Protein 7XSF (pdb70)

Radius of gyration: 34.66 Å; Cα contacts (8 Å, |Δi|>4): 2344; chains: 2; bounding box: 78×59×115 Å

Structure (mmCIF, N/CA/C/O backbone):
data_7XSF
#
_entry.id   7XSF
#
_cell.length_a   74.577
_cell.length_b   95.521
_cell.length_c   83.550
_cell.angle_alpha   90.000
_cell.angle_beta   97.331
_cell.angle_gamma   90.000
#
_symmetry.space_group_name_H-M   'P 1 21 1'
#
loop_
_entity.id
_entity.type
_entity.pdbx_description
1 polymer Alpha-L-fucosidase
2 non-polymer 'SODIUM ION'
3 non-polymer DI(HYDROXYETHYL)ETHER
4 non-polymer GLYCEROL
5 water water
#
loop_
_atom_site.group_PDB
_atom_site.id
_atom_site.type_symbol
_atom_site.label_atom_id
_atom_site.label_alt_id
_atom_site.label_comp_id
_atom_site.label_asym_id
_atom_site.label_entity_id
_atom_site.label_seq_id
_atom_site.pdbx_PDB_ins_code
_atom_site.Cartn_x
_atom_site.Cartn_y
_atom_site.Cartn_z
_atom_site.occupancy
_atom_site.B_iso_or_equiv
_atom_site.auth_seq_id
_atom_site.auth_comp_id
_atom_site.auth_asym_id
_atom_site.auth_atom_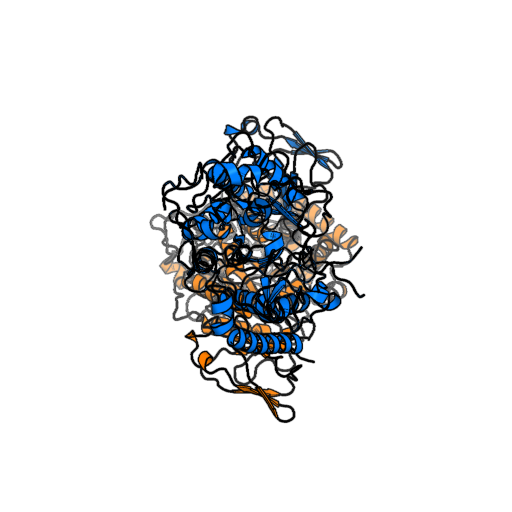id
_atom_site.pdbx_PDB_model_num
ATOM 1 N N . VAL A 1 23 ? 41.041 18.162 34.929 1.000 93.032 24 VAL A N 1
ATOM 2 C CA . VAL A 1 23 ? 40.022 18.765 34.016 1.000 90.027 24 VAL A CA 1
ATOM 3 C C . VAL A 1 23 ? 40.595 18.784 32.595 1.000 82.440 24 VAL A C 1
ATOM 4 O O . VAL A 1 23 ? 40.071 18.112 31.708 1.000 88.916 24 VAL A O 1
ATOM 8 N N . GLN A 1 24 ? 41.702 19.515 32.412 1.000 71.756 25 GLN A N 1
ATOM 9 C CA . GLN A 1 24 ? 42.298 19.761 31.110 1.000 62.790 25 GLN A CA 1
ATOM 10 C C . GLN A 1 24 ? 43.403 18.749 30.819 1.000 55.060 25 GLN A C 1
ATOM 11 O O . GLN A 1 24 ? 44.353 18.609 31.583 1.000 54.262 25 GLN A O 1
ATOM 17 N N . TYR A 1 25 ? 43.285 18.100 29.663 1.000 47.652 26 TYR A N 1
ATOM 18 C CA . TYR A 1 25 ? 44.398 17.434 29.013 1.000 45.833 26 TYR A CA 1
ATOM 19 C C . TYR A 1 25 ? 44.193 17.590 27.510 1.000 44.300 26 TYR A C 1
ATOM 20 O O . TYR A 1 25 ? 43.077 17.827 27.055 1.000 42.213 26 TYR A O 1
ATOM 29 N N . ASN A 1 26 ? 45.278 17.489 26.745 1.000 47.083 27 ASN A N 1
ATOM 30 C CA . ASN A 1 26 ? 45.160 17.390 25.303 1.000 47.601 27 ASN A CA 1
ATOM 31 C C . ASN A 1 26 ? 44.893 15.930 24.941 1.000 45.825 27 ASN A C 1
ATOM 32 O O . ASN A 1 26 ? 45.776 15.091 25.121 1.000 50.300 27 ASN A O 1
ATOM 37 N N . PRO A 1 27 ? 43.699 15.573 24.409 1.000 45.581 28 PRO A N 1
ATOM 38 C CA . PRO A 1 27 ? 43.378 14.172 24.105 1.000 44.903 28 PRO A CA 1
ATOM 39 C C . PRO A 1 27 ? 44.287 13.511 23.067 1.000 44.933 28 PRO A C 1
ATOM 40 O O . PRO A 1 27 ? 44.376 12.285 23.029 1.000 46.432 28 PRO A O 1
ATOM 44 N N . GLU A 1 28 ? 44.962 14.336 22.246 1.000 48.130 29 GLU A N 1
ATOM 45 C CA . GLU A 1 28 ? 45.841 13.877 21.177 1.000 48.797 29 GLU A CA 1
ATOM 46 C C . GLU A 1 28 ? 47.288 13.745 21.651 1.000 49.517 29 GLU A C 1
ATOM 47 O O . GLU A 1 28 ? 48.128 13.240 20.911 1.000 44.446 29 GLU A O 1
ATOM 53 N N . LYS A 1 29 ? 47.579 14.225 22.866 1.000 54.889 30 LYS A N 1
ATOM 54 C CA . LYS A 1 29 ? 48.842 13.935 23.526 1.000 55.830 30 LYS A CA 1
ATOM 55 C C . LYS A 1 29 ? 48.590 13.880 25.033 1.000 52.927 30 LYS A C 1
ATOM 56 O O . LYS A 1 29 ? 48.998 14.764 25.785 1.000 50.085 30 LYS A O 1
ATOM 62 N N . PRO A 1 30 ? 47.884 12.834 25.514 1.000 50.036 31 PRO A N 1
ATOM 63 C CA . PRO A 1 30 ? 47.324 12.848 26.865 1.000 48.369 31 PRO A CA 1
ATOM 64 C C . PRO A 1 30 ? 48.365 12.545 27.945 1.000 47.436 31 PRO A C 1
ATOM 65 O O . PRO A 1 30 ? 49.178 11.626 27.820 1.000 45.618 31 PRO A O 1
ATOM 69 N N . ALA A 1 31 ? 48.330 13.378 28.993 1.000 44.320 32 ALA A N 1
ATOM 70 C CA . ALA A 1 31 ? 49.231 13.289 30.129 1.000 43.292 32 ALA A CA 1
ATOM 71 C C . ALA A 1 31 ? 48.531 13.851 31.363 1.000 43.316 32 ALA A C 1
ATOM 72 O O . ALA A 1 31 ? 47.434 14.408 31.268 1.000 42.776 32 ALA A O 1
ATOM 74 N N . ARG A 1 32 ? 49.165 13.666 32.528 1.000 45.306 33 ARG A N 1
ATOM 75 C CA . ARG A 1 32 ? 48.601 14.076 33.806 1.000 43.338 33 ARG A CA 1
ATOM 76 C C . ARG A 1 32 ? 48.202 15.550 33.750 1.000 42.972 33 ARG A C 1
ATOM 77 O O . ARG A 1 32 ? 49.023 16.399 33.415 1.000 43.554 33 ARG A O 1
ATOM 85 N N . PRO A 1 33 ? 46.937 15.904 34.061 1.000 44.373 34 PRO A N 1
ATOM 86 C CA . PRO A 1 33 ? 46.548 17.307 34.203 1.000 48.042 34 PRO A CA 1
ATOM 87 C C . PRO A 1 33 ? 47.345 18.035 35.276 1.000 51.854 34 PRO A C 1
ATOM 88 O O . PRO A 1 33 ? 47.920 17.401 36.153 1.000 53.946 34 PRO A O 1
ATOM 92 N N . GLU A 1 34 ? 47.316 19.371 35.219 1.000 63.465 35 GLU A N 1
ATOM 93 C CA . GLU A 1 34 ? 48.224 20.204 35.992 1.000 66.810 35 GLU A CA 1
ATOM 94 C C . GLU A 1 34 ? 47.840 20.214 37.475 1.000 67.299 35 GLU A C 1
ATOM 95 O O . GLU A 1 34 ? 48.722 20.256 38.331 1.000 68.254 35 GLU A O 1
ATOM 101 N N . ASP A 1 35 ? 46.536 20.187 37.787 1.000 63.955 36 ASP A N 1
ATOM 102 C CA . ASP A 1 35 ? 46.086 20.229 39.173 1.000 65.428 36 ASP A CA 1
ATOM 103 C C . ASP A 1 35 ? 45.227 19.005 39.470 1.000 58.879 36 ASP A C 1
ATOM 104 O O . ASP A 1 35 ? 44.102 19.129 39.947 1.000 54.021 36 ASP A O 1
ATOM 109 N N . HIS A 1 36 ? 45.793 17.824 39.213 1.000 57.127 37 HIS A N 1
ATOM 110 C CA . HIS A 1 36 ? 45.082 16.568 39.370 1.000 54.523 37 HIS A CA 1
ATOM 111 C C . HIS A 1 36 ? 44.602 16.411 40.812 1.000 54.812 37 HIS A C 1
ATOM 112 O O . HIS A 1 36 ? 45.381 16.564 41.745 1.000 56.726 37 HIS A O 1
ATOM 119 N N . LYS A 1 37 ? 43.312 16.099 40.972 1.000 56.723 38 LYS A N 1
ATOM 120 C CA . LYS A 1 37 ? 42.746 15.718 42.254 1.000 59.586 38 LYS A CA 1
ATOM 121 C C . LYS A 1 37 ? 42.248 14.279 42.144 1.000 58.318 38 LYS A C 1
ATOM 122 O O . LYS A 1 37 ? 41.780 13.875 41.080 1.000 62.420 38 LYS A O 1
ATOM 128 N N . PRO A 1 38 ? 42.350 13.459 43.214 1.000 55.181 39 PRO A N 1
ATOM 129 C CA . PRO A 1 38 ? 41.839 12.087 43.187 1.000 51.381 39 PRO A CA 1
ATOM 130 C C . PRO A 1 38 ? 40.336 12.004 42.938 1.000 50.749 39 PRO A C 1
ATOM 131 O O . PRO A 1 38 ? 39.588 12.854 43.405 1.000 53.415 39 PRO A O 1
ATOM 135 N N . PHE A 1 39 ? 39.904 10.956 42.228 1.000 49.178 40 PHE A N 1
ATOM 136 C CA . PHE A 1 39 ? 38.495 10.740 41.956 1.000 47.145 40 PHE A CA 1
ATOM 137 C C . PHE A 1 39 ? 37.897 9.774 42.975 1.000 48.218 40 PHE A C 1
ATOM 138 O O . PHE A 1 39 ? 38.213 8.585 42.978 1.000 52.319 40 PHE A O 1
ATOM 146 N N . PHE A 1 40 ? 36.996 10.304 43.810 1.000 46.935 41 PHE A N 1
ATOM 147 C CA . PHE A 1 40 ? 36.239 9.518 44.764 1.000 45.889 41 PHE A CA 1
ATOM 148 C C . PHE A 1 40 ? 34.774 9.537 44.343 1.000 45.960 41 PHE A C 1
ATOM 149 O O . PHE A 1 40 ? 34.131 10.578 44.370 1.000 51.155 41 PHE A O 1
ATOM 157 N N . TYR A 1 41 ? 34.250 8.380 43.938 1.000 45.025 42 TYR A N 1
ATOM 158 C CA . TYR A 1 41 ? 32.821 8.254 43.714 1.000 45.660 42 TYR A CA 1
ATOM 159 C C . TYR A 1 41 ? 32.107 8.494 45.049 1.000 47.863 42 TYR A C 1
ATOM 160 O O . TYR A 1 41 ? 32.661 8.217 46.111 1.000 46.563 42 TYR A O 1
ATOM 169 N N . LYS A 1 42 ? 30.871 9.000 44.991 1.000 47.107 43 LYS A N 1
ATOM 170 C CA . LYS A 1 42 ? 30.147 9.409 46.184 1.000 50.566 43 LYS A CA 1
ATOM 171 C C . LYS A 1 42 ? 30.062 8.247 47.174 1.000 51.114 43 LYS A C 1
ATOM 172 O O . LYS A 1 42 ? 29.975 8.483 48.376 1.000 52.363 43 LYS A O 1
ATOM 178 N N . TYR A 1 43 ? 30.065 7.006 46.663 1.000 49.083 44 TYR A N 1
ATOM 179 C CA . TYR A 1 43 ? 30.108 5.809 47.489 1.000 47.913 44 TYR A CA 1
ATOM 180 C C . TYR A 1 43 ? 31.393 5.033 47.213 1.000 46.661 44 TYR A C 1
ATOM 181 O O . TYR A 1 43 ? 31.731 4.797 46.058 1.000 46.246 44 TYR A O 1
ATOM 190 N N . ASN A 1 44 ? 32.087 4.625 48.285 1.000 42.671 45 ASN A N 1
ATOM 191 C CA . ASN A 1 44 ? 33.180 3.672 48.181 1.000 41.345 45 ASN A CA 1
ATOM 192 C C . ASN A 1 44 ? 32.599 2.256 48.214 1.000 38.837 45 ASN A C 1
ATOM 193 O O . ASN A 1 44 ? 31.382 2.075 48.306 1.000 39.516 45 ASN A O 1
ATOM 198 N N . THR A 1 45 ? 33.484 1.253 48.125 1.000 36.930 46 THR A N 1
ATOM 199 C CA . THR A 1 45 ? 33.076 -0.133 47.929 1.000 34.260 46 THR A CA 1
ATOM 200 C C . THR A 1 45 ? 32.320 -0.670 49.147 1.000 35.498 46 THR A C 1
ATOM 201 O O . THR A 1 45 ? 31.347 -1.394 48.964 1.000 37.736 46 THR A O 1
ATOM 205 N N . ARG A 1 46 ? 32.749 -0.324 50.375 1.000 38.729 47 ARG A N 1
ATOM 206 C CA . ARG A 1 46 ? 32.033 -0.741 51.580 1.000 39.138 47 ARG A CA 1
ATOM 207 C C . ARG A 1 46 ? 30.657 -0.080 51.647 1.000 39.308 47 ARG A C 1
ATOM 208 O O . ARG A 1 46 ? 29.685 -0.735 52.012 1.000 42.571 47 ARG A O 1
ATOM 216 N N . GLN A 1 47 ? 30.576 1.211 51.298 1.000 41.355 48 GLN A N 1
ATOM 217 C CA . GLN A 1 47 ? 29.305 1.923 51.288 1.000 42.320 48 GLN A CA 1
ATOM 218 C C . GLN A 1 47 ? 28.362 1.272 50.279 1.000 42.173 48 GLN A C 1
ATOM 219 O O . GLN A 1 47 ? 27.189 1.088 50.587 1.000 44.158 48 GLN A O 1
ATOM 225 N N . LEU A 1 48 ? 28.875 0.885 49.100 1.000 41.015 49 LEU A N 1
ATOM 226 C CA . LEU A 1 48 ? 28.047 0.219 48.101 1.000 39.490 49 LEU A CA 1
ATOM 227 C C . LEU A 1 48 ? 27.559 -1.132 48.627 1.000 41.043 49 LEU A C 1
ATOM 228 O O . LEU A 1 48 ? 26.473 -1.583 48.272 1.000 39.812 49 LEU A O 1
ATOM 233 N N . TYR A 1 49 ? 28.398 -1.805 49.423 1.000 42.647 50 TYR A N 1
ATOM 234 C CA . TYR A 1 49 ? 28.039 -3.083 50.015 1.000 43.950 50 TYR A CA 1
ATOM 235 C C . TYR A 1 49 ? 26.906 -2.898 51.021 1.000 43.506 50 TYR A C 1
ATOM 236 O O . TYR A 1 49 ? 25.963 -3.670 51.031 1.000 41.601 50 TYR A O 1
ATOM 245 N N . GLU A 1 50 ? 27.003 -1.866 51.860 1.000 46.859 51 GLU A N 1
ATOM 246 C CA . GLU A 1 50 ? 26.044 -1.662 52.931 1.000 49.250 51 GLU A CA 1
ATOM 247 C C . GLU A 1 50 ? 24.693 -1.236 52.357 1.000 48.441 51 GLU A C 1
ATOM 248 O O . GLU A 1 50 ? 23.666 -1.661 52.874 1.000 42.824 51 GLU A O 1
ATOM 254 N N . LYS A 1 51 ? 24.690 -0.433 51.283 1.000 50.271 52 LYS A N 1
ATOM 255 C CA . LYS A 1 51 ? 23.444 0.119 50.757 1.000 53.630 52 LYS A CA 1
ATOM 256 C C . LYS A 1 51 ? 22.790 -0.810 49.729 1.000 49.667 52 LYS A C 1
ATOM 257 O O . LYS A 1 51 ? 21.571 -0.962 49.747 1.000 46.305 52 LYS A O 1
ATOM 263 N N . PHE A 1 52 ? 23.568 -1.405 48.810 1.000 46.038 53 PHE A N 1
ATOM 264 C CA . PHE A 1 52 ? 22.990 -1.898 47.564 1.000 43.336 53 PHE A CA 1
ATOM 265 C C . PHE A 1 52 ? 23.090 -3.417 47.383 1.000 43.310 53 PHE A C 1
ATOM 266 O O . PHE A 1 52 ? 22.315 -3.992 46.615 1.000 46.347 53 PHE A O 1
ATOM 274 N N . SER A 1 53 ? 24.018 -4.078 48.082 1.000 43.384 54 SER A N 1
ATOM 275 C CA . SER A 1 53 ? 24.348 -5.457 47.756 1.000 42.610 54 SER A CA 1
ATOM 276 C C . SER A 1 53 ? 23.135 -6.375 47.896 1.000 43.590 54 SER A C 1
ATOM 277 O O . SER A 1 53 ? 22.848 -7.150 46.985 1.000 44.294 54 SER A O 1
ATOM 280 N N . ASP A 1 54 ? 22.431 -6.287 49.034 1.000 48.478 55 ASP A N 1
ATOM 281 C CA . ASP A 1 54 ? 21.311 -7.173 49.332 1.000 51.654 55 ASP A CA 1
ATOM 282 C C . ASP A 1 54 ? 20.230 -7.031 48.263 1.000 47.190 55 ASP A C 1
ATOM 283 O O . ASP A 1 54 ? 19.733 -8.027 47.732 1.000 42.776 55 ASP A O 1
ATOM 288 N N . ASP A 1 55 ? 19.875 -5.775 47.972 1.000 44.935 56 ASP A N 1
ATOM 289 C CA . ASP A 1 55 ? 18.853 -5.464 46.989 1.000 47.864 56 ASP A CA 1
ATOM 290 C C . ASP A 1 55 ? 19.265 -6.012 45.620 1.000 49.294 56 ASP A C 1
ATOM 291 O O . ASP A 1 55 ? 18.452 -6.638 44.933 1.000 47.001 56 ASP A O 1
ATOM 296 N N . LEU A 1 56 ? 20.532 -5.778 45.232 1.000 43.218 57 LEU A N 1
ATOM 297 C CA . LEU A 1 56 ? 21.026 -6.250 43.949 1.000 44.292 57 LEU A CA 1
ATOM 298 C C . LEU A 1 56 ? 20.917 -7.773 43.864 1.000 40.031 57 LEU A C 1
ATOM 299 O O . LEU A 1 56 ? 20.538 -8.321 42.835 1.000 40.081 57 LEU A O 1
ATOM 304 N N . MET A 1 57 ? 21.244 -8.460 44.953 1.000 40.058 58 MET A N 1
ATOM 305 C CA . MET A 1 57 ? 21.277 -9.911 44.927 1.000 39.208 58 MET A CA 1
ATOM 306 C C . MET A 1 57 ? 19.854 -10.475 44.884 1.000 42.634 58 MET A C 1
ATOM 307 O O . MET A 1 57 ? 19.631 -11.520 44.269 1.000 42.563 58 MET A O 1
ATOM 312 N N . GLN A 1 58 ? 18.880 -9.773 45.490 1.000 46.476 59 GLN A N 1
ATOM 313 C CA . GLN A 1 58 ? 17.475 -10.161 45.366 1.000 47.486 59 GLN A CA 1
ATOM 314 C C . GLN A 1 58 ? 16.985 -9.954 43.933 1.000 42.922 59 GLN A C 1
ATOM 315 O O . GLN A 1 58 ? 16.401 -10.864 43.354 1.000 45.564 59 GLN A O 1
ATOM 321 N N . ARG A 1 59 ? 17.226 -8.765 43.362 1.000 41.059 60 ARG A N 1
ATOM 322 C CA . ARG A 1 59 ? 16.883 -8.488 41.970 1.000 40.982 60 ARG A CA 1
ATOM 323 C C . ARG A 1 59 ? 17.512 -9.515 41.026 1.000 40.205 60 ARG A C 1
ATOM 324 O O . ARG A 1 59 ? 16.851 -9.980 40.091 1.000 39.968 60 ARG A O 1
ATOM 332 N N . ALA A 1 60 ? 18.780 -9.881 41.273 1.000 39.331 61 ALA A N 1
ATOM 333 C CA . ALA A 1 60 ? 19.459 -10.875 40.450 1.000 43.693 61 ALA A CA 1
ATOM 334 C C . ALA A 1 60 ? 18.743 -12.228 40.516 1.000 44.774 61 ALA A C 1
ATOM 335 O O . ALA A 1 60 ? 18.619 -12.916 39.501 1.000 42.903 61 ALA A O 1
ATOM 337 N N . ALA A 1 61 ? 18.291 -12.614 41.718 1.000 45.646 62 ALA A N 1
ATOM 338 C CA . ALA A 1 61 ? 17.579 -13.870 41.917 1.000 45.750 62 ALA A CA 1
ATOM 339 C C . ALA A 1 61 ? 16.331 -13.934 41.030 1.000 45.680 62 ALA A C 1
ATOM 340 O O . ALA A 1 61 ? 16.046 -14.979 40.446 1.000 43.414 62 ALA A O 1
ATOM 342 N N . ASN A 1 62 ? 15.604 -12.808 40.928 1.000 48.840 63 ASN A N 1
ATOM 343 C CA . ASN A 1 62 ? 14.399 -12.715 40.113 1.000 48.144 63 ASN A CA 1
ATOM 344 C C . ASN A 1 62 ? 14.745 -12.872 38.630 1.000 48.078 63 ASN A C 1
ATOM 345 O O . ASN A 1 62 ? 14.105 -13.652 37.922 1.000 48.981 63 ASN A O 1
ATOM 350 N N . ASP A 1 63 ? 15.765 -12.141 38.164 1.000 44.924 64 ASP A N 1
ATOM 351 C CA . ASP A 1 63 ? 16.192 -12.231 36.774 1.000 42.781 64 ASP A CA 1
ATOM 352 C C . ASP A 1 63 ? 16.607 -13.660 36.416 1.000 40.363 64 ASP A C 1
ATOM 353 O O . ASP A 1 63 ? 16.284 -14.148 35.330 1.000 42.825 64 ASP A O 1
ATOM 358 N N . ARG A 1 64 ? 17.321 -14.335 37.323 1.000 41.451 65 ARG A N 1
ATOM 359 C CA . ARG A 1 64 ? 17.781 -15.693 37.056 1.000 43.076 65 ARG A CA 1
ATOM 360 C C . ARG A 1 64 ? 16.594 -16.635 36.860 1.000 45.072 65 ARG A C 1
ATOM 361 O O . ARG A 1 64 ? 16.670 -17.540 36.031 1.000 45.873 65 ARG A O 1
ATOM 369 N N . LYS A 1 65 ? 15.519 -16.420 37.634 1.000 47.548 66 LYS A N 1
ATOM 370 C CA . LYS A 1 65 ? 14.305 -17.218 37.528 1.000 49.569 66 LYS A CA 1
ATOM 371 C C . LYS A 1 65 ? 13.620 -16.961 36.182 1.000 44.844 66 LYS A C 1
ATOM 372 O O . LYS A 1 65 ? 13.175 -17.902 35.522 1.000 43.625 66 LYS A O 1
ATOM 378 N N . GLU A 1 66 ? 13.556 -15.681 35.786 1.000 39.395 67 GLU A N 1
ATOM 379 C CA . GLU A 1 66 ? 13.004 -15.272 34.504 1.000 42.591 67 GLU A CA 1
ATOM 380 C C . GLU A 1 66 ? 13.767 -15.952 33.360 1.000 43.353 67 GLU A C 1
ATOM 381 O O . GLU A 1 66 ? 13.147 -16.508 32.449 1.000 42.724 67 GLU A O 1
ATOM 387 N N . ILE A 1 67 ? 15.111 -15.932 33.428 1.000 42.108 68 ILE A N 1
ATOM 388 C CA . ILE A 1 67 ? 15.949 -16.541 32.402 1.000 40.526 68 ILE A CA 1
ATOM 389 C C . ILE A 1 67 ? 15.690 -18.044 32.342 1.000 40.657 68 ILE A C 1
ATOM 390 O O . ILE A 1 67 ? 15.607 -18.599 31.247 1.000 45.584 68 ILE A O 1
ATOM 395 N N . GLU A 1 68 ? 15.619 -18.699 33.508 1.000 42.801 69 GLU A N 1
ATOM 396 C CA . GLU A 1 68 ? 15.414 -20.142 33.571 1.000 48.273 69 GLU A CA 1
ATOM 397 C C . GLU A 1 68 ? 14.071 -20.531 32.944 1.000 48.523 69 GLU A C 1
ATOM 398 O O . GLU A 1 68 ? 13.995 -21.537 32.236 1.000 46.351 69 GLU A O 1
ATOM 404 N N . LYS A 1 69 ? 13.028 -19.726 33.195 1.000 46.522 70 LYS A N 1
ATOM 405 C CA . LYS A 1 69 ? 11.693 -20.006 32.688 1.000 50.638 70 LYS A CA 1
ATOM 406 C C . LYS A 1 69 ? 11.669 -19.842 31.164 1.000 48.101 70 LYS A C 1
ATOM 407 O O . LYS A 1 69 ? 11.200 -20.738 30.451 1.000 44.390 70 LYS A O 1
ATOM 413 N N . ILE A 1 70 ? 12.205 -18.712 30.672 1.000 42.241 71 ILE A N 1
ATOM 414 C CA . ILE A 1 70 ? 12.314 -18.457 29.244 1.000 42.331 71 ILE A CA 1
ATOM 415 C C . ILE A 1 70 ? 13.008 -19.633 28.552 1.000 39.224 71 ILE A C 1
ATOM 416 O O . ILE A 1 70 ? 12.565 -20.077 27.496 1.000 38.277 71 ILE A O 1
ATOM 421 N N . ASN A 1 71 ? 14.089 -20.145 29.144 1.000 39.141 72 ASN A N 1
ATOM 422 C CA . ASN A 1 71 ? 14.823 -21.256 28.551 1.000 42.617 72 ASN A CA 1
ATOM 423 C C . ASN A 1 71 ? 14.043 -22.568 28.711 1.000 45.125 72 ASN A C 1
ATOM 424 O O . ASN A 1 71 ? 14.208 -23.488 27.907 1.000 43.334 72 ASN A O 1
ATOM 429 N N . GLN A 1 72 ? 13.190 -22.643 29.741 1.000 47.026 73 GLN A N 1
ATOM 430 C CA . GLN A 1 72 ? 12.366 -23.817 29.980 1.000 50.389 73 GLN A CA 1
ATOM 431 C C . GLN A 1 72 ? 11.311 -23.922 28.885 1.000 47.425 73 GLN A C 1
ATOM 432 O O . GLN A 1 72 ? 11.129 -24.971 28.277 1.000 43.277 73 GLN A O 1
ATOM 438 N N . LEU A 1 73 ? 10.647 -22.799 28.622 1.000 48.163 74 LEU A N 1
ATOM 439 C CA . LEU A 1 73 ? 9.536 -22.754 27.689 1.000 50.120 74 LEU A CA 1
ATOM 440 C C . LEU A 1 73 ? 10.028 -22.656 26.243 1.000 51.091 74 LEU A C 1
ATOM 441 O O . LEU A 1 73 ? 9.290 -23.036 25.339 1.000 52.587 74 LEU A O 1
ATOM 446 N N . GLY A 1 74 ? 11.267 -22.179 26.029 1.000 48.202 75 GLY A N 1
ATOM 447 C CA . GLY A 1 74 ? 11.749 -21.772 24.713 1.000 44.049 75 GLY A CA 1
ATOM 448 C C . GLY A 1 74 ? 12.401 -22.900 23.914 1.000 45.621 75 GLY A C 1
ATOM 449 O O . GLY A 1 74 ? 12.644 -23.994 24.425 1.000 42.886 75 GLY A O 1
ATOM 450 N N . LYS A 1 75 ? 12.696 -22.602 22.642 1.000 47.464 76 LYS A N 1
ATOM 451 C CA . LYS A 1 75 ? 13.238 -23.560 21.690 1.000 46.659 76 LYS A CA 1
ATOM 452 C C . LYS A 1 75 ? 14.636 -24.016 22.113 1.000 47.963 76 LYS A C 1
ATOM 453 O O . LYS A 1 75 ? 14.943 -25.205 22.034 1.000 47.810 76 LYS A O 1
ATOM 459 N N . TYR A 1 76 ? 15.468 -23.064 22.573 1.000 46.078 77 TYR A N 1
ATOM 460 C CA . TYR A 1 76 ? 16.878 -23.311 22.842 1.000 43.106 77 TYR A CA 1
ATOM 461 C C . TYR A 1 76 ? 17.121 -23.545 24.329 1.000 43.773 77 TYR A C 1
ATOM 462 O O . TYR A 1 76 ? 16.612 -22.809 25.176 1.000 40.424 77 TYR A O 1
ATOM 471 N N . LYS A 1 77 ? 17.936 -24.579 24.602 1.000 45.014 78 LYS A N 1
ATOM 472 C CA . LYS A 1 77 ? 18.339 -24.978 25.945 1.000 46.773 78 LYS A CA 1
ATOM 473 C C . LYS A 1 77 ? 19.811 -24.615 26.152 1.000 47.900 78 LYS A C 1
ATOM 474 O O . LYS A 1 77 ? 20.577 -24.558 25.189 1.000 46.050 78 LYS A O 1
ATOM 480 N N . PRO A 1 78 ? 20.270 -24.380 27.408 1.000 46.321 79 PRO A N 1
ATOM 481 C CA . PRO A 1 78 ? 21.674 -24.036 27.666 1.000 45.350 79 PRO A CA 1
ATOM 482 C C . PRO A 1 78 ? 22.635 -25.217 27.488 1.000 44.840 79 PRO A C 1
ATOM 483 O O . PRO A 1 78 ? 23.347 -25.584 28.416 1.000 42.843 79 PRO A O 1
ATOM 487 N N . LYS A 1 79 ? 22.644 -25.792 26.279 1.000 45.352 80 LYS A N 1
ATOM 488 C CA . LYS A 1 79 ? 23.446 -26.961 25.937 1.000 52.381 80 LYS A CA 1
ATOM 489 C C . LYS A 1 79 ? 24.045 -26.742 24.551 1.000 46.125 80 LYS A C 1
ATOM 490 O O . LYS A 1 79 ? 23.383 -26.192 23.680 1.000 47.119 80 LYS A O 1
ATOM 496 N N . LYS A 1 80 ? 25.265 -27.231 24.337 1.000 44.195 81 LYS A N 1
ATOM 497 C CA . LYS A 1 80 ? 25.952 -27.073 23.063 1.000 44.038 81 LYS A CA 1
ATOM 498 C C . LYS A 1 80 ? 25.134 -27.680 21.919 1.000 43.255 81 LYS A C 1
ATOM 499 O O . LYS A 1 80 ? 24.954 -27.037 20.889 1.000 42.482 81 LYS A O 1
ATOM 505 N N . GLN A 1 81 ? 24.635 -28.908 22.120 1.000 46.542 82 GLN A N 1
ATOM 506 C CA . GLN A 1 81 ? 23.834 -29.643 21.144 1.000 47.658 82 GLN A CA 1
ATOM 507 C C . GLN A 1 81 ? 22.671 -28.777 20.662 1.000 42.014 82 GLN A C 1
ATOM 508 O O . GLN A 1 81 ? 22.449 -28.621 19.468 1.000 42.075 82 GLN A O 1
ATOM 514 N N . SER A 1 82 ? 21.960 -28.177 21.613 1.000 39.243 83 SER A N 1
ATOM 515 C CA . SER A 1 82 ? 20.819 -27.321 21.328 1.000 40.645 83 SER A CA 1
ATOM 516 C C . SER A 1 82 ? 21.244 -26.022 20.626 1.000 41.772 83 SER A C 1
ATOM 517 O O . SER A 1 82 ? 20.641 -25.627 19.623 1.000 39.072 83 SER A O 1
ATOM 520 N N . LEU A 1 83 ? 22.286 -25.357 21.149 1.000 42.320 84 LEU A N 1
ATOM 521 C CA . LEU A 1 83 ? 22.705 -24.044 20.661 1.000 40.057 84 LEU A CA 1
ATOM 522 C C . LEU A 1 83 ? 23.329 -24.144 19.266 1.000 40.430 84 LEU A C 1
ATOM 523 O O . LEU A 1 83 ? 23.164 -23.242 18.451 1.000 40.028 84 LEU A O 1
ATOM 528 N N . ASP A 1 84 ? 24.034 -25.247 18.986 1.000 40.794 85 ASP A N 1
ATOM 529 C CA . ASP A 1 84 ? 24.724 -25.423 17.714 1.000 43.811 85 ASP A CA 1
ATOM 530 C C . ASP A 1 84 ? 23.745 -25.556 16.547 1.000 46.103 85 ASP A C 1
ATOM 531 O O . ASP A 1 84 ? 24.158 -25.431 15.396 1.000 44.494 85 ASP A O 1
ATOM 536 N N . GLU A 1 85 ? 22.461 -25.809 16.843 1.000 45.741 86 GLU A N 1
ATOM 537 C CA . GLU A 1 85 ? 21.455 -25.973 15.811 1.000 43.642 86 GLU A CA 1
ATOM 538 C C . GLU A 1 85 ? 20.982 -24.614 15.305 1.000 41.971 86 GLU A C 1
ATOM 539 O O . GLU A 1 85 ? 20.381 -24.531 14.237 1.000 42.916 86 GLU A O 1
ATOM 545 N N . HIS A 1 86 ? 21.245 -23.549 16.068 1.000 40.420 87 HIS A N 1
ATOM 546 C CA . HIS A 1 86 ? 21.021 -22.203 15.573 1.000 37.391 87 HIS A CA 1
ATOM 547 C C . HIS A 1 86 ? 21.988 -21.939 14.420 1.000 38.986 87 HIS A C 1
ATOM 548 O O . HIS A 1 86 ? 23.132 -22.393 14.458 1.000 40.811 87 HIS A O 1
ATOM 555 N N . GLU A 1 87 ? 21.499 -21.236 13.390 1.000 39.306 88 GLU A N 1
ATOM 556 C CA . GLU A 1 87 ? 22.254 -21.020 12.167 1.000 42.807 88 GLU A CA 1
ATOM 557 C C . GLU A 1 87 ? 22.644 -19.552 12.066 1.000 40.145 88 GLU A C 1
ATOM 558 O O . GLU A 1 87 ? 21.928 -18.687 12.554 1.000 36.986 88 GLU A O 1
ATOM 564 N N . VAL A 1 88 ? 23.787 -19.282 11.426 1.000 39.324 89 VAL A N 1
ATOM 565 C CA . VAL A 1 88 ? 24.161 -17.915 11.118 1.000 39.013 89 VAL A CA 1
ATOM 566 C C . VAL A 1 88 ? 23.061 -17.322 10.241 1.000 40.916 89 VAL A C 1
ATOM 567 O O . VAL A 1 88 ? 22.694 -17.922 9.235 1.000 40.278 89 VAL A O 1
ATOM 571 N N . PRO A 1 89 ? 22.466 -16.155 10.590 1.000 40.817 90 PRO A N 1
ATOM 572 C CA . PRO A 1 89 ? 21.469 -15.530 9.720 1.000 40.013 90 PRO A CA 1
ATOM 573 C C . PRO A 1 89 ? 22.072 -14.978 8.430 1.000 41.901 90 PRO A C 1
ATOM 574 O O . PRO A 1 89 ? 23.249 -14.615 8.370 1.000 39.989 90 PRO A O 1
ATOM 578 N N . GLU A 1 90 ? 21.223 -14.913 7.401 1.000 41.109 91 GLU A N 1
ATOM 579 C CA . GLU A 1 90 ? 21.602 -14.422 6.091 1.000 44.456 91 GLU A CA 1
ATOM 580 C C . GLU A 1 90 ? 22.146 -12.999 6.181 1.000 40.957 91 GLU A C 1
ATOM 581 O O . GLU A 1 90 ? 23.100 -12.676 5.476 1.000 40.167 91 GLU A O 1
ATOM 587 N N . TRP A 1 91 ? 21.558 -12.156 7.039 1.000 37.948 92 TRP A N 1
ATOM 588 C CA . TRP A 1 91 ? 21.967 -10.758 7.107 1.000 38.605 92 TRP A CA 1
ATOM 589 C C . TRP A 1 91 ? 23.442 -10.629 7.495 1.000 39.618 92 TRP A C 1
ATOM 590 O O . TRP A 1 91 ? 24.109 -9.692 7.055 1.000 40.984 92 TRP A O 1
ATOM 601 N N . PHE A 1 92 ? 23.962 -11.572 8.301 1.000 37.433 93 PHE A N 1
ATOM 602 C CA . PHE A 1 92 ? 25.337 -11.494 8.775 1.000 36.768 93 PHE A CA 1
ATOM 603 C C . PHE A 1 92 ? 26.316 -11.867 7.659 1.000 39.438 93 PHE A C 1
ATOM 604 O O . PHE A 1 92 ? 27.329 -11.198 7.460 1.000 39.167 93 PHE A O 1
ATOM 612 N N . ARG A 1 93 ? 26.022 -12.971 6.962 1.000 40.131 94 ARG A N 1
ATOM 613 C CA . ARG A 1 93 ? 26.791 -13.403 5.808 1.000 39.902 94 ARG A CA 1
ATOM 614 C C . ARG A 1 93 ? 26.800 -12.329 4.725 1.000 38.290 94 ARG A C 1
ATOM 615 O O . ARG A 1 93 ? 27.794 -12.195 4.017 1.000 40.642 94 ARG A O 1
ATOM 623 N N . ASP A 1 94 ? 25.694 -11.589 4.596 1.000 36.924 95 ASP A N 1
ATOM 624 C CA . ASP A 1 94 ? 25.513 -10.611 3.536 1.000 38.092 95 ASP A CA 1
ATOM 625 C C . ASP A 1 94 ? 26.116 -9.254 3.919 1.000 40.395 95 ASP A C 1
ATOM 626 O O . ASP A 1 94 ? 26.331 -8.420 3.038 1.000 39.205 95 ASP A O 1
ATOM 631 N N . ALA A 1 95 ? 26.369 -9.025 5.220 1.000 36.828 96 ALA A N 1
ATOM 632 C CA . ALA A 1 95 ? 26.797 -7.724 5.732 1.000 38.643 96 ALA A CA 1
ATOM 633 C C . ALA A 1 95 ? 28.230 -7.364 5.310 1.000 38.518 96 ALA A C 1
ATOM 634 O O . ALA A 1 95 ? 28.468 -6.242 4.848 1.000 37.906 96 ALA A O 1
ATOM 636 N N . LYS A 1 96 ? 29.182 -8.273 5.585 1.000 35.132 97 LYS A N 1
ATOM 637 C CA . LYS A 1 96 ? 30.582 -8.190 5.171 1.000 34.192 97 LYS A CA 1
ATOM 638 C C . LYS A 1 96 ? 31.396 -7.185 5.998 1.000 35.853 97 LYS A C 1
ATOM 639 O O . LYS A 1 96 ? 32.559 -7.450 6.297 1.000 35.492 97 LYS A O 1
ATOM 645 N N . LEU A 1 97 ? 30.824 -6.021 6.331 1.000 35.281 98 LEU A N 1
ATOM 646 C CA . LEU A 1 97 ? 31.578 -4.987 7.019 1.000 35.553 98 LEU A CA 1
ATOM 647 C C . LEU A 1 97 ? 30.794 -4.507 8.234 1.000 35.212 98 LEU A C 1
ATOM 648 O O . LEU A 1 97 ? 29.627 -4.143 8.137 1.000 35.767 98 LEU A O 1
ATOM 653 N N . GLY A 1 98 ? 31.478 -4.524 9.380 1.000 36.906 99 GLY A N 1
ATOM 654 C CA . GLY A 1 98 ? 30.978 -3.938 10.608 1.000 37.179 99 GLY A CA 1
ATOM 655 C C . GLY A 1 98 ? 31.980 -2.941 11.165 1.000 35.336 99 GLY A C 1
ATOM 656 O O . GLY A 1 98 ? 33.131 -2.903 10.736 1.000 36.978 99 GLY A O 1
ATOM 657 N N . ILE A 1 99 ? 31.505 -2.120 12.100 1.000 37.837 100 ILE A N 1
ATOM 658 C CA . ILE A 1 99 ? 32.353 -1.183 12.818 1.000 38.933 100 ILE A CA 1
ATOM 659 C C . ILE A 1 99 ? 32.367 -1.594 14.291 1.000 38.303 100 ILE A C 1
ATOM 660 O O . ILE A 1 99 ? 31.315 -1.856 14.883 1.000 37.018 100 ILE A O 1
ATOM 665 N N . PHE A 1 100 ? 33.586 -1.673 14.846 1.000 38.337 101 PHE A N 1
ATOM 666 C CA . PHE A 1 100 ? 33.836 -2.042 16.232 1.000 35.930 101 PHE A CA 1
ATOM 667 C C . PHE A 1 100 ? 34.241 -0.763 16.968 1.000 37.046 101 PHE A C 1
ATOM 668 O O . PHE A 1 100 ? 35.332 -0.236 16.750 1.000 40.259 101 PHE A O 1
ATOM 676 N N . LEU A 1 101 ? 33.341 -0.209 17.790 1.000 36.734 102 LEU A N 1
ATOM 677 C CA . LEU A 1 101 ? 33.592 1.115 18.344 1.000 39.828 102 LEU A CA 1
ATOM 678 C C . LEU A 1 101 ? 34.294 0.990 19.700 1.000 40.628 102 LEU A C 1
ATOM 679 O O . LEU A 1 101 ? 33.664 0.857 20.750 1.000 44.767 102 LEU A O 1
ATOM 684 N N . ASP A 1 102 ? 35.631 1.038 19.638 1.000 38.511 103 ASP A N 1
ATOM 685 C CA . ASP A 1 102 ? 36.498 0.747 20.764 1.000 38.250 103 ASP A CA 1
ATOM 686 C C . ASP A 1 102 ? 36.755 2.049 21.523 1.000 38.968 103 ASP A C 1
ATOM 687 O O . ASP A 1 102 ? 37.755 2.728 21.280 1.000 34.917 103 ASP A O 1
ATOM 692 N N . TRP A 1 103 ? 35.842 2.357 22.459 1.000 36.128 104 TRP A N 1
ATOM 693 C CA . TRP A 1 103 ? 35.916 3.569 23.254 1.000 37.000 104 TRP A CA 1
ATOM 694 C C . TRP A 1 103 ? 35.600 3.244 24.709 1.000 36.440 104 TRP A C 1
ATOM 695 O O . TRP A 1 103 ? 34.685 2.482 25.005 1.000 37.331 104 TRP A O 1
ATOM 706 N N . GLY A 1 104 ? 36.378 3.847 25.604 1.000 35.942 105 GLY A N 1
ATOM 707 C CA . GLY A 1 104 ? 36.156 3.725 27.029 1.000 38.569 105 GLY A CA 1
ATOM 708 C C . GLY A 1 104 ? 37.230 4.477 27.807 1.000 38.504 105 GLY A C 1
ATOM 709 O O . GLY A 1 104 ? 38.016 5.218 27.223 1.000 38.317 105 GLY A O 1
ATOM 710 N N . PRO A 1 105 ? 37.303 4.298 29.144 1.000 38.888 106 PRO A N 1
ATOM 711 C CA . PRO A 1 105 ? 38.255 5.037 29.978 1.000 36.361 106 PRO A CA 1
ATOM 712 C C . PRO A 1 105 ? 39.714 4.964 29.525 1.000 36.256 106 PRO A C 1
ATOM 713 O O . PRO A 1 105 ? 40.490 5.899 29.751 1.000 35.043 106 PRO A O 1
ATOM 717 N N . TRP A 1 106 ? 40.072 3.836 28.900 1.000 34.361 107 TRP A N 1
ATOM 718 C CA . TRP A 1 106 ? 41.408 3.594 28.369 1.000 34.434 107 TRP A CA 1
ATOM 719 C C . TRP A 1 106 ? 41.753 4.553 27.234 1.000 35.298 107 TRP A C 1
ATOM 720 O O . TRP A 1 106 ? 42.923 4.770 26.948 1.000 39.946 107 TRP A O 1
ATOM 731 N N . SER A 1 107 ? 40.730 5.104 26.580 1.000 39.097 108 SER A N 1
ATOM 732 C CA . SER A 1 107 ? 40.913 6.021 25.468 1.000 40.238 108 SER A CA 1
ATOM 733 C C . SER A 1 107 ? 41.609 7.305 25.924 1.000 40.423 108 SER A C 1
ATOM 734 O O . SER A 1 107 ? 42.231 7.990 25.114 1.000 44.707 108 SER A O 1
ATOM 737 N N . VAL A 1 108 ? 41.521 7.617 27.223 1.000 40.339 109 VAL A N 1
ATOM 738 C CA . VAL A 1 108 ? 42.127 8.824 27.763 1.000 39.947 109 VAL A CA 1
ATOM 739 C C . VAL A 1 108 ? 43.654 8.731 27.669 1.000 41.348 109 VAL A C 1
ATOM 740 O O . VAL A 1 108 ? 44.258 9.542 26.974 1.000 40.904 109 VAL A O 1
ATOM 744 N N . PRO A 1 109 ? 44.342 7.774 28.343 1.000 38.459 110 PRO A N 1
ATOM 745 C CA . PRO A 1 109 ? 45.788 7.625 28.190 1.000 38.673 110 PRO A CA 1
ATOM 746 C C . PRO A 1 109 ? 46.225 7.259 26.769 1.000 40.956 110 PRO A C 1
ATOM 747 O O . PRO A 1 109 ? 47.292 7.682 26.317 1.000 39.977 110 PRO A O 1
ATOM 751 N N . GLY A 1 110 ? 45.411 6.443 26.087 1.000 38.027 111 GLY A N 1
ATOM 752 C CA . GLY A 1 110 ? 45.568 6.197 24.665 1.000 35.607 111 GLY A CA 1
ATOM 753 C C . GLY A 1 110 ? 46.982 5.752 24.300 1.000 38.153 111 GLY A C 1
ATOM 754 O O . GLY A 1 110 ? 47.649 6.378 23.468 1.000 39.141 111 GLY A O 1
ATOM 755 N N . TYR A 1 111 ? 47.440 4.655 24.913 1.000 34.658 112 TYR A N 1
ATOM 756 C CA . TYR A 1 111 ? 48.803 4.223 24.678 1.000 35.264 112 TYR A CA 1
ATOM 757 C C . TYR A 1 111 ? 48.981 2.750 25.022 1.000 35.110 112 TYR A C 1
ATOM 758 O O . TYR A 1 111 ? 48.391 2.261 25.975 1.000 35.659 112 TYR A O 1
ATOM 767 N N . ALA A 1 112 ? 49.819 2.081 24.220 1.000 34.324 113 ALA A N 1
ATOM 768 C CA . ALA A 1 112 ? 50.554 0.900 24.639 1.000 35.015 113 ALA A CA 1
ATOM 769 C C . ALA A 1 112 ? 51.996 1.057 24.163 1.000 37.564 113 ALA A C 1
ATOM 770 O O . ALA A 1 112 ? 52.208 1.576 23.066 1.000 37.980 113 ALA A O 1
ATOM 772 N N . PRO A 1 113 ? 53.015 0.642 24.960 1.000 40.227 114 PRO A N 1
ATOM 773 C CA . PRO A 1 113 ? 54.418 0.754 24.553 1.000 41.941 114 PRO A CA 1
ATOM 774 C C . PRO A 1 113 ? 54.873 -0.273 23.519 1.000 41.941 114 PRO A C 1
ATOM 775 O O . PRO A 1 113 ? 54.360 -1.389 23.474 1.000 41.021 114 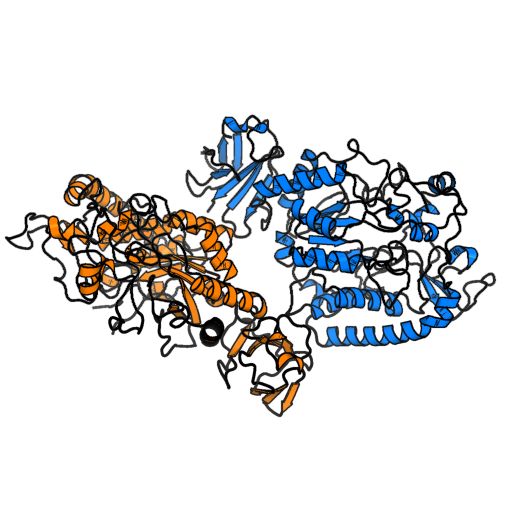PRO A O 1
ATOM 779 N N . PRO A 1 114 ? 55.887 0.065 22.687 1.000 45.204 115 PRO A N 1
ATOM 780 C CA . PRO A 1 114 ? 56.489 -0.900 21.765 1.000 43.574 115 PRO A CA 1
ATOM 781 C C . PRO A 1 114 ? 56.931 -2.166 22.495 1.000 43.265 115 PRO A C 1
ATOM 782 O O . PRO A 1 114 ? 57.408 -2.085 23.617 1.000 47.131 115 PRO A O 1
ATOM 786 N N . GLY A 1 115 ? 56.760 -3.334 21.865 1.000 40.613 116 GLY A N 1
ATOM 787 C CA . GLY A 1 115 ? 57.222 -4.593 22.432 1.000 38.323 116 GLY A CA 1
ATOM 788 C C . GLY A 1 115 ? 56.201 -5.272 23.346 1.000 38.427 116 GLY A C 1
ATOM 789 O O . GLY A 1 115 ? 56.466 -6.362 23.852 1.000 40.141 116 GLY A O 1
ATOM 790 N N . SER A 1 116 ? 55.028 -4.654 23.548 1.000 39.688 117 SER A N 1
ATOM 791 C CA . SER A 1 116 ? 54.027 -5.201 24.455 1.000 37.786 117 SER A CA 1
ATOM 792 C C . SER A 1 116 ? 52.877 -5.863 23.693 1.000 39.026 117 SER A C 1
ATOM 793 O O . SER A 1 116 ? 51.780 -5.992 24.231 1.000 39.325 117 SER A O 1
ATOM 796 N N . GLU A 1 117 ? 53.133 -6.310 22.455 1.000 40.301 118 GLU A N 1
ATOM 797 C CA . GLU A 1 117 ? 52.093 -6.846 21.588 1.000 41.321 118 GLU A CA 1
ATOM 798 C C . GLU A 1 117 ? 51.611 -8.184 22.140 1.000 41.133 118 GLU A C 1
ATOM 799 O O . GLU A 1 117 ? 52.380 -8.934 22.729 1.000 40.738 118 GLU A O 1
ATOM 805 N N . GLY A 1 118 ? 50.325 -8.479 21.937 1.000 41.313 119 GLY A N 1
ATOM 806 C CA . GLY A 1 118 ? 49.765 -9.759 22.330 1.000 37.748 119 GLY A CA 1
ATOM 807 C C . GLY A 1 118 ? 50.217 -10.847 21.367 1.000 37.117 119 GLY A C 1
ATOM 808 O O . GLY A 1 118 ? 50.820 -10.535 20.346 1.000 39.181 119 GLY A O 1
ATOM 809 N N . ASP A 1 119 ? 49.912 -12.109 21.701 1.000 40.215 120 ASP A N 1
ATOM 810 C CA . ASP A 1 119 ? 50.218 -13.251 20.848 1.000 44.685 120 ASP A CA 1
ATOM 811 C C . ASP A 1 119 ? 49.443 -13.168 19.525 1.000 47.175 120 ASP A C 1
ATOM 812 O O . ASP A 1 119 ? 49.841 -13.782 18.536 1.000 46.344 120 ASP A O 1
ATOM 817 N N . THR A 1 120 ? 48.347 -12.394 19.497 1.000 45.062 121 THR A N 1
ATOM 818 C CA . THR A 1 120 ? 47.607 -12.120 18.272 1.000 44.366 121 THR A CA 1
ATOM 819 C C . THR A 1 120 ? 48.436 -11.306 17.278 1.000 44.295 121 THR A C 1
ATOM 820 O O . THR A 1 120 ? 48.157 -11.362 16.083 1.000 44.586 121 THR A O 1
ATOM 824 N N . GLY A 1 121 ? 49.419 -10.533 17.777 1.000 42.009 122 GLY A N 1
ATOM 825 C CA . GLY A 1 121 ? 50.162 -9.561 16.984 1.000 38.686 122 GLY A CA 1
ATOM 826 C C . GLY A 1 121 ? 49.627 -8.140 17.180 1.000 38.883 122 GLY A C 1
ATOM 827 O O . GLY A 1 121 ? 50.229 -7.165 16.739 1.000 37.074 122 GLY A O 1
ATOM 828 N N . GLY A 1 122 ? 48.470 -8.028 17.837 1.000 38.792 123 GLY A N 1
ATOM 829 C CA . GLY A 1 122 ? 47.850 -6.738 18.078 1.000 38.473 123 GLY A CA 1
ATOM 830 C C . GLY A 1 122 ? 48.496 -6.022 19.262 1.000 35.510 123 GLY A C 1
ATOM 831 O O . GLY A 1 122 ? 49.098 -6.655 20.134 1.000 31.753 123 GLY A O 1
ATOM 832 N N . SER A 1 123 ? 48.350 -4.692 19.260 1.000 35.036 124 SER A N 1
ATOM 833 C CA . SER A 1 123 ? 48.713 -3.835 20.375 1.000 34.422 124 SER A CA 1
ATOM 834 C C . SER A 1 123 ? 47.427 -3.444 21.113 1.000 32.793 124 SER A C 1
ATOM 835 O O . SER A 1 123 ? 46.412 -3.222 20.4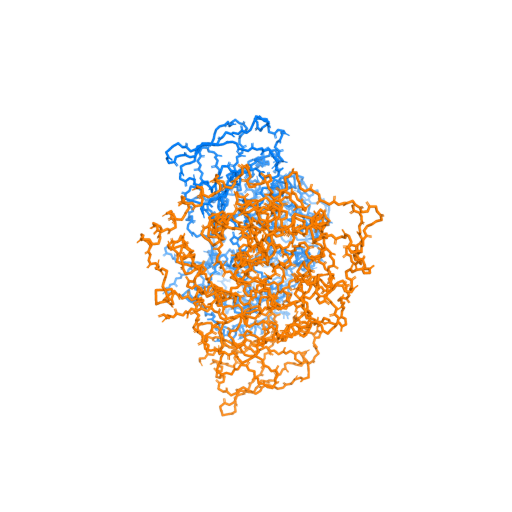69 1.000 33.123 124 SER A O 1
ATOM 838 N N . TYR A 1 124 ? 47.456 -3.382 22.455 1.000 33.951 125 TYR A N 1
ATOM 839 C CA . TYR A 1 124 ? 46.233 -3.235 23.240 1.000 33.993 125 TYR A CA 1
ATOM 840 C C . TYR A 1 124 ? 46.330 -2.044 24.191 1.000 34.862 125 TYR A C 1
ATOM 841 O O . TYR A 1 124 ? 46.461 -2.209 25.402 1.000 34.584 125 TYR A O 1
ATOM 850 N N . PRO A 1 125 ? 46.254 -0.799 23.672 1.000 32.758 126 PRO A N 1
ATOM 851 C CA . PRO A 1 125 ? 45.901 0.348 24.507 1.000 31.799 126 PRO A CA 1
ATOM 852 C C . PRO A 1 125 ? 44.639 0.131 25.337 1.000 31.989 126 PRO A C 1
ATOM 853 O O . PRO A 1 125 ? 44.519 0.686 26.427 1.000 32.646 126 PRO A O 1
ATOM 857 N N . ASP A 1 126 ? 43.703 -0.697 24.846 1.000 31.472 127 ASP A N 1
ATOM 858 C CA . ASP A 1 126 ? 42.453 -0.898 25.578 1.000 31.707 127 ASP A CA 1
ATOM 859 C C . ASP A 1 126 ? 42.640 -1.832 26.785 1.000 32.296 127 ASP A C 1
ATOM 860 O O . ASP A 1 126 ? 41.691 -2.052 27.540 1.000 31.148 127 ASP A O 1
ATOM 865 N N . TRP A 1 127 ? 43.867 -2.337 27.001 1.000 32.007 128 TRP A N 1
ATOM 866 C CA . TRP A 1 127 ? 44.217 -3.044 28.225 1.000 31.800 128 TRP A CA 1
ATOM 867 C C . TRP A 1 127 ? 44.928 -2.133 29.228 1.000 32.224 128 TRP A C 1
ATOM 868 O O . TRP A 1 127 ? 45.366 -2.607 30.271 1.000 32.715 128 TRP A O 1
ATOM 879 N N . TYR A 1 128 ? 44.984 -0.826 28.958 1.000 32.384 129 TYR A N 1
ATOM 880 C CA . TYR A 1 128 ? 45.760 0.092 29.779 1.000 33.821 129 TYR A CA 1
ATOM 881 C C . TYR A 1 128 ? 45.325 0.050 31.243 1.000 34.457 129 TYR A C 1
ATOM 882 O O . TYR A 1 128 ? 46.169 0.143 32.134 1.000 35.028 129 TYR A O 1
ATOM 891 N N . GLU A 1 129 ? 44.017 -0.060 31.499 1.000 34.625 130 GLU A N 1
ATOM 892 C CA . GLU A 1 129 ? 43.504 0.038 32.862 1.000 33.543 130 GLU A CA 1
ATOM 893 C C . GLU A 1 129 ? 44.082 -1.058 33.760 1.000 31.480 130 GLU A C 1
ATOM 894 O O . GLU A 1 129 ? 44.281 -0.853 34.958 1.000 31.445 130 GLU A O 1
ATOM 900 N N . PHE A 1 130 ? 44.307 -2.234 33.169 1.000 30.082 131 PHE A N 1
ATOM 901 C CA . PHE A 1 130 ? 44.939 -3.356 33.841 1.000 29.928 131 PHE A CA 1
ATOM 902 C C . PHE A 1 130 ? 46.465 -3.229 33.816 1.000 30.681 131 PHE A C 1
ATOM 903 O O . PHE A 1 130 ? 47.127 -3.272 34.860 1.000 33.468 131 PHE A O 1
ATOM 911 N N . LEU A 1 131 ? 47.032 -3.077 32.612 1.000 30.579 132 LEU A N 1
ATOM 912 C CA . LEU A 1 131 ? 48.470 -3.217 32.430 1.000 29.890 132 LEU A CA 1
ATOM 913 C C . LEU A 1 131 ? 49.242 -1.977 32.901 1.000 29.967 132 LEU A C 1
ATOM 914 O O . LEU A 1 131 ? 50.465 -2.011 32.906 1.000 31.214 132 LEU A O 1
ATOM 919 N N . MET A 1 132 ? 48.555 -0.900 33.314 1.000 30.750 133 MET A N 1
ATOM 920 C CA . MET A 1 132 ? 49.207 0.265 33.913 1.000 32.463 133 MET A CA 1
ATOM 921 C C . MET A 1 132 ? 49.988 -0.115 35.172 1.000 31.224 133 MET A C 1
ATOM 922 O O . MET A 1 132 ? 50.892 0.612 35.560 1.000 35.453 133 MET A O 1
ATOM 927 N N . ASP A 1 133 ? 49.585 -1.206 35.839 1.000 33.908 134 ASP A N 1
ATOM 928 C CA . ASP A 1 133 ? 50.251 -1.689 37.040 1.000 33.155 134 ASP A CA 1
ATOM 929 C C . ASP A 1 133 ? 51.284 -2.768 36.700 1.000 32.263 134 ASP A C 1
ATOM 930 O O . ASP A 1 133 ? 51.955 -3.277 37.592 1.000 34.215 134 ASP A O 1
ATOM 935 N N . PHE A 1 134 ? 51.443 -3.090 35.413 1.000 31.506 135 PHE A N 1
ATOM 936 C CA . PHE A 1 134 ? 52.250 -4.222 34.984 1.000 32.501 135 PHE A CA 1
ATOM 937 C C . PHE A 1 134 ? 53.101 -3.802 33.780 1.000 32.830 135 PHE A C 1
ATOM 938 O O . PHE A 1 134 ? 54.027 -3.013 33.923 1.000 33.773 135 PHE A O 1
ATOM 946 N N . THR A 1 135 ? 52.761 -4.307 32.591 1.000 34.961 136 THR A N 1
ATOM 947 C CA . THR A 1 135 ? 53.533 -4.127 31.374 1.000 33.947 136 THR A CA 1
ATOM 948 C C . THR A 1 135 ? 53.723 -2.645 31.036 1.000 36.000 136 THR A C 1
ATOM 949 O O . THR A 1 135 ? 54.748 -2.288 30.456 1.000 35.200 136 THR A O 1
ATOM 953 N N . TYR A 1 136 ? 52.722 -1.801 31.350 1.000 33.406 137 TYR A N 1
ATOM 954 C CA . TYR A 1 136 ? 52.729 -0.405 30.934 1.000 33.760 137 TYR A CA 1
ATOM 955 C C . TYR A 1 136 ? 53.087 0.520 32.097 1.000 32.406 137 TYR A C 1
ATOM 956 O O . TYR A 1 136 ? 52.887 1.728 32.003 1.000 35.446 137 TYR A O 1
ATOM 965 N N . LYS A 1 137 ? 53.625 -0.023 33.190 1.000 33.839 138 LYS A N 1
ATOM 966 C CA . LYS A 1 137 ? 53.763 0.747 34.421 1.000 36.012 138 LYS A CA 1
ATOM 967 C C . LYS A 1 137 ? 54.851 1.818 34.302 1.000 34.402 138 LYS A C 1
ATOM 968 O O . LYS A 1 137 ? 54.705 2.896 34.875 1.000 35.618 138 LYS A O 1
ATOM 974 N N . ALA A 1 138 ? 55.943 1.523 33.591 1.000 33.937 139 ALA A N 1
ATOM 975 C CA . ALA A 1 138 ? 57.005 2.502 33.389 1.000 36.817 139 ALA A CA 1
ATOM 976 C C . ALA A 1 138 ? 56.434 3.768 32.762 1.000 37.470 139 ALA A C 1
ATOM 977 O O . ALA A 1 138 ? 56.660 4.870 33.262 1.000 39.301 139 ALA A O 1
ATOM 979 N N . TYR A 1 139 ? 55.657 3.583 31.690 1.000 39.210 140 TYR A N 1
ATOM 980 C CA . TYR A 1 139 ? 54.997 4.686 31.007 1.000 36.724 140 TYR A CA 1
ATOM 981 C C . TYR A 1 139 ? 54.077 5.430 31.964 1.000 37.868 140 TYR A C 1
ATOM 982 O O . TYR A 1 139 ? 54.106 6.660 32.024 1.000 41.198 140 TYR A O 1
ATOM 991 N N . HIS A 1 140 ? 53.238 4.680 32.689 1.000 35.961 141 HIS A N 1
ATOM 992 C CA . HIS A 1 140 ? 52.232 5.304 33.527 1.000 35.718 141 HIS A CA 1
ATOM 993 C C . HIS A 1 140 ? 52.880 6.106 34.653 1.000 38.088 141 HIS A C 1
ATOM 994 O O . HIS A 1 140 ? 52.406 7.187 34.994 1.000 36.497 141 HIS A O 1
ATOM 1001 N N . ASP A 1 141 ? 53.932 5.545 35.254 1.000 40.083 142 ASP A N 1
ATOM 1002 C CA . ASP A 1 141 ? 54.609 6.193 36.365 1.000 41.901 142 ASP A CA 1
ATOM 1003 C C . ASP A 1 141 ? 55.131 7.561 35.932 1.000 43.495 142 ASP A C 1
ATOM 1004 O O . ASP A 1 141 ? 54.918 8.536 36.645 1.000 48.174 142 ASP A O 1
ATOM 1009 N N . SER A 1 142 ? 55.780 7.636 34.762 1.000 43.952 143 SER A N 1
ATOM 1010 C CA . SER A 1 142 ? 56.400 8.879 34.321 1.000 45.389 143 SER A CA 1
ATOM 1011 C C . SER A 1 142 ? 55.373 9.859 33.747 1.000 45.362 143 SER A C 1
ATOM 1012 O O . SER A 1 142 ? 55.484 11.054 34.002 1.000 51.269 143 SER A O 1
ATOM 1015 N N . ILE A 1 143 ? 54.355 9.376 33.013 1.000 44.277 144 ILE A N 1
ATOM 1016 C CA . ILE A 1 143 ? 53.472 10.258 32.255 1.000 41.562 144 ILE A CA 1
ATOM 1017 C C . ILE A 1 143 ? 52.227 10.658 33.053 1.000 41.941 144 ILE A C 1
ATOM 1018 O O . ILE A 1 143 ? 51.687 11.743 32.838 1.000 45.108 144 ILE A O 1
ATOM 1023 N N . TRP A 1 144 ? 51.741 9.779 33.941 1.000 39.951 145 TRP A N 1
ATOM 1024 C CA . TRP A 1 144 ? 50.520 10.037 34.696 1.000 37.401 145 TRP A CA 1
ATOM 1025 C C . TRP A 1 144 ? 50.811 10.178 36.190 1.000 36.585 145 TRP A C 1
ATOM 1026 O O . TRP A 1 144 ? 50.115 10.933 36.868 1.000 36.282 145 TRP A O 1
ATOM 1037 N N . GLY A 1 145 ? 51.832 9.459 36.683 1.000 36.649 146 GLY A N 1
ATOM 1038 C CA . GLY A 1 145 ? 52.213 9.467 38.087 1.000 37.121 146 GLY A CA 1
ATOM 1039 C C . GLY A 1 145 ? 51.738 8.212 38.820 1.000 39.146 146 GLY A C 1
ATOM 1040 O O . GLY A 1 145 ? 50.683 7.663 38.512 1.000 45.140 146 GLY A O 1
ATOM 1041 N N . GLU A 1 146 ? 52.488 7.804 39.845 1.000 40.166 147 GLU A N 1
ATOM 1042 C CA . GLU A 1 146 ? 52.207 6.571 40.564 1.000 39.720 147 GLU A CA 1
ATOM 1043 C C . GLU A 1 146 ? 50.973 6.737 41.449 1.000 40.424 147 GLU A C 1
ATOM 1044 O O . GLU A 1 146 ? 50.386 5.745 41.866 1.000 42.869 147 GLU A O 1
ATOM 1050 N N . ASP A 1 147 ? 50.596 7.985 41.750 1.000 39.464 148 ASP A N 1
ATOM 1051 C CA . ASP A 1 147 ? 49.448 8.270 42.600 1.000 38.994 148 ASP A CA 1
ATOM 1052 C C . ASP A 1 147 ? 48.166 8.377 41.776 1.000 38.638 148 ASP A C 1
ATOM 1053 O O . ASP A 1 147 ? 47.085 8.463 42.341 1.000 37.801 148 ASP A O 1
ATOM 1058 N N . PHE A 1 148 ? 48.289 8.370 40.444 1.000 41.049 149 PHE A N 1
ATOM 1059 C CA . PHE A 1 148 ? 47.141 8.458 39.552 1.000 39.435 149 PHE A CA 1
ATOM 1060 C C . PHE A 1 148 ? 46.585 7.047 39.332 1.000 37.210 149 PHE A C 1
ATOM 1061 O O . PHE A 1 148 ? 47.235 6.211 38.707 1.000 34.174 149 PHE A O 1
ATOM 1069 N N . ARG A 1 149 ? 45.373 6.802 39.844 1.000 35.829 150 ARG A N 1
ATOM 1070 C CA . ARG A 1 149 ? 44.777 5.476 39.863 1.000 35.453 150 ARG A CA 1
ATOM 1071 C C . ARG A 1 149 ? 43.971 5.244 38.595 1.000 35.534 150 ARG A C 1
ATOM 1072 O O . ARG A 1 149 ? 43.682 6.189 37.861 1.000 36.371 150 ARG A O 1
ATOM 1080 N N . ARG A 1 150 ? 43.588 3.975 38.393 1.000 33.999 151 ARG A N 1
ATOM 1081 C CA . ARG A 1 150 ? 42.803 3.560 37.244 1.000 35.069 151 ARG A CA 1
ATOM 1082 C C . ARG A 1 150 ? 41.572 4.449 37.096 1.000 34.407 151 ARG A C 1
ATOM 1083 O O . ARG A 1 150 ? 41.260 4.904 35.995 1.000 32.872 151 ARG A O 1
ATOM 1091 N N . ASP A 1 151 ? 40.867 4.654 38.213 1.000 37.784 152 ASP A N 1
ATOM 1092 C CA . ASP A 1 151 ? 39.548 5.268 38.205 1.000 36.282 152 ASP A CA 1
ATOM 1093 C C . ASP A 1 151 ? 39.660 6.782 38.016 1.000 37.022 152 ASP A C 1
ATOM 1094 O O . ASP A 1 151 ? 38.664 7.435 37.720 1.000 35.151 152 ASP A O 1
ATOM 1099 N N . ASP A 1 152 ? 40.875 7.333 38.139 1.000 36.370 153 ASP A N 1
ATOM 1100 C CA . ASP A 1 152 ? 41.095 8.747 37.878 1.000 39.162 153 ASP A CA 1
ATOM 1101 C C . ASP A 1 152 ? 40.869 9.088 36.400 1.000 41.285 153 ASP A C 1
ATOM 1102 O O . ASP A 1 152 ? 40.645 10.251 36.066 1.000 41.667 153 ASP A O 1
ATOM 1107 N N . PHE A 1 153 ? 40.929 8.082 35.515 1.000 40.146 154 PHE A N 1
ATOM 1108 C CA . PHE A 1 153 ? 40.697 8.287 34.092 1.000 38.539 154 PHE A CA 1
ATOM 1109 C C . PHE A 1 153 ? 39.214 8.511 33.794 1.000 39.090 154 PHE A C 1
ATOM 1110 O O . PHE A 1 153 ? 38.879 9.146 32.794 1.000 40.833 154 PHE A O 1
ATOM 1118 N N . LEU A 1 154 ? 38.327 8.008 34.664 1.000 39.899 155 LEU A N 1
ATOM 1119 C CA . LEU A 1 154 ? 36.894 8.030 34.409 1.000 41.328 155 LEU A CA 1
ATOM 1120 C C . LEU A 1 154 ? 36.355 9.459 34.263 1.000 44.339 155 LEU A C 1
ATOM 1121 O O . LEU A 1 154 ? 35.668 9.741 33.281 1.000 48.416 155 LEU A O 1
ATOM 1126 N N . PRO A 1 155 ? 36.605 10.410 35.197 1.000 39.675 156 PRO A N 1
ATOM 1127 C CA . PRO A 1 155 ? 36.185 11.801 34.989 1.000 41.360 156 PRO A CA 1
ATOM 1128 C C . PRO A 1 155 ? 36.791 12.475 33.756 1.000 42.042 156 PRO A C 1
ATOM 1129 O O . PRO A 1 155 ? 36.207 13.411 33.211 1.000 43.536 156 PRO A O 1
ATOM 1133 N N . LEU A 1 156 ? 37.959 11.997 33.313 1.000 40.859 157 LEU A N 1
ATOM 1134 C CA . LEU A 1 156 ? 38.622 12.576 32.154 1.000 42.489 157 LEU A CA 1
ATOM 1135 C C . LEU A 1 156 ? 38.004 12.102 30.839 1.000 42.447 157 LEU A C 1
ATOM 1136 O O . LEU A 1 156 ? 38.316 12.653 29.786 1.000 44.423 157 LEU A O 1
ATOM 1141 N N . LEU A 1 157 ? 37.152 11.073 30.882 1.000 44.882 158 LEU A N 1
ATOM 1142 C CA . LEU A 1 157 ? 36.483 10.590 29.685 1.000 41.701 158 LEU A CA 1
ATOM 1143 C C . LEU A 1 157 ? 35.178 11.362 29.512 1.000 43.333 158 LEU A C 1
ATOM 1144 O O . LEU A 1 157 ? 34.093 10.795 29.675 1.000 41.506 158 LEU A O 1
ATOM 1149 N N . HIS A 1 158 ? 35.303 12.652 29.159 1.000 43.650 159 HIS A N 1
ATOM 1150 C CA . HIS A 1 158 ? 34.173 13.575 29.144 1.000 45.374 159 HIS A CA 1
ATOM 1151 C C . HIS A 1 158 ? 33.331 13.387 27.876 1.000 46.220 159 HIS A C 1
ATOM 1152 O O . HIS A 1 158 ? 32.129 13.632 27.894 1.000 46.026 159 HIS A O 1
ATOM 1159 N N . GLY A 1 159 ? 33.951 12.934 26.782 1.000 46.773 160 GLY A N 1
ATOM 1160 C CA . GLY A 1 159 ? 33.209 12.585 25.583 1.000 48.263 160 GLY A CA 1
ATOM 1161 C C . GLY A 1 159 ? 32.534 13.792 24.927 1.000 49.751 160 GLY A C 1
ATOM 1162 O O . GLY A 1 159 ? 31.434 13.666 24.381 1.000 46.107 160 GLY A O 1
ATOM 1163 N N . ASN A 1 160 ? 33.221 14.945 24.952 1.000 50.296 161 ASN A N 1
ATOM 1164 C CA . ASN A 1 160 ? 32.649 16.203 24.486 1.000 53.811 161 ASN A CA 1
ATOM 1165 C C . ASN A 1 160 ? 32.628 16.261 22.958 1.000 50.380 161 ASN A C 1
ATOM 1166 O O . ASN A 1 160 ? 31.809 16.975 22.403 1.000 51.998 161 ASN A O 1
ATOM 1171 N N . ASN A 1 161 ? 33.522 15.525 22.287 1.000 47.237 162 ASN A N 1
ATOM 1172 C CA . ASN A 1 161 ? 33.475 15.384 20.841 1.000 45.975 162 ASN A CA 1
ATOM 1173 C C . ASN A 1 161 ? 32.842 14.055 20.427 1.000 46.459 162 ASN A C 1
ATOM 1174 O O . ASN A 1 161 ? 32.940 13.688 19.264 1.000 48.124 162 ASN A O 1
ATOM 1179 N N . PHE A 1 162 ? 32.217 13.323 21.357 1.000 48.828 163 PHE A N 1
ATOM 1180 C CA . PHE A 1 162 ? 31.610 12.043 21.016 1.000 45.968 163 PHE A CA 1
ATOM 1181 C C . PHE A 1 162 ? 30.187 12.289 20.541 1.000 45.107 163 PHE A C 1
ATOM 1182 O O . PHE A 1 162 ? 29.294 12.516 21.352 1.000 47.623 163 PHE A O 1
ATOM 1190 N N . ASP A 1 163 ? 29.989 12.252 19.223 1.000 47.053 164 ASP A N 1
ATOM 1191 C CA . ASP A 1 163 ? 28.675 12.481 18.652 1.000 46.175 164 ASP A CA 1
ATOM 1192 C C . ASP A 1 163 ? 28.163 11.160 18.089 1.000 44.150 164 ASP A C 1
ATOM 1193 O O . ASP A 1 163 ? 28.620 10.707 17.045 1.000 46.670 164 ASP A O 1
ATOM 1198 N N . SER A 1 164 ? 27.196 10.576 18.798 1.000 44.851 165 SER A N 1
ATOM 1199 C CA . SER A 1 164 ? 26.691 9.243 18.521 1.000 47.156 165 SER A CA 1
ATOM 1200 C C . SER A 1 164 ? 25.992 9.189 17.164 1.000 51.866 165 SER A C 1
ATOM 1201 O O . SER A 1 164 ? 26.001 8.144 16.512 1.000 52.004 165 SER A O 1
ATOM 1204 N N . GLU A 1 165 ? 25.361 10.305 16.770 1.000 53.930 166 GLU A N 1
ATOM 1205 C CA . GLU A 1 165 ? 24.722 10.423 15.467 1.000 52.890 166 GLU A CA 1
ATOM 1206 C C . GLU A 1 165 ? 25.776 10.344 14.363 1.000 48.433 166 GLU A C 1
ATOM 1207 O O . GLU A 1 165 ? 25.597 9.611 13.404 1.000 48.276 166 GLU A O 1
ATOM 1213 N N . GLU A 1 166 ? 26.874 11.089 14.503 1.000 48.600 167 GLU A N 1
ATOM 1214 C CA . GLU A 1 166 ? 27.916 11.110 13.487 1.000 50.227 167 GLU A CA 1
ATOM 1215 C C . GLU A 1 166 ? 28.648 9.768 13.409 1.000 45.813 167 GLU A C 1
ATOM 1216 O O . GLU A 1 166 ? 29.160 9.427 12.351 1.000 46.458 167 GLU A O 1
ATOM 1222 N N . TYR A 1 167 ? 28.728 9.018 14.517 1.000 44.159 168 TYR A N 1
ATOM 1223 C CA . TYR A 1 167 ? 29.374 7.710 14.500 1.000 45.086 168 TYR A CA 1
ATOM 1224 C C . TYR A 1 167 ? 28.538 6.713 13.699 1.000 42.164 168 TYR A C 1
ATOM 1225 O O . TYR A 1 167 ? 29.081 5.906 12.948 1.000 41.916 168 TYR A O 1
ATOM 1234 N N . ALA A 1 168 ? 27.215 6.771 13.860 1.000 40.543 169 ALA A N 1
ATOM 1235 C CA . ALA A 1 168 ? 26.331 5.907 13.098 1.000 43.233 169 ALA A CA 1
ATOM 1236 C C . ALA A 1 168 ? 26.415 6.272 11.618 1.000 42.397 169 ALA A C 1
ATOM 1237 O O . ALA A 1 168 ? 26.434 5.384 10.769 1.000 41.219 169 ALA A O 1
ATOM 1239 N N . GLU A 1 169 ? 26.498 7.579 11.325 1.000 40.948 170 GLU A N 1
ATOM 1240 C CA . GLU A 1 169 ? 26.503 8.067 9.955 1.000 42.866 170 GLU A CA 1
ATOM 1241 C C . GLU A 1 169 ? 27.819 7.674 9.290 1.000 42.693 170 GLU A C 1
ATOM 1242 O O . GLU A 1 169 ? 27.831 7.212 8.152 1.000 41.806 170 GLU A O 1
ATOM 1248 N N . LEU A 1 170 ? 28.923 7.827 10.023 1.000 44.662 171 LEU A N 1
ATOM 1249 C CA . LEU A 1 170 ? 30.231 7.431 9.535 1.000 45.650 171 LEU A CA 1
ATOM 1250 C C . LEU A 1 170 ? 30.262 5.943 9.176 1.000 43.673 171 LEU A C 1
ATOM 1251 O O . LEU A 1 170 ? 30.848 5.565 8.166 1.000 46.290 171 LEU A O 1
ATOM 1256 N N . ALA A 1 171 ? 29.636 5.096 9.995 1.000 45.461 172 ALA A N 1
ATOM 1257 C CA . ALA A 1 171 ? 29.550 3.668 9.710 1.000 45.242 172 ALA A CA 1
ATOM 1258 C C . ALA A 1 171 ? 28.817 3.434 8.390 1.000 44.271 172 ALA A C 1
ATOM 1259 O O . ALA A 1 171 ? 29.229 2.593 7.590 1.000 43.189 172 ALA A O 1
ATOM 1261 N N . VAL A 1 172 ? 27.713 4.165 8.181 1.000 43.353 173 VAL A N 1
ATOM 1262 C CA . VAL A 1 172 ? 26.947 4.075 6.944 1.000 42.777 173 VAL A CA 1
ATOM 1263 C C . VAL A 1 172 ? 27.825 4.505 5.768 1.000 40.995 173 VAL A C 1
ATOM 1264 O O . VAL A 1 172 ? 27.879 3.803 4.768 1.000 43.023 173 VAL A O 1
ATOM 1268 N N . GLN A 1 173 ? 28.522 5.639 5.908 1.000 40.975 174 GLN A N 1
ATOM 1269 C CA . GLN A 1 173 ? 29.358 6.196 4.854 1.000 41.843 174 GLN A CA 1
ATOM 1270 C C . GLN A 1 173 ? 30.606 5.340 4.609 1.000 42.273 174 GLN A C 1
ATOM 1271 O O . GLN A 1 173 ? 31.234 5.453 3.562 1.000 41.367 174 GLN A O 1
ATOM 1277 N N . ALA A 1 174 ? 30.985 4.500 5.580 1.000 42.290 175 ALA A N 1
ATOM 1278 C CA . ALA A 1 174 ? 32.088 3.568 5.409 1.000 38.906 175 ALA A CA 1
ATOM 1279 C C . ALA A 1 174 ? 31.633 2.331 4.637 1.000 36.843 175 ALA A C 1
ATOM 1280 O O . ALA A 1 174 ? 32.464 1.545 4.187 1.000 37.502 175 ALA A O 1
ATOM 1282 N N . GLY A 1 175 ? 30.315 2.154 4.510 1.000 36.964 176 GLY A N 1
ATOM 1283 C CA . GLY A 1 175 ? 29.751 0.986 3.854 1.000 37.722 176 GLY A CA 1
ATOM 1284 C C . GLY A 1 175 ? 29.426 -0.138 4.837 1.000 39.408 176 GLY A C 1
ATOM 1285 O O . GLY A 1 175 ? 29.123 -1.250 4.417 1.000 41.092 176 GLY A O 1
ATOM 1286 N N . ALA A 1 176 ? 29.477 0.155 6.143 1.000 37.469 177 ALA A N 1
ATOM 1287 C CA . ALA A 1 176 ? 29.231 -0.862 7.150 1.000 38.280 177 ALA A CA 1
ATOM 1288 C C . ALA A 1 176 ? 27.734 -1.164 7.230 1.000 37.585 177 ALA A C 1
ATOM 1289 O O . ALA A 1 176 ? 26.909 -0.281 7.018 1.000 35.236 177 ALA A O 1
ATOM 1291 N N . LYS A 1 177 ? 27.409 -2.419 7.557 1.000 38.242 178 LYS A N 1
ATOM 1292 C CA . LYS A 1 177 ? 26.038 -2.857 7.760 1.000 37.559 178 LYS A CA 1
ATOM 1293 C C . LYS A 1 177 ? 25.753 -3.180 9.224 1.000 38.660 178 LYS A C 1
ATOM 1294 O O . LYS A 1 177 ? 24.609 -3.466 9.560 1.000 42.085 178 LYS A O 1
ATOM 1300 N N . TYR A 1 178 ? 26.782 -3.202 10.084 1.000 40.688 179 TYR A N 1
ATOM 1301 C CA . TYR A 1 178 ? 26.546 -3.396 11.503 1.000 37.544 179 TYR A CA 1
ATOM 1302 C C . TYR A 1 178 ? 27.528 -2.581 12.334 1.000 37.405 179 TYR A C 1
ATOM 1303 O O . TYR A 1 178 ? 28.595 -2.196 11.865 1.000 37.404 179 TYR A O 1
ATOM 1312 N N . MET A 1 179 ? 27.106 -2.333 13.579 1.000 37.114 180 MET A N 1
ATOM 1313 C CA . MET A 1 179 ? 27.795 -1.453 14.502 1.000 39.900 180 MET A CA 1
ATOM 1314 C C . MET A 1 179 ? 27.841 -2.155 15.860 1.000 36.519 180 MET A C 1
ATOM 1315 O O . MET A 1 179 ? 26.803 -2.498 16.412 1.000 36.183 180 MET A O 1
ATOM 1320 N N . VAL A 1 180 ? 29.060 -2.386 16.364 1.000 36.683 181 VAL A N 1
ATOM 1321 C CA . VAL A 1 180 ? 29.294 -3.056 17.633 1.000 35.995 181 VAL A CA 1
ATOM 1322 C C . VAL A 1 180 ? 30.121 -2.134 18.528 1.000 36.388 181 VAL A C 1
ATOM 1323 O O . VAL A 1 180 ? 31.347 -2.192 18.502 1.000 36.670 181 VAL A O 1
ATOM 1327 N N . PRO A 1 181 ? 29.500 -1.238 19.334 1.000 34.840 182 PRO A N 1
ATOM 1328 C CA . PRO A 1 181 ? 30.241 -0.516 20.370 1.000 35.734 182 PRO A CA 1
ATOM 1329 C C . PRO A 1 181 ? 30.708 -1.442 21.494 1.000 35.003 182 PRO A C 1
ATOM 1330 O O . PRO A 1 181 ? 30.114 -2.491 21.726 1.000 35.453 182 PRO A O 1
ATOM 1334 N N . PHE A 1 182 ? 31.784 -1.034 22.176 1.000 37.153 183 PHE A N 1
ATOM 1335 C CA . PHE A 1 182 ? 32.317 -1.729 23.343 1.000 35.595 183 PHE A CA 1
ATOM 1336 C C . PHE A 1 182 ? 31.426 -1.455 24.551 1.000 38.065 183 PHE A C 1
ATOM 1337 O O . PHE A 1 182 ? 31.776 -0.647 25.414 1.000 38.424 183 PHE A O 1
ATOM 1345 N N . ALA A 1 183 ? 30.262 -2.118 24.577 1.000 36.467 184 ALA A N 1
ATOM 1346 C CA . ALA A 1 183 ? 29.232 -1.854 25.569 1.000 34.214 184 ALA A CA 1
ATOM 1347 C C . ALA A 1 183 ? 29.789 -2.039 26.979 1.000 34.468 184 ALA A C 1
ATOM 1348 O O . ALA A 1 183 ? 29.623 -1.161 27.819 1.000 34.369 184 ALA A O 1
ATOM 1350 N N . ARG A 1 184 ? 30.439 -3.180 27.244 1.000 33.570 185 ARG A N 1
ATOM 1351 C CA . ARG A 1 184 ? 31.132 -3.358 28.510 1.000 32.099 185 ARG A CA 1
ATOM 1352 C C . ARG A 1 184 ? 32.403 -4.190 28.333 1.000 32.797 185 ARG A C 1
ATOM 1353 O O . ARG A 1 184 ? 32.339 -5.386 28.041 1.000 29.745 185 ARG A O 1
ATOM 1361 N N . HIS A 1 185 ? 33.548 -3.533 28.609 1.000 32.998 186 HIS A N 1
ATOM 1362 C CA . HIS A 1 185 ? 34.874 -4.130 28.490 1.000 33.710 186 HIS A CA 1
ATOM 1363 C C . HIS A 1 185 ? 35.299 -4.687 29.851 1.000 32.549 186 HIS A C 1
ATOM 1364 O O . HIS A 1 185 ? 34.470 -4.802 30.747 1.000 33.031 186 HIS A O 1
ATOM 1371 N N . HIS A 1 186 ? 36.590 -5.012 30.018 1.000 33.345 187 HIS A N 1
ATOM 1372 C CA . HIS A 1 186 ? 37.042 -5.918 31.071 1.000 33.232 187 HIS A CA 1
ATOM 1373 C C . HIS A 1 186 ? 37.128 -5.256 32.448 1.000 34.691 187 HIS A C 1
ATOM 1374 O O . HIS A 1 186 ? 37.248 -5.979 33.438 1.000 31.907 187 HIS A O 1
ATOM 1381 N N . ALA A 1 187 ? 37.093 -3.908 32.525 1.000 34.314 188 ALA A N 1
ATOM 1382 C CA . ALA A 1 187 ? 37.114 -3.210 33.811 1.000 33.091 188 ALA A CA 1
ATOM 1383 C C . ALA A 1 187 ? 35.696 -2.886 34.297 1.000 34.111 188 ALA A C 1
ATOM 1384 O O . ALA A 1 187 ? 35.527 -2.363 35.401 1.000 33.345 188 ALA A O 1
ATOM 1386 N N . GLY A 1 188 ? 34.687 -3.149 33.453 1.000 32.784 189 GLY A N 1
ATOM 1387 C CA . GLY A 1 188 ? 33.313 -3.272 33.911 1.000 32.817 189 GLY A CA 1
ATOM 1388 C C . GLY A 1 188 ? 32.468 -2.017 33.709 1.000 33.568 189 GLY A C 1
ATOM 1389 O O . GLY A 1 188 ? 31.320 -1.987 34.160 1.000 33.773 189 GLY A O 1
ATOM 1390 N N . TRP A 1 189 ? 33.020 -1.001 33.030 1.000 32.512 190 TRP A N 1
ATOM 1391 C CA . TRP A 1 189 ? 32.300 0.245 32.794 1.000 34.187 190 TRP A CA 1
ATOM 1392 C C . TRP A 1 189 ? 31.303 0.071 31.648 1.000 35.093 190 TRP A C 1
ATOM 1393 O O . TRP A 1 189 ? 31.687 -0.317 30.543 1.000 35.150 190 TRP A O 1
ATOM 1404 N N . THR A 1 190 ? 30.024 0.370 31.922 1.000 34.423 191 THR A N 1
ATOM 1405 C CA . THR A 1 190 ? 28.963 0.144 30.958 1.000 34.046 191 THR A CA 1
ATOM 1406 C C . THR A 1 190 ? 28.640 1.449 30.230 1.000 37.346 191 THR A C 1
ATOM 1407 O O . THR A 1 190 ? 28.506 2.512 30.838 1.000 40.693 191 THR A O 1
ATOM 1411 N N . MET A 1 191 ? 28.535 1.340 28.900 1.000 36.535 192 MET A N 1
ATOM 1412 C CA . MET A 1 191 ? 28.155 2.449 28.050 1.000 36.302 192 MET A CA 1
ATOM 1413 C C . MET A 1 191 ? 26.690 2.814 28.275 1.000 36.794 192 MET A C 1
ATOM 1414 O O . MET A 1 191 ? 26.280 3.910 27.906 1.000 38.829 192 MET A O 1
ATOM 1419 N N . TRP A 1 192 ? 25.909 1.893 28.860 1.000 35.606 193 TRP A N 1
ATOM 1420 C CA . TRP A 1 192 ? 24.518 2.157 29.180 1.000 35.986 193 TRP A CA 1
ATOM 1421 C C . TRP A 1 192 ? 24.337 2.397 30.675 1.000 39.121 193 TRP A C 1
ATOM 1422 O O . TRP A 1 192 ? 25.148 1.956 31.494 1.000 40.547 193 TRP A O 1
ATOM 1433 N N . GLU A 1 193 ? 23.237 3.087 31.009 1.000 41.128 194 GLU A N 1
ATOM 1434 C CA . GLU A 1 193 ? 22.843 3.292 32.392 1.000 41.677 194 GLU A CA 1
ATOM 1435 C C . GLU A 1 193 ? 22.223 1.997 32.901 1.000 38.007 194 GLU A C 1
ATOM 1436 O O . GLU A 1 193 ? 21.200 1.574 32.395 1.000 37.906 194 GLU A O 1
ATOM 1442 N N . SER A 1 194 ? 22.885 1.365 33.873 1.000 39.714 195 SER A N 1
ATOM 1443 C CA . SER A 1 194 ? 22.519 0.045 34.360 1.000 37.733 195 SER A CA 1
ATOM 1444 C C . SER A 1 194 ? 21.895 0.173 35.743 1.000 37.976 195 SER A C 1
ATOM 1445 O O . SER A 1 194 ? 22.160 1.140 36.440 1.000 36.675 195 SER A O 1
ATOM 1448 N N . LYS A 1 195 ? 21.090 -0.829 36.118 1.000 43.019 196 LYS A N 1
ATOM 1449 C CA . LYS A 1 195 ? 20.535 -0.975 37.457 1.000 42.954 196 LYS A CA 1
ATOM 1450 C C . LYS A 1 195 ? 21.395 -1.936 38.288 1.000 39.047 196 LYS A C 1
ATOM 1451 O O . LYS A 1 195 ? 21.059 -2.232 39.430 1.000 35.430 196 LYS A O 1
ATOM 1457 N N . TYR A 1 196 ? 22.501 -2.430 37.713 1.000 38.664 197 TYR A N 1
ATOM 1458 C CA . TYR A 1 196 ? 23.329 -3.436 38.362 1.000 39.309 197 TYR A CA 1
ATOM 1459 C C . TYR A 1 196 ? 24.758 -2.929 38.579 1.000 39.579 197 TYR A C 1
ATOM 1460 O O . TYR A 1 196 ? 25.585 -3.664 39.128 1.000 39.897 197 TYR A O 1
ATOM 1469 N N . THR A 1 197 ? 25.030 -1.667 38.207 1.000 34.908 198 THR A N 1
ATOM 1470 C CA . THR A 1 197 ? 26.317 -1.054 38.481 1.000 34.821 198 THR A CA 1
ATOM 1471 C C . THR A 1 197 ? 26.188 0.463 38.370 1.000 35.653 198 THR A C 1
ATOM 1472 O O . THR A 1 197 ? 25.479 0.962 37.503 1.000 36.122 198 THR A O 1
ATOM 1476 N N . PHE A 1 198 ? 26.904 1.178 39.245 1.000 35.121 199 PHE A N 1
ATOM 1477 C CA . PHE A 1 198 ? 27.059 2.619 39.136 1.000 36.915 199 PHE A CA 1
ATOM 1478 C C . PHE A 1 198 ? 28.304 2.962 38.319 1.000 36.990 199 PHE A C 1
ATOM 1479 O O . PHE A 1 198 ? 28.609 4.140 38.137 1.000 36.960 199 PHE A O 1
ATOM 1487 N N . ARG A 1 199 ? 29.039 1.937 37.858 1.000 35.885 200 ARG A N 1
ATOM 1488 C CA . ARG A 1 199 ? 30.159 2.144 36.951 1.000 36.947 200 ARG A CA 1
ATOM 1489 C C . ARG A 1 199 ? 29.597 2.166 35.534 1.000 36.960 200 ARG A C 1
ATOM 1490 O O . ARG A 1 199 ? 29.747 1.205 34.785 1.000 36.088 200 ARG A O 1
ATOM 1498 N N . ASN A 1 200 ? 28.913 3.271 35.205 1.000 39.084 201 ASN A N 1
ATOM 1499 C CA . ASN A 1 200 ? 28.177 3.396 33.959 1.000 37.391 201 ASN A CA 1
ATOM 1500 C C . ASN A 1 200 ? 28.368 4.808 33.412 1.000 37.069 201 ASN A C 1
ATOM 1501 O O . ASN A 1 200 ? 28.855 5.697 34.117 1.000 38.660 201 ASN A O 1
ATOM 1506 N N . ALA A 1 201 ? 27.980 4.984 32.144 1.000 36.375 202 ALA A N 1
ATOM 1507 C CA . ALA A 1 201 ? 28.339 6.171 31.385 1.000 38.726 202 ALA A CA 1
ATOM 1508 C C . ALA A 1 201 ? 27.609 7.409 31.904 1.000 38.788 202 ALA A C 1
ATOM 1509 O O . ALA A 1 201 ? 28.086 8.516 31.702 1.000 38.327 202 ALA A O 1
ATOM 1511 N N . VAL A 1 202 ? 26.457 7.224 32.564 1.000 43.449 203 VAL A N 1
ATOM 1512 C CA . VAL A 1 202 ? 25.705 8.341 33.125 1.000 46.046 203 VAL A CA 1
ATOM 1513 C C . VAL A 1 202 ? 26.354 8.826 34.423 1.000 47.673 203 VAL A C 1
ATOM 1514 O O . VAL A 1 202 ? 26.426 10.032 34.654 1.000 50.831 203 VAL A O 1
ATOM 1518 N N . GLU A 1 203 ? 26.813 7.894 35.269 1.000 46.881 204 GLU A N 1
ATOM 1519 C CA . GLU A 1 203 ? 27.415 8.248 36.548 1.000 45.092 204 GLU A CA 1
ATOM 1520 C C . GLU A 1 203 ? 28.836 8.766 36.361 1.000 44.448 204 GLU A C 1
ATOM 1521 O O . GLU A 1 203 ? 29.298 9.598 37.132 1.000 47.820 204 GLU A O 1
ATOM 1527 N N . MET A 1 204 ? 29.544 8.230 35.366 1.000 45.217 205 MET A N 1
ATOM 1528 C CA . MET A 1 204 ? 30.983 8.388 35.306 1.000 40.790 205 MET A CA 1
ATOM 1529 C C . MET A 1 204 ? 31.428 8.641 33.871 1.000 40.546 205 MET A C 1
ATOM 1530 O O . MET A 1 204 ? 31.155 7.843 32.977 1.000 46.328 205 MET A O 1
ATOM 1535 N N . GLY A 1 205 ? 32.137 9.756 33.680 1.000 40.872 206 GLY A N 1
ATOM 1536 C CA . GLY A 1 205 ? 32.746 10.099 32.411 1.000 41.698 206 GLY A CA 1
ATOM 1537 C C . GLY A 1 205 ? 31.920 11.117 31.625 1.000 41.807 206 GLY A C 1
ATOM 1538 O O . GLY A 1 205 ? 31.954 12.307 31.921 1.000 41.047 206 GLY A O 1
ATOM 1539 N N . PRO A 1 206 ? 31.197 10.696 30.564 1.000 44.537 207 PRO A N 1
ATOM 1540 C CA . PRO A 1 206 ? 30.475 11.647 29.717 1.000 44.894 207 PRO A CA 1
ATOM 1541 C C . PRO A 1 206 ? 29.112 12.086 30.262 1.000 47.318 207 PRO A C 1
ATOM 1542 O O . PRO A 1 206 ? 28.535 13.036 29.745 1.000 52.938 207 PRO A O 1
ATOM 1546 N N . LYS A 1 207 ? 28.608 11.394 31.296 1.000 47.731 208 LYS A N 1
ATOM 1547 C CA . LYS A 1 207 ? 27.368 11.736 31.990 1.000 50.979 208 LYS A CA 1
ATOM 1548 C C . LYS A 1 207 ? 26.160 11.644 31.052 1.000 53.446 208 LYS A C 1
ATOM 1549 O O . LYS A 1 207 ? 25.218 12.432 31.164 1.000 51.244 208 LYS A O 1
ATOM 1555 N N . ARG A 1 208 ? 26.183 10.658 30.143 1.000 50.902 209 ARG A N 1
ATOM 1556 C CA . ARG A 1 208 ? 25.077 10.413 29.230 1.000 47.107 209 ARG A CA 1
ATOM 1557 C C . ARG A 1 208 ? 25.048 8.927 28.901 1.000 45.510 209 ARG A C 1
ATOM 1558 O O . ARG A 1 208 ? 26.033 8.213 29.090 1.000 47.425 209 ARG A O 1
ATOM 1566 N N . ASP A 1 209 ? 23.878 8.471 28.467 1.000 40.617 210 ASP A N 1
ATOM 1567 C CA . ASP A 1 209 ? 23.701 7.081 28.110 1.000 40.696 210 ASP A CA 1
ATOM 1568 C C . ASP A 1 209 ? 24.198 6.933 26.679 1.000 37.752 210 ASP A C 1
ATOM 1569 O O . ASP A 1 209 ? 23.458 7.153 25.727 1.000 38.947 210 ASP A O 1
ATOM 1574 N N . ILE A 1 210 ? 25.477 6.581 26.556 1.000 38.875 211 ILE A N 1
ATOM 1575 C CA . ILE A 1 210 ? 26.144 6.499 25.272 1.000 37.717 211 ILE A CA 1
ATOM 1576 C C . ILE A 1 210 ? 25.559 5.347 24.446 1.000 35.278 211 ILE A C 1
ATOM 1577 O O . ILE A 1 210 ? 25.321 5.505 23.254 1.000 37.092 211 ILE A O 1
ATOM 1582 N N . LEU A 1 211 ? 25.288 4.193 25.058 1.000 33.448 212 LEU A N 1
ATOM 1583 C CA . LEU A 1 211 ? 24.792 3.069 24.276 1.000 35.323 212 LEU A CA 1
ATOM 1584 C C . LEU A 1 211 ? 23.386 3.350 23.762 1.000 37.346 212 LEU A C 1
ATOM 1585 O O . LEU A 1 211 ? 23.008 2.863 22.699 1.000 38.750 212 LEU A O 1
ATOM 1590 N N . LYS A 1 212 ? 22.604 4.113 24.535 1.000 41.917 213 LYS A N 1
ATOM 1591 C CA . LYS A 1 212 ? 21.246 4.440 24.136 1.000 41.378 213 LYS A CA 1
ATOM 1592 C C . LYS A 1 212 ? 21.303 5.365 22.922 1.000 37.994 213 LYS A C 1
ATOM 1593 O O . LYS A 1 212 ? 20.606 5.140 21.937 1.000 39.950 213 LYS A O 1
ATOM 1599 N N . GLU A 1 213 ? 22.166 6.380 22.978 1.000 38.243 214 GLU A N 1
ATOM 1600 C CA . GLU A 1 213 ? 22.350 7.278 21.852 1.000 38.756 214 GLU A CA 1
ATOM 1601 C C . GLU A 1 213 ? 22.712 6.484 20.597 1.000 41.086 214 GLU A C 1
ATOM 1602 O O . GLU A 1 213 ? 22.163 6.736 19.526 1.000 43.803 214 GLU A O 1
ATOM 1608 N N . LEU A 1 214 ? 23.632 5.518 20.735 1.000 44.222 215 LEU A N 1
ATOM 1609 C CA . LEU A 1 214 ? 24.178 4.801 19.589 1.000 43.809 215 LEU A CA 1
ATOM 1610 C C . LEU A 1 214 ? 23.150 3.840 19.001 1.000 45.046 215 LEU A C 1
ATOM 1611 O O . LEU A 1 214 ? 23.161 3.630 17.789 1.000 47.239 215 LEU A O 1
ATOM 1616 N N . VAL A 1 215 ? 22.310 3.223 19.848 1.000 45.502 216 VAL A N 1
ATOM 1617 C CA . VAL A 1 215 ? 21.343 2.251 19.360 1.000 46.385 216 VAL A CA 1
ATOM 1618 C C . VAL A 1 215 ? 20.240 2.977 18.578 1.000 45.763 216 VAL A C 1
ATOM 1619 O O . VAL A 1 215 ? 19.735 2.454 17.586 1.000 45.507 216 VAL A O 1
ATOM 1623 N N . GLU A 1 216 ? 19.857 4.174 19.042 1.000 44.947 217 GLU A N 1
ATOM 1624 C CA . GLU A 1 216 ? 18.841 4.986 18.388 1.000 45.448 217 GLU A CA 1
ATOM 1625 C C . GLU A 1 216 ? 19.378 5.517 17.058 1.000 42.172 217 GLU A C 1
ATOM 1626 O O . GLU A 1 216 ? 18.693 5.462 16.047 1.000 42.077 217 GLU A O 1
ATOM 1632 N N . ALA A 1 217 ? 20.622 6.000 17.057 1.000 42.307 218 ALA A N 1
ATOM 1633 C CA . ALA A 1 217 ? 21.273 6.471 15.844 1.000 41.526 218 ALA A CA 1
ATOM 1634 C C . ALA A 1 217 ? 21.453 5.337 14.829 1.000 44.230 218 ALA A C 1
ATOM 1635 O O . ALA A 1 217 ? 21.341 5.565 13.625 1.000 43.490 218 ALA A O 1
ATOM 1637 N N . SER A 1 218 ? 21.725 4.114 15.311 1.000 43.703 219 SER A N 1
ATOM 1638 C CA . SER A 1 218 ? 21.916 2.952 14.449 1.000 41.651 219 SER A CA 1
ATOM 1639 C C . SER A 1 218 ? 20.592 2.478 13.848 1.000 42.084 219 SER A C 1
ATOM 1640 O O . SER A 1 218 ? 20.539 2.166 12.662 1.000 36.253 219 SER A O 1
ATOM 1643 N N . ARG A 1 219 ? 19.542 2.381 14.673 1.000 45.537 220 ARG A N 1
ATOM 1644 C CA . ARG A 1 219 ? 18.273 1.815 14.235 1.000 51.842 220 ARG A CA 1
ATOM 1645 C C . ARG A 1 219 ? 17.669 2.656 13.112 1.000 51.511 220 ARG A C 1
ATOM 1646 O O . ARG A 1 219 ? 17.132 2.109 12.158 1.000 55.535 220 ARG A O 1
ATOM 1654 N N . LYS A 1 220 ? 17.776 3.983 13.216 1.000 52.642 221 LYS A N 1
ATOM 1655 C CA . LYS A 1 220 ? 17.179 4.867 12.228 1.000 56.337 221 LYS A CA 1
ATOM 1656 C C . LYS A 1 220 ? 18.020 4.923 10.947 1.000 54.289 221 LYS A C 1
ATOM 1657 O O . LYS A 1 220 ? 17.669 5.677 10.043 1.000 53.437 221 LYS A O 1
ATOM 1663 N N . ARG A 1 221 ? 19.104 4.130 10.856 1.000 49.515 222 ARG A N 1
ATOM 1664 C CA . ARG A 1 221 ? 19.875 4.005 9.626 1.000 42.508 222 ARG A CA 1
ATOM 1665 C C . ARG A 1 221 ? 19.931 2.562 9.131 1.000 42.285 222 ARG A C 1
ATOM 1666 O O . ARG A 1 221 ? 20.661 2.281 8.183 1.000 43.222 222 ARG A O 1
ATOM 1674 N N . ASP A 1 222 ? 19.156 1.659 9.754 1.000 45.238 223 ASP A N 1
ATOM 1675 C CA . ASP A 1 222 ? 19.083 0.253 9.363 1.000 50.206 223 ASP A CA 1
ATOM 1676 C C . ASP A 1 222 ? 20.408 -0.483 9.587 1.000 49.434 223 ASP A C 1
ATOM 1677 O O . ASP A 1 222 ? 20.598 -1.550 9.020 1.000 59.846 223 ASP A O 1
ATOM 1682 N N . LEU A 1 223 ? 21.307 0.065 10.416 1.000 50.871 224 LEU A N 1
ATOM 1683 C CA . LEU A 1 223 ? 22.487 -0.656 10.881 1.000 48.745 224 LEU A CA 1
ATOM 1684 C C . LEU A 1 223 ? 22.040 -1.718 11.877 1.000 45.613 224 LEU A C 1
ATOM 1685 O O . LEU A 1 223 ? 21.361 -1.399 12.846 1.000 47.330 224 LEU A O 1
ATOM 1690 N N . LYS A 1 224 ? 22.462 -2.966 11.666 1.000 43.161 225 LYS A N 1
ATOM 1691 C CA . LYS A 1 224 ? 22.343 -3.981 12.700 1.000 42.234 225 LYS A CA 1
ATOM 1692 C C . LYS A 1 224 ? 23.211 -3.582 13.894 1.000 40.485 225 LYS A C 1
ATOM 1693 O O . LYS A 1 224 ? 24.219 -2.898 13.738 1.000 36.197 225 LYS A O 1
ATOM 1699 N N . PHE A 1 225 ? 22.800 -3.991 15.095 1.000 43.212 226 PHE A N 1
ATOM 1700 C CA . PHE A 1 225 ? 23.442 -3.531 16.316 1.000 43.032 226 PHE A CA 1
ATOM 1701 C C . PHE A 1 225 ? 23.960 -4.724 17.121 1.000 41.756 226 PHE A C 1
ATOM 1702 O O . PHE A 1 225 ? 23.224 -5.675 17.392 1.000 36.379 226 PHE A O 1
ATOM 1710 N N . GLY A 1 226 ? 25.235 -4.639 17.509 1.000 41.793 227 GLY A N 1
ATOM 1711 C CA . GLY A 1 226 ? 25.895 -5.690 18.264 1.000 41.658 227 GLY A CA 1
ATOM 1712 C C . GLY A 1 226 ? 26.174 -5.276 19.705 1.000 38.402 227 GLY A C 1
ATOM 1713 O O . GLY A 1 226 ? 26.527 -4.126 19.985 1.000 38.815 227 GLY A O 1
ATOM 1714 N N . PHE A 1 227 ? 26.042 -6.255 20.600 1.000 35.162 228 PHE A N 1
ATOM 1715 C CA . PHE A 1 227 ? 26.214 -6.057 22.028 1.000 34.659 228 PHE A CA 1
ATOM 1716 C C . PHE A 1 227 ? 27.521 -6.722 22.432 1.000 33.950 228 PHE A C 1
ATOM 1717 O O . PHE A 1 227 ? 27.586 -7.947 22.533 1.000 31.172 228 PHE A O 1
ATOM 1725 N N . TYR A 1 228 ? 28.547 -5.892 22.643 1.000 33.943 229 TYR A N 1
ATOM 1726 C CA . TYR A 1 228 ? 29.843 -6.365 23.098 1.000 34.099 229 TYR A CA 1
ATOM 1727 C C . TYR A 1 228 ? 29.830 -6.478 24.618 1.000 33.399 229 TYR A C 1
ATOM 1728 O O . TYR A 1 228 ? 29.632 -5.478 25.307 1.000 31.144 229 TYR A O 1
ATOM 1737 N N . PHE A 1 229 ? 30.099 -7.688 25.127 1.000 32.240 230 PHE A N 1
ATOM 1738 C CA . PHE A 1 229 ? 29.941 -7.959 26.545 1.000 32.802 230 PHE A CA 1
ATOM 1739 C C . PHE A 1 229 ? 31.085 -8.833 27.050 1.000 32.478 230 PHE A C 1
ATOM 1740 O O . PHE A 1 229 ? 31.154 -10.021 26.727 1.000 30.815 230 PHE A O 1
ATOM 1748 N N . SER A 1 230 ? 31.944 -8.245 27.893 1.000 31.950 231 SER A N 1
ATOM 1749 C CA . SER A 1 230 ? 32.988 -8.994 28.569 1.000 33.730 231 SER A CA 1
ATOM 1750 C C . SER A 1 230 ? 32.362 -9.895 29.634 1.000 33.397 231 SER A C 1
ATOM 1751 O O . SER A 1 230 ? 31.534 -9.444 30.425 1.000 32.114 231 SER A O 1
ATOM 1754 N N . ILE A 1 231 ? 32.754 -11.178 29.631 1.000 31.716 232 ILE A N 1
ATOM 1755 C CA . ILE A 1 231 ? 32.239 -12.164 30.566 1.000 31.844 232 ILE A CA 1
ATOM 1756 C C . ILE A 1 231 ? 32.883 -11.932 31.931 1.000 32.613 232 ILE A C 1
ATOM 1757 O O . ILE A 1 231 ? 32.195 -11.553 32.876 1.000 36.085 232 ILE A O 1
ATOM 1762 N N . ALA A 1 232 ? 34.208 -12.113 32.013 1.000 32.798 233 ALA A N 1
ATOM 1763 C CA . ALA A 1 232 ? 34.964 -11.812 33.221 1.000 31.685 233 ALA A CA 1
ATOM 1764 C C . ALA A 1 232 ? 35.369 -10.337 33.250 1.000 30.740 233 ALA A C 1
ATOM 1765 O O . ALA A 1 232 ? 35.302 -9.629 32.250 1.000 31.069 233 ALA A O 1
ATOM 1767 N N . GLU A 1 233 ? 35.751 -9.892 34.442 1.000 31.280 234 GLU A N 1
ATOM 1768 C CA . GLU A 1 233 ? 36.365 -8.596 34.669 1.000 32.993 234 GLU A CA 1
ATOM 1769 C C . GLU A 1 233 ? 37.664 -8.854 35.421 1.000 33.301 234 GLU A C 1
ATOM 1770 O O . GLU A 1 233 ? 37.835 -9.908 36.043 1.000 33.772 234 GLU A O 1
ATOM 1776 N N . TRP A 1 234 ? 38.578 -7.885 35.350 1.000 33.589 235 TRP A N 1
ATOM 1777 C CA . TRP A 1 234 ? 39.902 -8.056 35.928 1.000 33.232 235 TRP A CA 1
ATOM 1778 C C . TRP A 1 234 ? 39.823 -8.183 37.449 1.000 32.922 235 TRP A C 1
ATOM 1779 O O . TRP A 1 234 ? 40.599 -8.935 38.035 1.000 32.210 235 TRP A O 1
ATOM 1790 N N . GLU A 1 235 ? 38.914 -7.418 38.075 1.000 34.981 236 GLU A N 1
ATOM 1791 C CA . GLU A 1 235 ? 38.697 -7.452 39.516 1.000 37.532 236 GLU A CA 1
ATOM 1792 C C . GLU A 1 235 ? 37.216 -7.250 39.818 1.000 37.239 236 GLU A C 1
ATOM 1793 O O . GLU A 1 235 ? 36.590 -6.380 39.224 1.000 36.572 236 GLU A O 1
ATOM 1799 N N . TYR A 1 236 ? 36.671 -8.015 40.775 1.000 39.637 237 TYR A N 1
ATOM 1800 C CA . TYR A 1 236 ? 35.339 -7.725 41.284 1.000 37.086 237 TYR A CA 1
ATOM 1801 C C . TYR A 1 236 ? 35.313 -7.940 42.796 1.000 35.867 237 TYR A C 1
ATOM 1802 O O . TYR A 1 236 ? 35.739 -8.992 43.268 1.000 39.468 237 TYR A O 1
ATOM 1811 N N . PRO A 1 237 ? 34.788 -6.975 43.595 1.000 32.275 238 PRO A N 1
ATOM 1812 C CA . PRO A 1 237 ? 34.629 -7.162 45.037 1.000 33.351 238 PRO A CA 1
ATOM 1813 C C . PRO A 1 237 ? 33.521 -8.165 45.346 1.000 35.485 238 PRO A C 1
ATOM 1814 O O . PRO A 1 237 ? 32.401 -8.003 44.865 1.000 38.323 238 PRO A O 1
ATOM 1818 N N . VAL A 1 238 ? 33.844 -9.202 46.132 1.000 36.296 239 VAL A N 1
ATOM 1819 C CA . VAL A 1 238 ? 32.890 -10.249 46.461 1.000 36.286 239 VAL A CA 1
ATOM 1820 C C . VAL A 1 238 ? 32.759 -10.384 47.978 1.000 36.714 239 VAL A C 1
ATOM 1821 O O . VAL A 1 238 ? 33.665 -10.056 48.732 1.000 35.472 239 VAL A O 1
ATOM 1825 N N . ILE A 1 239 ? 31.594 -10.894 48.391 1.000 39.324 240 ILE A N 1
ATOM 1826 C CA . ILE A 1 239 ? 31.261 -11.151 49.779 1.000 37.930 240 ILE A CA 1
ATOM 1827 C C . ILE A 1 239 ? 31.587 -12.609 50.090 1.000 36.276 240 ILE A C 1
ATOM 1828 O O . ILE A 1 239 ? 31.179 -13.499 49.356 1.000 35.937 240 ILE A O 1
ATOM 1833 N N . THR A 1 240 ? 32.306 -12.829 51.195 1.000 39.336 241 THR A N 1
ATOM 1834 C CA . THR A 1 240 ? 32.853 -14.129 51.555 1.000 39.912 241 THR A CA 1
ATOM 1835 C C . THR A 1 240 ? 32.262 -14.589 52.889 1.000 40.673 241 THR A C 1
ATOM 1836 O O . THR A 1 240 ? 31.685 -13.787 53.622 1.000 36.695 241 THR A O 1
ATOM 1840 N N . LYS A 1 241 ? 32.445 -15.881 53.191 1.000 45.611 242 LYS A N 1
ATOM 1841 C CA . LYS A 1 241 ? 32.004 -16.482 54.443 1.000 53.282 242 LYS A CA 1
ATOM 1842 C C . LYS A 1 241 ? 33.156 -16.585 55.450 1.000 56.168 242 LYS A C 1
ATOM 1843 O O . LYS A 1 241 ? 32.936 -16.982 56.592 1.000 52.375 242 LYS A O 1
ATOM 1849 N N . GLU A 1 242 ? 34.392 -16.286 55.018 1.000 55.567 243 GLU A N 1
ATOM 1850 C CA . GLU A 1 242 ? 35.544 -16.314 55.911 1.000 52.339 243 GLU A CA 1
ATOM 1851 C C . GLU A 1 242 ? 36.640 -15.398 55.368 1.000 48.365 243 GLU A C 1
ATOM 1852 O O . GLU A 1 242 ? 36.598 -14.988 54.213 1.000 47.693 243 GLU A O 1
ATOM 1858 N N . ARG A 1 243 ? 37.599 -15.044 56.229 1.000 45.175 244 ARG A N 1
ATOM 1859 C CA . ARG A 1 243 ? 38.641 -14.106 55.854 1.000 45.155 244 ARG A CA 1
ATOM 1860 C C . ARG A 1 243 ? 39.664 -14.827 54.981 1.000 43.267 244 ARG A C 1
ATOM 1861 O O . ARG A 1 243 ? 39.881 -16.033 55.120 1.000 43.046 244 ARG A O 1
ATOM 1869 N N . VAL A 1 244 ? 40.294 -14.069 54.083 1.000 40.984 245 VAL A N 1
ATOM 1870 C CA . VAL A 1 244 ? 41.276 -14.638 53.179 1.000 38.392 245 VAL A CA 1
ATOM 1871 C C . VAL A 1 244 ? 42.608 -14.770 53.917 1.000 38.976 245 VAL A C 1
ATOM 1872 O O . VAL A 1 244 ? 43.204 -15.840 53.893 1.000 40.611 245 VAL A O 1
ATOM 1876 N N . SER A 1 245 ? 43.059 -13.696 54.585 1.000 38.539 246 SER A N 1
ATOM 1877 C CA . SER A 1 245 ? 44.252 -13.744 55.417 1.000 37.073 246 SER A CA 1
ATOM 1878 C C . SER A 1 245 ? 44.032 -12.919 56.679 1.000 38.429 246 SER A C 1
ATOM 1879 O O . SER A 1 245 ? 43.106 -12.110 56.741 1.000 38.377 246 SER A O 1
ATOM 1882 N N . GLN A 1 246 ? 44.939 -13.100 57.648 1.000 37.364 247 GLN A N 1
ATOM 1883 C CA . GLN A 1 246 ? 44.876 -12.404 58.923 1.000 36.953 247 GLN A CA 1
ATOM 1884 C C . GLN A 1 246 ? 45.194 -10.920 58.780 1.000 32.953 247 GLN A C 1
ATOM 1885 O O . GLN A 1 246 ? 44.986 -10.176 59.720 1.000 36.883 247 GLN A O 1
ATOM 1891 N N . TRP A 1 247 ? 45.772 -10.497 57.653 1.000 34.676 248 TRP A N 1
ATOM 1892 C CA . TRP A 1 247 ? 46.190 -9.110 57.469 1.000 34.214 248 TRP A CA 1
ATOM 1893 C C . TRP A 1 247 ? 45.066 -8.257 56.874 1.000 34.637 248 TRP A C 1
ATOM 1894 O O . TRP A 1 247 ? 45.242 -7.050 56.695 1.000 37.112 248 TRP A O 1
ATOM 1905 N N . ASP A 1 248 ? 43.944 -8.895 56.502 1.000 37.015 249 ASP A N 1
ATOM 1906 C CA . ASP A 1 248 ? 42.839 -8.234 55.819 1.000 36.703 249 ASP A CA 1
ATOM 1907 C C . ASP A 1 248 ? 42.057 -7.330 56.776 1.000 36.130 249 ASP A C 1
ATOM 1908 O O . ASP A 1 248 ? 41.695 -7.752 57.872 1.000 36.446 249 ASP A O 1
ATOM 1913 N N . PRO A 1 249 ? 41.699 -6.086 56.390 1.000 35.846 250 PRO A N 1
ATOM 1914 C CA . PRO A 1 249 ? 40.857 -5.243 57.244 1.000 38.404 250 PRO A CA 1
ATOM 1915 C C . PRO A 1 249 ? 39.420 -5.752 57.407 1.000 38.248 250 PRO A C 1
ATOM 1916 O O . PRO A 1 249 ? 38.821 -5.550 58.457 1.000 39.778 250 PRO A O 1
ATOM 1920 N N . TYR A 1 250 ? 38.881 -6.417 56.371 1.000 39.055 251 TYR A N 1
ATOM 1921 C CA . TYR A 1 250 ? 37.539 -6.984 56.399 1.000 40.081 251 TYR A CA 1
ATOM 1922 C C . TYR A 1 250 ? 37.628 -8.497 56.260 1.000 40.310 251 TYR A C 1
ATOM 1923 O O . TYR A 1 250 ? 38.432 -9.002 55.477 1.000 45.175 251 TYR A O 1
ATOM 1932 N N . GLU A 1 251 ? 36.784 -9.198 57.018 1.000 38.437 252 GLU A N 1
ATOM 1933 C CA . GLU A 1 251 ? 36.789 -10.649 57.056 1.000 40.505 252 GLU A CA 1
ATOM 1934 C C . GLU A 1 251 ? 35.626 -11.193 56.229 1.000 39.927 252 GLU A C 1
ATOM 1935 O O . GLU A 1 251 ? 35.457 -12.405 56.114 1.000 39.916 252 GLU A O 1
ATOM 1941 N N . ASP A 1 252 ? 34.855 -10.280 55.626 1.000 38.136 253 ASP A N 1
ATOM 1942 C CA . ASP A 1 252 ? 33.642 -10.632 54.910 1.000 40.223 253 ASP A CA 1
ATOM 1943 C C . ASP A 1 252 ? 33.755 -10.216 53.443 1.000 40.144 253 ASP A C 1
ATOM 1944 O O . ASP A 1 252 ? 32.749 -10.175 52.733 1.000 40.819 253 ASP A O 1
ATOM 1949 N N . MET A 1 253 ? 34.970 -9.898 52.977 1.000 38.827 254 MET A N 1
ATOM 1950 C CA . MET A 1 253 ? 35.102 -9.332 51.645 1.000 40.105 254 MET A CA 1
ATOM 1951 C C . MET A 1 253 ? 36.464 -9.694 51.061 1.000 38.834 254 MET A C 1
ATOM 1952 O O . MET A 1 253 ? 37.443 -9.844 51.796 1.000 40.284 254 MET A O 1
ATOM 1957 N N . ALA A 1 254 ? 36.480 -9.855 49.729 1.000 36.874 255 ALA A N 1
ATOM 1958 C CA . ALA A 1 254 ? 37.657 -10.226 48.960 1.000 35.540 255 ALA A CA 1
ATOM 1959 C C . ALA A 1 254 ? 37.534 -9.681 47.536 1.000 33.562 255 ALA A C 1
ATOM 1960 O O . ALA A 1 254 ? 36.541 -9.048 47.188 1.000 34.483 255 ALA A O 1
ATOM 1962 N N . ILE A 1 255 ? 38.559 -9.932 46.717 1.000 32.695 256 ILE A N 1
ATOM 1963 C CA . ILE A 1 255 ? 38.575 -9.561 45.308 1.000 32.936 256 ILE A CA 1
ATOM 1964 C C . ILE A 1 255 ? 38.571 -10.849 44.485 1.000 33.046 256 ILE A C 1
ATOM 1965 O O . ILE A 1 255 ? 39.422 -11.716 44.693 1.000 33.779 256 ILE A O 1
ATOM 1970 N N . PHE A 1 256 ? 37.610 -10.968 43.560 1.000 32.305 257 PHE A N 1
ATOM 1971 C CA . PHE A 1 256 ? 37.501 -12.144 42.719 1.000 32.926 257 PHE A CA 1
ATOM 1972 C C . PHE A 1 256 ? 38.255 -11.932 41.404 1.000 35.744 257 PHE A C 1
ATOM 1973 O O . PHE A 1 256 ? 38.140 -10.867 40.781 1.000 35.210 257 PHE A O 1
ATOM 1981 N N . HIS A 1 257 ? 39.003 -12.978 41.005 1.000 35.238 258 HIS A N 1
ATOM 1982 C CA . HIS A 1 257 ? 39.695 -13.074 39.725 1.000 36.073 258 HIS A CA 1
ATOM 1983 C C . HIS A 1 257 ? 39.412 -14.429 39.089 1.000 35.210 258 HIS A C 1
ATOM 1984 O O . HIS A 1 257 ? 39.290 -15.421 39.805 1.000 37.168 258 HIS A O 1
ATOM 1991 N N . ASP A 1 258 ? 39.423 -14.481 37.752 1.000 35.132 259 ASP A N 1
ATOM 1992 C CA . ASP A 1 258 ? 39.651 -15.731 37.040 1.000 37.759 259 ASP A CA 1
ATOM 1993 C C . ASP A 1 258 ? 40.963 -15.588 36.254 1.000 36.333 259 ASP A C 1
ATOM 1994 O O . ASP A 1 258 ? 41.782 -14.734 36.572 1.000 38.097 259 ASP A O 1
ATOM 1999 N N . GLY A 1 259 ? 41.170 -16.416 35.231 1.000 34.877 260 GLY A N 1
ATOM 2000 C CA . GLY A 1 259 ? 42.413 -16.390 34.476 1.000 34.792 260 GLY A CA 1
ATOM 2001 C C . GLY A 1 259 ? 42.393 -15.421 33.291 1.000 32.720 260 GLY A C 1
ATOM 2002 O O . GLY A 1 259 ? 43.270 -15.493 32.445 1.000 34.233 260 GLY A O 1
ATOM 2003 N N . MET A 1 260 ? 41.434 -14.490 33.238 1.000 33.318 261 MET A N 1
ATOM 2004 C CA . MET A 1 260 ? 41.213 -13.687 32.038 1.000 35.464 261 MET A CA 1
ATOM 2005 C C . MET A 1 260 ? 42.377 -12.716 31.800 1.000 32.986 261 MET A C 1
ATOM 2006 O O . MET A 1 260 ? 42.755 -12.479 30.649 1.000 30.557 261 MET A O 1
ATOM 2011 N N . GLY A 1 261 ? 42.978 -12.196 32.881 1.000 31.595 262 GLY A N 1
ATOM 2012 C CA . GLY A 1 261 ? 44.040 -11.198 32.783 1.000 32.243 262 GLY A CA 1
ATOM 2013 C C . GLY A 1 261 ? 45.370 -11.751 32.262 1.000 34.686 262 GLY A C 1
ATOM 2014 O O . GLY A 1 261 ? 46.263 -10.986 31.887 1.000 31.566 262 GLY A O 1
ATOM 2015 N N . LEU A 1 262 ? 45.509 -13.084 32.297 1.000 35.572 263 LEU A N 1
ATOM 2016 C CA . LEU A 1 262 ? 46.651 -13.813 31.761 1.000 38.468 263 LEU A CA 1
ATOM 2017 C C . LEU A 1 262 ? 47.844 -13.776 32.718 1.000 40.041 263 LEU A C 1
ATOM 2018 O O . LEU A 1 262 ? 48.431 -14.824 32.972 1.000 44.101 263 LEU A O 1
ATOM 2023 N N . ILE A 1 263 ? 48.215 -12.591 33.223 1.000 40.058 264 ILE A N 1
ATOM 2024 C CA . ILE A 1 263 ? 49.191 -12.474 34.297 1.000 38.185 264 ILE A CA 1
ATOM 2025 C C . ILE A 1 263 ? 48.669 -13.245 35.507 1.000 39.572 264 ILE A C 1
ATOM 2026 O O . ILE A 1 263 ? 47.550 -12.999 35.942 1.000 38.467 264 ILE A O 1
ATOM 2031 N N . PRO A 1 264 ? 49.433 -14.179 36.120 1.000 38.565 265 PRO A N 1
ATOM 2032 C CA . PRO A 1 264 ? 48.908 -14.946 37.247 1.000 41.219 265 PRO A CA 1
ATOM 2033 C C . PRO A 1 264 ? 48.535 -14.029 38.411 1.000 41.534 265 PRO A C 1
ATOM 2034 O O . PRO A 1 264 ? 49.305 -13.138 38.779 1.000 38.683 265 PRO A O 1
ATOM 2038 N N . ARG A 1 265 ? 47.324 -14.246 38.943 1.000 41.344 266 ARG A N 1
ATOM 2039 C CA . ARG A 1 265 ? 46.860 -13.622 40.171 1.000 43.244 266 ARG A CA 1
ATOM 2040 C C . ARG A 1 265 ? 46.397 -14.713 41.128 1.000 42.304 266 ARG A C 1
ATOM 2041 O O . ARG A 1 265 ? 46.150 -15.833 40.701 1.000 40.926 266 ARG A O 1
ATOM 2049 N N . PRO A 1 266 ? 46.192 -14.415 42.433 1.000 43.465 267 PRO A N 1
ATOM 2050 C CA . PRO A 1 266 ? 45.570 -15.386 43.335 1.000 42.371 267 PRO A CA 1
ATOM 2051 C C . PRO A 1 266 ? 44.176 -15.752 42.814 1.000 47.211 267 PRO A C 1
ATOM 2052 O O . PRO A 1 266 ? 43.418 -14.872 42.422 1.000 47.590 267 PRO A O 1
ATOM 2056 N N . VAL A 1 267 ? 43.857 -17.054 42.762 1.000 53.261 268 VAL A N 1
ATOM 2057 C CA . VAL A 1 267 ? 42.585 -17.520 42.218 1.000 53.920 268 VAL A CA 1
ATOM 2058 C C . VAL A 1 267 ? 42.010 -18.571 43.168 1.000 54.071 268 VAL A C 1
ATOM 2059 O O . VAL A 1 267 ? 42.719 -19.505 43.540 1.000 58.407 268 VAL A O 1
ATOM 2063 N N . PRO A 1 268 ? 40.714 -18.487 43.565 1.000 50.597 269 PRO A N 1
ATOM 2064 C CA . PRO A 1 268 ? 39.786 -17.475 43.052 1.000 45.957 269 PRO A CA 1
ATOM 2065 C C . PRO A 1 268 ? 39.785 -16.125 43.765 1.000 40.393 269 PRO A C 1
ATOM 2066 O O . PRO A 1 268 ? 39.231 -15.165 43.234 1.000 40.090 269 PRO A O 1
ATOM 2070 N N . LEU A 1 269 ? 40.407 -16.044 44.950 1.000 40.269 270 LEU A N 1
ATOM 2071 C CA . LEU A 1 269 ? 40.262 -14.864 45.798 1.000 39.863 270 LEU A CA 1
ATOM 2072 C C . LEU A 1 269 ? 41.617 -14.266 46.164 1.000 40.327 270 LEU A C 1
ATOM 2073 O O . LEU A 1 269 ? 42.538 -14.986 46.548 1.000 40.833 270 LEU A O 1
ATOM 2078 N N . ALA A 1 270 ? 41.673 -12.930 46.076 1.000 37.607 271 ALA A N 1
ATOM 2079 C CA . ALA A 1 270 ? 42.740 -12.115 46.628 1.000 35.855 271 ALA A CA 1
ATOM 2080 C C . ALA A 1 270 ? 42.204 -11.323 47.822 1.000 34.425 271 ALA A C 1
ATOM 2081 O O . ALA A 1 270 ? 41.022 -11.018 47.893 1.000 34.852 271 ALA A O 1
ATOM 2083 N N . SER A 1 271 ? 43.091 -10.991 48.762 1.000 33.532 272 SER A N 1
ATOM 2084 C CA . SER A 1 271 ? 42.765 -10.127 49.882 1.000 33.779 272 SER A CA 1
ATOM 2085 C C . SER A 1 271 ? 42.384 -8.741 49.369 1.000 35.588 272 SER A C 1
ATOM 2086 O O . SER A 1 271 ? 42.983 -8.236 48.425 1.000 35.064 272 SER A O 1
ATOM 2089 N N . TYR A 1 272 ? 41.380 -8.134 50.011 1.000 34.238 273 TYR A N 1
ATOM 2090 C CA . TYR A 1 272 ? 40.883 -6.822 49.639 1.000 34.206 273 TYR A CA 1
ATOM 2091 C C . TYR A 1 272 ? 41.453 -5.771 50.592 1.000 35.611 273 TYR A C 1
ATOM 2092 O O . TYR A 1 272 ? 41.403 -5.949 51.811 1.000 36.559 273 TYR A O 1
ATOM 2101 N N . PHE A 1 273 ? 41.987 -4.682 50.011 1.000 34.069 274 PHE A N 1
ATOM 2102 C CA . PHE A 1 273 ? 42.512 -3.540 50.740 1.000 32.639 274 PHE A CA 1
ATOM 2103 C C . PHE A 1 273 ? 41.954 -2.264 50.114 1.000 33.194 274 PHE A C 1
ATOM 2104 O O . PHE A 1 273 ? 42.264 -1.960 48.968 1.000 33.549 274 PHE A O 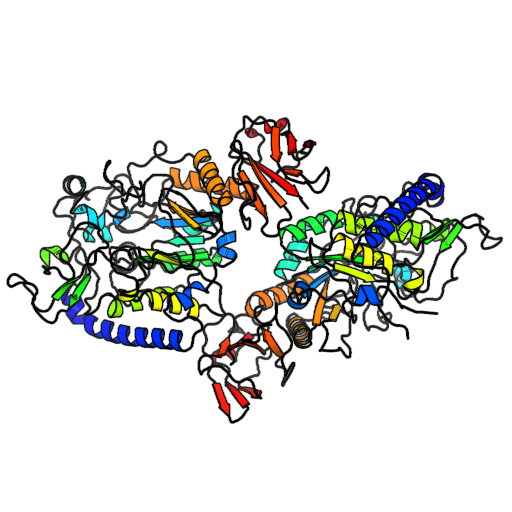1
ATOM 2112 N N . PRO A 1 274 ? 41.060 -1.510 50.801 1.000 32.475 275 PRO A N 1
ATOM 2113 C CA . PRO A 1 274 ? 40.474 -0.304 50.217 1.000 32.385 275 PRO A CA 1
ATOM 2114 C C . PRO A 1 274 ? 41.462 0.658 49.550 1.000 32.475 275 PRO A C 1
ATOM 2115 O O . PRO A 1 274 ? 41.221 1.094 48.429 1.000 35.393 275 PRO A O 1
ATOM 2119 N N . ALA A 1 275 ? 42.594 0.952 50.197 1.000 32.918 276 ALA A N 1
ATOM 2120 C CA . ALA A 1 275 ? 43.548 1.927 49.684 1.000 31.977 276 ALA A CA 1
ATOM 2121 C C . ALA A 1 275 ? 44.234 1.431 48.408 1.000 34.643 276 ALA A C 1
ATOM 2122 O O . ALA A 1 275 ? 44.888 2.208 47.710 1.000 33.891 276 ALA A O 1
ATOM 2124 N N . ARG A 1 276 ? 44.123 0.120 48.142 1.000 35.190 277 ARG A N 1
ATOM 2125 C CA . ARG A 1 276 ? 44.667 -0.511 46.948 1.000 32.807 277 ARG A CA 1
ATOM 2126 C C . ARG A 1 276 ? 43.578 -0.670 45.891 1.000 32.021 277 ARG A C 1
ATOM 2127 O O . ARG A 1 276 ? 43.786 -0.327 44.738 1.000 33.349 277 ARG A O 1
ATOM 2135 N N . HIS A 1 277 ? 42.402 -1.177 46.287 1.000 32.196 278 HIS A N 1
ATOM 2136 C CA . HIS A 1 277 ? 41.438 -1.685 45.318 1.000 32.235 278 HIS A CA 1
ATOM 2137 C C . HIS A 1 277 ? 40.345 -0.679 44.981 1.000 31.863 278 HIS A C 1
ATOM 2138 O O . HIS A 1 277 ? 39.892 -0.638 43.848 1.000 35.507 278 HIS A O 1
ATOM 2145 N N . ASP A 1 278 ? 39.900 0.117 45.952 1.000 36.358 279 ASP A N 1
ATOM 2146 C CA . ASP A 1 278 ? 38.671 0.889 45.788 1.000 38.271 279 ASP A CA 1
ATOM 2147 C C . ASP A 1 278 ? 38.708 1.702 44.499 1.000 37.409 279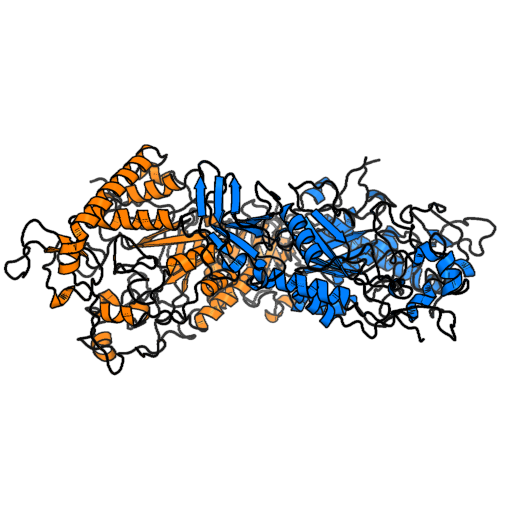 ASP A C 1
ATOM 2148 O O . ASP A 1 278 ? 37.709 1.748 43.783 1.000 40.355 279 ASP A O 1
ATOM 2153 N N . ARG A 1 279 ? 39.857 2.314 44.192 1.000 36.105 280 ARG A N 1
ATOM 2154 C CA . ARG A 1 279 ? 39.938 3.219 43.056 1.000 37.014 280 ARG A CA 1
ATOM 2155 C C . ARG A 1 279 ? 40.393 2.485 41.793 1.000 36.704 280 ARG A C 1
ATOM 2156 O O . ARG A 1 279 ? 40.981 3.101 40.905 1.000 33.024 280 ARG A O 1
ATOM 2164 N N . MET A 1 280 ? 40.106 1.177 41.702 1.000 36.289 281 MET A N 1
ATOM 2165 C CA . MET A 1 280 ? 40.066 0.505 40.410 1.000 38.223 281 MET A CA 1
ATOM 2166 C C . MET A 1 280 ? 38.728 -0.212 40.193 1.000 36.378 281 MET A C 1
ATOM 2167 O O . MET A 1 280 ? 38.523 -0.792 39.120 1.000 39.941 281 MET A O 1
ATOM 2172 N N . ILE A 1 281 ? 37.800 -0.106 41.166 1.000 33.462 282 ILE A N 1
ATOM 2173 C CA . ILE A 1 281 ? 36.503 -0.774 41.106 1.000 31.458 282 ILE A CA 1
ATOM 2174 C C . ILE A 1 281 ? 35.375 0.189 41.494 1.000 33.145 282 ILE A C 1
ATOM 2175 O O . ILE A 1 281 ? 34.281 -0.256 41.843 1.000 29.421 282 ILE A O 1
ATOM 2180 N N . SER A 1 282 ? 35.615 1.509 41.376 1.000 36.016 283 SER A N 1
ATOM 2181 C CA . SER A 1 282 ? 34.595 2.516 41.641 1.000 35.177 283 SER A CA 1
ATOM 2182 C C . SER A 1 282 ? 33.288 2.121 40.959 1.000 35.221 283 SER A C 1
ATOM 2183 O O . SER A 1 282 ? 33.283 1.828 39.763 1.000 35.065 283 SER A O 1
ATOM 2186 N N . GLY A 1 283 ? 32.193 2.098 41.728 1.000 35.340 284 GLY A N 1
ATOM 2187 C CA . GLY A 1 283 ? 30.857 1.974 41.164 1.000 36.941 284 GLY A CA 1
ATOM 2188 C C . GLY A 1 283 ? 30.304 0.555 41.221 1.000 36.085 284 GLY A C 1
ATOM 2189 O O . GLY A 1 283 ? 29.106 0.351 41.036 1.000 37.249 284 GLY A O 1
ATOM 2190 N N . LYS A 1 284 ? 31.178 -0.421 41.487 1.000 39.309 285 LYS A N 1
ATOM 2191 C CA . LYS A 1 284 ? 30.813 -1.828 41.413 1.000 38.941 285 LYS A CA 1
ATOM 2192 C C . LYS A 1 284 ? 30.263 -2.268 42.767 1.000 39.942 285 LYS A C 1
ATOM 2193 O O . LYS A 1 284 ? 30.926 -2.084 43.782 1.000 38.460 285 LYS A O 1
ATOM 2199 N N . ILE A 1 285 ? 29.054 -2.859 42.743 1.000 40.070 286 ILE A N 1
ATOM 2200 C CA . ILE A 1 285 ? 28.333 -3.289 43.935 1.000 38.255 286 ILE A CA 1
ATOM 2201 C C . ILE A 1 285 ? 28.721 -4.730 44.270 1.000 36.325 286 ILE A C 1
ATOM 2202 O O . ILE A 1 285 ? 28.481 -5.625 43.467 1.000 35.223 286 ILE A O 1
ATOM 2207 N N . PRO A 1 286 ? 29.332 -5.013 45.446 1.000 37.166 287 PRO A N 1
ATOM 2208 C CA . PRO A 1 286 ? 29.714 -6.383 45.813 1.000 34.667 287 PRO A CA 1
ATOM 2209 C C . PRO A 1 286 ? 28.590 -7.421 45.804 1.000 36.592 287 PRO A C 1
ATOM 2210 O O . PRO A 1 286 ? 27.447 -7.110 46.135 1.000 37.544 287 PRO A O 1
ATOM 2214 N N . VAL A 1 287 ? 28.944 -8.664 45.444 1.000 35.174 288 VAL A N 1
ATOM 2215 C CA . VAL A 1 287 ? 28.010 -9.781 45.417 1.000 33.828 288 VAL A CA 1
ATOM 2216 C C . VAL A 1 287 ? 28.710 -11.035 45.954 1.000 34.329 288 VAL A C 1
ATOM 2217 O O . VAL A 1 287 ? 29.931 -11.076 46.061 1.000 33.795 288 VAL A O 1
ATOM 2221 N N . LYS A 1 288 ? 27.933 -12.058 46.316 1.000 35.894 289 LYS A N 1
ATOM 2222 C CA . LYS A 1 288 ? 28.500 -13.339 46.718 1.000 38.763 289 LYS A CA 1
ATOM 2223 C C . LYS A 1 288 ? 28.980 -14.124 45.503 1.000 37.757 289 LYS A C 1
ATOM 2224 O O . LYS A 1 288 ? 29.964 -14.852 45.589 1.000 44.156 289 LYS A O 1
ATOM 2230 N N . ASP A 1 289 ? 28.270 -13.983 44.380 1.000 38.747 290 ASP A N 1
ATOM 2231 C CA . ASP A 1 289 ? 28.509 -14.788 43.194 1.000 38.355 290 ASP A CA 1
ATOM 2232 C C . ASP A 1 289 ? 28.611 -13.867 41.977 1.000 36.657 290 ASP A C 1
ATOM 2233 O O . ASP A 1 289 ? 27.593 -13.386 41.491 1.000 36.864 290 ASP A O 1
ATOM 2238 N N . TYR A 1 290 ? 29.843 -13.633 41.494 1.000 34.280 291 TYR A N 1
ATOM 2239 C CA . TYR A 1 290 ? 30.100 -12.727 40.376 1.000 33.490 291 TYR A CA 1
ATOM 2240 C C . TYR A 1 290 ? 29.211 -13.058 39.174 1.000 34.084 291 TYR A C 1
ATOM 2241 O O . TYR A 1 290 ? 28.667 -12.153 38.541 1.000 34.943 291 TYR A O 1
ATOM 2250 N N . PHE A 1 291 ? 29.101 -14.351 38.845 1.000 34.405 292 PHE A N 1
ATOM 2251 C CA . PHE A 1 291 ? 28.406 -14.782 37.641 1.000 36.312 292 PHE A CA 1
ATOM 2252 C C . PHE A 1 291 ? 26.894 -14.659 37.801 1.000 34.002 292 PHE A C 1
ATOM 2253 O O . PHE A 1 291 ? 26.238 -14.008 36.991 1.000 33.282 292 PHE A O 1
ATOM 2261 N N . GLY A 1 292 ? 26.366 -15.313 38.839 1.000 38.299 293 GLY A N 1
ATOM 2262 C CA . GLY A 1 292 ? 24.930 -15.408 39.058 1.000 39.102 293 GLY A CA 1
ATOM 2263 C C . GLY A 1 292 ? 24.310 -14.078 39.479 1.000 38.834 293 GLY A C 1
ATOM 2264 O O . GLY A 1 292 ? 23.224 -13.739 39.017 1.000 42.371 293 GLY A O 1
ATOM 2265 N N . ASP A 1 293 ? 25.008 -13.330 40.344 1.000 37.764 294 ASP A N 1
ATOM 2266 C CA . ASP A 1 293 ? 24.409 -12.186 41.018 1.000 39.089 294 ASP A CA 1
ATOM 2267 C C . ASP A 1 293 ? 24.630 -10.880 40.255 1.000 36.198 294 ASP A C 1
ATOM 2268 O O . ASP A 1 293 ? 24.008 -9.878 40.603 1.000 34.067 294 ASP A O 1
ATOM 2273 N N . TYR A 1 294 ? 25.550 -10.868 39.280 1.000 36.342 295 TYR A N 1
ATOM 2274 C CA . TYR A 1 294 ? 25.969 -9.634 38.630 1.000 36.415 295 TYR A CA 1
ATOM 2275 C C . TYR A 1 294 ? 26.002 -9.796 37.108 1.000 37.626 295 TYR A C 1
ATOM 2276 O O . TYR A 1 294 ? 25.362 -9.029 36.389 1.000 33.054 295 TYR A O 1
ATOM 2285 N N . MET A 1 295 ? 26.766 -10.777 36.612 1.000 38.129 296 MET A N 1
ATOM 2286 C CA . MET A 1 295 ? 27.059 -10.819 35.189 1.000 41.413 296 MET A CA 1
ATOM 2287 C C . MET A 1 295 ? 25.806 -11.222 34.410 1.000 39.978 296 MET A C 1
ATOM 2288 O O . MET A 1 295 ? 25.466 -10.578 33.415 1.000 38.079 296 MET A O 1
ATOM 2293 N N . MET A 1 296 ? 25.154 -12.305 34.857 1.000 38.693 297 MET A N 1
ATOM 2294 C CA . MET A 1 296 ? 23.973 -12.841 34.204 1.000 36.526 297 MET A CA 1
ATOM 2295 C C . MET A 1 296 ? 22.884 -11.777 34.110 1.000 36.532 297 MET A C 1
ATOM 2296 O O . MET A 1 296 ? 22.387 -11.514 33.019 1.000 39.779 297 MET A O 1
ATOM 2301 N N . PRO A 1 297 ? 22.463 -11.131 35.218 1.000 37.889 298 PRO A N 1
ATOM 2302 C CA . PRO A 1 297 ? 21.459 -10.065 35.130 1.000 39.957 298 PRO A CA 1
ATOM 2303 C C . PRO A 1 297 ? 21.876 -8.795 34.386 1.000 41.072 298 PRO A C 1
ATOM 2304 O O . PRO A 1 297 ? 21.016 -8.070 33.878 1.000 40.805 298 PRO A O 1
ATOM 2308 N N . LEU A 1 298 ? 23.185 -8.505 34.341 1.000 38.822 299 LEU A N 1
ATOM 2309 C CA . LEU A 1 298 ? 23.670 -7.352 33.594 1.000 37.678 299 LEU A CA 1
ATOM 2310 C C . LEU A 1 298 ? 23.560 -7.629 32.093 1.000 35.675 299 LEU A C 1
ATOM 2311 O O . LEU A 1 298 ? 23.193 -6.744 31.323 1.000 36.026 299 LEU A O 1
ATOM 2316 N N . PHE A 1 299 ? 23.882 -8.863 31.683 1.000 35.088 300 PHE A N 1
ATOM 2317 C CA . PHE A 1 299 ? 23.730 -9.286 30.296 1.000 34.628 300 PHE A CA 1
ATOM 2318 C C . PHE A 1 299 ? 22.269 -9.176 29.878 1.000 34.927 300 PHE A C 1
ATOM 2319 O O . PHE A 1 299 ? 21.959 -8.550 28.857 1.000 36.101 300 PHE A O 1
ATOM 2327 N N . LYS A 1 300 ? 21.396 -9.792 30.690 1.000 36.511 301 LYS A N 1
ATOM 2328 C CA . LYS A 1 300 ? 19.961 -9.771 30.475 1.000 36.201 301 LYS A CA 1
ATOM 2329 C C . LYS A 1 300 ? 19.472 -8.337 30.295 1.000 34.310 301 LYS A C 1
ATOM 2330 O O . LYS A 1 300 ? 18.711 -8.048 29.380 1.000 38.403 301 LYS A O 1
ATOM 2336 N N . GLU A 1 301 ? 19.901 -7.443 31.182 1.000 34.139 302 GLU A N 1
ATOM 2337 C CA . GLU A 1 301 ? 19.491 -6.049 31.116 1.000 36.102 302 GLU A CA 1
ATOM 2338 C C . GLU A 1 301 ? 19.837 -5.444 29.758 1.000 36.708 302 GLU A C 1
ATOM 2339 O O . GLU A 1 301 ? 18.999 -4.786 29.147 1.000 39.479 302 GLU A O 1
ATOM 2345 N N . GLY A 1 302 ? 21.078 -5.657 29.299 1.000 35.924 303 GLY A N 1
ATOM 2346 C CA . GLY A 1 302 ? 21.525 -5.122 28.019 1.000 33.594 303 GLY A CA 1
ATOM 2347 C C . GLY A 1 302 ? 20.687 -5.631 26.848 1.000 32.458 303 GLY A C 1
ATOM 2348 O O . GLY A 1 302 ? 20.255 -4.845 25.999 1.000 34.162 303 GLY A O 1
ATOM 2349 N N . VAL A 1 303 ? 20.476 -6.953 26.807 1.000 32.469 304 VAL A N 1
ATOM 2350 C CA . VAL A 1 303 ? 19.668 -7.596 25.781 1.000 35.092 304 VAL A CA 1
ATOM 2351 C C . VAL A 1 303 ? 18.244 -7.036 25.805 1.000 35.535 304 VAL A C 1
ATOM 2352 O O . VAL A 1 303 ? 17.709 -6.678 24.759 1.000 35.198 304 VAL A O 1
ATOM 2356 N N . ASP A 1 304 ? 17.632 -6.983 26.995 1.000 36.067 305 ASP A N 1
ATOM 2357 C CA . ASP A 1 304 ? 16.233 -6.582 27.126 1.000 38.593 305 ASP A CA 1
ATOM 2358 C C . ASP A 1 304 ? 16.056 -5.124 26.703 1.000 38.712 305 ASP A C 1
ATOM 2359 O O . ASP A 1 304 ? 15.119 -4.814 25.986 1.000 37.816 305 ASP A O 1
ATOM 2364 N N . LEU A 1 305 ? 16.960 -4.246 27.150 1.000 40.445 306 LEU A N 1
ATOM 2365 C CA . LEU A 1 305 ? 16.870 -2.820 26.877 1.000 40.437 306 LEU A CA 1
ATOM 2366 C C . LEU A 1 305 ? 17.131 -2.514 25.404 1.000 42.358 306 LEU A C 1
ATOM 2367 O O . LEU A 1 305 ? 16.459 -1.659 24.841 1.000 48.142 306 LEU A O 1
ATOM 2372 N N . PHE A 1 306 ? 18.125 -3.167 24.788 1.000 43.984 307 PHE A N 1
ATOM 2373 C CA . PHE A 1 306 ? 18.650 -2.698 23.511 1.000 42.627 307 PHE A CA 1
ATOM 2374 C C . PHE A 1 306 ? 18.246 -3.599 22.347 1.000 39.966 307 PHE A C 1
ATOM 2375 O O . PHE A 1 306 ? 18.376 -3.190 21.203 1.000 39.940 307 PHE A O 1
ATOM 2383 N N . ASP A 1 307 ? 17.782 -4.821 22.634 1.000 40.698 308 ASP A N 1
ATOM 2384 C CA . ASP A 1 307 ? 17.299 -5.730 21.607 1.000 41.583 308 ASP A CA 1
ATOM 2385 C C . ASP A 1 307 ? 18.360 -5.850 20.514 1.000 41.677 308 ASP A C 1
ATOM 2386 O O . ASP A 1 307 ? 18.078 -5.631 19.338 1.000 38.513 308 ASP A O 1
ATOM 2391 N N . PRO A 1 308 ? 19.613 -6.227 20.851 1.000 42.349 309 PRO A N 1
ATOM 2392 C CA . PRO A 1 308 ? 20.682 -6.311 19.854 1.000 41.306 309 PRO A CA 1
ATOM 2393 C C . PRO A 1 308 ? 20.440 -7.456 18.871 1.000 39.512 309 PRO A C 1
ATOM 2394 O O . PRO A 1 308 ? 19.776 -8.440 19.203 1.000 38.721 309 PRO A O 1
ATOM 2398 N N . ASP A 1 309 ? 20.994 -7.294 17.664 1.000 37.259 310 ASP A N 1
ATOM 2399 C CA . ASP A 1 309 ? 20.908 -8.279 16.596 1.000 37.745 310 ASP A CA 1
ATOM 2400 C C . ASP A 1 309 ? 22.042 -9.293 16.733 1.000 35.224 310 ASP A C 1
ATOM 2401 O O . ASP A 1 309 ? 21.990 -10.379 16.165 1.000 38.423 310 ASP A O 1
ATOM 2406 N N . LEU A 1 310 ? 23.047 -8.936 17.529 1.000 33.950 311 LEU A N 1
ATOM 2407 C CA . LEU A 1 310 ? 24.272 -9.705 17.623 1.000 35.359 311 LEU A CA 1
ATOM 2408 C C . LEU A 1 310 ? 24.820 -9.591 19.041 1.000 32.407 311 LEU A C 1
ATOM 2409 O O . LEU A 1 310 ? 24.791 -8.519 19.650 1.000 29.881 311 LEU A O 1
ATOM 2414 N N . VAL A 1 311 ? 25.315 -10.713 19.562 1.000 31.211 312 VAL A N 1
ATOM 2415 C CA . VAL A 1 311 ? 26.040 -10.699 20.821 1.000 33.363 312 VAL A CA 1
ATOM 2416 C C . VAL A 1 311 ? 27.504 -11.066 20.555 1.000 35.011 312 VAL A C 1
ATOM 2417 O O . VAL A 1 311 ? 27.814 -12.097 19.939 1.000 36.099 312 VAL A O 1
ATOM 2421 N N . TRP A 1 312 ? 28.392 -10.173 21.014 1.000 36.099 313 TRP A N 1
ATOM 2422 C CA . TRP A 1 312 ? 29.826 -10.332 20.857 1.000 35.540 313 TRP A CA 1
ATOM 2423 C C . TRP A 1 312 ? 30.434 -10.512 22.245 1.000 37.071 313 TRP A C 1
ATOM 2424 O O . TRP A 1 312 ? 30.751 -9.540 22.938 1.000 37.190 313 TRP A O 1
ATOM 2435 N N . TYR A 1 313 ? 30.564 -11.774 22.658 1.000 36.366 314 TYR A N 1
ATOM 2436 C CA . TYR A 1 313 ? 31.193 -12.090 23.930 1.000 34.702 314 TYR A CA 1
ATOM 2437 C C . TYR A 1 313 ? 32.684 -11.779 23.832 1.000 32.841 314 TYR A C 1
ATOM 2438 O O . TYR A 1 313 ? 33.254 -11.806 22.749 1.000 31.831 314 TYR A O 1
ATOM 2447 N N . ASP A 1 314 ? 33.308 -11.520 24.980 1.000 34.224 315 ASP A N 1
ATOM 2448 C CA . ASP A 1 314 ? 34.758 -11.464 25.092 1.000 33.390 315 ASP A CA 1
ATOM 2449 C C . ASP A 1 314 ? 35.125 -11.821 26.532 1.000 33.800 315 ASP A C 1
ATOM 2450 O O . ASP A 1 314 ? 34.256 -11.918 27.396 1.000 36.885 315 ASP A O 1
ATOM 2455 N N . GLY A 1 315 ? 36.415 -12.065 26.783 1.000 36.224 316 GLY A N 1
ATOM 2456 C CA . GLY A 1 315 ? 36.914 -12.195 28.145 1.000 32.680 316 GLY A CA 1
ATOM 2457 C C . GLY A 1 315 ? 36.411 -13.460 28.836 1.000 32.541 316 GLY A C 1
ATOM 2458 O O . GLY A 1 315 ? 36.234 -13.468 30.046 1.000 33.443 316 GLY A O 1
ATOM 2459 N N . GLY A 1 316 ? 36.214 -14.539 28.069 1.000 33.966 317 GLY A N 1
ATOM 2460 C CA . GLY A 1 316 ? 35.664 -15.768 28.618 1.000 34.139 317 GLY A CA 1
ATOM 2461 C C . GLY A 1 316 ? 36.668 -16.913 28.643 1.000 34.013 317 GLY A C 1
ATOM 2462 O O . GLY A 1 316 ? 36.287 -18.030 28.969 1.000 38.149 317 GLY A O 1
ATOM 2463 N N . TRP A 1 317 ? 37.935 -16.632 28.297 1.000 34.597 318 TRP A N 1
ATOM 2464 C CA . TRP A 1 317 ? 38.998 -17.628 28.320 1.000 33.207 318 TRP A CA 1
ATOM 2465 C C . TRP A 1 317 ? 39.499 -17.878 29.750 1.000 36.751 318 TRP A C 1
ATOM 2466 O O . TRP A 1 317 ? 40.273 -18.802 29.977 1.000 39.487 318 TRP A O 1
ATOM 2477 N N . GLY A 1 318 ? 39.042 -17.097 30.739 1.000 37.468 319 GLY A N 1
ATOM 2478 C CA . GLY A 1 318 ? 39.511 -17.257 32.109 1.000 39.727 319 GLY A CA 1
ATOM 2479 C C . GLY A 1 318 ? 38.683 -18.247 32.927 1.000 40.810 319 GLY A C 1
ATOM 2480 O O . GLY A 1 318 ? 39.113 -18.676 33.990 1.000 37.836 319 GLY A O 1
ATOM 2481 N N . THR A 1 319 ? 37.477 -18.571 32.440 1.000 41.391 320 THR A N 1
ATOM 2482 C CA . THR A 1 319 ? 36.565 -19.481 33.111 1.000 38.902 320 THR A CA 1
ATOM 2483 C C . THR A 1 319 ? 35.857 -20.301 32.038 1.000 37.201 320 THR A C 1
ATOM 2484 O O . THR A 1 319 ? 35.388 -19.729 31.055 1.000 37.122 320 THR A O 1
ATOM 2488 N N . PRO A 1 320 ? 35.719 -21.640 32.177 1.000 37.320 321 PRO A N 1
ATOM 2489 C CA . PRO A 1 320 ? 34.957 -22.423 31.200 1.000 38.159 321 PRO A CA 1
ATOM 2490 C C . PRO A 1 320 ? 33.513 -21.926 31.121 1.000 37.856 321 PRO A C 1
ATOM 2491 O O . PRO A 1 320 ? 32.962 -21.438 32.115 1.000 40.735 321 PRO A O 1
ATOM 2495 N N . ALA A 1 321 ? 32.907 -22.048 29.931 1.000 38.774 322 ALA A N 1
ATOM 2496 C CA . ALA A 1 321 ? 31.548 -21.571 29.692 1.000 40.736 322 ALA A CA 1
ATOM 2497 C C . ALA A 1 321 ? 30.555 -22.283 30.609 1.000 41.432 322 ALA A C 1
ATOM 2498 O O . ALA A 1 321 ? 29.539 -21.708 30.996 1.000 44.965 322 ALA A O 1
ATOM 2500 N N . ASN A 1 322 ? 30.867 -23.540 30.942 1.000 43.464 323 ASN A N 1
ATOM 2501 C CA . ASN A 1 322 ? 30.098 -24.346 31.877 1.000 47.165 323 ASN A CA 1
ATOM 2502 C C . ASN A 1 322 ? 29.965 -23.643 33.228 1.000 46.286 323 ASN A C 1
ATOM 2503 O O . ASN A 1 322 ? 28.867 -23.589 33.775 1.000 50.304 323 ASN A O 1
ATOM 2508 N N . SER A 1 323 ? 31.068 -23.078 33.739 1.000 41.865 324 SER A N 1
ATOM 2509 C CA . SER A 1 323 ? 31.097 -22.517 35.084 1.000 41.129 324 SER A CA 1
ATOM 2510 C C . SER A 1 323 ? 30.599 -21.070 35.114 1.000 40.178 324 SER A C 1
ATOM 2511 O O . SER A 1 323 ? 30.081 -20.634 36.134 1.000 44.879 324 SER A O 1
ATOM 2514 N N . SER A 1 324 ? 30.792 -20.323 34.019 1.000 37.556 325 SER A N 1
ATOM 2515 C CA . SER A 1 324 ? 30.361 -18.934 33.943 1.000 36.562 325 SER A CA 1
ATOM 2516 C C . SER A 1 324 ? 28.861 -18.816 33.671 1.000 37.392 325 SER A C 1
ATOM 2517 O O . SER A 1 324 ? 28.289 -17.750 33.891 1.000 39.224 325 SER A O 1
ATOM 2520 N N . ARG A 1 325 ? 28.259 -19.890 33.125 1.000 41.940 326 ARG A N 1
ATOM 2521 C CA . ARG A 1 325 ? 26.823 -20.000 32.865 1.000 42.848 326 ARG A CA 1
ATOM 2522 C C . ARG A 1 325 ? 26.400 -19.208 31.623 1.000 40.349 326 ARG A C 1
ATOM 2523 O O . ARG A 1 325 ? 25.221 -18.898 31.448 1.000 40.463 326 ARG A O 1
ATOM 2531 N N . VAL A 1 326 ? 27.349 -18.962 30.714 1.000 36.738 327 VAL A N 1
ATOM 2532 C CA . VAL A 1 326 ? 27.073 -18.244 29.479 1.000 34.761 327 VAL A CA 1
ATOM 2533 C C . VAL A 1 326 ? 26.124 -19.047 28.577 1.000 33.954 327 VAL A C 1
ATOM 2534 O O . VAL A 1 326 ? 25.305 -18.442 27.887 1.000 33.418 327 VAL A O 1
ATOM 2538 N N . PRO A 1 327 ? 26.163 -20.406 28.528 1.000 35.442 328 PRO A N 1
ATOM 2539 C CA . PRO A 1 327 ? 25.192 -21.162 27.730 1.000 36.850 328 PRO A CA 1
ATOM 2540 C C . PRO A 1 327 ? 23.731 -20.783 27.985 1.000 35.921 328 PRO A C 1
ATOM 2541 O O . PRO A 1 327 ? 22.912 -20.834 27.074 1.000 36.654 328 PRO A O 1
ATOM 2545 N N . GLU A 1 328 ? 23.419 -20.407 29.230 1.000 38.588 329 GLU A N 1
ATOM 2546 C CA . GLU A 1 328 ? 22.083 -19.989 29.630 1.000 38.465 329 GLU A CA 1
ATOM 2547 C C . GLU A 1 328 ? 21.779 -18.605 29.061 1.000 35.961 329 GLU A C 1
ATOM 2548 O O . GLU A 1 328 ? 20.624 -18.302 28.764 1.000 38.718 329 GLU A O 1
ATOM 2554 N N . LEU A 1 329 ? 22.815 -17.767 28.939 1.000 34.019 330 LEU A N 1
ATOM 2555 C CA . LEU A 1 329 ? 22.671 -16.430 28.386 1.000 34.055 330 LEU A CA 1
ATOM 2556 C C . LEU A 1 329 ? 22.477 -16.524 26.874 1.000 32.917 330 LEU A C 1
ATOM 2557 O O . LEU A 1 329 ? 21.720 -15.747 26.295 1.000 32.562 330 LEU A O 1
ATOM 2562 N N . SER A 1 330 ? 23.181 -17.476 26.248 1.000 34.946 331 SER A N 1
ATOM 2563 C CA . SER A 1 330 ? 23.079 -17.699 24.815 1.000 35.898 331 SER A CA 1
ATOM 2564 C C . SER A 1 330 ? 21.685 -18.217 24.448 1.000 36.151 331 SER A C 1
ATOM 2565 O O . SER A 1 330 ? 21.051 -17.705 23.524 1.000 36.934 331 SER A O 1
ATOM 2568 N N . ALA A 1 331 ? 21.193 -19.203 25.204 1.000 36.307 332 ALA A N 1
ATOM 2569 C CA . ALA A 1 331 ? 19.846 -19.715 25.004 1.000 37.159 332 ALA A CA 1
ATOM 2570 C C . ALA A 1 331 ? 18.824 -18.597 25.212 1.000 34.165 332 ALA A C 1
ATOM 2571 O O . ALA A 1 331 ? 17.908 -18.445 24.412 1.000 37.718 332 ALA A O 1
ATOM 2573 N N . TYR A 1 332 ? 18.992 -17.806 26.276 1.000 33.285 333 TYR A N 1
ATOM 2574 C CA . TYR A 1 332 ? 18.085 -16.700 26.544 1.000 34.532 333 TYR A CA 1
ATOM 2575 C C . TYR A 1 332 ? 18.020 -15.753 25.346 1.000 36.961 333 TYR A C 1
ATOM 2576 O O . TYR A 1 332 ? 16.932 -15.350 24.929 1.000 35.503 333 TYR A O 1
ATOM 2585 N N . PHE A 1 333 ? 19.193 -15.367 24.825 1.000 37.322 334 PHE A N 1
ATOM 2586 C CA . PHE A 1 333 ? 19.281 -14.366 23.769 1.000 37.143 334 PHE A CA 1
ATOM 2587 C C . PHE A 1 333 ? 18.560 -14.872 22.523 1.000 38.190 334 PHE A C 1
ATOM 2588 O O . PHE A 1 333 ? 17.744 -14.156 21.955 1.000 41.216 334 PHE A O 1
ATOM 2596 N N . TYR A 1 334 ? 18.872 -16.108 22.109 1.000 38.627 335 TYR A N 1
ATOM 2597 C CA . TYR A 1 334 ? 18.145 -16.771 21.037 1.000 37.072 335 TYR A CA 1
ATOM 2598 C C . TYR A 1 334 ? 16.638 -16.751 21.326 1.000 39.283 335 TYR A C 1
ATOM 2599 O O . TYR A 1 334 ? 15.847 -16.327 20.472 1.000 41.950 335 TYR A O 1
ATOM 2608 N N . ASN A 1 335 ? 16.230 -17.203 22.526 1.000 35.666 336 ASN A N 1
ATOM 2609 C CA . ASN A 1 335 ? 14.818 -17.437 22.814 1.000 36.355 336 ASN A CA 1
ATO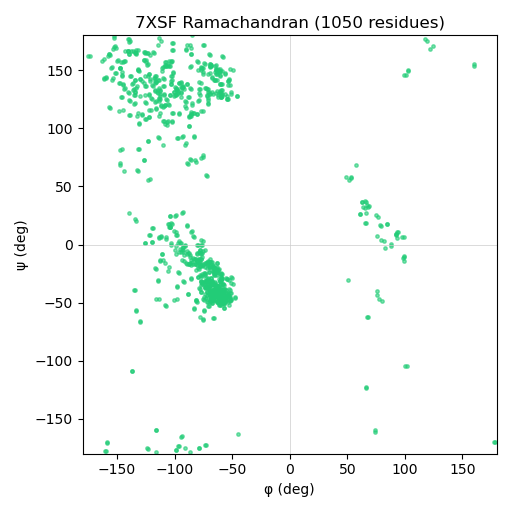M 2610 C C . ASN A 1 335 ? 14.007 -16.135 22.840 1.000 35.721 336 ASN A C 1
ATOM 2611 O O . ASN A 1 335 ? 12.862 -16.121 22.411 1.000 39.054 336 ASN A O 1
ATOM 2616 N N . GLN A 1 336 ? 14.556 -15.036 23.363 1.000 37.129 337 GLN A N 1
ATOM 2617 C CA . GLN A 1 336 ? 13.802 -13.787 23.445 1.000 36.613 337 GLN A CA 1
ATOM 2618 C C . GLN A 1 336 ? 13.704 -13.131 22.065 1.000 38.519 337 GLN A C 1
ATOM 2619 O O . GLN A 1 336 ? 13.040 -12.112 21.913 1.000 37.836 337 GLN A O 1
ATOM 2625 N N . ALA A 1 337 ? 14.387 -13.694 21.061 1.000 38.409 338 ALA A N 1
ATOM 2626 C CA . ALA A 1 337 ? 14.366 -13.132 19.718 1.000 37.553 338 ALA A CA 1
ATOM 2627 C C . ALA A 1 337 ? 13.481 -13.959 18.789 1.000 35.671 338 ALA A C 1
ATOM 2628 O O . ALA A 1 337 ? 13.086 -13.445 17.751 1.000 35.928 338 ALA A O 1
ATOM 2630 N N . GLU A 1 338 ? 13.191 -15.220 19.149 1.000 36.340 339 GLU A N 1
ATOM 2631 C CA . GLU A 1 338 ? 12.395 -16.127 18.320 1.000 41.760 339 GLU A CA 1
ATOM 2632 C C . GLU A 1 338 ? 11.054 -15.479 17.968 1.000 40.102 339 GLU A C 1
ATOM 2633 O O . GLU A 1 338 ? 10.337 -15.010 18.854 1.000 37.871 339 GLU A O 1
ATOM 2639 N N . GLY A 1 339 ? 10.741 -15.450 16.660 1.000 38.462 340 GLY A N 1
ATOM 2640 C CA . GLY A 1 339 ? 9.530 -14.847 16.136 1.000 35.468 340 GLY A CA 1
ATOM 2641 C C . GLY A 1 339 ? 9.618 -13.330 15.946 1.000 37.168 340 GLY A C 1
ATOM 2642 O O . GLY A 1 339 ? 8.649 -12.730 15.477 1.000 37.210 340 GLY A O 1
ATOM 2643 N N . ARG A 1 340 ? 10.741 -12.692 16.319 1.000 37.358 341 ARG A N 1
ATOM 2644 C CA . ARG A 1 340 ? 10.861 -11.237 16.226 1.000 37.621 341 ARG A CA 1
ATOM 2645 C C . ARG A 1 340 ? 11.948 -10.832 15.225 1.000 37.266 341 ARG A C 1
ATOM 2646 O O . ARG A 1 340 ? 11.736 -9.937 14.419 1.000 38.833 341 ARG A O 1
ATOM 2654 N N . LYS A 1 341 ? 13.122 -11.468 15.307 1.000 39.959 342 LYS A N 1
ATOM 2655 C CA . LYS A 1 341 ? 14.260 -11.148 14.450 1.000 37.480 342 LYS A CA 1
ATOM 2656 C C . LYS A 1 341 ? 15.245 -12.316 14.474 1.000 36.560 342 LYS A C 1
ATOM 2657 O O . LYS A 1 341 ? 15.235 -13.120 15.399 1.000 37.861 342 LYS A O 1
ATOM 2663 N N . GLU A 1 342 ? 16.103 -12.387 13.455 1.000 38.171 343 GLU A N 1
ATOM 2664 C CA . GLU A 1 342 ? 17.197 -13.341 13.415 1.000 39.761 343 GLU A CA 1
ATOM 2665 C C . GLU A 1 342 ? 18.447 -12.702 14.018 1.000 38.160 343 GLU A C 1
ATOM 2666 O O . GLU A 1 342 ? 18.769 -11.552 13.712 1.000 33.158 343 GLU A O 1
ATOM 2672 N N . VAL A 1 343 ? 19.122 -13.460 14.899 1.000 38.211 344 VAL A N 1
ATOM 2673 C CA . VAL A 1 343 ? 20.226 -12.946 15.698 1.000 38.595 344 VAL A CA 1
ATOM 2674 C C . VAL A 1 343 ? 21.400 -13.917 15.614 1.000 38.964 344 VAL A C 1
ATOM 2675 O O . VAL A 1 343 ? 21.251 -15.046 15.142 1.000 35.835 344 VAL A O 1
ATOM 2679 N N . VAL A 1 344 ? 22.572 -13.457 16.079 1.000 39.939 345 VAL A N 1
ATOM 2680 C CA . VAL A 1 344 ? 23.801 -14.222 15.936 1.000 37.188 345 VAL A CA 1
ATOM 2681 C C . VAL A 1 344 ? 24.692 -13.946 17.149 1.000 38.091 345 VAL A C 1
ATOM 2682 O O . VAL A 1 344 ? 24.623 -12.870 17.753 1.000 35.850 345 VAL A O 1
ATOM 2686 N N . ILE A 1 345 ? 25.528 -14.942 17.489 1.000 37.989 346 ILE A N 1
ATOM 2687 C CA . ILE A 1 345 ? 26.496 -14.840 18.571 1.000 37.104 346 ILE A CA 1
ATOM 2688 C C . ILE A 1 345 ? 27.862 -15.282 18.046 1.000 36.330 346 ILE A C 1
ATOM 2689 O O . ILE A 1 345 ? 27.939 -16.242 17.286 1.000 33.208 346 ILE A O 1
ATOM 2694 N N . ASN A 1 346 ? 28.934 -14.610 18.502 1.000 35.272 347 ASN A N 1
ATOM 2695 C CA . ASN A 1 346 ? 30.297 -15.057 18.231 1.000 34.811 347 ASN A CA 1
ATOM 2696 C C . ASN A 1 346 ? 30.615 -16.298 19.070 1.000 33.798 347 ASN A C 1
ATOM 2697 O O . ASN A 1 346 ? 29.745 -16.828 19.753 1.000 33.415 347 ASN A O 1
ATOM 2702 N N . ASN A 1 347 ? 31.890 -16.723 19.044 1.000 34.955 348 ASN A N 1
ATOM 2703 C CA . ASN A 1 347 ? 32.324 -17.998 19.600 1.000 34.252 348 ASN A CA 1
ATOM 2704 C C . ASN A 1 347 ? 33.070 -17.836 20.932 1.000 35.066 348 ASN A C 1
ATOM 2705 O O . ASN A 1 347 ? 33.683 -18.800 21.398 1.000 33.728 348 ASN A O 1
ATOM 2710 N N . ARG A 1 348 ? 32.979 -16.656 21.570 1.000 34.051 349 ARG A N 1
ATOM 2711 C CA . ARG A 1 348 ? 33.885 -16.289 22.655 1.000 34.453 349 ARG A CA 1
ATOM 2712 C C . ARG A 1 348 ? 33.265 -16.511 24.036 1.000 35.342 349 ARG A C 1
ATOM 2713 O O . ARG A 1 348 ? 33.712 -15.906 25.011 1.000 35.997 349 ARG A O 1
ATOM 2721 N N . ALA A 1 349 ? 32.292 -17.429 24.135 1.000 36.290 350 ALA A N 1
ATOM 2722 C CA . ALA A 1 349 ? 31.662 -17.757 25.407 1.000 38.664 350 ALA A CA 1
ATOM 2723 C C . ALA A 1 349 ? 32.656 -18.429 26.355 1.000 38.667 350 ALA A C 1
ATOM 2724 O O . ALA A 1 349 ? 32.459 -18.402 27.569 1.000 40.898 350 ALA A O 1
ATOM 2726 N N . GLY A 1 350 ? 33.712 -19.038 25.800 1.000 37.084 351 GLY A N 1
ATOM 2727 C CA . GLY A 1 350 ? 34.704 -19.755 26.588 1.000 35.268 351 GLY A CA 1
ATOM 2728 C C . GLY A 1 350 ? 34.754 -21.225 26.186 1.000 34.860 351 GLY A C 1
ATOM 2729 O O . GLY A 1 350 ? 33.949 -21.691 25.377 1.000 38.121 351 GLY A O 1
ATOM 2730 N N . ALA A 1 351 ? 35.700 -21.954 26.771 1.000 36.434 352 ALA A N 1
ATOM 2731 C CA . ALA A 1 351 ? 35.827 -23.388 26.562 1.000 39.659 352 ALA A CA 1
ATOM 2732 C C . ALA A 1 351 ? 34.583 -24.113 27.070 1.000 42.405 352 ALA A C 1
ATOM 2733 O O . ALA A 1 351 ? 34.164 -23.906 28.213 1.000 44.351 352 ALA A O 1
ATOM 2735 N N . TYR A 1 352 ? 34.012 -24.959 26.199 1.000 43.784 353 TYR A N 1
ATOM 2736 C CA . TYR A 1 352 ? 32.889 -25.809 26.558 1.000 46.805 353 TYR A CA 1
ATOM 2737 C C . TYR A 1 352 ? 33.403 -27.226 26.820 1.000 49.390 353 TYR A C 1
ATOM 2738 O O . TYR A 1 352 ? 33.872 -27.901 25.911 1.000 52.760 353 TYR A O 1
ATOM 2747 N N . LEU A 1 353 ? 33.304 -27.663 28.078 1.000 53.038 354 LEU A N 1
ATOM 2748 C CA . LEU A 1 353 ? 33.848 -28.933 28.530 1.000 61.806 354 LEU A CA 1
ATOM 2749 C C . LEU A 1 353 ? 32.703 -29.843 28.983 1.000 69.962 354 LEU A C 1
ATOM 2750 O O . LEU A 1 353 ? 31.541 -29.445 28.936 1.000 67.355 354 LEU A O 1
ATOM 2755 N N . ASP A 1 354 ? 33.040 -31.053 29.461 1.000 89.847 355 ASP A N 1
ATOM 2756 C CA . ASP A 1 354 ? 32.098 -31.904 30.179 1.000 98.178 355 ASP A CA 1
ATOM 2757 C C . ASP A 1 354 ? 32.763 -32.599 31.377 1.000 108.851 355 ASP A C 1
ATOM 2758 O O . ASP A 1 354 ? 32.311 -33.668 31.783 1.000 116.207 355 ASP A O 1
ATOM 2763 N N . ASP A 1 355 ? 33.815 -31.989 31.955 1.000 110.305 356 ASP A N 1
ATOM 2764 C CA . ASP A 1 355 ? 34.395 -32.427 33.216 1.000 107.912 356 ASP A CA 1
ATOM 2765 C C . ASP A 1 355 ? 33.513 -31.949 34.377 1.000 109.836 356 ASP A C 1
ATOM 2766 O O . ASP A 1 355 ? 33.696 -30.774 34.758 1.000 117.237 356 ASP A O 1
ATOM 2771 N N . LYS A 1 379 ? 41.796 -27.930 23.247 1.000 81.528 380 LYS A N 1
ATOM 2772 C CA . LYS A 1 379 ? 41.364 -29.304 23.628 1.000 82.951 380 LYS A CA 1
ATOM 2773 C C . LYS A 1 379 ? 39.850 -29.356 23.842 1.000 83.577 380 LYS A C 1
ATOM 2774 O O . LYS A 1 379 ? 39.223 -30.397 23.632 1.000 83.310 380 LYS A O 1
ATOM 2780 N N . ALA A 1 380 ? 39.279 -28.230 24.289 1.000 76.258 381 ALA A N 1
ATOM 2781 C CA . ALA A 1 380 ? 37.850 -28.114 24.529 1.000 66.288 381 ALA A CA 1
ATOM 2782 C C . ALA A 1 380 ? 37.141 -27.707 23.246 1.000 59.910 381 ALA A C 1
ATOM 2783 O O . ALA A 1 380 ? 37.770 -27.381 22.247 1.000 65.365 381 ALA A O 1
ATOM 2785 N N . GLU A 1 381 ? 35.815 -27.731 23.306 1.000 55.113 382 GLU A N 1
ATOM 2786 C CA . GLU A 1 381 ? 34.984 -27.301 22.201 1.000 54.338 382 GLU A CA 1
ATOM 2787 C C . GLU A 1 381 ? 34.522 -25.868 22.453 1.000 47.121 382 GLU A C 1
ATOM 2788 O O . GLU A 1 381 ? 34.911 -25.240 23.440 1.000 44.921 382 GLU A O 1
ATOM 2794 N N . GLN A 1 382 ? 33.690 -25.368 21.539 1.000 44.307 383 GLN A N 1
ATOM 2795 C CA . GLN A 1 382 ? 33.162 -24.018 21.622 1.000 43.009 383 GLN A CA 1
ATOM 2796 C C . GLN A 1 382 ? 31.662 -24.033 21.358 1.000 41.810 383 GLN A C 1
ATOM 2797 O O . GLN A 1 382 ? 31.118 -25.019 20.853 1.000 37.763 383 GLN A O 1
ATOM 2803 N N . ILE A 1 383 ? 31.019 -22.925 21.743 1.000 37.693 384 ILE A N 1
ATOM 2804 C CA . ILE A 1 383 ? 29.669 -22.606 21.324 1.000 38.851 384 ILE A CA 1
ATOM 2805 C C . ILE A 1 383 ? 29.701 -21.220 20.679 1.000 37.361 384 ILE A C 1
ATOM 2806 O O . ILE A 1 383 ? 30.581 -20.420 20.965 1.000 35.476 384 ILE A O 1
ATOM 2811 N N . GLY A 1 384 ? 28.709 -20.948 19.828 1.000 39.155 385 GLY A N 1
ATOM 2812 C CA . GLY A 1 384 ? 28.605 -19.689 19.115 1.000 36.646 385 GLY A CA 1
ATOM 2813 C C . GLY A 1 384 ? 28.519 -19.952 17.619 1.000 37.685 385 GLY A C 1
ATOM 2814 O O . GLY A 1 384 ? 28.727 -21.083 17.185 1.000 37.279 385 GLY A O 1
ATOM 2815 N N . ASP A 1 385 ? 28.225 -18.901 16.845 1.000 36.886 386 ASP A N 1
ATOM 2816 C CA . ASP A 1 385 ? 27.818 -19.061 15.457 1.000 36.582 386 ASP A CA 1
ATOM 2817 C C . ASP A 1 385 ? 28.994 -18.885 14.503 1.000 34.194 386 ASP A C 1
ATOM 2818 O O . ASP A 1 385 ? 28.937 -19.395 13.392 1.000 34.572 386 ASP A O 1
ATOM 2823 N N . TYR A 1 386 ? 30.043 -18.161 14.915 1.000 35.348 387 TYR A N 1
ATOM 2824 C CA . TYR A 1 386 ? 31.150 -17.897 14.007 1.000 34.880 387 TYR A CA 1
ATOM 2825 C C . TYR A 1 386 ? 32.446 -17.635 14.770 1.000 35.605 387 TYR A C 1
ATOM 2826 O O . TYR A 1 386 ? 32.407 -17.149 15.897 1.000 35.342 387 TYR A O 1
ATOM 2835 N N . LEU A 1 387 ? 33.577 -17.949 14.106 1.000 34.654 388 LEU A N 1
ATOM 2836 C CA . LEU A 1 387 ? 34.921 -17.742 14.633 1.000 35.231 388 LEU A CA 1
ATOM 2837 C C . LEU A 1 387 ? 35.309 -16.264 14.534 1.000 34.918 388 LEU A C 1
ATOM 2838 O O . LEU A 1 387 ? 34.851 -15.540 13.646 1.000 33.235 388 LEU A O 1
ATOM 2843 N N . THR A 1 388 ? 36.202 -15.839 15.436 1.000 33.643 389 THR A N 1
ATOM 2844 C CA . THR A 1 388 ? 36.600 -14.447 15.547 1.000 32.969 389 THR A CA 1
ATOM 2845 C C . THR A 1 388 ? 38.124 -14.343 15.620 1.000 34.687 389 THR A C 1
ATOM 2846 O O . THR A 1 388 ? 38.677 -13.857 16.607 1.000 34.679 389 THR A O 1
ATOM 2850 N N . PRO A 1 389 ? 38.871 -14.736 14.562 1.000 34.883 390 PRO A N 1
ATOM 2851 C CA . PRO A 1 389 ? 40.315 -14.490 14.534 1.000 32.965 390 PRO A CA 1
ATOM 2852 C C . PRO A 1 389 ? 40.580 -13.000 14.770 1.000 32.295 390 PRO A C 1
ATOM 2853 O O . PRO A 1 389 ? 39.844 -12.154 14.288 1.000 29.939 390 PRO A O 1
ATOM 2857 N N . GLU A 1 390 ? 41.629 -12.696 15.536 1.000 35.019 391 GLU A N 1
ATOM 2858 C CA . GLU A 1 390 ? 41.878 -11.360 16.049 1.000 36.221 391 GLU A CA 1
ATOM 2859 C C . GLU A 1 390 ? 43.185 -10.811 15.475 1.000 37.417 391 GLU A C 1
ATOM 2860 O O . GLU A 1 390 ? 44.235 -11.423 15.632 1.000 36.889 391 GLU A O 1
ATOM 2866 N N . TYR A 1 391 ? 43.092 -9.643 14.830 1.000 38.087 392 TYR A N 1
ATOM 2867 C CA . TYR A 1 391 ? 44.201 -8.936 14.198 1.000 39.692 392 TYR A CA 1
ATOM 2868 C C . TYR A 1 391 ? 44.730 -9.692 12.989 1.000 40.734 392 TYR A C 1
ATOM 2869 O O . TYR A 1 391 ? 44.725 -9.174 11.878 1.000 41.429 392 TYR A O 1
ATOM 2878 N N . SER A 1 392 ? 45.247 -10.897 13.234 1.000 45.190 393 SER A N 1
ATOM 2879 C CA . SER A 1 392 ? 45.791 -11.729 12.182 1.000 47.355 393 SER A CA 1
ATOM 2880 C C . SER A 1 392 ? 44.729 -12.741 11.764 1.000 49.070 393 SER A C 1
ATOM 2881 O O . SER A 1 392 ? 44.115 -13.382 12.618 1.000 48.094 393 SER A O 1
ATOM 2884 N N . ILE A 1 393 ? 44.536 -12.873 10.445 1.000 48.003 394 ILE A N 1
ATOM 2885 C CA . ILE A 1 393 ? 43.484 -13.696 9.873 1.000 46.140 394 ILE A CA 1
ATOM 2886 C C . ILE A 1 393 ? 43.773 -15.172 10.149 1.000 47.640 394 ILE A C 1
ATOM 2887 O O . ILE A 1 393 ? 42.875 -15.899 10.567 1.000 50.909 394 ILE A O 1
ATOM 2892 N N . GLY A 1 394 ? 45.025 -15.604 9.945 1.000 48.372 395 GLY A N 1
ATOM 2893 C CA . GLY A 1 394 ? 45.420 -16.974 10.230 1.000 47.150 395 GLY A CA 1
ATOM 2894 C C . GLY A 1 394 ? 44.872 -17.934 9.178 1.000 51.318 395 GLY A C 1
ATOM 2895 O O . GLY A 1 394 ? 44.529 -17.508 8.074 1.000 47.208 395 GLY A O 1
ATOM 2896 N N . ASN A 1 395 ? 44.795 -19.223 9.538 1.000 53.341 396 ASN A N 1
ATOM 2897 C CA . ASN A 1 395 ? 44.205 -20.238 8.681 1.000 58.420 396 ASN A CA 1
ATOM 2898 C C . ASN A 1 395 ? 42.705 -20.319 8.933 1.000 55.787 396 ASN A C 1
ATOM 2899 O O . ASN A 1 395 ? 42.278 -20.830 9.958 1.000 59.960 396 ASN A O 1
ATOM 2904 N N . VAL A 1 396 ? 41.915 -19.859 7.960 1.000 59.744 397 VAL A N 1
ATOM 2905 C CA . VAL A 1 396 ? 40.470 -19.769 8.103 1.000 59.626 397 VAL A CA 1
ATOM 2906 C C . VAL A 1 396 ? 39.827 -20.948 7.380 1.000 60.168 397 VAL A C 1
ATOM 2907 O O . VAL A 1 396 ? 40.346 -21.411 6.370 1.000 62.512 397 VAL A O 1
ATOM 2911 N N . ASP A 1 397 ? 38.692 -21.423 7.906 1.000 63.863 398 ASP A N 1
ATOM 2912 C CA . ASP A 1 397 ? 37.863 -22.376 7.192 1.000 58.404 398 ASP A CA 1
ATOM 2913 C C . ASP A 1 397 ? 36.904 -21.587 6.306 1.000 58.573 398 ASP A C 1
ATOM 2914 O O . ASP A 1 397 ? 35.982 -20.941 6.796 1.000 68.567 398 ASP A O 1
ATOM 2919 N N . ILE A 1 398 ? 37.129 -21.677 4.994 1.000 57.241 399 ILE A N 1
ATOM 2920 C CA . ILE A 1 398 ? 36.401 -20.918 3.991 1.000 59.358 399 ILE A CA 1
ATOM 2921 C C . ILE A 1 398 ? 34.951 -21.401 3.886 1.000 54.895 399 ILE A C 1
ATOM 2922 O O . ILE A 1 398 ? 34.126 -20.706 3.308 1.000 53.505 399 ILE A O 1
ATOM 2927 N N . ASN A 1 399 ? 34.643 -22.583 4.439 1.000 57.278 400 ASN A N 1
ATOM 2928 C CA . ASN A 1 399 ? 33.320 -23.189 4.331 1.000 59.394 400 ASN A CA 1
ATOM 2929 C C . ASN A 1 399 ? 32.310 -22.552 5.283 1.000 57.742 400 ASN A C 1
ATOM 2930 O O . ASN A 1 399 ? 31.110 -22.617 5.025 1.000 59.035 400 ASN A O 1
ATOM 2935 N N . GLU A 1 400 ? 32.789 -21.981 6.396 1.000 56.756 401 GLU A N 1
ATOM 2936 C CA . GLU A 1 400 ? 31.904 -21.365 7.373 1.000 53.077 401 GLU A CA 1
ATOM 2937 C C . GLU A 1 400 ? 32.227 -19.882 7.500 1.000 47.685 401 GLU A C 1
ATOM 2938 O O . GLU A 1 400 ? 33.395 -19.495 7.561 1.000 46.596 401 GLU A O 1
ATOM 2944 N N . PRO A 1 401 ? 31.201 -19.002 7.547 1.000 40.698 402 PRO A N 1
ATOM 2945 C CA . PRO A 1 401 ? 31.442 -17.577 7.752 1.000 39.176 402 PRO A CA 1
ATOM 2946 C C . PRO A 1 401 ? 32.159 -17.313 9.075 1.000 39.071 402 PRO A C 1
ATOM 2947 O O . PRO A 1 401 ? 31.882 -17.935 10.102 1.000 36.803 402 PRO A O 1
ATOM 2951 N N . TRP A 1 402 ? 33.120 -16.391 9.001 1.000 38.464 403 TRP A N 1
ATOM 2952 C CA . TRP A 1 402 ? 33.956 -16.008 10.124 1.000 36.757 403 TRP A CA 1
ATOM 2953 C C . TRP A 1 402 ? 34.123 -14.496 10.080 1.000 33.885 403 TRP A C 1
ATOM 2954 O O . TRP A 1 402 ? 33.677 -13.846 9.135 1.000 32.625 403 TRP A O 1
ATOM 2965 N N . GLU A 1 403 ? 34.786 -13.952 11.095 1.000 34.332 404 GLU A N 1
ATOM 2966 C CA . GLU A 1 403 ? 34.918 -12.513 11.231 1.000 33.998 404 GLU A CA 1
ATOM 2967 C C . GLU A 1 403 ? 36.271 -12.202 11.849 1.000 34.111 404 GLU A C 1
ATOM 2968 O O . GLU A 1 403 ? 36.594 -12.722 12.918 1.000 36.763 404 GLU A O 1
ATOM 2974 N N . VAL A 1 404 ? 37.041 -11.331 11.185 1.000 33.571 405 VAL A N 1
ATOM 2975 C CA . VAL A 1 404 ? 38.297 -10.849 11.737 1.000 31.950 405 VAL A CA 1
ATOM 2976 C C . VAL A 1 404 ? 38.066 -9.438 12.265 1.000 32.892 405 VAL A C 1
ATOM 2977 O O . VAL A 1 404 ? 37.374 -8.644 11.627 1.000 30.835 405 VAL A O 1
ATOM 2981 N N . CYS A 1 405 ? 38.628 -9.154 13.449 1.000 33.927 406 CYS A N 1
ATOM 2982 C CA . CYS A 1 405 ? 38.561 -7.824 14.036 1.000 33.278 406 CYS A CA 1
ATOM 2983 C C . CYS A 1 405 ? 39.960 -7.215 14.091 1.000 33.739 406 CYS A C 1
ATOM 2984 O O . CYS A 1 405 ? 40.914 -7.881 14.479 1.000 31.994 406 CYS A O 1
ATOM 2987 N N . ARG A 1 406 ? 40.055 -5.946 13.677 1.000 34.091 407 ARG A N 1
ATOM 2988 C CA . ARG A 1 406 ? 41.276 -5.164 13.765 1.000 35.419 407 ARG A CA 1
ATOM 2989 C C . ARG A 1 406 ? 40.994 -3.730 13.313 1.000 36.633 407 ARG A C 1
ATOM 2990 O O . ARG A 1 406 ? 39.984 -3.468 12.653 1.000 34.967 407 ARG A O 1
ATOM 2998 N N . SER A 1 407 ? 41.900 -2.814 13.685 1.000 35.306 408 SER A N 1
ATOM 2999 C CA . SER A 1 407 ? 41.830 -1.428 13.237 1.000 37.444 408 SER A CA 1
ATOM 3000 C C . SER A 1 407 ? 42.761 -1.243 12.040 1.000 36.125 408 SER A C 1
ATOM 3001 O O . SER A 1 407 ? 43.342 -2.214 11.545 1.000 33.703 408 SER A O 1
ATOM 3004 N N . ILE A 1 408 ? 42.920 0.015 11.601 1.000 36.827 409 ILE A N 1
ATOM 3005 C CA . ILE A 1 408 ? 43.808 0.322 10.488 1.000 38.438 409 ILE A CA 1
ATOM 3006 C C . ILE A 1 408 ? 45.265 0.283 10.943 1.000 35.443 409 ILE A C 1
ATOM 3007 O O . ILE A 1 408 ? 46.155 0.398 10.110 1.000 36.445 409 ILE A O 1
ATOM 3012 N N . SER A 1 409 ? 45.503 0.142 12.254 1.000 39.578 410 SER A N 1
ATOM 3013 C CA . SER A 1 409 ? 46.843 -0.037 12.807 1.000 40.119 410 SER A CA 1
ATOM 3014 C C . SER A 1 409 ? 46.878 -1.316 13.638 1.000 38.957 410 SER A C 1
ATOM 3015 O O . SER A 1 409 ? 45.893 -2.057 13.653 1.000 40.807 410 SER A O 1
ATOM 3018 N N . PRO A 1 410 ? 48.001 -1.643 14.331 1.000 40.022 411 PRO A N 1
ATOM 3019 C CA . PRO A 1 410 ? 48.010 -2.757 15.290 1.000 38.618 411 PRO A CA 1
ATOM 3020 C C . PRO A 1 410 ? 47.078 -2.579 16.492 1.000 35.494 411 PRO A C 1
ATOM 3021 O O . PRO A 1 410 ? 46.726 -3.558 17.146 1.000 36.507 411 PRO A O 1
ATOM 3025 N N . ALA A 1 411 ? 46.629 -1.336 16.722 1.000 34.917 412 ALA A N 1
ATOM 3026 C CA . ALA A 1 411 ? 46.024 -0.920 17.975 1.000 33.150 412 ALA A CA 1
ATOM 3027 C C . ALA A 1 411 ? 44.573 -1.369 18.094 1.000 32.910 412 ALA A C 1
ATOM 3028 O O . ALA A 1 411 ? 43.749 -1.136 17.209 1.000 33.173 412 ALA A O 1
ATOM 3030 N N . PHE A 1 412 ? 44.285 -1.987 19.240 1.000 33.621 413 PHE A N 1
ATOM 3031 C CA . PHE A 1 412 ? 42.948 -2.077 19.788 1.000 33.640 413 PHE A CA 1
ATOM 3032 C C . PHE A 1 412 ? 42.857 -1.040 20.902 1.000 33.522 413 PHE A C 1
ATOM 3033 O O . PHE A 1 412 ? 43.415 -1.235 21.975 1.000 35.098 413 PHE A O 1
ATOM 3041 N N . GLY A 1 413 ? 42.148 0.057 20.630 1.000 34.363 414 GLY A N 1
ATOM 3042 C CA . GLY A 1 413 ? 42.139 1.214 21.502 1.000 35.603 414 GLY A CA 1
ATOM 3043 C C . GLY A 1 413 ? 43.056 2.301 20.958 1.000 36.403 414 GLY A C 1
ATOM 3044 O O . GLY A 1 413 ? 44.100 2.004 20.371 1.000 36.635 414 GLY A O 1
ATOM 3045 N N . PHE A 1 414 ? 42.652 3.556 21.178 1.000 36.553 415 PHE A N 1
ATOM 3046 C CA . PHE A 1 414 ? 43.419 4.717 20.748 1.000 38.312 415 PHE A CA 1
ATOM 3047 C C . PHE A 1 414 ? 44.873 4.609 21.211 1.000 37.924 415 PHE A C 1
ATOM 3048 O O . PHE A 1 414 ? 45.154 4.300 22.365 1.000 37.002 415 PHE A O 1
ATOM 3056 N N . ASN A 1 415 ? 45.793 4.810 20.260 1.000 40.152 416 ASN A N 1
ATOM 3057 C CA . ASN A 1 415 ? 47.200 5.044 20.539 1.000 39.132 416 ASN A CA 1
ATOM 3058 C C . ASN A 1 415 ? 47.550 6.407 19.945 1.000 42.792 416 ASN A C 1
ATOM 3059 O O . ASN A 1 415 ? 47.480 6.593 18.729 1.000 44.410 416 ASN A O 1
ATOM 3064 N N . TRP A 1 416 ? 47.905 7.358 20.815 1.000 41.943 417 TRP A N 1
ATOM 3065 C CA . TRP A 1 416 ? 48.082 8.738 20.403 1.000 41.771 417 TRP A CA 1
ATOM 3066 C C . TRP A 1 416 ? 49.284 8.878 19.464 1.000 39.835 417 TRP A C 1
ATOM 3067 O O . TRP A 1 416 ? 49.374 9.872 18.758 1.000 37.357 417 TRP A O 1
ATOM 3078 N N . THR A 1 417 ? 50.204 7.896 19.455 1.000 41.641 418 THR A N 1
ATOM 3079 C CA . THR A 1 417 ? 51.375 7.938 18.588 1.000 39.236 418 THR A CA 1
ATOM 3080 C C . THR A 1 417 ? 51.082 7.355 17.202 1.000 38.564 418 THR A C 1
ATOM 3081 O O . THR A 1 417 ? 51.935 7.429 16.325 1.000 38.357 418 THR A O 1
ATOM 3085 N N . ASP A 1 418 ? 49.913 6.727 17.003 1.000 39.903 419 ASP A N 1
ATOM 3086 C CA . ASP A 1 418 ? 49.536 6.226 15.688 1.000 41.999 419 ASP A CA 1
ATOM 3087 C C . ASP A 1 418 ? 49.385 7.400 14.714 1.000 43.554 419 ASP A C 1
ATOM 3088 O O . ASP A 1 418 ? 48.974 8.484 15.103 1.000 43.260 419 ASP A O 1
ATOM 3093 N N . ASN A 1 419 ? 49.715 7.172 13.439 1.000 47.929 420 ASN A N 1
ATOM 3094 C CA . ASN A 1 419 ? 49.622 8.197 12.408 1.000 49.205 420 ASN A CA 1
ATOM 3095 C C . ASN A 1 419 ? 49.555 7.500 11.047 1.000 51.434 420 ASN A C 1
ATOM 3096 O O . ASN A 1 419 ? 49.419 6.280 10.984 1.000 54.744 420 ASN A O 1
ATOM 3101 N N . GLU A 1 420 ? 49.657 8.275 9.958 1.000 54.800 421 GLU A N 1
ATOM 3102 C CA . GLU A 1 420 ? 49.562 7.736 8.607 1.000 55.625 421 GLU A CA 1
ATOM 3103 C C . GLU A 1 420 ? 50.573 6.620 8.364 1.000 52.762 421 GLU A C 1
ATOM 3104 O O . GLU A 1 420 ? 50.254 5.654 7.684 1.000 57.726 421 GLU A O 1
ATOM 3110 N N . GLU A 1 421 ? 51.791 6.764 8.895 1.000 55.911 422 GLU A N 1
ATOM 3111 C CA . GLU A 1 421 ? 52.910 5.932 8.471 1.000 59.279 422 GLU A CA 1
ATOM 3112 C C . GLU A 1 421 ? 52.862 4.540 9.094 1.000 54.533 422 GLU A C 1
ATOM 3113 O O . GLU A 1 421 ? 53.557 3.651 8.611 1.000 57.809 422 GLU A O 1
ATOM 3119 N N . ASN A 1 422 ? 52.100 4.349 10.180 1.000 49.069 423 ASN A N 1
ATOM 3120 C CA . ASN A 1 422 ? 52.036 3.035 10.814 1.000 46.748 423 ASN A CA 1
ATOM 3121 C C . ASN A 1 422 ? 50.633 2.447 10.669 1.000 45.695 423 ASN A C 1
ATOM 3122 O O . ASN A 1 422 ? 50.362 1.375 11.201 1.000 47.821 423 ASN A O 1
ATOM 3127 N N . SER A 1 423 ? 49.770 3.140 9.911 1.000 44.732 424 SER A N 1
ATOM 3128 C CA . SER A 1 423 ? 48.421 2.689 9.616 1.000 44.906 424 SER A CA 1
ATOM 3129 C C . SER A 1 423 ? 48.337 2.197 8.170 1.000 45.667 424 SER A C 1
ATOM 3130 O O . SER A 1 423 ? 49.127 2.615 7.329 1.000 48.449 424 SER A O 1
ATOM 3133 N N . LEU A 1 424 ? 47.387 1.290 7.896 1.000 43.741 425 LEU A N 1
ATOM 3134 C CA . LEU A 1 424 ? 47.045 0.902 6.536 1.000 39.250 425 LEU A CA 1
ATOM 3135 C C . LEU A 1 424 ? 46.720 2.152 5.724 1.000 40.001 425 LEU A C 1
ATOM 3136 O O . LEU A 1 424 ? 46.014 3.037 6.203 1.000 39.644 425 LEU A O 1
ATOM 3141 N N . SER A 1 425 ? 47.224 2.200 4.485 1.000 41.667 426 SER A N 1
ATOM 3142 C CA . SER A 1 425 ? 46.710 3.093 3.455 1.000 42.301 426 SER A CA 1
ATOM 3143 C C . SER A 1 425 ? 45.308 2.648 3.025 1.000 43.375 426 SER A C 1
ATOM 3144 O O . SER A 1 425 ? 44.909 1.501 3.259 1.000 37.963 426 SER A O 1
ATOM 3147 N N . SER A 1 426 ? 44.574 3.557 2.362 1.000 42.096 427 SER A N 1
ATOM 3148 C CA . SER A 1 426 ? 43.259 3.236 1.831 1.000 41.860 427 SER A CA 1
ATOM 3149 C C . SER A 1 426 ? 43.341 2.075 0.842 1.000 41.687 427 SER A C 1
ATOM 3150 O O . SER A 1 426 ? 42.486 1.192 0.835 1.000 45.607 427 SER A O 1
ATOM 3153 N N . LYS A 1 427 ? 44.395 2.069 0.028 1.000 43.779 428 LYS A N 1
ATOM 3154 C CA . LYS A 1 427 ? 44.633 1.003 -0.928 1.000 44.719 428 LYS A CA 1
ATOM 3155 C C . LYS A 1 427 ? 44.812 -0.345 -0.225 1.000 42.359 428 LYS A C 1
ATOM 3156 O O . LYS A 1 427 ? 44.241 -1.345 -0.647 1.000 41.091 428 LYS A O 1
ATOM 3162 N N . GLU A 1 428 ? 45.621 -0.374 0.840 1.000 44.452 429 GLU A N 1
ATOM 3163 C CA . GLU A 1 428 ? 45.895 -1.613 1.559 1.000 44.929 429 GLU A CA 1
ATOM 3164 C C . GLU A 1 428 ? 44.633 -2.116 2.265 1.000 43.603 429 GLU A C 1
ATOM 3165 O O . GLU A 1 428 ? 44.434 -3.322 2.385 1.000 42.462 429 GLU A O 1
ATOM 3171 N N . LEU A 1 429 ? 43.795 -1.182 2.740 1.000 41.150 430 LEU A N 1
ATOM 3172 C CA . LEU A 1 429 ? 42.587 -1.517 3.476 1.000 40.478 430 LEU A CA 1
ATOM 3173 C C . LEU A 1 429 ? 41.575 -2.187 2.545 1.000 39.225 430 LEU A C 1
ATOM 3174 O O . LEU A 1 429 ? 40.979 -3.203 2.900 1.000 38.667 430 LEU A O 1
ATOM 3179 N N . VAL A 1 430 ? 41.381 -1.594 1.363 1.000 37.752 431 VAL A N 1
ATOM 3180 C CA . VAL A 1 430 ? 40.493 -2.138 0.345 1.000 40.097 431 VAL A CA 1
ATOM 3181 C C . VAL A 1 430 ? 40.955 -3.546 -0.022 1.000 39.235 431 VAL A C 1
ATOM 3182 O O . VAL A 1 430 ? 40.160 -4.486 -0.022 1.000 40.544 431 VAL A O 1
ATOM 3186 N N . LYS A 1 431 ? 42.248 -3.679 -0.313 1.000 40.039 432 LYS A N 1
ATOM 3187 C CA . LYS A 1 431 ? 42.824 -4.950 -0.715 1.000 39.712 432 LYS A CA 1
ATOM 3188 C C . LYS A 1 431 ? 42.603 -5.996 0.379 1.000 39.729 432 LYS A C 1
ATOM 3189 O O . LYS A 1 431 ? 42.269 -7.146 0.089 1.000 41.137 432 LYS A O 1
ATOM 3195 N N . MET A 1 432 ? 42.827 -5.596 1.637 1.000 36.009 433 MET A N 1
ATOM 3196 C CA . MET A 1 432 ? 42.704 -6.510 2.757 1.000 37.906 433 MET A CA 1
ATOM 3197 C C . MET A 1 432 ? 41.241 -6.944 2.916 1.000 36.384 433 MET A C 1
ATOM 3198 O O . MET A 1 432 ? 40.961 -8.119 3.167 1.000 35.600 433 MET A O 1
ATOM 3203 N N . PHE A 1 433 ? 40.321 -5.985 2.759 1.000 33.261 434 PHE A N 1
ATOM 3204 C CA . PHE A 1 433 ? 38.897 -6.226 2.919 1.000 35.532 434 PHE A CA 1
ATOM 3205 C C . PHE A 1 433 ? 38.393 -7.248 1.902 1.000 35.609 434 PHE A C 1
ATOM 3206 O O . PHE A 1 433 ? 37.676 -8.188 2.252 1.000 35.395 434 PHE A O 1
ATOM 3214 N N . VAL A 1 434 ? 38.770 -7.047 0.637 1.000 36.545 435 VAL A N 1
ATOM 3215 C CA . VAL A 1 434 ? 38.284 -7.875 -0.455 1.000 37.490 435 VAL A CA 1
ATOM 3216 C C . VAL A 1 434 ? 38.768 -9.306 -0.246 1.000 37.524 435 VAL A C 1
ATOM 3217 O O . VAL A 1 434 ? 38.013 -10.251 -0.470 1.000 37.653 435 VAL A O 1
ATOM 3221 N N . GLY A 1 435 ? 40.033 -9.448 0.181 1.000 35.774 436 GLY A N 1
ATOM 3222 C CA . GLY A 1 435 ? 40.603 -10.750 0.487 1.000 34.243 436 GLY A CA 1
ATOM 3223 C C . GLY A 1 435 ? 39.813 -11.467 1.583 1.000 37.530 436 GLY A C 1
ATOM 3224 O O . GLY A 1 435 ? 39.598 -12.681 1.518 1.000 37.361 436 GLY A O 1
ATOM 3225 N N . ILE A 1 436 ? 39.376 -10.701 2.592 1.000 37.741 437 ILE A N 1
ATOM 3226 C CA . ILE A 1 436 ? 38.558 -11.240 3.667 1.000 37.724 437 ILE A CA 1
ATOM 3227 C C . ILE A 1 436 ? 37.232 -11.747 3.096 1.000 38.890 437 ILE A C 1
ATOM 3228 O O . ILE A 1 436 ? 36.817 -12.881 3.344 1.000 38.047 437 ILE A O 1
ATOM 3233 N N . VAL A 1 437 ? 36.583 -10.901 2.299 1.000 38.213 438 VAL A N 1
ATOM 3234 C CA . VAL A 1 437 ? 35.249 -11.199 1.810 1.000 38.303 438 VAL A CA 1
ATOM 3235 C C . VAL A 1 437 ? 35.287 -12.420 0.893 1.000 39.902 438 VAL A C 1
ATOM 3236 O O . VAL A 1 437 ? 34.410 -13.274 0.978 1.000 38.974 438 VAL A O 1
ATOM 3240 N N . ALA A 1 438 ? 36.309 -12.495 0.029 1.000 40.870 439 ALA A N 1
ATOM 3241 C CA . ALA A 1 438 ? 36.443 -13.576 -0.938 1.000 40.504 439 ALA A CA 1
ATOM 3242 C C . ALA A 1 438 ? 36.624 -14.929 -0.241 1.000 38.034 439 ALA A C 1
ATOM 3243 O O . ALA A 1 438 ? 36.340 -15.970 -0.838 1.000 37.134 439 ALA A O 1
ATOM 3245 N N . ASN A 1 439 ? 37.111 -14.907 1.008 1.000 37.910 440 ASN A N 1
ATOM 3246 C CA . ASN A 1 439 ? 37.370 -16.117 1.783 1.000 39.400 440 ASN A CA 1
ATOM 3247 C C . ASN A 1 439 ? 36.275 -16.374 2.826 1.000 38.142 440 ASN A C 1
ATOM 3248 O O . ASN A 1 439 ? 36.482 -17.158 3.751 1.000 35.166 440 ASN A O 1
ATOM 3253 N N . ASN A 1 440 ? 35.110 -15.730 2.653 1.000 39.653 441 ASN A N 1
ATOM 3254 C CA . ASN A 1 440 ? 33.892 -16.027 3.399 1.000 40.093 441 ASN A CA 1
ATOM 3255 C C . ASN A 1 440 ? 33.882 -15.285 4.733 1.000 39.202 441 ASN A C 1
ATOM 3256 O O . ASN A 1 440 ? 33.080 -15.599 5.611 1.000 41.824 441 ASN A O 1
ATOM 3261 N N . GLY A 1 441 ? 34.727 -14.261 4.862 1.000 36.460 442 GLY A N 1
ATOM 3262 C CA . GLY A 1 441 ? 34.841 -13.533 6.110 1.000 35.848 442 GLY A CA 1
ATOM 3263 C C . GLY A 1 441 ? 34.113 -12.195 6.069 1.000 35.937 442 GLY A C 1
ATOM 3264 O O . GLY A 1 441 ? 33.836 -11.664 4.998 1.000 34.634 442 GLY A O 1
ATOM 3265 N N . ASN A 1 442 ? 33.781 -11.691 7.262 1.000 35.654 443 ASN A N 1
ATOM 3266 C CA . ASN A 1 442 ? 33.439 -10.291 7.463 1.000 36.763 443 ASN A CA 1
ATOM 3267 C C . ASN A 1 442 ? 34.623 -9.608 8.137 1.000 33.751 443 ASN A C 1
ATOM 3268 O O . ASN A 1 442 ? 35.392 -10.256 8.842 1.000 30.281 443 ASN A O 1
ATOM 3273 N N . LEU A 1 443 ? 34.738 -8.297 7.921 1.000 33.718 444 LEU A N 1
ATOM 3274 C CA . LEU A 1 443 ? 35.682 -7.468 8.650 1.000 33.556 444 LEU A CA 1
ATOM 3275 C C . LEU A 1 443 ? 34.900 -6.650 9.664 1.000 33.320 444 LEU A C 1
ATOM 3276 O O . LEU A 1 443 ? 34.012 -5.890 9.292 1.000 32.437 444 LEU A O 1
ATOM 3281 N N . LEU A 1 444 ? 35.244 -6.846 10.938 1.000 33.382 445 LEU A N 1
ATOM 3282 C CA . LEU A 1 444 ? 34.771 -6.014 12.019 1.000 33.491 445 LEU A CA 1
ATOM 3283 C C . LEU A 1 444 ? 35.869 -4.990 12.289 1.000 33.621 445 LEU A C 1
ATOM 3284 O O . LEU A 1 444 ? 36.814 -5.240 13.033 1.000 34.684 445 LEU A O 1
ATOM 3289 N N . LEU A 1 445 ? 35.738 -3.846 11.613 1.000 34.726 446 LEU A N 1
ATOM 3290 C CA . LEU A 1 445 ? 36.767 -2.827 11.575 1.000 35.936 446 LEU A CA 1
ATOM 3291 C C . LEU A 1 445 ? 36.698 -1.981 12.843 1.000 36.615 446 LEU A C 1
ATOM 3292 O O . LEU A 1 445 ? 35.755 -1.217 13.031 1.000 38.152 446 LEU A O 1
ATOM 3297 N N . VAL A 1 446 ? 37.736 -2.102 13.680 1.000 38.823 447 VAL A N 1
ATOM 3298 C CA . VAL A 1 446 ? 37.881 -1.340 14.915 1.000 37.128 447 VAL A CA 1
ATOM 3299 C C . VAL A 1 446 ? 38.198 0.116 14.571 1.000 34.570 447 VAL A C 1
ATOM 3300 O O . VAL A 1 446 ? 39.054 0.380 13.729 1.000 38.454 447 VAL A O 1
ATOM 3304 N N . ILE A 1 447 ? 37.503 1.043 15.235 1.000 33.994 448 ILE A N 1
ATOM 3305 C CA . ILE A 1 447 ? 37.846 2.457 15.206 1.000 35.849 448 ILE A CA 1
ATOM 3306 C C . ILE A 1 447 ? 38.093 2.927 16.640 1.000 35.194 448 ILE A C 1
ATOM 3307 O O . ILE A 1 447 ? 37.453 2.453 17.572 1.000 37.532 448 ILE A O 1
ATOM 3312 N N . ASN A 1 448 ? 39.022 3.875 16.786 1.000 36.256 449 ASN A N 1
ATOM 3313 C CA . ASN A 1 448 ? 39.723 4.127 18.033 1.000 35.485 449 ASN A CA 1
ATOM 3314 C C . ASN A 1 448 ? 39.698 5.624 18.354 1.000 35.533 449 ASN A C 1
ATOM 3315 O O . ASN A 1 448 ? 40.658 6.343 18.061 1.000 35.008 449 ASN A O 1
ATOM 3320 N N . PRO A 1 449 ? 38.604 6.146 18.950 1.000 35.935 450 PRO A N 1
ATOM 3321 C CA . PRO A 1 449 ? 38.541 7.546 19.365 1.000 37.328 450 PRO A CA 1
ATOM 3322 C C . PRO A 1 449 ? 39.366 7.857 20.609 1.000 38.359 450 PRO A C 1
ATOM 3323 O O . PRO A 1 449 ? 39.603 6.978 21.432 1.000 39.191 450 PRO A O 1
ATOM 3327 N N . ASP A 1 450 ? 39.762 9.131 20.749 1.000 39.487 451 ASP A N 1
ATOM 3328 C CA . ASP A 1 450 ? 40.518 9.592 21.905 1.000 39.933 451 ASP A CA 1
ATOM 3329 C C . ASP A 1 450 ? 39.561 9.804 23.079 1.000 39.572 451 ASP A C 1
ATOM 3330 O O . ASP A 1 450 ? 38.380 9.477 22.986 1.000 38.729 451 ASP A O 1
ATOM 3335 N N . GLY A 1 451 ? 40.089 10.333 24.192 1.000 39.004 452 GLY A N 1
ATOM 3336 C CA . GLY A 1 451 ? 39.319 10.516 25.411 1.000 40.691 452 GLY A CA 1
ATOM 3337 C C . GLY A 1 451 ? 38.184 11.535 25.293 1.000 39.876 452 GLY A C 1
ATOM 3338 O O . GLY A 1 451 ? 37.259 11.509 26.108 1.000 37.570 452 GLY A O 1
ATOM 3339 N N . SER A 1 452 ? 38.255 12.431 24.295 1.000 41.819 453 SER A N 1
ATOM 3340 C CA . SER A 1 452 ? 37.169 13.370 24.017 1.000 43.384 453 SER A CA 1
ATOM 3341 C C . SER A 1 452 ? 36.086 12.726 23.143 1.000 45.978 453 SER A C 1
ATOM 3342 O O . SER A 1 452 ? 35.000 13.288 22.991 1.000 43.197 453 SER A O 1
ATOM 3345 N N . GLY A 1 453 ? 36.376 11.542 22.577 1.000 45.395 454 GLY A N 1
ATOM 3346 C CA . GLY A 1 453 ? 35.442 10.846 21.709 1.000 45.585 454 GLY A CA 1
ATOM 3347 C C . GLY A 1 453 ? 35.643 11.180 20.230 1.000 44.841 454 GLY A C 1
ATOM 3348 O O . GLY A 1 453 ? 34.836 10.786 19.388 1.000 45.971 454 GLY A O 1
ATOM 3349 N N . LYS A 1 454 ? 36.731 11.887 19.920 1.000 44.578 455 LYS A N 1
ATOM 3350 C CA . LYS A 1 454 ? 37.017 12.309 18.562 1.000 45.650 455 LYS A CA 1
ATOM 3351 C C . LYS A 1 454 ? 37.834 11.234 17.856 1.000 43.564 455 LYS A C 1
ATOM 3352 O O . LYS A 1 454 ? 38.776 10.689 18.427 1.000 50.139 455 LYS A O 1
ATOM 3358 N N . LEU A 1 455 ? 37.486 10.971 16.596 1.000 43.529 456 LEU A N 1
ATOM 3359 C CA . LEU A 1 455 ? 38.217 10.021 15.774 1.000 46.426 456 LEU A CA 1
ATOM 3360 C C . LEU A 1 455 ? 39.230 10.784 14.923 1.000 49.310 456 LEU A C 1
ATOM 3361 O O . LEU A 1 455 ? 38.920 11.861 14.413 1.000 55.019 456 LEU A O 1
ATOM 3366 N N . SER A 1 456 ? 40.443 10.229 14.788 1.000 49.193 457 SER A N 1
ATOM 3367 C CA . SER A 1 456 ? 41.502 10.861 14.012 1.000 46.834 457 SER A CA 1
ATOM 3368 C C . SER A 1 456 ? 41.107 10.934 12.540 1.000 46.997 457 SER A C 1
ATOM 3369 O O . SER A 1 456 ? 40.310 10.126 12.065 1.000 46.703 457 SER A O 1
ATOM 3372 N N . ASN A 1 457 ? 41.680 11.918 11.832 1.000 47.609 458 ASN A N 1
ATOM 3373 C CA . ASN A 1 457 ? 41.393 12.134 10.424 1.000 47.814 458 ASN A CA 1
ATOM 3374 C C . ASN A 1 457 ? 41.865 10.933 9.613 1.000 47.016 458 ASN A C 1
ATOM 3375 O O . ASN A 1 457 ? 41.183 10.508 8.686 1.000 47.997 458 ASN A O 1
ATOM 3380 N N . VAL A 1 458 ? 43.031 10.391 9.974 1.000 48.082 459 VAL A N 1
ATOM 3381 C CA . VAL A 1 458 ? 43.581 9.224 9.305 1.000 48.974 459 VAL A CA 1
ATOM 3382 C C . VAL A 1 458 ? 42.546 8.099 9.296 1.000 51.055 459 VAL A C 1
ATOM 3383 O O . VAL A 1 458 ? 42.352 7.460 8.270 1.000 54.432 459 VAL A O 1
ATOM 3387 N N . GLN A 1 459 ? 41.865 7.876 10.430 1.000 52.063 460 GLN A N 1
ATOM 3388 C CA . GLN A 1 459 ? 40.876 6.811 10.543 1.000 49.253 460 GLN A CA 1
ATOM 3389 C C . GLN A 1 459 ? 39.618 7.169 9.749 1.000 45.536 460 GLN A C 1
ATOM 3390 O O . GLN A 1 459 ? 39.056 6.322 9.064 1.000 48.687 460 GLN A O 1
ATOM 3396 N N . LYS A 1 460 ? 39.167 8.423 9.854 1.000 45.623 461 LYS A N 1
ATOM 3397 C CA . LYS A 1 460 ? 38.005 8.885 9.110 1.000 48.616 461 LYS A CA 1
ATOM 3398 C C . LYS A 1 460 ? 38.212 8.725 7.603 1.000 43.124 461 LYS A C 1
ATOM 3399 O O . LYS A 1 460 ? 37.315 8.277 6.911 1.000 43.549 461 LYS A O 1
ATOM 3405 N N . ASP A 1 461 ? 39.386 9.122 7.107 1.000 44.715 462 ASP A N 1
ATOM 3406 C CA . ASP A 1 461 ? 39.691 9.113 5.683 1.000 47.457 462 ASP A CA 1
ATOM 3407 C C . ASP A 1 461 ? 39.716 7.688 5.139 1.000 46.634 462 ASP A C 1
ATOM 3408 O O . ASP A 1 461 ? 39.218 7.449 4.045 1.000 45.334 462 ASP A O 1
ATOM 3413 N N . ARG A 1 462 ? 40.288 6.749 5.902 1.000 48.948 463 ARG A N 1
ATOM 3414 C CA . ARG A 1 462 ? 40.316 5.355 5.478 1.000 49.328 463 ARG A CA 1
ATOM 3415 C C . ARG A 1 462 ? 38.897 4.809 5.350 1.000 48.266 463 ARG A C 1
ATOM 3416 O O . ARG A 1 462 ? 38.592 4.129 4.372 1.000 45.596 463 ARG A O 1
ATOM 3424 N N . LEU A 1 463 ? 38.042 5.116 6.338 1.000 46.123 464 LEU A N 1
ATOM 3425 C CA . LEU A 1 463 ? 36.665 4.647 6.336 1.000 43.859 464 LEU A CA 1
ATOM 3426 C C . LEU A 1 463 ? 35.888 5.236 5.157 1.000 43.734 464 LEU A C 1
ATOM 3427 O O . LEU A 1 463 ? 35.165 4.508 4.478 1.000 43.200 464 LEU A O 1
ATOM 3432 N N . LEU A 1 464 ? 36.050 6.540 4.899 1.000 44.579 465 LEU A N 1
ATOM 3433 C CA . LEU A 1 464 ? 35.333 7.200 3.819 1.000 45.621 465 LEU A CA 1
ATOM 3434 C C . LEU A 1 464 ? 35.835 6.700 2.462 1.000 43.052 465 LEU A C 1
ATOM 3435 O O . LEU A 1 464 ? 35.050 6.598 1.523 1.000 49.164 465 LEU A O 1
ATOM 3440 N N . ASP A 1 465 ? 37.130 6.385 2.342 1.000 41.888 466 ASP A N 1
ATOM 3441 C CA . ASP A 1 465 ? 37.656 5.865 1.084 1.000 43.072 466 ASP A CA 1
ATOM 3442 C C . ASP A 1 465 ? 37.107 4.460 0.838 1.000 42.663 466 ASP A C 1
ATOM 3443 O O . ASP A 1 465 ? 36.689 4.145 -0.272 1.000 45.029 466 ASP A O 1
ATOM 3448 N N . LEU A 1 466 ? 37.070 3.626 1.883 1.000 43.333 467 LEU A N 1
ATOM 3449 C CA . LEU A 1 466 ? 36.524 2.280 1.763 1.000 43.238 467 LEU A CA 1
ATOM 3450 C C . LEU A 1 466 ? 35.050 2.349 1.365 1.000 42.626 467 LEU A C 1
ATOM 3451 O O . LEU A 1 466 ? 34.585 1.591 0.513 1.000 40.251 467 LEU A O 1
ATOM 3456 N N . GLY A 1 467 ? 34.314 3.262 1.999 1.000 41.367 468 GLY A N 1
ATOM 3457 C CA . GLY A 1 467 ? 32.891 3.394 1.737 1.000 42.086 468 GLY A CA 1
ATOM 3458 C C . GLY A 1 467 ? 32.594 3.877 0.321 1.000 40.363 468 GLY A C 1
ATOM 3459 O O . GLY A 1 467 ? 31.595 3.480 -0.270 1.000 41.474 468 GLY A O 1
ATOM 3460 N N . GLN A 1 468 ? 33.475 4.737 -0.196 1.000 43.242 469 GLN A N 1
ATOM 3461 C CA . GLN A 1 468 ? 33.344 5.288 -1.530 1.000 44.764 469 GLN A CA 1
ATOM 3462 C C . GLN A 1 468 ? 33.669 4.206 -2.563 1.000 44.945 469 GLN A C 1
ATOM 3463 O O . GLN A 1 468 ? 33.025 4.140 -3.613 1.000 48.893 469 GLN A O 1
ATOM 3469 N N . TRP A 1 469 ? 34.647 3.339 -2.251 1.000 39.910 470 TRP A N 1
ATOM 3470 C CA . TRP A 1 469 ? 34.920 2.177 -3.085 1.000 39.817 470 TRP A CA 1
ATOM 3471 C C . TRP A 1 469 ? 33.736 1.208 -3.065 1.000 39.377 470 TRP A C 1
ATOM 3472 O O . TRP A 1 469 ? 33.373 0.652 -4.105 1.000 42.943 470 TRP A O 1
ATOM 3483 N N . LEU A 1 470 ? 33.127 1.022 -1.887 1.000 39.830 471 LEU A N 1
ATOM 3484 C CA . LEU A 1 470 ? 31.987 0.123 -1.735 1.000 40.240 471 LEU A CA 1
ATOM 3485 C C . LEU A 1 470 ? 30.731 0.689 -2.395 1.000 40.903 471 LEU A C 1
ATOM 3486 O O . LEU A 1 470 ? 29.857 -0.073 -2.815 1.000 38.454 471 LEU A O 1
ATOM 3491 N N . LYS A 1 471 ? 30.621 2.021 -2.453 1.000 43.051 472 LYS A N 1
ATOM 3492 C CA . LYS A 1 471 ? 29.474 2.645 -3.099 1.000 46.410 472 LYS A CA 1
ATOM 3493 C C . LYS A 1 471 ? 29.425 2.217 -4.568 1.000 44.422 472 LYS A C 1
ATOM 3494 O O . LYS A 1 471 ? 28.361 1.978 -5.111 1.000 45.013 472 LYS A O 1
ATOM 3500 N N . VAL A 1 472 ? 30.590 2.116 -5.204 1.000 42.736 473 VAL A N 1
ATOM 3501 C CA . VAL A 1 472 ? 30.686 1.738 -6.600 1.000 43.105 473 VAL A CA 1
ATOM 3502 C C . VAL A 1 472 ? 30.590 0.217 -6.732 1.000 40.113 473 VAL A C 1
ATOM 3503 O O . VAL A 1 472 ? 29.815 -0.269 -7.551 1.000 40.960 473 VAL A O 1
ATOM 3507 N N . ASN A 1 473 ? 31.351 -0.521 -5.913 1.000 38.690 474 ASN A N 1
ATOM 3508 C CA . ASN A 1 473 ? 31.640 -1.925 -6.177 1.000 38.859 474 ASN A CA 1
ATOM 3509 C C . ASN A 1 473 ? 30.881 -2.855 -5.233 1.000 38.848 474 ASN A C 1
ATOM 3510 O O . ASN A 1 473 ? 31.070 -4.073 -5.297 1.000 42.239 474 ASN A O 1
ATOM 3515 N N . GLY A 1 474 ? 30.011 -2.283 -4.390 1.000 37.310 475 GLY A N 1
ATOM 3516 C CA . GLY A 1 474 ? 29.366 -3.002 -3.304 1.000 37.364 475 GLY A CA 1
ATOM 3517 C C . GLY A 1 474 ? 28.527 -4.186 -3.773 1.000 38.311 475 GLY A C 1
ATOM 3518 O O . GLY A 1 474 ? 28.357 -5.147 -3.034 1.000 41.133 475 GLY A O 1
ATOM 3519 N N . GLU A 1 475 ? 28.001 -4.131 -4.999 1.000 41.571 476 GLU A N 1
ATOM 3520 C CA . GLU A 1 475 ? 27.250 -5.253 -5.547 1.000 41.053 476 GLU A CA 1
ATOM 3521 C C . GLU A 1 475 ? 28.120 -6.514 -5.604 1.000 40.431 476 GLU A C 1
ATOM 3522 O O . GLU A 1 475 ? 27.618 -7.631 -5.490 1.000 44.508 476 GLU A O 1
ATOM 3528 N N . GLY A 1 476 ? 29.435 -6.338 -5.785 1.000 40.111 477 GLY A N 1
ATOM 3529 C CA . GLY A 1 476 ? 30.364 -7.457 -5.778 1.000 38.564 477 GLY A CA 1
ATOM 3530 C C . GLY A 1 476 ? 30.831 -7.862 -4.380 1.000 36.973 477 GLY A C 1
ATOM 3531 O O . GLY A 1 476 ? 31.736 -8.681 -4.265 1.000 35.491 477 GLY A O 1
ATOM 3532 N N . ILE A 1 477 ? 30.181 -7.336 -3.329 1.000 38.648 478 ILE A N 1
ATOM 3533 C CA . ILE A 1 477 ? 30.600 -7.555 -1.949 1.000 37.845 478 ILE A CA 1
ATOM 3534 C C . ILE A 1 477 ? 29.388 -7.995 -1.125 1.000 38.850 478 ILE A C 1
ATOM 3535 O O . ILE A 1 477 ? 29.327 -9.135 -0.672 1.000 38.029 478 ILE A O 1
ATOM 3540 N N . TYR A 1 478 ? 28.416 -7.091 -0.948 1.000 39.502 479 TYR A N 1
ATOM 3541 C CA . TYR A 1 478 ? 27.230 -7.389 -0.158 1.000 37.436 479 TYR A CA 1
ATOM 3542 C C . TYR A 1 478 ? 26.494 -8.587 -0.760 1.000 40.495 479 TYR A C 1
ATOM 3543 O O . TYR A 1 478 ? 26.379 -8.713 -1.978 1.000 43.677 479 TYR A O 1
ATOM 3552 N N . SER A 1 479 ? 26.025 -9.487 0.110 1.000 41.884 480 SER A N 1
ATOM 3553 C CA . SER A 1 479 ? 25.195 -10.619 -0.288 1.000 43.455 480 SER A CA 1
ATOM 3554 C C . SER A 1 479 ? 25.923 -11.549 -1.255 1.000 42.187 480 SER A C 1
ATOM 3555 O O . SER A 1 479 ? 25.262 -12.257 -2.012 1.000 43.055 480 SER A O 1
ATOM 3558 N N . THR A 1 480 ? 27.264 -11.572 -1.200 1.000 39.139 481 THR A N 1
ATOM 3559 C CA . THR A 1 480 ? 28.042 -12.487 -2.020 1.000 38.962 481 THR A CA 1
ATOM 3560 C C . THR A 1 480 ? 28.514 -13.672 -1.181 1.000 37.497 481 THR A C 1
ATOM 3561 O O . THR A 1 480 ? 28.409 -13.670 0.040 1.000 38.959 481 THR A O 1
ATOM 3565 N N . ARG A 1 481 ? 29.013 -14.697 -1.877 1.000 39.000 482 ARG A N 1
ATOM 3566 C CA . ARG A 1 481 ? 29.575 -15.890 -1.268 1.000 39.264 482 ARG A CA 1
ATOM 3567 C C . ARG A 1 481 ? 30.885 -16.199 -1.985 1.000 44.159 482 ARG A C 1
ATOM 3568 O O . ARG A 1 481 ? 31.158 -15.628 -3.042 1.000 41.336 482 ARG A O 1
ATOM 3576 N N . PRO A 1 482 ? 31.753 -17.082 -1.438 1.000 48.088 483 PRO A N 1
ATOM 3577 C CA . PRO A 1 482 ? 32.980 -17.458 -2.136 1.000 49.477 483 PRO A CA 1
ATOM 3578 C C . PRO A 1 482 ? 32.663 -18.188 -3.438 1.000 50.789 483 PRO A C 1
ATOM 3579 O O . PRO A 1 482 ? 31.641 -18.861 -3.546 1.000 49.739 483 PRO A O 1
ATOM 3583 N N . TRP A 1 483 ? 33.558 -18.034 -4.419 1.000 54.602 484 TRP A N 1
ATOM 3584 C CA . TRP A 1 483 ? 33.511 -18.797 -5.655 1.000 52.760 484 TRP A CA 1
ATOM 3585 C C . TRP A 1 483 ? 34.559 -19.909 -5.565 1.000 51.526 484 TRP A C 1
ATOM 3586 O O . TRP A 1 483 ? 35.308 -19.969 -4.592 1.000 54.461 484 TRP A O 1
ATOM 3597 N N . GLU A 1 484 ? 34.585 -20.815 -6.549 1.000 51.256 485 GLU A N 1
ATOM 3598 C CA . GLU A 1 484 ? 35.518 -21.938 -6.551 1.000 54.426 485 GLU A CA 1
ATOM 3599 C C . GLU A 1 484 ? 36.968 -21.444 -6.609 1.000 52.429 485 GLU A C 1
ATOM 3600 O O . GLU A 1 484 ? 37.873 -22.191 -6.257 1.000 51.379 485 GLU A O 1
ATOM 3606 N N . ILE A 1 485 ? 37.182 -20.205 -7.084 1.000 54.340 486 ILE A N 1
ATOM 3607 C CA . ILE A 1 485 ? 38.446 -19.491 -6.942 1.000 53.395 486 ILE A CA 1
ATOM 3608 C C . ILE A 1 485 ? 38.191 -18.249 -6.091 1.000 52.107 486 ILE A C 1
ATOM 3609 O O . ILE A 1 485 ? 37.179 -17.574 -6.277 1.000 50.914 486 ILE A O 1
ATOM 3614 N N . GLN A 1 486 ? 39.130 -17.945 -5.184 1.000 51.272 487 GLN A N 1
ATOM 3615 C CA . GLN A 1 486 ? 39.018 -16.805 -4.288 1.000 47.953 487 GLN A CA 1
ATOM 3616 C C . GLN A 1 486 ? 39.998 -15.709 -4.702 1.000 52.117 487 GLN A C 1
ATOM 3617 O O . GLN A 1 486 ? 39.603 -14.556 -4.862 1.000 47.786 487 GLN A O 1
ATOM 3623 N N . GLU A 1 487 ? 41.275 -16.086 -4.848 1.000 55.983 488 GLU A N 1
ATOM 3624 C CA . GLU A 1 487 ? 42.349 -15.175 -5.218 1.000 59.459 488 GLU A CA 1
ATOM 3625 C C . GLU A 1 487 ? 43.205 -15.851 -6.288 1.000 60.370 488 GLU A C 1
ATOM 3626 O O . GLU A 1 487 ? 43.557 -17.024 -6.157 1.000 56.071 488 GLU A O 1
ATOM 3632 N N . SER A 1 488 ? 43.519 -15.105 -7.354 1.000 58.929 489 SER A N 1
ATOM 3633 C CA . SER A 1 488 ? 44.380 -15.601 -8.415 1.000 57.283 489 SER A CA 1
ATOM 3634 C C . SER A 1 488 ? 45.007 -14.424 -9.153 1.000 55.269 489 SER A C 1
ATOM 3635 O O . SER A 1 488 ? 44.292 -13.611 -9.725 1.000 52.188 489 SER A O 1
ATOM 3638 N N . GLU A 1 489 ? 46.343 -14.348 -9.118 1.000 58.607 490 GLU A N 1
ATOM 3639 C CA . GLU A 1 489 ? 47.116 -13.351 -9.846 1.000 59.344 490 GLU A CA 1
ATOM 3640 C C . GLU A 1 489 ? 46.812 -11.950 -9.311 1.000 57.413 490 GLU A C 1
ATOM 3641 O O . GLU A 1 489 ? 46.833 -10.987 -10.077 1.000 55.366 490 GLU A O 1
ATOM 3647 N N . GLY A 1 490 ? 46.506 -11.842 -8.008 1.000 56.731 491 GLY A N 1
ATOM 3648 C CA . GLY A 1 490 ? 46.188 -10.567 -7.374 1.000 53.402 491 GLY A CA 1
ATOM 3649 C C . GLY A 1 490 ? 44.753 -10.083 -7.619 1.000 50.352 491 GLY A C 1
ATOM 3650 O O . GLY A 1 490 ? 44.412 -8.979 -7.205 1.000 52.675 491 GLY A O 1
ATOM 3651 N N . ASN A 1 491 ? 43.933 -10.900 -8.302 1.000 49.157 492 ASN A N 1
ATOM 3652 C CA . ASN A 1 491 ? 42.524 -10.611 -8.537 1.000 49.654 492 ASN A CA 1
ATOM 3653 C C . ASN A 1 491 ? 41.673 -11.438 -7.568 1.000 47.084 492 ASN A C 1
ATOM 3654 O O . ASN A 1 491 ? 42.010 -12.584 -7.267 1.000 43.973 492 ASN A O 1
ATOM 3659 N N . PHE A 1 492 ? 40.556 -10.861 -7.108 1.000 44.228 493 PHE A N 1
ATOM 3660 C CA . PHE A 1 492 ? 39.704 -11.500 -6.115 1.000 44.578 493 PHE A CA 1
ATOM 3661 C C . PHE A 1 492 ? 38.318 -11.767 -6.704 1.000 42.451 493 PHE A C 1
ATOM 3662 O O . PHE A 1 492 ? 37.802 -10.942 -7.451 1.000 42.250 493 PHE A O 1
ATOM 3670 N N . PHE A 1 493 ? 37.724 -12.909 -6.326 1.000 42.115 494 PHE A N 1
ATOM 3671 C CA . PHE A 1 493 ? 36.454 -13.367 -6.877 1.000 43.952 494 PHE A CA 1
ATOM 3672 C C . PHE A 1 493 ? 35.411 -13.537 -5.774 1.000 42.976 494 PHE A C 1
ATOM 3673 O O . PHE A 1 493 ? 35.720 -14.007 -4.677 1.000 41.925 494 PHE A O 1
ATOM 3681 N N . THR A 1 494 ? 34.171 -13.151 -6.103 1.000 42.338 495 THR A N 1
ATOM 3682 C CA . THR A 1 494 ? 32.982 -13.474 -5.324 1.000 41.795 495 THR A CA 1
ATOM 3683 C C . THR A 1 494 ? 31.886 -13.907 -6.294 1.000 42.367 495 THR A C 1
ATOM 3684 O O . THR A 1 494 ? 32.011 -13.721 -7.506 1.000 43.677 495 THR A O 1
ATOM 3688 N N . LYS A 1 495 ? 30.821 -14.508 -5.762 1.000 42.525 496 LYS A N 1
ATOM 3689 C CA . LYS A 1 495 ? 29.627 -14.767 -6.552 1.000 42.501 496 LYS A CA 1
ATOM 3690 C C . LYS A 1 495 ? 28.405 -14.283 -5.779 1.000 43.398 496 LYS A C 1
ATOM 3691 O O . LYS A 1 495 ? 28.412 -14.278 -4.552 1.000 42.891 496 LYS A O 1
ATOM 3697 N N . SER A 1 496 ? 27.366 -13.856 -6.505 1.000 46.895 497 SER A N 1
ATOM 3698 C CA . SER A 1 496 ? 26.080 -13.565 -5.890 1.000 46.480 497 SER A CA 1
ATOM 3699 C C . SER A 1 496 ? 25.574 -14.855 -5.243 1.000 46.967 497 SER A C 1
ATOM 3700 O O . SER A 1 496 ? 25.912 -15.944 -5.698 1.000 46.375 497 SER A O 1
ATOM 3703 N N . LYS A 1 497 ? 24.806 -14.733 -4.157 1.000 46.162 498 LYS A N 1
ATOM 3704 C CA . LYS A 1 497 ? 24.438 -15.890 -3.350 1.000 48.713 498 LYS A CA 1
ATOM 3705 C C . LYS A 1 497 ? 23.590 -16.873 -4.156 1.000 48.623 498 LYS A C 1
ATOM 3706 O O . LYS A 1 497 ? 23.614 -18.065 -3.878 1.000 46.124 498 LYS A O 1
ATOM 3712 N N . ASN A 1 498 ? 22.873 -16.371 -5.168 1.000 53.107 499 ASN A N 1
ATOM 3713 C CA . ASN A 1 498 ? 22.033 -17.188 -6.036 1.000 56.840 499 ASN A CA 1
ATOM 3714 C C . ASN A 1 498 ? 22.843 -17.830 -7.165 1.000 54.832 499 ASN A C 1
ATOM 3715 O O . ASN A 1 498 ? 22.356 -18.761 -7.789 1.000 57.848 499 ASN A O 1
ATOM 3720 N N . GLY A 1 499 ? 24.062 -17.341 -7.444 1.000 53.758 500 GLY A N 1
ATOM 3721 C CA . GLY A 1 499 ? 24.968 -17.990 -8.384 1.000 50.964 500 GLY A CA 1
ATOM 3722 C C . GLY A 1 499 ? 24.845 -17.476 -9.822 1.000 50.807 500 GLY A C 1
ATOM 3723 O O . GLY A 1 499 ? 25.453 -18.032 -10.733 1.000 52.423 500 GLY A O 1
ATOM 3724 N N . GLU A 1 500 ? 24.069 -16.407 -10.025 1.000 51.899 501 GLU A N 1
ATOM 3725 C CA . GLU A 1 500 ? 23.827 -15.854 -11.351 1.000 52.779 501 GLU A CA 1
ATOM 3726 C C . GLU A 1 500 ? 25.025 -15.046 -11.844 1.000 52.567 501 GLU A C 1
ATOM 3727 O O . GLU A 1 500 ? 25.238 -14.928 -13.050 1.000 47.072 501 GLU A O 1
ATOM 3733 N N . PHE A 1 501 ? 25.750 -14.419 -10.905 1.000 52.229 502 PHE A N 1
ATOM 3734 C CA . PHE A 1 501 ? 26.803 -13.475 -11.241 1.000 50.131 502 PHE A CA 1
ATOM 3735 C C . PHE A 1 501 ? 28.092 -13.857 -10.520 1.000 48.649 502 PHE A C 1
ATOM 3736 O O . PHE A 1 501 ? 28.056 -14.279 -9.366 1.000 46.977 502 PHE A O 1
ATOM 3744 N N . ILE A 1 502 ? 29.217 -13.713 -11.233 1.000 47.416 503 ILE A N 1
ATOM 3745 C CA . ILE A 1 502 ? 30.553 -13.766 -10.655 1.000 47.030 503 ILE A CA 1
ATOM 3746 C C . ILE A 1 502 ? 31.122 -12.349 -10.716 1.000 42.764 503 ILE A C 1
ATOM 3747 O O . ILE A 1 502 ? 30.958 -11.662 -11.716 1.000 40.621 503 ILE A O 1
ATOM 3752 N N . TYR A 1 503 ? 31.764 -11.909 -9.629 1.000 43.112 504 TYR A N 1
ATOM 3753 C CA . TYR A 1 503 ? 32.408 -10.606 -9.593 1.000 43.312 504 TYR A CA 1
ATOM 3754 C C . TYR A 1 503 ? 33.917 -10.792 -9.469 1.000 41.765 504 TYR A C 1
ATOM 3755 O O . TYR A 1 503 ? 34.385 -11.702 -8.787 1.000 40.842 504 TYR A O 1
ATOM 3764 N N . ILE A 1 504 ? 34.665 -9.940 -10.172 1.000 41.707 505 ILE A N 1
ATOM 3765 C CA . ILE A 1 504 ? 36.114 -10.018 -10.191 1.000 41.916 505 ILE A CA 1
ATOM 3766 C C . ILE A 1 504 ? 36.657 -8.636 -9.846 1.000 40.777 505 ILE A C 1
ATOM 3767 O O . ILE A 1 504 ? 36.499 -7.699 -10.624 1.000 37.187 505 ILE A O 1
ATOM 3772 N N . HIS A 1 505 ? 37.284 -8.535 -8.669 1.000 39.968 506 HIS A N 1
ATOM 3773 C CA . HIS A 1 505 ? 37.813 -7.274 -8.197 1.000 41.430 506 HIS A CA 1
ATOM 3774 C C . HIS A 1 505 ? 39.254 -7.147 -8.660 1.000 44.713 506 HIS A C 1
ATOM 3775 O O . HIS A 1 505 ? 40.073 -8.030 -8.382 1.000 43.191 506 HIS A O 1
ATOM 3782 N N . ILE A 1 506 ? 39.509 -6.047 -9.387 1.000 44.163 507 ILE A N 1
ATOM 3783 C CA . ILE A 1 506 ? 40.806 -5.744 -9.963 1.000 45.867 507 ILE A CA 1
ATOM 3784 C C . ILE A 1 506 ? 41.352 -4.528 -9.223 1.000 45.789 507 ILE A C 1
ATOM 3785 O O . ILE A 1 506 ? 40.727 -3.466 -9.240 1.000 45.376 507 ILE A O 1
ATOM 3790 N N . LEU A 1 507 ? 42.515 -4.690 -8.586 1.000 48.118 508 LEU A N 1
ATOM 3791 C CA . LEU A 1 507 ? 43.049 -3.671 -7.691 1.000 54.484 508 LEU A CA 1
ATOM 3792 C C . LEU A 1 507 ? 44.330 -3.042 -8.248 1.000 57.791 508 LEU A C 1
ATOM 3793 O O . LEU A 1 507 ? 44.734 -1.992 -7.767 1.000 59.976 508 LEU A O 1
ATOM 3798 N N . ASP A 1 508 ? 44.951 -3.664 -9.263 1.000 65.959 509 ASP A N 1
ATOM 3799 C CA . ASP A 1 508 ? 46.254 -3.241 -9.762 1.000 68.437 509 ASP A CA 1
ATOM 3800 C C . ASP A 1 508 ? 46.108 -2.683 -11.174 1.000 66.435 509 ASP A C 1
ATOM 3801 O O . ASP A 1 508 ? 45.549 -3.346 -12.043 1.000 60.627 509 ASP A O 1
ATOM 3806 N N . LYS A 1 509 ? 46.671 -1.488 -11.395 1.000 74.144 510 LYS A N 1
ATOM 3807 C CA . LYS A 1 509 ? 46.570 -0.801 -12.675 1.000 77.392 510 LYS A CA 1
ATOM 3808 C C . LYS A 1 509 ? 47.492 -1.427 -13.722 1.000 74.594 510 LYS A C 1
ATOM 3809 O O . LYS A 1 509 ? 47.312 -1.176 -14.912 1.000 71.403 510 LYS A O 1
ATOM 3815 N N . GLU A 1 510 ? 48.474 -2.222 -13.273 1.000 78.439 511 GLU A N 1
ATOM 3816 C CA . GLU A 1 510 ? 49.312 -3.029 -14.150 1.000 84.016 511 GLU A CA 1
ATOM 3817 C C . GLU A 1 510 ? 48.576 -4.316 -14.510 1.000 83.490 511 GLU A C 1
ATOM 3818 O O . GLU A 1 510 ? 48.941 -5.389 -14.035 1.000 85.374 511 GLU A O 1
ATOM 3824 N N . LYS A 1 511 ? 47.533 -4.203 -15.334 1.000 81.149 512 LYS A N 1
ATOM 3825 C CA . LYS A 1 511 ? 46.793 -5.365 -15.796 1.000 77.411 512 LYS A CA 1
ATOM 3826 C C . LYS A 1 511 ? 46.148 -5.023 -17.129 1.000 75.898 512 LYS A C 1
ATOM 3827 O O . LYS A 1 511 ? 45.703 -3.897 -17.339 1.000 80.581 512 LYS A O 1
ATOM 3833 N N . THR A 1 512 ? 46.149 -6.010 -18.027 1.000 72.117 513 THR A N 1
ATOM 3834 C CA . THR A 1 512 ? 45.658 -5.840 -19.384 1.000 70.537 513 THR A CA 1
ATOM 3835 C C . THR A 1 512 ? 44.777 -7.037 -19.742 1.000 64.429 513 THR A C 1
ATOM 3836 O O . THR A 1 512 ? 43.759 -6.868 -20.410 1.000 62.141 513 THR A O 1
ATOM 3840 N N . THR A 1 513 ? 45.175 -8.239 -19.301 1.000 61.177 514 THR A N 1
ATOM 3841 C CA . THR A 1 513 ? 44.394 -9.447 -19.517 1.000 64.232 514 THR A CA 1
ATOM 3842 C C . THR A 1 513 ? 44.093 -10.106 -18.170 1.000 59.983 514 THR A C 1
ATOM 3843 O O . THR A 1 513 ? 44.908 -10.043 -17.254 1.000 63.629 514 THR A O 1
ATOM 3847 N N . ILE A 1 514 ? 42.906 -10.717 -18.062 1.000 54.654 515 ILE A N 1
ATOM 3848 C CA . ILE A 1 514 ? 42.532 -11.542 -16.925 1.000 54.320 515 ILE A CA 1
ATOM 3849 C C . ILE A 1 514 ? 42.124 -12.902 -17.477 1.000 51.504 515 ILE A C 1
ATOM 3850 O O . ILE A 1 514 ? 41.214 -12.991 -18.294 1.000 53.800 515 ILE A O 1
ATOM 3855 N N . GLU A 1 515 ? 42.802 -13.956 -17.028 1.000 54.962 516 GLU A N 1
ATOM 3856 C CA . GLU A 1 515 ? 42.525 -15.304 -17.492 1.000 55.292 516 GLU A CA 1
ATOM 3857 C C . GLU A 1 515 ? 41.866 -16.064 -16.350 1.000 51.823 516 GLU A C 1
ATOM 3858 O O . GLU A 1 515 ? 42.458 -16.198 -15.284 1.000 50.185 516 GLU A O 1
ATOM 3864 N N . VAL A 1 516 ? 40.633 -16.531 -16.580 1.000 48.501 517 VAL A N 1
ATOM 3865 C CA . VAL A 1 516 ? 39.825 -17.121 -15.528 1.000 49.545 517 VAL A CA 1
ATOM 3866 C C . VAL A 1 516 ? 39.380 -18.513 -15.969 1.000 51.622 517 VAL A C 1
ATOM 3867 O O . VAL A 1 516 ? 38.508 -18.631 -16.827 1.000 48.140 517 VAL A O 1
ATOM 3871 N N . PRO A 1 517 ? 39.927 -19.601 -15.377 1.000 54.217 518 PRO A N 1
ATOM 3872 C CA . PRO A 1 517 ? 39.436 -20.954 -15.652 1.000 57.081 518 PRO A CA 1
ATOM 3873 C C . PRO A 1 517 ? 38.013 -21.225 -15.154 1.000 61.885 518 PRO A C 1
ATOM 3874 O O . PRO A 1 517 ? 37.688 -20.931 -14.002 1.000 69.241 518 PRO A O 1
ATOM 3878 N N . ASN A 1 518 ? 37.169 -21.759 -16.056 1.000 62.346 519 ASN A N 1
ATOM 3879 C CA . ASN A 1 518 ? 35.838 -22.283 -15.753 1.000 60.360 519 ASN A CA 1
ATOM 3880 C C . ASN A 1 518 ? 34.885 -21.171 -15.308 1.000 63.312 519 ASN A C 1
ATOM 3881 O O . ASN A 1 518 ? 33.958 -21.415 -14.547 1.000 62.226 519 ASN A O 1
ATOM 3886 N N . LEU A 1 519 ? 35.143 -19.941 -15.766 1.000 64.475 520 LEU A N 1
ATOM 3887 C CA . LEU A 1 519 ? 34.152 -18.885 -15.820 1.000 65.005 520 LEU A CA 1
ATOM 3888 C C . LEU A 1 519 ? 33.427 -19.074 -17.138 1.000 70.840 520 LEU A C 1
ATOM 3889 O O . LEU A 1 519 ? 34.049 -18.940 -18.187 1.000 92.681 520 LEU A O 1
ATOM 3894 N N . ASN A 1 520 ? 32.147 -19.416 -17.079 1.000 66.385 521 ASN A N 1
ATOM 3895 C CA . ASN A 1 520 ? 31.382 -19.729 -18.272 1.000 62.778 521 ASN A CA 1
ATOM 3896 C C . ASN A 1 520 ? 30.390 -18.593 -18.457 1.000 60.913 521 ASN A C 1
ATOM 3897 O O . ASN A 1 520 ? 29.280 -18.690 -17.951 1.000 61.951 521 ASN A O 1
ATOM 3902 N N . PRO A 1 521 ? 30.754 -17.470 -19.120 1.000 56.893 522 PRO A N 1
ATOM 3903 C CA . PRO A 1 521 ? 29.809 -16.370 -19.319 1.000 61.125 522 PRO A CA 1
ATOM 3904 C C . PRO A 1 521 ? 28.608 -16.785 -20.173 1.000 67.737 522 PRO A C 1
ATOM 3905 O O . PRO A 1 521 ? 28.730 -17.626 -21.063 1.000 67.376 522 PRO A O 1
ATOM 3909 N N . LYS A 1 522 ? 27.457 -16.161 -19.883 1.000 75.631 523 LYS A N 1
ATOM 3910 C CA . LYS A 1 522 ? 26.158 -16.492 -20.455 1.000 76.400 523 LYS A CA 1
ATOM 3911 C C . LYS A 1 522 ? 26.174 -16.287 -21.972 1.000 73.679 523 LYS A C 1
ATOM 3912 O O . LYS A 1 522 ? 25.693 -17.124 -22.726 1.000 76.115 523 LYS A O 1
ATOM 3918 N N . ASN A 1 523 ? 26.722 -15.151 -22.405 1.000 68.456 524 ASN A N 1
ATOM 3919 C CA . ASN A 1 523 ? 26.724 -14.743 -23.799 1.000 68.060 524 ASN A CA 1
ATOM 3920 C C . ASN A 1 523 ? 27.827 -13.701 -23.972 1.000 72.258 524 ASN A C 1
ATOM 3921 O O . ASN A 1 523 ? 28.508 -13.365 -23.003 1.000 78.268 524 ASN A O 1
ATOM 3926 N N . LYS A 1 524 ? 27.963 -13.160 -25.188 1.000 68.412 525 LYS A N 1
ATOM 3927 C CA . LYS A 1 524 ? 29.081 -12.301 -25.552 1.000 71.753 525 LYS A CA 1
ATOM 3928 C C . LYS A 1 524 ? 28.980 -10.936 -24.869 1.000 67.281 525 LYS A C 1
ATOM 3929 O O . LYS A 1 524 ? 29.958 -10.196 -24.835 1.000 63.360 525 LYS A O 1
ATOM 3935 N N . GLY A 1 525 ? 27.791 -10.594 -24.354 1.000 64.763 526 GLY A N 1
ATOM 3936 C CA . GLY A 1 525 ? 27.588 -9.344 -23.641 1.000 59.625 526 GLY A CA 1
ATOM 3937 C C . GLY A 1 525 ? 27.464 -9.536 -22.129 1.000 58.086 526 GLY A C 1
ATOM 3938 O O . GLY A 1 525 ? 27.022 -8.623 -21.443 1.000 57.267 526 GLY A O 1
ATOM 3939 N N . ALA A 1 526 ? 27.904 -10.691 -21.602 1.000 54.375 527 ALA A N 1
ATOM 3940 C CA . ALA A 1 526 ? 27.632 -11.057 -20.218 1.000 53.262 527 ALA A CA 1
ATOM 3941 C C . ALA A 1 526 ? 28.583 -10.376 -19.235 1.000 51.625 527 ALA A C 1
ATOM 3942 O O . ALA A 1 526 ? 28.380 -10.508 -18.030 1.000 54.404 527 ALA A O 1
ATOM 3944 N N . ILE A 1 527 ? 29.619 -9.673 -19.723 1.000 49.365 528 ILE A N 1
ATOM 3945 C CA . ILE A 1 527 ? 30.593 -9.059 -18.836 1.000 45.399 528 ILE A CA 1
ATOM 3946 C C . ILE A 1 527 ? 30.503 -7.538 -18.897 1.000 44.864 528 ILE A C 1
ATOM 3947 O O . ILE A 1 527 ? 30.499 -6.946 -19.970 1.000 48.892 528 ILE A O 1
ATOM 3952 N N . SER A 1 528 ? 30.480 -6.918 -17.711 1.000 44.736 529 SER A N 1
ATOM 3953 C CA . SER A 1 528 ? 30.443 -5.472 -17.581 1.000 43.479 529 SER A CA 1
ATOM 3954 C C . SER A 1 528 ? 31.357 -5.044 -16.435 1.000 41.528 529 SER A C 1
ATOM 3955 O O . SER A 1 528 ? 31.940 -5.886 -15.769 1.000 39.511 529 SER A O 1
ATOM 3958 N N . ILE A 1 529 ? 31.472 -3.726 -16.233 1.000 44.546 530 ILE A N 1
ATOM 3959 C CA . ILE A 1 529 ? 32.236 -3.132 -15.150 1.000 45.595 530 ILE A CA 1
ATOM 3960 C C . ILE A 1 529 ? 31.288 -2.298 -14.301 1.000 44.116 530 ILE A C 1
ATOM 3961 O O . ILE A 1 529 ? 30.644 -1.393 -14.823 1.000 42.337 530 ILE A O 1
ATOM 3966 N N . LEU A 1 530 ? 31.269 -2.566 -12.988 1.000 42.922 531 LEU A N 1
ATOM 3967 C CA . LEU A 1 530 ? 30.401 -1.850 -12.070 1.000 41.268 531 LEU A CA 1
ATOM 3968 C C . LEU A 1 530 ? 30.746 -0.362 -12.121 1.000 44.162 531 LEU A C 1
ATOM 3969 O O . LEU A 1 530 ? 31.919 0.005 -12.063 1.000 45.434 531 LEU A O 1
ATOM 3974 N N . GLY A 1 531 ? 29.706 0.468 -12.291 1.000 45.147 532 GLY A N 1
ATOM 3975 C CA . GLY A 1 531 ? 29.828 1.917 -12.292 1.000 46.993 532 GLY A CA 1
ATOM 3976 C C . GLY A 1 531 ? 30.345 2.489 -13.612 1.000 49.062 532 GLY A C 1
ATOM 3977 O O . GLY A 1 531 ? 30.749 3.649 -13.668 1.000 48.337 532 GLY A O 1
ATOM 3978 N N . SER A 1 532 ? 30.320 1.688 -14.682 1.000 54.572 533 SER A N 1
ATOM 3979 C CA . SER A 1 532 ? 30.879 2.115 -15.956 1.000 57.829 533 SER A CA 1
ATOM 3980 C C . SER A 1 532 ? 30.076 1.550 -17.120 1.000 57.186 533 SER A C 1
ATOM 3981 O O . SER A 1 532 ? 29.528 0.451 -17.040 1.000 57.644 533 SER A O 1
ATOM 3984 N N . LYS A 1 533 ? 30.048 2.323 -18.208 1.000 62.845 534 LYS A N 1
ATOM 3985 C CA . LYS A 1 533 ? 29.386 1.913 -19.437 1.000 70.635 534 LYS A CA 1
ATOM 3986 C C . LYS A 1 533 ? 30.401 1.360 -20.436 1.000 70.358 534 LYS A C 1
ATOM 3987 O O . LYS A 1 533 ? 30.023 0.926 -21.521 1.000 73.597 534 LYS A O 1
ATOM 3993 N N . GLU A 1 534 ? 31.685 1.355 -20.067 1.000 70.781 535 GLU A N 1
ATOM 3994 C CA . GLU A 1 534 ? 32.734 0.904 -20.968 1.000 69.389 535 GLU A CA 1
ATOM 3995 C C . GLU A 1 534 ? 32.518 -0.576 -21.280 1.000 66.351 535 GLU A C 1
ATOM 3996 O O . GLU A 1 534 ? 32.285 -1.372 -20.380 1.000 62.558 535 GLU A O 1
ATOM 4002 N N . LYS A 1 535 ? 32.586 -0.926 -22.569 1.000 67.947 536 LYS A N 1
ATOM 4003 C CA . LYS A 1 535 ? 32.321 -2.276 -23.035 1.000 66.707 536 LYS A CA 1
ATOM 4004 C C . LYS A 1 535 ? 33.535 -3.154 -22.738 1.000 64.108 536 LYS A C 1
ATOM 4005 O O . LYS A 1 535 ? 34.674 -2.718 -22.906 1.000 57.394 536 LYS A O 1
ATOM 4011 N N . VAL A 1 536 ? 33.277 -4.386 -22.284 1.000 61.467 537 VAL A N 1
ATOM 4012 C CA . VAL A 1 536 ? 34.338 -5.324 -21.964 1.000 62.404 537 VAL A CA 1
ATOM 4013 C C . VAL A 1 536 ? 34.333 -6.438 -23.001 1.000 70.406 537 VAL A C 1
ATOM 4014 O O . VAL A 1 536 ? 33.366 -7.191 -23.100 1.000 69.748 537 VAL A O 1
ATOM 4018 N N . LEU A 1 537 ? 35.454 -6.540 -23.728 1.000 79.700 538 LEU A N 1
ATOM 4019 C CA . LEU A 1 537 ? 35.648 -7.530 -24.774 1.000 83.605 538 LEU A CA 1
ATOM 4020 C C . LEU A 1 537 ? 36.363 -8.740 -24.176 1.000 78.374 538 LEU A C 1
ATOM 4021 O O . LEU A 1 537 ? 37.280 -8.581 -23.373 1.000 75.426 538 LEU A O 1
ATOM 4026 N N . TRP A 1 538 ? 35.943 -9.943 -24.580 1.000 74.647 539 TRP A N 1
ATOM 4027 C CA . TRP A 1 538 ? 36.530 -11.165 -24.060 1.000 69.036 539 TRP A CA 1
ATOM 4028 C C . TRP A 1 538 ? 36.323 -12.325 -25.033 1.000 70.277 539 TRP A C 1
ATOM 4029 O O . TRP A 1 538 ? 35.481 -12.251 -25.925 1.000 71.493 539 TRP A O 1
ATOM 4040 N N . GLU A 1 539 ? 37.090 -13.405 -24.823 1.000 70.108 540 GLU A N 1
ATOM 4041 C CA . GLU A 1 539 ? 37.037 -14.605 -25.647 1.000 68.907 540 GLU A CA 1
ATOM 4042 C C . GLU A 1 539 ? 37.296 -15.829 -24.774 1.000 64.495 540 GLU A C 1
ATOM 4043 O O . GLU A 1 539 ? 38.103 -15.766 -23.850 1.000 59.484 540 GLU A O 1
ATOM 4049 N N . ASN A 1 540 ? 36.630 -16.944 -25.098 1.000 63.598 541 ASN A N 1
ATOM 4050 C CA . ASN A 1 540 ? 36.930 -18.225 -24.481 1.000 64.809 541 ASN A CA 1
ATOM 4051 C C . ASN A 1 540 ? 38.065 -18.889 -25.254 1.000 68.938 541 ASN A C 1
ATOM 4052 O O . ASN A 1 540 ? 38.253 -18.632 -26.441 1.000 71.487 541 ASN A O 1
ATOM 4057 N N . SER A 1 541 ? 38.818 -19.741 -24.552 1.000 71.431 542 SER A N 1
ATOM 4058 C CA . SER A 1 541 ? 39.952 -20.443 -25.122 1.000 69.542 542 SER A CA 1
ATOM 4059 C C . SER A 1 541 ? 40.059 -21.807 -24.450 1.000 70.995 542 SER A C 1
ATOM 4060 O O . SER A 1 541 ? 40.842 -21.983 -23.518 1.000 74.333 542 SER A O 1
ATOM 4063 N N . GLY A 1 542 ? 39.241 -22.755 -24.924 1.000 71.154 543 GLY A N 1
ATOM 4064 C CA . GLY A 1 542 ? 39.031 -24.012 -24.228 1.000 69.483 543 GLY A CA 1
ATOM 4065 C C . GLY A 1 542 ? 38.323 -23.776 -22.896 1.000 70.910 543 GLY A C 1
ATOM 4066 O O . GLY A 1 542 ? 37.248 -23.177 -22.867 1.000 63.515 543 GLY A O 1
ATOM 4067 N N . PRO A 1 543 ? 38.917 -24.191 -21.754 1.000 74.632 544 PRO A N 1
ATOM 4068 C CA . PRO A 1 543 ? 38.307 -23.945 -20.445 1.000 77.527 544 PRO A CA 1
ATOM 4069 C C . PRO A 1 543 ? 38.449 -22.506 -19.933 1.000 78.099 544 PRO A C 1
ATOM 4070 O O . PRO A 1 543 ? 37.698 -22.090 -19.056 1.000 81.546 544 PRO A O 1
ATOM 4074 N N . ILE A 1 544 ? 39.399 -21.743 -20.493 1.000 72.276 545 ILE A N 1
ATOM 4075 C CA . ILE A 1 544 ? 39.781 -20.451 -19.942 1.000 65.228 545 ILE A CA 1
ATOM 4076 C C . ILE A 1 544 ? 38.999 -19.334 -20.630 1.000 60.965 545 ILE A C 1
ATOM 4077 O O . ILE A 1 544 ? 38.860 -19.329 -21.849 1.000 61.715 545 ILE A O 1
ATOM 4082 N N . THR A 1 545 ? 38.496 -18.389 -19.826 1.000 55.450 546 THR A N 1
ATOM 4083 C CA . THR A 1 545 ? 37.949 -17.141 -20.334 1.000 53.810 546 THR A CA 1
ATOM 4084 C C . THR A 1 545 ? 39.024 -16.065 -20.238 1.000 55.061 546 THR A C 1
ATOM 4085 O O . THR A 1 545 ? 39.627 -15.888 -19.185 1.000 54.639 546 THR A O 1
ATOM 4089 N N . ARG A 1 546 ? 39.247 -15.346 -21.340 1.000 57.443 547 ARG A N 1
ATOM 4090 C CA . ARG A 1 546 ? 40.293 -14.338 -21.399 1.000 60.202 547 ARG A CA 1
ATOM 4091 C C . ARG A 1 546 ? 39.638 -12.977 -21.600 1.000 59.953 547 ARG A C 1
ATOM 4092 O O . ARG A 1 546 ? 38.975 -12.740 -22.608 1.000 61.667 547 ARG A O 1
ATOM 4100 N N . ILE A 1 547 ? 39.834 -12.099 -20.613 1.000 55.302 548 ILE A N 1
ATOM 4101 C CA . ILE A 1 547 ? 39.198 -10.797 -20.598 1.000 54.297 548 ILE A CA 1
ATOM 4102 C C . ILE A 1 547 ? 40.276 -9.758 -20.860 1.000 54.539 548 ILE A C 1
ATOM 4103 O O . ILE A 1 547 ? 41.323 -9.779 -20.218 1.000 53.290 548 ILE A O 1
ATOM 4108 N N . THR A 1 548 ? 40.023 -8.867 -21.821 1.000 57.221 549 THR A N 1
ATOM 4109 C CA . THR A 1 548 ? 40.915 -7.741 -22.036 1.000 64.185 549 THR A CA 1
ATOM 4110 C C . THR A 1 548 ? 40.321 -6.512 -21.351 1.000 57.995 549 THR A C 1
ATOM 4111 O O . THR A 1 548 ? 39.155 -6.184 -21.540 1.000 55.633 549 THR A O 1
ATOM 4115 N N . ILE A 1 549 ? 41.155 -5.864 -20.535 1.000 57.241 550 ILE A N 1
ATOM 4116 C CA . ILE A 1 549 ? 40.796 -4.635 -19.861 1.000 60.281 550 ILE A CA 1
ATOM 4117 C C . ILE A 1 549 ? 40.705 -3.549 -20.926 1.000 63.165 550 ILE A C 1
ATOM 4118 O O . ILE A 1 549 ? 41.609 -3.412 -21.748 1.000 62.234 550 ILE A O 1
ATOM 4123 N N . PRO A 1 550 ? 39.594 -2.781 -20.966 1.000 65.342 551 PRO A N 1
ATOM 4124 C CA . PRO A 1 550 ? 39.468 -1.655 -21.889 1.000 67.547 551 PRO A CA 1
ATOM 4125 C C . PRO A 1 550 ? 40.658 -0.705 -21.808 1.000 69.101 551 PRO A C 1
ATOM 4126 O O . PRO A 1 550 ? 41.274 -0.568 -20.752 1.000 72.249 551 PRO A O 1
ATOM 4130 N N . GLU A 1 551 ? 40.941 -0.039 -22.932 1.000 71.128 552 GLU A N 1
ATOM 4131 C CA . GLU A 1 551 ? 42.101 0.830 -23.061 1.000 75.458 552 GLU A CA 1
ATOM 4132 C C . GLU A 1 551 ? 42.081 1.902 -21.967 1.000 70.524 552 GLU A C 1
ATOM 4133 O O . GLU A 1 551 ? 43.088 2.123 -21.300 1.000 65.814 552 GLU A O 1
ATOM 4139 N N . SER A 1 552 ? 40.929 2.555 -21.766 1.000 70.712 553 SER A N 1
ATOM 4140 C CA . SER A 1 552 ? 40.822 3.643 -20.802 1.000 75.176 553 SER A CA 1
ATOM 4141 C C . SER A 1 552 ? 41.187 3.193 -19.384 1.000 81.600 553 SER A C 1
ATOM 4142 O O . SER A 1 552 ? 41.701 3.993 -18.603 1.000 88.905 553 SER A O 1
ATOM 4145 N N . PHE A 1 553 ? 40.965 1.908 -19.063 1.000 83.440 554 PHE A N 1
ATOM 4146 C CA . PHE A 1 553 ? 41.140 1.405 -17.705 1.000 83.283 554 PHE A CA 1
ATOM 4147 C C . PHE A 1 553 ? 42.595 1.041 -17.406 1.000 86.941 554 PHE A C 1
ATOM 4148 O O . PHE A 1 553 ? 42.882 0.510 -16.335 1.000 88.258 554 PHE A O 1
ATOM 4156 N N . LYS A 1 554 ? 43.522 1.348 -18.321 1.000 89.263 555 LYS A N 1
ATOM 4157 C CA . LYS A 1 554 ? 44.936 1.098 -18.069 1.000 90.150 555 LYS A CA 1
ATOM 4158 C C . LYS A 1 554 ? 45.453 2.100 -17.035 1.000 86.735 555 LYS A C 1
ATOM 4159 O O . LYS A 1 554 ? 46.343 1.780 -16.249 1.000 81.078 555 LYS A O 1
ATOM 4165 N N . ASP A 1 555 ? 44.860 3.301 -17.040 1.000 88.049 556 ASP A N 1
ATOM 4166 C CA . ASP A 1 555 ? 45.156 4.357 -16.084 1.000 90.332 556 ASP A CA 1
ATOM 4167 C C . ASP A 1 555 ? 44.014 4.434 -15.064 1.000 90.549 556 ASP A C 1
ATOM 4168 O O . ASP A 1 555 ? 42.849 4.543 -15.448 1.000 87.586 556 ASP A O 1
ATOM 4173 N N . GLU A 1 556 ? 44.354 4.410 -13.762 1.000 88.554 557 GLU A N 1
ATOM 4174 C CA . GLU A 1 556 ? 43.366 4.186 -12.710 1.000 85.083 557 GLU A CA 1
ATOM 4175 C C . GLU A 1 556 ? 42.590 5.466 -12.382 1.000 79.278 557 GLU A C 1
ATOM 4176 O O . GLU A 1 556 ? 41.699 5.445 -11.530 1.000 75.324 557 GLU A O 1
ATOM 4182 N N . ARG A 1 557 ? 42.914 6.571 -13.065 1.000 78.255 558 ARG A N 1
ATOM 4183 C CA . ARG A 1 557 ? 42.179 7.815 -12.904 1.000 74.682 558 ARG A CA 1
ATOM 4184 C C . ARG A 1 557 ? 40.864 7.754 -13.683 1.000 66.907 558 ARG A C 1
ATOM 4185 O O . ARG A 1 557 ? 39.977 8.565 -13.433 1.000 66.323 558 ARG A O 1
ATOM 4193 N N . ASN A 1 558 ? 40.721 6.788 -14.603 1.000 65.948 559 ASN A N 1
ATOM 4194 C CA . ASN A 1 558 ? 39.472 6.609 -15.337 1.000 66.046 559 ASN A CA 1
ATOM 4195 C C . ASN A 1 558 ? 38.550 5.599 -14.654 1.000 61.092 559 ASN A C 1
ATOM 4196 O O . ASN A 1 558 ? 37.430 5.394 -15.112 1.000 60.451 559 ASN A O 1
ATOM 4201 N N . TRP A 1 559 ? 39.028 4.959 -13.579 1.000 58.914 560 TRP A N 1
ATOM 4202 C CA . TRP A 1 559 ? 38.216 4.028 -12.816 1.000 53.067 560 TRP A CA 1
ATOM 4203 C C . TRP A 1 559 ? 37.094 4.792 -12.123 1.000 50.359 560 TRP A C 1
ATOM 4204 O O . TRP A 1 559 ? 37.300 5.927 -11.691 1.000 49.049 560 TRP A O 1
ATOM 4215 N N . PRO A 1 560 ? 35.879 4.207 -12.008 1.000 49.342 561 PRO A N 1
ATOM 4216 C CA . PRO A 1 560 ? 34.831 4.789 -11.169 1.000 48.205 561 PRO A CA 1
ATOM 4217 C C . PRO A 1 560 ? 35.334 5.055 -9.750 1.000 49.715 561 PRO A C 1
ATOM 4218 O O . PRO A 1 560 ? 34.981 6.070 -9.160 1.000 51.655 561 PRO A O 1
ATOM 4222 N N . ASN A 1 561 ? 36.168 4.148 -9.216 1.000 49.205 562 ASN A N 1
ATOM 4223 C CA . ASN A 1 561 ? 36.846 4.383 -7.949 1.000 47.891 562 ASN A CA 1
ATOM 4224 C C . ASN A 1 561 ? 38.326 4.031 -8.083 1.000 49.172 562 ASN A C 1
ATOM 4225 O O . ASN A 1 561 ? 38.663 2.969 -8.612 1.000 47.533 562 ASN A O 1
ATOM 4230 N N . LYS A 1 562 ? 39.203 4.888 -7.540 1.000 49.508 563 LYS A N 1
ATOM 4231 C CA . LYS A 1 562 ? 40.625 4.785 -7.827 1.000 51.055 563 LYS A CA 1
ATOM 4232 C C . LYS A 1 562 ? 41.274 3.588 -7.128 1.000 48.220 563 LYS A C 1
ATOM 4233 O O . LYS A 1 562 ? 42.376 3.208 -7.521 1.000 48.183 563 LYS A O 1
ATOM 4239 N N . TYR A 1 563 ? 40.623 2.981 -6.119 1.000 46.930 564 TYR A N 1
ATOM 4240 C CA . TYR A 1 563 ? 41.240 1.876 -5.384 1.000 45.480 564 TYR A CA 1
ATOM 4241 C C . TYR A 1 563 ? 40.867 0.519 -5.978 1.000 45.243 564 TYR A C 1
ATOM 4242 O O . TYR A 1 563 ? 41.333 -0.508 -5.497 1.000 50.148 564 TYR A O 1
ATOM 4251 N N . GLY A 1 564 ? 40.031 0.498 -7.020 1.000 50.508 565 GLY A N 1
ATOM 4252 C CA . GLY A 1 564 ? 39.759 -0.741 -7.731 1.000 50.111 565 GLY A CA 1
ATOM 4253 C C . GLY A 1 564 ? 38.459 -0.682 -8.528 1.000 51.482 565 GLY A C 1
ATOM 4254 O O . GLY A 1 564 ? 37.561 0.090 -8.207 1.000 53.265 565 GLY A O 1
ATOM 4255 N N . PHE A 1 565 ? 38.387 -1.511 -9.573 1.000 48.937 566 PHE A N 1
ATOM 4256 C CA . PHE A 1 565 ? 37.168 -1.692 -10.340 1.000 48.516 566 PHE A CA 1
ATOM 4257 C C . PHE A 1 565 ? 36.810 -3.175 -10.317 1.000 45.608 566 PHE A C 1
ATOM 4258 O O . PHE A 1 565 ? 37.639 -4.001 -9.945 1.000 45.512 566 PHE A O 1
ATOM 4266 N N . THR A 1 566 ? 35.565 -3.484 -10.701 1.000 44.849 567 THR A N 1
ATOM 4267 C CA . THR A 1 566 ? 35.001 -4.812 -10.517 1.000 46.081 567 THR A CA 1
ATOM 4268 C C . THR A 1 566 ? 34.284 -5.241 -11.793 1.000 45.838 567 THR A C 1
ATOM 4269 O O . THR A 1 566 ? 33.448 -4.508 -12.315 1.000 43.306 567 THR A O 1
ATOM 4273 N N . LEU A 1 567 ? 34.614 -6.439 -12.279 1.000 44.879 568 LEU A N 1
ATOM 4274 C CA . LEU A 1 567 ? 33.920 -7.017 -13.417 1.000 46.748 568 LEU A CA 1
ATOM 4275 C C . LEU A 1 567 ? 32.699 -7.765 -12.896 1.000 48.084 568 LEU A C 1
ATOM 4276 O O . LEU A 1 567 ? 32.799 -8.501 -11.917 1.000 45.227 568 LEU A O 1
ATOM 4281 N N . LYS A 1 568 ? 31.559 -7.557 -13.564 1.000 46.809 569 LYS A N 1
ATOM 4282 C CA . LYS A 1 568 ? 30.353 -8.323 -13.304 1.000 46.169 569 LYS A CA 1
ATOM 4283 C C . LYS A 1 568 ? 30.133 -9.273 -14.476 1.000 45.482 569 LYS A C 1
ATOM 4284 O O . LYS A 1 568 ? 30.053 -8.826 -15.613 1.000 43.258 569 LYS A O 1
ATOM 4290 N N . VAL A 1 569 ? 30.016 -10.568 -14.169 1.000 44.476 570 VAL A N 1
ATOM 4291 C CA . VAL A 1 569 ? 29.916 -11.614 -15.169 1.000 45.374 570 VAL A CA 1
ATOM 4292 C C . VAL A 1 569 ? 28.618 -12.391 -14.958 1.000 48.250 570 VAL A C 1
ATOM 4293 O O . VAL A 1 569 ? 28.504 -13.135 -13.987 1.000 46.777 570 VAL A O 1
ATOM 4297 N N . ALA A 1 570 ? 27.653 -12.235 -15.878 1.000 47.773 571 ALA A N 1
ATOM 4298 C CA . ALA A 1 570 ? 26.483 -13.100 -15.904 1.000 48.314 571 ALA A CA 1
ATOM 4299 C C . ALA A 1 570 ? 26.921 -14.485 -16.379 1.000 52.500 571 ALA A C 1
ATOM 4300 O O . ALA A 1 570 ? 27.506 -14.608 -17.445 1.000 59.923 571 ALA A O 1
ATOM 4302 N N . VAL A 1 571 ? 26.692 -15.508 -15.551 1.000 58.412 572 VAL A N 1
ATOM 4303 C CA . VAL A 1 571 ? 27.097 -16.873 -15.851 1.000 59.401 572 VAL A CA 1
ATOM 4304 C C . VAL A 1 571 ? 25.849 -17.737 -16.032 1.000 66.153 572 VAL A C 1
ATOM 4305 O O . VAL A 1 571 ? 24.731 -17.259 -15.868 1.000 70.685 572 VAL A O 1
ATOM 4309 N N . LYS A 1 572 ? 26.067 -19.022 -16.354 1.000 73.193 573 LYS A N 1
ATOM 4310 C CA . LYS A 1 572 ? 25.046 -20.059 -16.289 1.000 79.105 573 LYS A CA 1
ATOM 4311 C C . LYS A 1 572 ? 24.234 -19.892 -14.996 1.000 84.662 573 LYS A C 1
ATOM 4312 O O . LYS A 1 572 ? 22.998 -20.056 -15.062 1.000 83.302 573 LYS A O 1
ATOM 4318 N N . VAL B 1 23 ? 3.607 12.601 -30.065 1.000 88.988 24 VAL B N 1
ATOM 4319 C CA . VAL B 1 23 ? 4.681 12.784 -29.043 1.000 91.168 24 VAL B CA 1
ATOM 4320 C C . VAL B 1 23 ? 4.008 12.894 -27.673 1.000 90.897 24 VAL B C 1
ATOM 4321 O O . VAL B 1 23 ? 4.213 12.045 -26.801 1.000 91.644 24 VAL B O 1
ATOM 4325 N N . GLN B 1 24 ? 3.192 13.947 -27.499 1.000 82.606 25 GLN B N 1
ATOM 4326 C CA . GLN B 1 24 ? 2.719 14.337 -26.180 1.000 71.190 25 GLN B CA 1
ATOM 4327 C C . GLN B 1 24 ? 1.294 13.832 -25.967 1.000 61.427 25 GLN B C 1
ATOM 4328 O O . GLN B 1 24 ? 0.392 14.042 -26.784 1.000 52.757 25 GLN B O 1
ATOM 4334 N N . TYR B 1 25 ? 1.133 13.133 -24.841 1.000 54.339 26 TYR B N 1
ATOM 4335 C CA . TYR B 1 25 ? -0.154 12.898 -24.215 1.000 50.772 26 TYR B CA 1
ATOM 4336 C C . TYR B 1 25 ? 0.086 12.865 -22.708 1.000 48.504 26 TYR B C 1
ATOM 4337 O O . TYR B 1 25 ? 1.205 12.633 -22.258 1.000 45.527 26 TYR B O 1
ATOM 4346 N N . ASN B 1 26 ? -0.960 13.133 -21.929 1.000 47.439 27 ASN B N 1
ATOM 4347 C CA . ASN B 1 26 ? -0.895 12.906 -20.500 1.000 47.381 27 ASN B CA 1
ATOM 4348 C C . ASN B 1 26 ? -1.218 11.436 -20.248 1.000 45.195 27 ASN B C 1
ATOM 4349 O O . ASN B 1 26 ? -2.348 11.016 -20.475 1.000 42.434 27 ASN B O 1
ATOM 4354 N N . PRO B 1 27 ? -0.259 10.610 -19.761 1.000 46.143 28 PRO B N 1
ATOM 4355 C CA . PRO B 1 27 ? -0.505 9.177 -19.577 1.000 42.746 28 PRO B CA 1
ATOM 4356 C C . PRO B 1 27 ? -1.596 8.836 -18.564 1.000 46.254 28 PRO B C 1
ATOM 4357 O O . PRO B 1 27 ? -2.133 7.733 -18.609 1.000 46.541 28 PRO B O 1
ATOM 4361 N N . GLU B 1 28 ? -1.919 9.792 -17.678 1.000 50.500 29 GLU B N 1
ATOM 4362 C CA . GLU B 1 28 ? -2.931 9.636 -16.641 1.000 51.080 29 GLU B CA 1
ATOM 4363 C C . GLU B 1 28 ? -4.301 10.136 -17.106 1.000 50.905 29 GLU B C 1
ATOM 4364 O O . GLU B 1 28 ? -5.289 9.988 -16.387 1.000 50.277 29 GLU B O 1
ATOM 4370 N N . LYS B 1 29 ? -4.362 10.753 -18.291 1.000 48.490 30 LYS B N 1
ATOM 4371 C CA . LYS B 1 29 ? -5.633 11.012 -18.953 1.000 47.898 30 LYS B CA 1
ATOM 4372 C C . LYS B 1 29 ? -5.409 10.937 -20.462 1.000 45.176 30 LYS B C 1
ATOM 4373 O O . LYS B 1 29 ? -5.452 11.943 -21.160 1.000 44.497 30 LYS B O 1
ATOM 4379 N N . PRO B 1 30 ? -5.129 9.731 -21.005 1.000 44.581 31 PRO B N 1
ATOM 4380 C CA . PRO B 1 30 ? -4.586 9.609 -22.356 1.000 42.074 31 PRO B CA 1
ATOM 4381 C C . PRO B 1 30 ? -5.640 9.781 -23.448 1.000 41.709 31 PRO B C 1
ATOM 4382 O O . PRO B 1 30 ? -6.740 9.233 -23.368 1.000 37.195 31 PRO B O 1
ATOM 4386 N N . ALA B 1 31 ? -5.273 10.592 -24.448 1.000 39.956 32 ALA B N 1
ATOM 4387 C CA . ALA B 1 31 ? -6.134 10.928 -25.567 1.000 43.072 32 ALA B CA 1
ATOM 4388 C C . ALA B 1 31 ? -5.270 11.253 -26.785 1.000 43.553 32 ALA B C 1
ATOM 4389 O O . ALA B 1 31 ? -4.051 11.354 -26.675 1.000 42.069 32 ALA B O 1
ATOM 4391 N N . ARG B 1 32 ? -5.920 11.387 -27.948 1.000 44.240 33 ARG B N 1
ATOM 4392 C CA . ARG B 1 32 ? -5.232 11.622 -29.211 1.000 44.671 33 ARG B CA 1
ATOM 4393 C C . ARG B 1 32 ? -4.322 12.841 -29.085 1.000 44.091 33 ARG B C 1
ATOM 4394 O O . ARG B 1 32 ? -4.781 13.912 -28.706 1.000 44.277 33 ARG B O 1
ATOM 4402 N N . PRO B 1 33 ? -3.014 12.733 -29.394 1.000 46.060 34 PRO B N 1
ATOM 4403 C CA . PRO B 1 33 ? -2.144 13.911 -29.482 1.000 50.366 34 PRO B CA 1
ATOM 4404 C C . PRO B 1 33 ? -2.642 14.930 -30.505 1.000 55.678 34 PRO B C 1
ATOM 4405 O O . PRO B 1 33 ? -3.403 14.582 -31.405 1.000 59.307 34 PRO B O 1
ATOM 4409 N N . GLU B 1 34 ? -2.168 16.176 -30.394 1.000 64.022 35 GLU B N 1
ATOM 4410 C CA . GLU B 1 34 ? -2.737 17.272 -31.169 1.000 69.688 35 GLU B CA 1
ATOM 4411 C C . GLU B 1 34 ? -2.289 17.204 -32.633 1.000 70.600 35 GLU B C 1
ATOM 4412 O O . GLU B 1 34 ? -3.064 17.586 -33.509 1.000 75.506 35 GLU B O 1
ATOM 4418 N N . ASP B 1 35 ? -1.071 16.713 -32.911 1.000 65.955 36 ASP B N 1
ATOM 4419 C CA . ASP B 1 35 ? -0.598 16.615 -34.287 1.000 69.066 36 ASP B CA 1
ATOM 4420 C C . ASP B 1 35 ? -0.264 15.167 -34.627 1.000 67.806 36 ASP B C 1
ATOM 4421 O O . ASP B 1 35 ? 0.844 14.870 -35.063 1.000 66.778 36 ASP B O 1
ATOM 4426 N N . HIS B 1 36 ? -1.252 14.283 -34.458 1.000 65.150 37 HIS B N 1
ATOM 4427 C CA . HIS B 1 36 ? -1.057 12.862 -34.690 1.000 57.584 37 HIS B CA 1
ATOM 4428 C C . HIS B 1 36 ? -0.655 12.616 -36.141 1.000 57.791 37 HIS B C 1
ATOM 4429 O O . HIS B 1 36 ? -1.300 13.111 -37.057 1.000 62.376 37 HIS B O 1
ATOM 4436 N N . LYS B 1 37 ? 0.423 11.848 -36.329 1.000 56.655 38 LYS B N 1
ATOM 4437 C CA . LYS B 1 37 ? 0.826 11.359 -37.635 1.000 59.324 38 LYS B CA 1
ATOM 4438 C C . LYS B 1 37 ? 0.741 9.836 -37.617 1.000 55.601 38 LYS B C 1
ATOM 4439 O O . LYS B 1 37 ? 1.002 9.222 -36.587 1.000 55.764 38 LYS B O 1
ATOM 4445 N N . PRO B 1 38 ? 0.354 9.176 -38.734 1.000 51.834 39 PRO B N 1
ATOM 4446 C CA . PRO B 1 38 ? 0.323 7.714 -38.794 1.000 50.299 39 PRO B CA 1
ATOM 4447 C C . PRO B 1 38 ? 1.687 7.074 -38.567 1.000 47.781 39 PRO B C 1
ATOM 4448 O O . PRO B 1 38 ? 2.695 7.608 -39.011 1.000 53.319 39 PRO B O 1
ATOM 4452 N N . PHE B 1 39 ? 1.695 5.908 -37.916 1.000 45.139 40 PHE B N 1
ATOM 4453 C CA . PHE B 1 39 ? 2.922 5.173 -37.672 1.000 45.207 40 PHE B CA 1
ATOM 4454 C C . PHE B 1 39 ? 3.121 4.100 -38.742 1.000 51.303 40 PHE B C 1
ATOM 4455 O O . PHE B 1 39 ? 2.382 3.113 -38.791 1.000 47.987 40 PHE B O 1
ATOM 4463 N N . PHE B 1 40 ? 4.151 4.301 -39.576 1.000 52.749 41 PHE B N 1
ATOM 4464 C CA . PHE B 1 40 ? 4.554 3.333 -40.581 1.000 48.532 41 PHE B CA 1
ATOM 4465 C C . PHE B 1 40 ? 5.932 2.800 -40.210 1.000 47.854 41 PHE B C 1
ATOM 4466 O O . PHE B 1 40 ? 6.910 3.530 -40.272 1.000 49.607 41 PHE B O 1
ATOM 4474 N N . TYR B 1 41 ? 6.001 1.527 -39.813 1.000 49.138 42 TYR B N 1
ATOM 4475 C CA . TYR B 1 41 ? 7.276 0.863 -39.607 1.000 48.677 42 TYR B CA 1
ATOM 4476 C C . TYR B 1 41 ? 8.036 0.854 -40.935 1.000 52.229 42 TYR B C 1
ATOM 4477 O O . TYR B 1 41 ? 7.428 0.836 -42.003 1.000 55.429 42 TYR B O 1
ATOM 4486 N N . LYS B 1 42 ? 9.372 0.863 -40.852 1.000 49.963 43 LYS B N 1
ATOM 4487 C CA . LYS B 1 42 ? 10.225 1.007 -42.017 1.000 53.088 43 LYS B CA 1
ATOM 4488 C C . LYS B 1 42 ? 9.875 -0.049 -43.067 1.000 53.542 43 LYS B C 1
ATOM 4489 O O . LYS B 1 42 ? 10.068 0.202 -44.252 1.000 51.412 43 LYS B O 1
ATOM 4495 N N . TYR B 1 43 ? 9.396 -1.221 -42.624 1.000 52.126 44 TYR B N 1
ATOM 4496 C CA . TYR B 1 43 ? 8.905 -2.266 -43.511 1.000 50.702 44 TYR B CA 1
ATOM 4497 C C . TYR B 1 43 ? 7.418 -2.523 -43.258 1.000 47.733 44 TYR B C 1
ATOM 4498 O O . TYR B 1 43 ? 7.011 -2.678 -42.108 1.000 42.592 44 TYR B O 1
ATOM 4507 N N . ASN B 1 44 ? 6.623 -2.591 -44.338 1.000 42.802 45 ASN B N 1
ATOM 4508 C CA . ASN B 1 44 ? 5.251 -3.066 -44.254 1.000 40.814 45 ASN B CA 1
ATOM 4509 C C . ASN B 1 44 ? 5.258 -4.590 -44.389 1.000 42.560 45 ASN B C 1
ATOM 4510 O O . ASN B 1 44 ? 6.322 -5.199 -44.512 1.000 39.673 45 ASN B O 1
ATOM 4515 N N . THR B 1 45 ? 4.063 -5.196 -44.366 1.000 39.998 46 THR B N 1
ATOM 4516 C CA . THR B 1 45 ? 3.928 -6.638 -44.233 1.000 39.773 46 THR B CA 1
ATOM 4517 C C . THR B 1 45 ? 4.441 -7.354 -45.483 1.000 38.998 46 THR B C 1
ATOM 4518 O O . THR B 1 45 ? 5.050 -8.415 -45.365 1.000 38.814 46 THR B O 1
ATOM 4522 N N . ARG B 1 46 ? 4.168 -6.807 -46.678 1.000 42.789 47 ARG B N 1
ATOM 4523 C CA . ARG B 1 46 ? 4.681 -7.390 -47.913 1.000 44.287 47 ARG B CA 1
ATOM 4524 C C . ARG B 1 46 ? 6.207 -7.283 -47.965 1.000 46.059 47 ARG B C 1
ATOM 4525 O O . ARG B 1 46 ? 6.867 -8.245 -48.356 1.000 46.271 47 ARG B O 1
ATOM 4533 N N . GLN B 1 47 ? 6.758 -6.128 -47.557 1.000 44.928 48 GLN B N 1
ATOM 4534 C CA . GLN B 1 47 ? 8.205 -5.941 -47.511 1.000 44.553 48 GLN B CA 1
ATOM 4535 C C . GLN B 1 47 ? 8.829 -6.963 -46.562 1.000 43.395 48 GLN B C 1
ATOM 4536 O O . GLN B 1 47 ? 9.840 -7.564 -46.901 1.000 46.028 48 GLN B O 1
ATOM 4542 N N . LEU B 1 48 ? 8.203 -7.203 -45.402 1.000 43.686 49 LEU B N 1
ATOM 4543 C CA . LEU B 1 48 ? 8.706 -8.190 -44.451 1.000 42.292 49 LEU B CA 1
ATOM 4544 C C . LEU B 1 48 ? 8.662 -9.594 -45.050 1.000 46.325 49 LEU B C 1
ATOM 4545 O O . LEU B 1 48 ? 9.510 -10.427 -44.733 1.000 45.217 49 LEU B O 1
ATOM 4550 N N . TYR B 1 49 ? 7.632 -9.865 -45.865 1.000 49.982 50 TYR B N 1
ATOM 4551 C CA . TYR B 1 49 ? 7.493 -11.150 -46.532 1.000 50.094 50 TYR B CA 1
ATOM 4552 C C . TYR B 1 49 ? 8.622 -11.340 -47.547 1.000 49.754 50 TYR B C 1
ATOM 4553 O O . TYR B 1 49 ? 9.213 -12.406 -47.613 1.000 49.880 50 TYR B O 1
ATOM 4562 N N . GLU B 1 50 ? 8.909 -10.303 -48.337 1.000 52.594 51 GLU B N 1
ATOM 4563 C CA . GLU B 1 50 ? 9.877 -10.409 -49.418 1.000 55.260 51 GLU B CA 1
ATOM 4564 C C . GLU B 1 50 ? 11.289 -10.547 -48.846 1.000 54.693 51 GLU B C 1
ATOM 4565 O O . GLU B 1 50 ? 12.082 -11.305 -49.396 1.000 53.320 51 GLU B O 1
ATOM 4571 N N . LYS B 1 51 ? 11.592 -9.860 -47.730 1.000 57.496 52 LYS B N 1
ATOM 4572 C CA . LYS B 1 51 ? 12.952 -9.836 -47.199 1.000 53.512 52 LYS B CA 1
ATOM 4573 C C . LYS B 1 51 ? 13.217 -10.994 -46.235 1.000 48.742 52 LYS B C 1
ATOM 4574 O O . LYS B 1 51 ? 14.294 -11.588 -46.284 1.000 46.835 52 LYS B O 1
ATOM 4580 N N . PHE B 1 52 ? 12.275 -11.307 -45.334 1.000 45.585 53 PHE B N 1
ATOM 4581 C CA . PHE B 1 52 ? 12.634 -12.051 -44.131 1.000 43.575 53 PHE B CA 1
ATOM 4582 C C . PHE B 1 52 ? 11.959 -13.416 -44.028 1.000 44.909 53 PHE B C 1
ATOM 4583 O O . PHE B 1 52 ? 12.444 -14.263 -43.287 1.000 46.186 53 PHE B O 1
ATOM 4591 N N . SER B 1 53 ? 10.853 -13.645 -44.743 1.000 45.673 54 SER B N 1
ATOM 4592 C CA . SER B 1 53 ? 10.027 -14.809 -44.459 1.000 48.388 54 SER B CA 1
ATOM 4593 C C . SER B 1 53 ? 10.805 -16.103 -44.662 1.000 47.858 54 SER B C 1
ATOM 4594 O O . SER B 1 53 ? 10.782 -16.963 -43.788 1.000 53.362 54 SER B O 1
ATOM 4597 N N . ASP B 1 54 ? 11.472 -16.240 -45.817 1.000 52.206 55 ASP B N 1
ATOM 4598 C CA . ASP B 1 54 ? 12.171 -17.466 -46.167 1.000 51.341 55 ASP B CA 1
ATOM 4599 C C . ASP B 1 54 ? 13.245 -17.769 -45.121 1.000 48.782 55 ASP B C 1
ATOM 4600 O O . ASP B 1 54 ? 13.341 -18.892 -44.630 1.000 45.910 55 ASP B O 1
ATOM 4605 N N . ASP B 1 55 ? 14.046 -16.751 -44.797 1.000 45.572 56 ASP B N 1
ATOM 4606 C CA . ASP B 1 55 ? 15.103 -16.870 -43.808 1.000 49.711 56 ASP B CA 1
ATOM 4607 C C . ASP B 1 55 ? 14.525 -17.284 -42.450 1.000 50.446 56 ASP B C 1
ATOM 4608 O O . ASP B 1 55 ? 15.051 -18.190 -41.803 1.000 46.400 56 ASP B O 1
ATOM 4613 N N . LEU B 1 56 ? 13.436 -16.621 -42.024 1.000 47.839 57 LEU B N 1
ATOM 4614 C CA . LEU B 1 56 ? 12.803 -16.925 -40.748 1.000 47.305 57 LEU B CA 1
ATOM 4615 C C . LEU B 1 56 ? 12.344 -18.378 -40.731 1.000 42.830 57 LEU B C 1
ATOM 4616 O O . LEU B 1 56 ? 12.492 -19.071 -39.727 1.000 44.058 57 LEU B O 1
ATOM 4621 N N . MET B 1 57 ? 11.789 -18.844 -41.847 1.000 43.917 58 MET B N 1
ATOM 4622 C CA . MET B 1 57 ? 11.222 -20.177 -41.880 1.000 45.655 58 MET B CA 1
ATOM 4623 C C . MET B 1 57 ? 12.327 -21.231 -41.888 1.000 46.574 58 MET B C 1
ATOM 4624 O O . MET B 1 57 ? 12.134 -22.303 -41.315 1.000 43.807 58 MET B O 1
ATOM 4629 N N . GLN B 1 58 ? 13.489 -20.913 -42.486 1.000 50.755 59 GLN B N 1
ATOM 4630 C CA . GLN B 1 58 ? 14.648 -21.800 -42.410 1.000 56.103 59 GLN B CA 1
ATOM 4631 C C . GLN B 1 58 ? 15.180 -21.858 -40.978 1.000 48.499 59 GLN B C 1
ATOM 4632 O O . GLN B 1 58 ? 15.373 -22.951 -40.454 1.000 43.771 59 GLN B O 1
ATOM 4638 N N . ARG B 1 59 ? 15.407 -20.690 -40.356 1.000 46.751 60 ARG B N 1
ATOM 4639 C CA . ARG B 1 59 ? 15.830 -20.618 -38.960 1.000 47.486 60 ARG B CA 1
ATOM 4640 C C . ARG B 1 59 ? 14.867 -21.384 -38.047 1.000 45.251 60 ARG B C 1
ATOM 4641 O O . ARG B 1 59 ? 15.314 -22.100 -37.150 1.000 44.003 60 ARG B O 1
ATOM 4649 N N . ALA B 1 60 ? 13.552 -21.252 -38.283 1.000 44.327 61 ALA B N 1
ATOM 4650 C CA . ALA B 1 60 ? 12.555 -21.954 -37.482 1.000 48.099 61 ALA B CA 1
ATOM 4651 C C . ALA B 1 60 ? 12.705 -23.469 -37.623 1.000 47.575 61 ALA B C 1
ATOM 4652 O O . ALA B 1 60 ? 12.560 -24.197 -36.642 1.000 48.054 61 ALA B O 1
ATOM 4654 N N . ALA B 1 61 ? 12.971 -23.939 -38.851 1.000 47.772 62 ALA B N 1
ATOM 4655 C CA . ALA B 1 61 ? 13.168 -25.360 -39.115 1.000 49.405 62 ALA B CA 1
ATOM 4656 C C . ALA B 1 61 ? 14.312 -25.924 -38.263 1.000 49.206 62 ALA B C 1
ATOM 4657 O O . ALA B 1 61 ? 14.200 -27.030 -37.721 1.000 42.471 62 ALA B O 1
ATOM 4659 N N . ASN B 1 62 ? 15.400 -25.144 -38.129 1.000 49.125 63 ASN B N 1
ATOM 4660 C CA . ASN B 1 62 ? 16.561 -25.542 -37.339 1.000 51.916 63 ASN B CA 1
ATOM 4661 C C . ASN B 1 62 ? 16.196 -25.617 -35.856 1.000 51.254 63 ASN B C 1
ATOM 4662 O O . ASN B 1 62 ? 16.504 -26.605 -35.192 1.000 52.464 63 ASN B O 1
ATOM 4667 N N . ASP B 1 63 ? 15.518 -24.584 -35.344 1.000 51.193 64 ASP B N 1
ATOM 4668 C CA . ASP B 1 63 ? 15.095 -24.573 -33.949 1.000 48.363 64 ASP B CA 1
ATOM 4669 C C . ASP B 1 63 ? 14.178 -25.755 -33.645 1.000 45.457 64 ASP B C 1
ATOM 4670 O O . ASP B 1 63 ? 14.310 -26.365 -32.594 1.000 48.284 64 ASP B O 1
ATOM 4675 N N . ARG B 1 64 ? 13.262 -26.092 -34.557 1.000 45.384 65 ARG B N 1
ATOM 4676 C CA . ARG B 1 64 ? 12.341 -27.196 -34.327 1.000 48.086 65 ARG B CA 1
ATOM 4677 C C . ARG B 1 64 ? 13.103 -28.514 -34.195 1.000 50.755 65 ARG B C 1
ATOM 4678 O O . ARG B 1 64 ? 12.705 -29.376 -33.417 1.000 53.353 65 ARG B O 1
ATOM 4686 N N . LYS B 1 65 ? 14.180 -28.678 -34.976 1.000 57.384 66 LYS B N 1
ATOM 4687 C CA . LYS B 1 65 ? 15.015 -29.871 -34.909 1.000 59.946 66 LYS B CA 1
ATOM 4688 C C . LYS B 1 65 ? 15.753 -29.928 -33.571 1.000 55.882 66 LYS B C 1
ATOM 4689 O O . LYS B 1 65 ? 15.830 -30.985 -32.948 1.000 52.651 66 LYS B O 1
ATOM 4695 N N . GLU B 1 66 ? 16.283 -28.778 -33.138 1.000 54.607 67 GLU B N 1
ATOM 4696 C CA . GLU B 1 66 ? 16.937 -28.643 -31.843 1.000 56.273 67 GLU B CA 1
ATOM 4697 C C . GLU B 1 66 ? 15.964 -29.011 -30.718 1.000 56.036 67 GLU B C 1
ATOM 4698 O O . GLU B 1 66 ? 16.330 -29.758 -29.816 1.000 53.586 67 GLU B O 1
ATOM 4704 N N . ILE B 1 67 ? 14.716 -28.517 -30.789 1.000 56.281 68 ILE B N 1
ATOM 4705 C CA . ILE B 1 67 ? 13.698 -28.808 -29.785 1.000 51.060 68 ILE B CA 1
ATOM 4706 C C . ILE B 1 67 ? 13.414 -30.304 -29.756 1.000 47.620 68 ILE B C 1
ATOM 4707 O O . ILE B 1 67 ? 13.283 -30.874 -28.683 1.000 47.445 68 ILE B O 1
ATOM 4712 N N . GLU B 1 68 ? 13.263 -30.918 -30.934 1.000 53.505 69 GLU B N 1
ATOM 4713 C CA . GLU B 1 68 ? 12.956 -32.339 -31.030 1.000 58.041 69 GLU B CA 1
ATOM 4714 C C . GLU B 1 68 ? 14.087 -33.180 -30.426 1.000 55.841 69 GLU B C 1
ATOM 4715 O O . GLU B 1 68 ? 13.829 -34.187 -29.773 1.000 48.780 69 GLU B O 1
ATOM 4721 N N . LYS B 1 69 ? 15.343 -32.770 -30.651 1.000 57.392 70 LYS B N 1
ATOM 4722 C CA . LYS B 1 69 ? 16.498 -33.501 -30.142 1.000 60.292 70 LYS B CA 1
ATOM 4723 C C . LYS B 1 69 ? 16.572 -33.375 -28.616 1.000 59.848 70 LYS B C 1
ATOM 4724 O O . LYS B 1 69 ? 16.706 -34.382 -27.929 1.000 56.310 70 LYS B O 1
ATOM 4730 N N . ILE B 1 70 ? 16.439 -32.152 -28.088 1.000 54.569 71 ILE B N 1
ATOM 4731 C CA . ILE B 1 70 ? 16.393 -31.929 -26.645 1.000 51.788 71 ILE B CA 1
ATOM 4732 C C . ILE B 1 70 ? 15.316 -32.807 -26.000 1.000 48.809 71 ILE B C 1
ATOM 4733 O O . ILE B 1 70 ? 15.543 -33.392 -24.943 1.000 49.989 71 ILE B O 1
ATOM 4738 N N . ASN B 1 71 ? 14.146 -32.918 -26.640 1.000 48.708 72 ASN B N 1
ATOM 4739 C CA . ASN B 1 71 ? 13.065 -33.741 -26.116 1.000 52.197 72 ASN B CA 1
ATOM 4740 C C . ASN B 1 71 ? 13.390 -35.223 -26.315 1.000 54.011 72 ASN B C 1
ATOM 4741 O O . ASN B 1 71 ? 12.884 -36.065 -25.585 1.000 59.210 72 ASN B O 1
ATOM 4746 N N . GLN B 1 72 ? 14.224 -35.544 -27.311 1.000 56.277 73 GLN B N 1
ATOM 4747 C CA . GLN B 1 72 ? 14.643 -36.916 -27.567 1.000 61.392 73 GLN B CA 1
ATOM 4748 C C . GLN B 1 72 ? 15.566 -37.374 -26.436 1.000 57.526 73 GLN B C 1
ATOM 4749 O O . GLN B 1 72 ? 15.359 -38.430 -25.842 1.000 55.060 73 GLN B O 1
ATOM 4755 N N . LEU B 1 73 ? 16.562 -36.534 -26.133 1.000 58.623 74 LEU B N 1
ATOM 4756 C CA . LEU B 1 73 ? 17.597 -36.799 -25.141 1.000 59.082 74 LEU B CA 1
ATOM 4757 C C . LEU B 1 73 ? 17.053 -36.697 -23.719 1.000 57.822 74 LEU B C 1
ATOM 4758 O O . LEU B 1 73 ? 17.588 -37.333 -22.812 1.000 60.243 74 LEU B O 1
ATOM 4763 N N . GLY B 1 74 ? 16.018 -35.862 -23.536 1.000 61.889 75 GLY B N 1
ATOM 4764 C CA . GLY B 1 74 ? 15.565 -35.457 -22.218 1.000 56.580 75 GLY B CA 1
ATOM 4765 C C . GLY B 1 74 ? 14.565 -36.419 -21.574 1.000 54.140 75 GLY B C 1
ATOM 4766 O O . GLY B 1 74 ? 14.020 -37.329 -22.193 1.000 53.133 75 GLY B O 1
ATOM 4767 N N . LYS B 1 75 ? 14.334 -36.158 -20.288 1.000 58.865 76 LYS B N 1
ATOM 4768 C CA . LYS B 1 75 ? 13.459 -36.945 -19.437 1.000 61.721 76 LYS B CA 1
ATOM 4769 C C . LYS B 1 75 ? 12.012 -36.844 -19.916 1.000 58.566 76 LYS B C 1
ATOM 4770 O O . LYS B 1 75 ? 11.308 -37.848 -19.932 1.000 58.890 76 LYS B O 1
ATOM 4776 N N . TYR B 1 76 ? 11.584 -35.627 -20.299 1.000 58.469 77 TYR B N 1
ATOM 4777 C CA . TYR B 1 76 ? 10.183 -35.332 -20.578 1.000 57.840 77 TYR B CA 1
ATOM 4778 C C . TYR B 1 76 ? 9.885 -35.370 -22.079 1.000 56.534 77 TYR B C 1
ATOM 4779 O O . TYR B 1 76 ? 10.639 -34.813 -22.887 1.000 49.593 77 TYR B O 1
ATOM 4788 N N . LYS B 1 77 ? 8.764 -36.037 -22.406 1.000 55.663 78 LYS B N 1
ATOM 4789 C CA . LYS B 1 77 ? 8.258 -36.188 -23.765 1.000 60.108 78 LYS B CA 1
ATOM 4790 C C . LYS B 1 77 ? 7.015 -35.309 -23.948 1.000 63.983 78 LYS B C 1
ATOM 4791 O O . LYS B 1 77 ? 6.300 -35.033 -22.982 1.000 56.389 78 LYS B O 1
ATOM 4797 N N . PRO B 1 78 ? 6.689 -34.866 -25.189 1.000 65.846 79 PRO B N 1
ATOM 4798 C CA . PRO B 1 78 ? 5.508 -34.024 -25.424 1.000 59.386 79 PRO B CA 1
ATOM 4799 C C . PRO B 1 78 ? 4.182 -34.778 -25.316 1.000 55.230 79 PRO B C 1
ATOM 4800 O O . PRO B 1 78 ? 3.407 -34.806 -26.266 1.000 56.689 79 PRO B O 1
ATOM 4804 N N . LYS B 1 79 ? 3.932 -35.358 -24.133 1.000 58.391 80 LYS B N 1
ATOM 4805 C CA . L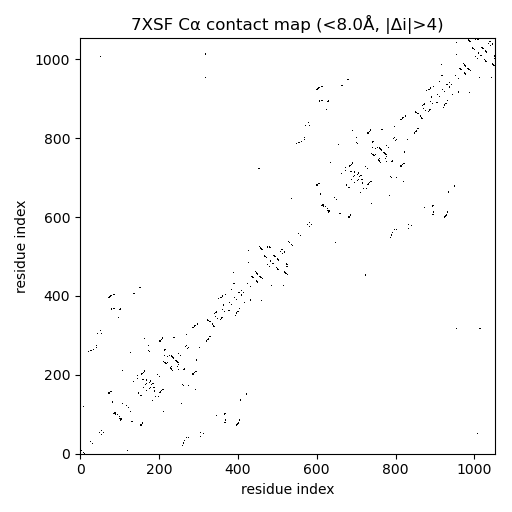YS B 1 79 ? 2.746 -36.145 -23.834 1.000 56.487 80 LYS B CA 1
ATOM 4806 C C . LYS B 1 79 ? 2.255 -35.799 -22.432 1.000 55.707 80 LYS B C 1
ATOM 4807 O O . LYS B 1 79 ? 3.066 -35.585 -21.533 1.000 62.523 80 LYS B O 1
ATOM 4813 N N . LYS B 1 80 ? 0.932 -35.812 -22.240 1.000 52.057 81 LYS B N 1
ATOM 4814 C CA . LYS B 1 80 ? 0.326 -35.494 -20.955 1.000 51.787 81 LYS B CA 1
ATOM 4815 C C . LYS B 1 80 ? 0.849 -36.423 -19.855 1.000 56.290 81 LYS B C 1
ATOM 4816 O O . LYS B 1 80 ? 1.225 -35.949 -18.781 1.000 58.656 81 LYS B O 1
ATOM 4822 N N . GLN B 1 81 ? 0.871 -37.738 -20.139 1.000 59.379 82 GLN B N 1
ATOM 4823 C CA . GLN B 1 81 ? 1.312 -38.763 -19.198 1.000 57.123 82 GLN B CA 1
ATOM 4824 C C . GLN B 1 81 ? 2.706 -38.421 -18.671 1.000 53.485 82 GLN B C 1
ATOM 4825 O O . GLN B 1 81 ? 2.938 -38.428 -17.469 1.000 58.177 82 GLN B O 1
ATOM 4831 N N . SER B 1 82 ? 3.615 -38.074 -19.584 1.000 52.042 83 SER B N 1
ATOM 4832 C CA . SER B 1 82 ? 4.984 -37.714 -19.248 1.000 52.799 83 SER B CA 1
ATOM 4833 C C . SER B 1 82 ? 5.047 -36.396 -18.460 1.000 57.427 83 SER B C 1
ATOM 4834 O O . SER B 1 82 ? 5.730 -36.309 -17.437 1.000 56.958 83 SER B O 1
ATOM 4837 N N . LEU B 1 83 ? 4.326 -35.368 -18.934 1.000 58.871 84 LEU B N 1
ATOM 4838 C CA . LEU B 1 83 ? 4.420 -34.022 -18.383 1.000 55.178 84 LEU B CA 1
ATOM 4839 C C . LEU B 1 83 ? 3.769 -33.948 -17.005 1.000 51.275 84 LEU B C 1
ATOM 4840 O O . LEU B 1 83 ? 4.242 -33.205 -16.149 1.000 55.452 84 LEU B O 1
ATOM 4845 N N . ASP B 1 84 ? 2.707 -34.733 -16.784 1.000 52.921 85 ASP B N 1
ATOM 4846 C CA . ASP B 1 84 ? 1.968 -34.697 -15.528 1.000 53.438 85 ASP B CA 1
ATOM 4847 C C . ASP B 1 84 ? 2.808 -35.211 -14.361 1.000 57.203 85 ASP B C 1
ATOM 4848 O O . ASP B 1 84 ? 2.458 -34.975 -13.206 1.000 58.895 85 ASP B O 1
ATOM 4853 N N . GLU B 1 85 ? 3.897 -35.926 -14.668 1.000 60.209 86 GLU B N 1
ATOM 4854 C CA . GLU B 1 85 ? 4.739 -36.515 -13.641 1.000 59.503 86 GLU B CA 1
ATOM 4855 C C . GLU B 1 85 ? 5.701 -35.473 -13.079 1.000 57.558 86 GLU B C 1
ATOM 4856 O O . GLU B 1 85 ? 6.260 -35.688 -12.006 1.000 54.623 86 GLU B O 1
ATOM 4862 N N . HIS B 1 86 ? 5.880 -34.351 -13.790 1.000 54.973 87 HIS B N 1
ATOM 4863 C CA . HIS B 1 86 ? 6.580 -33.209 -13.227 1.000 53.364 87 HIS B CA 1
ATOM 4864 C C . HIS B 1 86 ? 5.773 -32.658 -12.052 1.000 56.006 87 HIS B C 1
ATOM 4865 O O . HIS B 1 86 ? 4.545 -32.649 -12.095 1.000 57.888 87 HIS B O 1
ATOM 4872 N N . GLU B 1 87 ? 6.478 -32.238 -10.992 1.000 55.222 88 GLU B N 1
ATOM 4873 C CA . GLU B 1 87 ? 5.843 -31.823 -9.751 1.000 54.535 88 GLU B CA 1
ATOM 4874 C C . GLU B 1 87 ? 6.011 -30.320 -9.567 1.000 50.148 88 GLU B C 1
ATOM 4875 O O . GLU B 1 87 ? 6.976 -29.729 -10.038 1.000 48.709 88 GLU B O 1
ATOM 4881 N N . VAL B 1 88 ? 5.060 -29.705 -8.863 1.000 50.992 89 VAL B N 1
ATOM 4882 C CA . VAL B 1 88 ? 5.222 -28.323 -8.448 1.000 50.657 89 VAL B CA 1
ATOM 4883 C C . VAL B 1 88 ? 6.473 -28.237 -7.571 1.000 46.730 89 VAL B C 1
ATOM 4884 O O . VAL B 1 88 ? 6.604 -28.998 -6.620 1.000 43.475 89 VAL B O 1
ATOM 4888 N N . PRO B 1 89 ? 7.444 -27.343 -7.862 1.000 43.478 90 PRO B N 1
ATOM 4889 C CA . PRO B 1 89 ? 8.592 -27.162 -6.977 1.000 46.689 90 PRO B CA 1
ATOM 4890 C C . PRO B 1 89 ? 8.232 -26.525 -5.635 1.000 53.878 90 PRO B C 1
ATOM 4891 O O . PRO B 1 89 ? 7.255 -25.779 -5.515 1.000 52.763 90 PRO B O 1
ATOM 4895 N N . GLU B 1 90 ? 9.064 -26.822 -4.631 1.000 51.187 91 GLU B N 1
ATOM 4896 C CA . GLU B 1 90 ? 8.879 -26.304 -3.288 1.000 50.678 91 GLU B 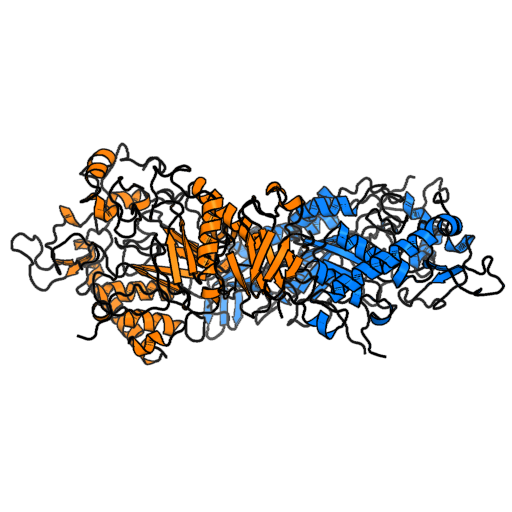CA 1
ATOM 4897 C C . GLU B 1 90 ? 8.903 -24.777 -3.281 1.000 45.916 91 GLU B C 1
ATOM 4898 O O . GLU B 1 90 ? 8.145 -24.153 -2.543 1.000 46.309 91 GLU B O 1
ATOM 4904 N N . TRP B 1 91 ? 9.762 -24.173 -4.109 1.000 43.894 92 TRP B N 1
ATOM 4905 C CA . TRP B 1 91 ? 9.903 -22.725 -4.106 1.000 47.846 92 TRP B CA 1
ATOM 4906 C C . TRP B 1 91 ? 8.579 -22.040 -4.462 1.000 49.478 92 TRP B C 1
ATOM 4907 O O . TRP B 1 91 ? 8.309 -20.948 -3.971 1.000 46.338 92 TRP B O 1
ATOM 4918 N N . PHE B 1 92 ? 7.754 -22.681 -5.302 1.000 49.635 93 PHE B N 1
ATOM 4919 C CA . PHE B 1 92 ? 6.505 -22.086 -5.749 1.000 50.703 93 PHE B CA 1
ATOM 4920 C C . PHE B 1 92 ? 5.452 -22.124 -4.635 1.000 47.383 93 PHE B C 1
ATOM 4921 O O . PHE B 1 92 ? 4.768 -21.130 -4.388 1.000 43.646 93 PHE B O 1
ATOM 4929 N N . ARG B 1 93 ? 5.309 -23.291 -4.001 1.000 44.585 94 ARG B N 1
ATOM 4930 C CA . ARG B 1 93 ? 4.447 -23.462 -2.842 1.000 47.727 94 ARG B CA 1
ATOM 4931 C C . ARG B 1 93 ? 4.823 -22.495 -1.716 1.000 44.785 94 ARG B C 1
ATOM 4932 O O . ARG B 1 93 ? 3.955 -22.039 -0.983 1.000 48.539 94 ARG B O 1
ATOM 4940 N N . ASP B 1 94 ? 6.122 -22.213 -1.575 1.000 40.097 95 ASP B N 1
ATOM 4941 C CA . ASP B 1 94 ? 6.650 -21.420 -0.477 1.000 40.023 95 ASP B CA 1
ATOM 4942 C C . ASP B 1 94 ? 6.617 -19.921 -0.792 1.000 40.259 95 ASP B C 1
ATOM 4943 O O . ASP B 1 94 ? 6.739 -19.103 0.122 1.000 40.115 95 ASP B O 1
ATOM 4948 N N . ALA B 1 95 ? 6.468 -19.560 -2.077 1.000 39.512 96 ALA B N 1
ATOM 4949 C CA . ALA B 1 95 ? 6.560 -18.175 -2.531 1.000 40.723 96 ALA B CA 1
ATOM 4950 C C . ALA B 1 95 ? 5.354 -17.333 -2.086 1.000 39.004 96 ALA B C 1
ATOM 4951 O O . ALA B 1 95 ? 5.543 -16.230 -1.575 1.000 39.294 96 ALA B O 1
ATOM 4953 N N . LYS B 1 96 ? 4.133 -17.813 -2.380 1.000 36.765 97 LYS B N 1
ATOM 4954 C CA . LYS B 1 96 ? 2.865 -17.234 -1.932 1.000 37.887 97 LYS B CA 1
ATOM 4955 C C . LYS B 1 96 ? 2.483 -15.963 -2.701 1.000 37.471 97 LYS B C 1
ATOM 4956 O O . LYS B 1 96 ? 1.310 -15.778 -3.007 1.000 36.604 97 LYS B O 1
ATOM 4962 N N . LEU B 1 97 ? 3.437 -15.048 -2.943 1.000 37.803 98 LEU B N 1
ATOM 4963 C CA . LEU B 1 97 ? 3.126 -13.794 -3.610 1.000 37.652 98 LEU B CA 1
ATOM 4964 C C . LEU B 1 97 ? 4.037 -13.598 -4.827 1.000 38.828 98 LEU B C 1
ATOM 4965 O O . LEU B 1 97 ? 5.254 -13.700 -4.734 1.000 37.108 98 LEU B O 1
ATOM 4970 N N . GLY B 1 98 ? 3.411 -13.305 -5.969 1.000 38.239 99 GLY B N 1
ATOM 4971 C CA . GLY B 1 98 ? 4.100 -12.881 -7.171 1.000 39.167 99 GLY B CA 1
ATOM 4972 C C . GLY B 1 98 ? 3.564 -11.539 -7.667 1.000 38.942 99 GLY B C 1
ATOM 4973 O O . GLY B 1 98 ? 2.517 -11.073 -7.224 1.000 37.906 99 GLY B O 1
ATOM 4974 N N . ILE B 1 99 ? 4.325 -10.916 -8.569 1.000 41.672 100 ILE B N 1
ATOM 4975 C CA . ILE B 1 99 ? 3.910 -9.695 -9.236 1.000 43.479 100 ILE B CA 1
ATOM 4976 C C . ILE B 1 99 ? 3.728 -10.000 -10.722 1.000 43.234 100 ILE B C 1
ATOM 4977 O O . ILE B 1 99 ? 4.602 -10.607 -11.344 1.000 42.120 100 ILE B O 1
ATOM 4982 N N . PHE B 1 100 ? 2.566 -9.589 -11.249 1.000 39.938 101 PHE B N 1
ATOM 4983 C CA . PHE B 1 100 ? 2.205 -9.757 -12.647 1.000 38.532 101 PHE B CA 1
ATOM 4984 C C . PHE B 1 100 ? 2.315 -8.385 -13.312 1.000 39.768 101 PHE B C 1
ATOM 4985 O O . PHE B 1 100 ? 1.508 -7.500 -13.048 1.000 36.040 101 PHE B O 1
ATOM 4993 N N . LEU B 1 101 ? 3.349 -8.175 -14.132 1.000 40.683 102 LEU B N 1
ATOM 4994 C CA . LEU B 1 101 ? 3.631 -6.827 -14.601 1.000 44.394 102 LEU B CA 1
ATOM 4995 C C . LEU B 1 101 ? 2.947 -6.609 -15.954 1.000 42.765 102 LEU B C 1
ATOM 4996 O O . LEU B 1 101 ? 3.500 -6.904 -17.011 1.000 42.424 102 LEU B O 1
ATOM 5001 N N . ASP B 1 102 ? 1.720 -6.072 -15.882 1.000 43.783 103 ASP B N 1
ATOM 5002 C CA . ASP B 1 102 ? 0.807 -5.975 -17.013 1.000 39.726 103 ASP B CA 1
ATOM 5003 C C . ASP B 1 102 ? 1.037 -4.641 -17.715 1.000 40.827 103 ASP B C 1
ATOM 5004 O O . ASP B 1 102 ? 0.342 -3.659 -17.446 1.000 36.918 103 ASP B O 1
ATOM 5009 N N . TRP B 1 103 ? 2.013 -4.645 -18.634 1.000 41.582 104 TRP B N 1
ATOM 5010 C CA . TRP B 1 103 ? 2.415 -3.465 -19.375 1.000 38.132 104 TRP B CA 1
ATOM 5011 C C . TRP B 1 103 ? 2.600 -3.827 -20.845 1.000 36.379 104 TRP B C 1
ATOM 5012 O O . TRP B 1 103 ? 3.163 -4.868 -21.181 1.000 37.787 104 TRP B O 1
ATOM 5023 N N . GLY B 1 104 ? 2.131 -2.928 -21.711 1.000 35.651 105 GLY B N 1
ATOM 5024 C CA . GLY B 1 104 ? 2.301 -3.057 -23.144 1.000 34.421 105 GLY B CA 1
ATOM 5025 C C . GLY B 1 104 ? 1.600 -1.913 -23.867 1.000 35.109 105 GLY B C 1
ATOM 5026 O O . GLY B 1 104 ? 1.144 -0.961 -23.242 1.000 35.465 105 GLY B O 1
ATOM 5027 N N . PRO B 1 105 ? 1.473 -1.982 -25.208 1.000 35.757 106 PRO B N 1
ATOM 5028 C CA . PRO B 1 105 ? 0.894 -0.881 -25.986 1.000 37.929 106 PRO B CA 1
ATOM 5029 C C . PRO B 1 105 ? -0.496 -0.424 -25.545 1.000 36.493 106 PRO B C 1
ATOM 5030 O O . PRO B 1 105 ? -0.843 0.741 -25.713 1.000 38.449 106 PRO B O 1
ATOM 5034 N N . TRP B 1 106 ? -1.270 -1.363 -24.988 1.000 38.441 107 TRP B N 1
ATOM 5035 C CA . TRP B 1 106 ? -2.597 -1.109 -24.447 1.000 38.589 107 TRP B CA 1
ATOM 5036 C C . TRP B 1 106 ? -2.563 -0.155 -23.255 1.000 38.611 107 TRP B C 1
ATOM 5037 O O . TRP B 1 106 ? -3.576 0.466 -22.941 1.000 38.090 107 TRP B O 1
ATOM 5048 N N . SER B 1 107 ? -1.405 -0.064 -22.589 1.000 38.295 108 SER B N 1
ATOM 5049 C CA . SER B 1 107 ? -1.237 0.794 -21.429 1.000 38.525 108 SER B CA 1
ATOM 5050 C C . SER B 1 107 ? -1.390 2.268 -21.805 1.000 40.909 108 SER B C 1
ATOM 5051 O O . SER B 1 107 ? -1.719 3.094 -20.951 1.000 42.762 108 SER B O 1
ATOM 5054 N N . VAL B 1 108 ? -1.178 2.590 -23.085 1.000 39.216 109 VAL B N 1
ATOM 5055 C CA . VAL B 1 108 ? -1.290 3.962 -23.553 1.000 38.791 109 VAL B CA 1
ATOM 5056 C C . VAL B 1 108 ? -2.737 4.445 -23.438 1.000 37.275 109 VAL B C 1
ATOM 5057 O O . VAL B 1 108 ? -2.993 5.398 -22.708 1.000 38.038 109 VAL B O 1
ATOM 5061 N N . PRO B 1 109 ? -3.727 3.851 -24.152 1.000 38.585 110 PRO B N 1
ATOM 5062 C CA . PRO B 1 109 ? -5.126 4.261 -23.990 1.000 37.925 110 PRO B CA 1
ATOM 5063 C C . PRO B 1 109 ? -5.670 4.011 -22.580 1.000 36.947 110 PRO B C 1
ATOM 5064 O O . PRO B 1 109 ? -6.497 4.775 -22.087 1.000 36.089 110 PRO B O 1
ATOM 5068 N N . GLY B 1 110 ? -5.233 2.910 -21.954 1.000 38.274 111 GLY B N 1
ATOM 5069 C CA . GLY B 1 110 ? -5.479 2.670 -20.540 1.000 40.143 111 GLY B CA 1
ATOM 5070 C C . GLY B 1 110 ? -6.959 2.786 -20.173 1.000 43.262 111 GLY B C 1
ATOM 5071 O O . GLY B 1 110 ? -7.328 3.589 -19.311 1.000 42.568 111 GLY B O 1
ATOM 5072 N N . TYR B 1 111 ? -7.801 1.972 -20.826 1.000 43.030 112 TYR B N 1
ATOM 5073 C CA . TYR B 1 111 ? -9.235 2.072 -20.617 1.000 39.621 112 TYR B CA 1
ATOM 5074 C C . TYR B 1 111 ? -9.950 0.796 -21.039 1.000 38.822 112 TYR B C 1
ATOM 5075 O O . TYR B 1 111 ? -9.581 0.169 -22.028 1.000 40.104 112 TYR B O 1
ATOM 5084 N N . ALA B 1 112 ? -10.986 0.450 -20.266 1.000 39.644 113 ALA B N 1
ATOM 5085 C CA . ALA B 1 112 ? -12.112 -0.342 -20.732 1.000 40.303 113 ALA B CA 1
ATOM 5086 C C . ALA B 1 112 ? -13.395 0.329 -20.235 1.000 40.874 113 ALA B C 1
ATOM 5087 O O . ALA B 1 112 ? -13.412 0.841 -19.122 1.000 35.977 113 ALA B O 1
ATOM 5089 N N . PRO B 1 113 ? -14.489 0.368 -21.039 1.000 41.765 114 PRO B N 1
ATOM 5090 C CA . PRO B 1 113 ? -15.747 1.000 -20.621 1.000 43.392 114 PRO B CA 1
ATOM 5091 C C . PRO B 1 113 ? -16.574 0.183 -19.629 1.000 40.786 114 PRO B C 1
ATOM 5092 O O . PRO B 1 113 ? -16.519 -1.044 -19.639 1.000 38.402 114 PRO B O 1
ATOM 5096 N N . PRO B 1 114 ? -17.385 0.843 -18.765 1.000 41.193 115 PRO B N 1
ATOM 5097 C CA . PRO B 1 114 ? -18.310 0.138 -17.870 1.000 41.761 115 PRO B CA 1
ATOM 5098 C C . PRO B 1 114 ? -19.197 -0.836 -18.645 1.000 38.694 115 PRO B C 1
ATOM 5099 O O . PRO B 1 114 ? -19.595 -0.537 -19.765 1.000 39.216 115 PRO B O 1
ATOM 5103 N N . GLY B 1 115 ? -19.460 -2.010 -18.064 1.000 38.343 116 GLY B N 1
ATOM 5104 C CA . GLY B 1 115 ? -20.355 -2.983 -18.668 1.000 37.966 116 GLY B CA 1
ATOM 5105 C C . GLY B 1 115 ? -19.665 -3.944 -19.638 1.000 39.594 116 GLY B C 1
ATOM 5106 O O . GLY B 1 115 ? -20.327 -4.816 -20.190 1.000 40.873 116 GLY B O 1
ATOM 5107 N N . SER B 1 116 ? -18.343 -3.812 -19.831 1.000 39.096 117 SER B N 1
ATOM 5108 C CA . SER B 1 116 ? -17.624 -4.647 -20.788 1.000 37.415 117 SER B CA 1
ATOM 5109 C C . SER B 1 116 ? -16.813 -5.740 -20.091 1.000 37.297 117 SER B C 1
ATOM 5110 O O . SER B 1 116 ? -15.855 -6.245 -20.667 1.000 38.375 117 SER B O 1
ATOM 5113 N N . GLU B 1 117 ? -17.214 -6.128 -18.876 1.000 37.348 118 GLU B N 1
ATOM 5114 C CA . GLU B 1 117 ? -16.437 -7.043 -18.055 1.000 40.293 118 GLU B CA 1
ATOM 5115 C C . GLU B 1 117 ? -16.495 -8.437 -18.667 1.000 39.604 118 GLU B C 1
ATOM 5116 O O . GLU B 1 117 ? -17.500 -8.812 -19.267 1.000 39.675 118 GLU B O 1
ATOM 5122 N N . GLY B 1 118 ? -15.402 -9.192 -18.517 1.000 38.694 119 GLY B N 1
ATOM 5123 C CA . GLY B 1 118 ? -15.359 -10.562 -18.994 1.000 37.303 119 GLY B CA 1
ATOM 5124 C C . GLY B 1 118 ? -16.159 -11.465 -18.070 1.000 37.904 119 GLY B C 1
ATOM 5125 O O . GLY B 1 118 ? -16.604 -11.019 -17.022 1.000 41.328 119 GLY B O 1
ATOM 5126 N N . ASP B 1 119 ? -16.339 -12.724 -18.483 1.000 42.593 120 ASP B N 1
ATOM 5127 C CA . ASP B 1 119 ? -17.051 -13.722 -17.704 1.000 44.698 120 ASP B CA 1
ATOM 5128 C C . ASP B 1 119 ? -16.323 -14.025 -16.393 1.000 47.367 120 ASP B C 1
ATOM 5129 O O . ASP B 1 119 ? -16.946 -14.531 -15.458 1.000 49.013 120 ASP B O 1
ATOM 5134 N N . THR B 1 120 ? -15.018 -13.716 -16.317 1.000 45.113 121 THR B N 1
ATOM 5135 C CA . THR B 1 120 ? -14.276 -13.828 -15.066 1.000 43.030 121 THR B CA 1
ATOM 5136 C C . THR B 1 120 ? -14.771 -12.827 -14.015 1.000 42.462 121 THR B C 1
ATOM 5137 O O . THR B 1 120 ? -14.560 -13.049 -12.827 1.000 46.186 121 THR B O 1
ATOM 5141 N N . GLY B 1 121 ? -15.383 -11.714 -14.462 1.000 43.851 122 GLY B N 1
ATOM 5142 C CA . GLY B 1 121 ? -15.730 -10.575 -13.618 1.000 39.889 122 GLY B CA 1
ATOM 5143 C C . GLY B 1 121 ? -14.704 -9.445 -13.743 1.000 37.794 122 GLY B C 1
ATOM 5144 O O . GLY B 1 121 ? -14.911 -8.338 -13.258 1.000 39.158 122 GLY B O 1
ATOM 5145 N N . GLY B 1 122 ? -13.583 -9.730 -14.398 1.000 35.189 123 GLY B N 1
ATOM 5146 C CA . GLY B 1 122 ? -12.527 -8.747 -14.563 1.000 35.389 123 GLY B CA 1
ATOM 5147 C C . GLY B 1 122 ? -12.833 -7.789 -15.706 1.000 34.503 123 GLY B C 1
ATOM 5148 O O . GLY B 1 122 ? -13.616 -8.111 -16.598 1.000 34.930 123 GLY B O 1
ATOM 5149 N N . SER B 1 123 ? -12.190 -6.616 -15.651 1.000 36.025 124 SER B N 1
ATOM 5150 C CA . SER B 1 123 ? -12.198 -5.623 -16.715 1.000 35.112 124 SER B CA 1
ATOM 5151 C C . SER B 1 123 ? -10.854 -5.712 -17.446 1.000 35.515 124 SER B C 1
ATOM 5152 O O . SER B 1 123 ? -9.834 -5.934 -16.799 1.000 32.744 124 SER B O 1
ATOM 5155 N N . TYR B 1 124 ? -10.851 -5.579 -18.788 1.000 34.292 125 TYR B N 1
ATOM 5156 C CA . TYR B 1 124 ? -9.658 -5.869 -19.577 1.000 32.378 125 TYR B CA 1
ATOM 5157 C C . TYR B 1 124 ? -9.289 -4.690 -20.467 1.000 32.344 125 TYR B C 1
ATOM 5158 O O . TYR B 1 124 ? -9.459 -4.733 -21.684 1.000 35.747 125 TYR B O 1
ATOM 5167 N N . PRO B 1 125 ? -8.765 -3.591 -19.891 1.000 30.589 126 PRO B N 1
ATOM 5168 C CA . PRO B 1 125 ? -8.009 -2.615 -20.673 1.000 32.259 126 PRO B CA 1
ATOM 5169 C C . PRO B 1 125 ? -6.902 -3.243 -21.519 1.000 32.238 126 PRO B C 1
ATOM 5170 O O . PRO B 1 125 ? -6.573 -2.722 -22.579 1.000 29.728 126 PRO B O 1
ATOM 5174 N N . ASP B 1 126 ? -6.348 -4.385 -21.078 1.000 32.735 127 ASP B N 1
ATOM 5175 C CA . ASP B 1 126 ? -5.274 -5.021 -21.831 1.000 33.163 127 ASP B CA 1
ATOM 5176 C C . ASP B 1 126 ? -5.789 -5.749 -23.077 1.000 32.678 127 ASP B C 1
ATOM 5177 O O . ASP B 1 126 ? -4.990 -6.289 -23.839 1.000 33.182 127 ASP B O 1
ATOM 5182 N N . TRP B 1 127 ? -7.108 -5.723 -23.319 1.000 31.107 128 TRP B N 1
ATOM 5183 C CA . TRP B 1 127 ? -7.676 -6.189 -24.575 1.000 30.667 128 TRP B CA 1
ATOM 5184 C C . TRP B 1 127 ? -7.971 -5.038 -25.534 1.000 30.788 128 TRP B C 1
ATOM 5185 O O . TRP B 1 127 ? -8.554 -5.261 -26.592 1.000 29.680 128 TRP B O 1
ATOM 5196 N N . TYR B 1 128 ? -7.537 -3.818 -25.197 1.000 31.879 129 TYR B N 1
ATOM 5197 C CA . TYR B 1 128 ? -7.924 -2.634 -25.955 1.000 31.553 129 TYR B CA 1
ATOM 5198 C C . TYR B 1 128 ? -7.520 -2.756 -27.423 1.000 31.781 129 TYR B C 1
ATOM 5199 O O . TYR B 1 128 ? -8.251 -2.298 -28.299 1.000 35.627 129 TYR B O 1
ATOM 5208 N N . GLU B 1 129 ? -6.345 -3.338 -27.700 1.000 34.541 130 GLU B N 1
ATOM 5209 C CA . GLU B 1 129 ? -5.814 -3.366 -29.058 1.000 33.879 130 GLU B CA 1
ATOM 5210 C C . GLU B 1 129 ? -6.759 -4.099 -30.008 1.000 33.241 130 GLU B C 1
ATOM 5211 O O . GLU B 1 129 ? -6.847 -3.759 -31.190 1.000 34.108 130 GLU B O 1
ATOM 5217 N N . PHE B 1 130 ? -7.429 -5.129 -29.482 1.000 31.320 131 PHE B N 1
ATOM 5218 C CA . PHE B 1 130 ? -8.430 -5.893 -30.202 1.000 30.688 131 PHE B CA 1
ATOM 5219 C C . PHE B 1 130 ? -9.797 -5.196 -30.158 1.000 32.407 131 PHE B C 1
ATOM 5220 O O . PHE B 1 130 ? -10.418 -4.937 -31.196 1.000 30.092 131 PHE B O 1
ATOM 5228 N N . LEU B 1 131 ? -10.275 -4.906 -28.942 1.000 30.480 132 LEU B N 1
ATOM 5229 C CA . LEU B 1 131 ? -11.656 -4.501 -28.747 1.000 31.172 132 LEU B CA 1
ATOM 5230 C C . LEU B 1 131 ? -11.903 -3.039 -29.138 1.000 31.653 132 LEU B C 1
ATOM 5231 O O . LEU B 1 131 ? -13.049 -2.606 -29.131 1.000 30.550 132 LEU B O 1
ATOM 5236 N N . MET B 1 132 ? -10.859 -2.284 -29.503 1.000 31.922 133 MET B N 1
ATOM 5237 C CA . MET B 1 132 ? -11.021 -0.935 -30.039 1.000 31.841 133 MET B CA 1
ATOM 5238 C C . MET B 1 132 ? -11.866 -0.923 -31.314 1.000 33.280 133 MET B C 1
ATOM 5239 O O . MET B 1 132 ? -12.429 0.115 -31.655 1.000 33.305 133 MET B O 1
ATOM 5244 N N . ASP B 1 133 ? -11.903 -2.055 -32.036 1.000 32.872 134 ASP B N 1
ATOM 5245 C CA . ASP B 1 133 ? -12.694 -2.195 -33.251 1.000 33.655 134 ASP B CA 1
ATOM 5246 C C . ASP B 1 133 ? -14.059 -2.819 -32.959 1.000 34.530 134 ASP B C 1
ATOM 5247 O O . ASP B 1 133 ? -14.840 -3.010 -33.888 1.000 39.751 134 ASP B O 1
ATOM 5252 N N . PHE B 1 134 ? -14.343 -3.121 -31.685 1.000 33.157 135 PHE B N 1
ATOM 5253 C CA . PHE B 1 134 ? -15.523 -3.880 -31.296 1.000 32.618 135 PHE B CA 1
ATOM 5254 C C . PHE B 1 134 ? -16.159 -3.230 -30.058 1.000 34.909 135 PHE B C 1
ATOM 5255 O O . PHE B 1 134 ? -16.701 -2.132 -30.152 1.000 36.117 135 PHE B O 1
ATOM 5263 N N . THR B 1 135 ? -16.044 -3.885 -28.892 1.000 36.069 136 THR B N 1
ATOM 5264 C CA . THR B 1 135 ? -16.700 -3.472 -27.660 1.000 33.764 136 THR B CA 1
ATOM 5265 C C . THR B 1 135 ? -16.315 -2.047 -27.252 1.000 34.651 136 THR B C 1
ATOM 5266 O O . THR B 1 135 ? -17.125 -1.340 -26.658 1.000 34.823 136 THR B O 1
ATOM 5270 N N . TYR B 1 136 ? -15.068 -1.637 -27.527 1.000 35.169 137 TYR B N 1
ATOM 5271 C CA . TYR B 1 136 ? -14.548 -0.364 -27.046 1.000 34.268 137 TYR B CA 1
ATOM 5272 C C . TYR B 1 136 ? -14.506 0.684 -28.160 1.000 32.682 137 TYR B C 1
ATOM 5273 O O . TYR B 1 136 ? -13.860 1.715 -28.006 1.000 33.279 137 TYR B O 1
ATOM 5282 N N . LYS B 1 137 ? -15.197 0.446 -29.274 1.000 34.038 138 LYS B N 1
ATOM 5283 C CA . LYS B 1 137 ? -15.028 1.267 -30.460 1.000 34.294 138 LYS B CA 1
ATOM 5284 C C . LYS B 1 137 ? -15.628 2.661 -30.278 1.000 35.113 138 LYS B C 1
ATOM 5285 O O . LYS B 1 137 ? -15.081 3.634 -30.801 1.000 37.290 138 LYS B O 1
ATOM 5291 N N . ALA B 1 138 ? -16.766 2.763 -29.586 1.000 35.487 139 ALA B N 1
ATOM 5292 C CA . ALA B 1 138 ? -17.382 4.060 -29.342 1.000 35.219 139 ALA B CA 1
ATOM 5293 C C . ALA B 1 138 ? -16.385 4.971 -28.627 1.000 37.741 139 ALA B C 1
ATOM 5294 O O . ALA B 1 138 ? -16.175 6.110 -29.034 1.000 40.451 139 ALA B O 1
ATOM 5296 N N . TYR B 1 139 ? -15.742 4.441 -27.581 1.000 38.840 140 TYR B N 1
ATOM 5297 C CA . TYR B 1 139 ? -14.739 5.182 -26.831 1.000 40.033 140 TYR B CA 1
ATOM 5298 C C . TYR B 1 139 ? -13.582 5.579 -27.741 1.000 40.199 140 TYR B C 1
ATOM 5299 O O . TYR B 1 139 ? -13.133 6.727 -27.723 1.000 43.854 140 TYR B O 1
ATOM 5308 N N . HIS B 1 140 ? -13.082 4.615 -28.520 1.000 38.706 141 HIS B N 1
ATOM 5309 C CA . HIS B 1 140 ? -11.912 4.857 -29.349 1.000 37.318 141 HIS B CA 1
ATOM 5310 C C . HIS B 1 140 ? -12.207 5.910 -30.412 1.000 36.464 141 HIS B C 1
ATOM 5311 O O . HIS B 1 140 ? -11.361 6.739 -30.707 1.000 33.867 141 HIS B O 1
ATOM 5318 N N . ASP B 1 141 ? -13.390 5.829 -31.024 1.000 39.823 142 ASP B N 1
ATOM 5319 C CA . ASP B 1 141 ? -13.769 6.746 -32.087 1.000 44.147 142 ASP B CA 1
ATOM 5320 C C . ASP B 1 141 ? -13.730 8.181 -31.567 1.000 44.130 142 ASP B C 1
ATOM 5321 O O . ASP B 1 141 ? -13.160 9.044 -32.231 1.000 46.250 142 ASP B O 1
ATOM 5326 N N . SER B 1 142 ? -14.303 8.421 -30.378 1.000 45.949 143 SER B N 1
ATOM 5327 C CA . SER B 1 142 ? -14.405 9.776 -29.849 1.000 48.675 143 SER B CA 1
ATOM 5328 C C . SER B 1 142 ? -13.083 10.264 -29.248 1.000 44.828 143 SER B C 1
ATOM 5329 O O . SER B 1 142 ? -12.734 11.424 -29.443 1.000 46.326 143 SER B O 1
ATOM 5332 N N . ILE B 1 143 ? -12.329 9.393 -28.559 1.000 43.757 144 ILE B N 1
ATOM 5333 C CA . ILE B 1 143 ? -11.174 9.831 -27.782 1.000 40.599 144 ILE B CA 1
ATOM 5334 C C . ILE B 1 143 ? -9.876 9.775 -28.594 1.000 42.013 144 ILE B C 1
ATOM 5335 O O . ILE B 1 143 ? -8.967 10.567 -28.333 1.000 43.344 144 ILE B O 1
ATOM 5340 N N . TRP B 1 144 ? -9.759 8.823 -29.533 1.000 39.210 145 TRP B N 1
ATOM 5341 C CA . TRP B 1 144 ? -8.528 8.629 -30.292 1.000 38.969 145 TRP B CA 1
ATOM 5342 C C . TRP B 1 144 ? -8.723 8.934 -31.776 1.000 38.105 145 TRP B C 1
ATOM 5343 O O . TRP B 1 144 ? -7.777 9.386 -32.429 1.000 37.853 145 TRP B O 1
ATOM 5354 N N . GLY B 1 145 ? -9.944 8.698 -32.288 1.000 36.967 146 GLY B N 1
ATOM 5355 C CA . GLY B 1 145 ? -10.279 8.943 -33.684 1.000 38.782 146 GLY B CA 1
ATOM 5356 C C . GLY B 1 145 ? -10.313 7.644 -34.494 1.000 41.310 146 GLY B C 1
ATOM 5357 O O . GLY B 1 145 ? -9.555 6.706 -34.229 1.000 37.208 146 GLY B O 1
ATOM 5358 N N . GLU B 1 146 ? -11.170 7.615 -35.523 1.000 42.283 147 GLU B N 1
ATOM 5359 C CA . GLU B 1 146 ? -11.371 6.411 -36.310 1.000 41.897 147 GLU B CA 1
ATOM 5360 C C . GLU B 1 146 ? -10.163 6.117 -37.198 1.000 40.747 147 GLU B C 1
ATOM 5361 O O . GLU B 1 146 ? -9.998 4.976 -37.628 1.000 40.793 147 GLU B O 1
ATOM 5367 N N . ASP B 1 147 ? -9.336 7.141 -37.463 1.000 39.575 148 ASP B N 1
ATOM 5368 C CA . ASP B 1 147 ? -8.155 7.006 -38.306 1.000 38.757 148 ASP B CA 1
ATOM 5369 C C . ASP B 1 147 ? -6.936 6.568 -37.492 1.000 38.115 148 ASP B C 1
ATOM 5370 O O . ASP B 1 147 ? -5.887 6.282 -38.062 1.000 35.371 148 ASP B O 1
ATOM 5375 N N . PHE B 1 148 ? -7.069 6.526 -36.159 1.000 38.526 149 PHE B N 1
ATOM 5376 C CA . PHE B 1 148 ? -5.985 6.120 -35.278 1.000 35.985 149 PHE B CA 1
ATOM 5377 C C . PHE B 1 148 ? -6.009 4.597 -35.151 1.000 36.642 149 PHE B C 1
ATOM 5378 O O . PHE B 1 148 ? -6.924 4.035 -34.564 1.000 36.319 149 PHE B O 1
ATOM 5386 N N . ARG B 1 149 ? -4.980 3.944 -35.696 1.000 39.171 150 ARG B N 1
ATOM 5387 C CA . ARG B 1 149 ? -4.916 2.495 -35.782 1.000 36.766 150 ARG B CA 1
ATOM 5388 C C . ARG B 1 149 ? -4.250 1.930 -34.533 1.000 39.450 150 ARG B C 1
ATOM 5389 O O . ARG B 1 149 ? -3.624 2.665 -33.763 1.000 39.462 150 ARG B O 1
ATOM 5397 N N . ARG B 1 150 ? -4.375 0.605 -34.377 1.000 36.384 151 ARG B N 1
ATOM 5398 C CA . ARG B 1 150 ? -3.801 -0.122 -33.257 1.000 35.299 151 ARG B CA 1
ATOM 5399 C C . ARG B 1 150 ? -2.325 0.230 -33.101 1.000 33.633 151 ARG B C 1
ATOM 5400 O O . ARG B 1 150 ? -1.860 0.475 -31.990 1.000 34.892 151 ARG B O 1
ATOM 5408 N N . ASP B 1 151 ? -1.591 0.219 -34.221 1.000 34.920 152 ASP B N 1
ATOM 5409 C CA . ASP B 1 151 ? -0.136 0.298 -34.204 1.000 35.015 152 ASP B CA 1
ATOM 5410 C C . ASP B 1 151 ? 0.334 1.726 -33.938 1.000 35.755 152 ASP B C 1
ATOM 5411 O O . ASP B 1 151 ? 1.500 1.935 -33.615 1.000 37.845 152 ASP B O 1
ATOM 5416 N N . ASP B 1 152 ? -0.578 2.694 -34.016 1.000 36.513 153 ASP B N 1
ATOM 5417 C CA . ASP B 1 152 ? -0.266 4.071 -33.678 1.000 37.087 153 ASP B CA 1
ATOM 5418 C C . ASP B 1 152 ? 0.056 4.225 -32.188 1.000 40.787 153 ASP B C 1
ATOM 5419 O O . ASP B 1 152 ? 0.678 5.215 -31.795 1.000 41.556 153 ASP B O 1
ATOM 5424 N N . PHE B 1 153 ? -0.372 3.262 -31.359 1.000 40.746 154 PHE B N 1
ATOM 5425 C CA . PHE B 1 153 ? -0.092 3.298 -29.929 1.000 41.700 154 PHE B CA 1
ATOM 5426 C C . PHE B 1 153 ? 1.371 2.947 -29.645 1.000 41.676 154 PHE B C 1
ATOM 5427 O O . PHE B 1 153 ? 1.906 3.342 -28.614 1.000 41.801 154 PHE B O 1
ATOM 5435 N N . LEU B 1 154 ? 2.020 2.212 -30.556 1.000 42.090 155 LEU B N 1
ATOM 5436 C CA . LEU B 1 154 ? 3.357 1.683 -30.320 1.000 45.528 155 LEU B CA 1
ATOM 5437 C C . LEU B 1 154 ? 4.383 2.797 -30.095 1.000 46.458 155 LEU B C 1
ATOM 5438 O O . LEU B 1 154 ? 5.122 2.737 -29.115 1.000 48.875 155 LEU B O 1
ATOM 5443 N N . PRO B 1 155 ? 4.499 3.836 -30.957 1.000 46.382 156 PRO B N 1
ATOM 5444 C CA . PRO B 1 155 ? 5.406 4.952 -30.674 1.000 47.128 156 PRO B CA 1
ATOM 5445 C C . PRO B 1 155 ? 5.083 5.718 -29.391 1.000 49.514 156 PRO B C 1
ATOM 5446 O O . PRO B 1 155 ? 5.967 6.327 -28.794 1.000 51.383 156 PRO B O 1
ATOM 5450 N N . LEU B 1 156 ? 3.816 5.690 -28.965 1.000 49.488 157 LEU B N 1
ATOM 5451 C CA . LEU B 1 156 ? 3.400 6.404 -27.769 1.000 46.153 157 LEU B CA 1
ATOM 5452 C C . LEU B 1 156 ? 3.775 5.639 -26.498 1.000 44.327 157 LEU B C 1
ATOM 5453 O O . LEU B 1 156 ? 3.677 6.192 -25.407 1.000 47.054 157 LEU B O 1
ATOM 5458 N N . LEU B 1 157 ? 4.181 4.368 -26.617 1.000 40.578 158 LEU B N 1
ATOM 5459 C CA . LEU B 1 157 ? 4.607 3.595 -25.462 1.000 43.320 158 LEU B CA 1
ATOM 5460 C C . LEU B 1 157 ? 6.103 3.812 -25.249 1.000 44.307 158 LEU B C 1
ATOM 5461 O O . LEU B 1 157 ? 6.896 2.891 -25.454 1.000 45.085 158 LEU B O 1
ATOM 5466 N N . HIS B 1 158 ? 6.465 5.034 -24.829 1.000 43.667 159 HIS B N 1
ATOM 5467 C CA . HIS B 1 158 ? 7.858 5.471 -24.786 1.000 44.881 159 HIS B CA 1
ATOM 5468 C C . HIS B 1 158 ? 8.563 4.921 -23.546 1.000 45.952 159 HIS B C 1
ATOM 5469 O O . HIS B 1 158 ? 9.764 4.693 -23.570 1.000 47.028 159 HIS B O 1
ATOM 5476 N N . GLY B 1 159 ? 7.816 4.667 -22.466 1.000 47.619 160 GLY B N 1
ATOM 5477 C CA . GLY B 1 159 ? 8.374 3.984 -21.308 1.000 45.946 160 GLY B CA 1
ATOM 5478 C C . GLY B 1 159 ? 9.444 4.814 -20.599 1.000 43.426 160 GLY B C 1
ATOM 5479 O O . GLY B 1 159 ? 10.402 4.257 -20.076 1.000 43.962 160 GLY B O 1
ATOM 5480 N N . ASN B 1 160 ? 9.250 6.138 -20.550 1.000 43.882 161 ASN B N 1
ATOM 5481 C CA . ASN B 1 160 ? 10.252 7.057 -20.025 1.000 46.523 161 ASN B CA 1
ATOM 5482 C C . ASN B 1 160 ? 10.281 7.010 -18.497 1.000 47.096 161 ASN B C 1
ATOM 5483 O O . ASN B 1 160 ? 11.317 7.296 -17.910 1.000 51.499 161 ASN B O 1
ATOM 5488 N N . ASN B 1 161 ? 9.153 6.664 -17.858 1.000 45.363 162 ASN B N 1
ATOM 5489 C CA . ASN B 1 161 ? 9.114 6.451 -16.418 1.000 44.186 162 ASN B CA 1
ATOM 5490 C C . ASN B 1 161 ? 9.195 4.964 -16.069 1.000 43.939 162 ASN B C 1
ATOM 5491 O O . ASN B 1 161 ? 8.964 4.604 -14.919 1.000 46.200 162 ASN B O 1
ATOM 5496 N N . PHE B 1 162 ? 9.512 4.098 -17.043 1.000 43.068 163 PHE B N 1
ATOM 5497 C CA . PHE B 1 162 ? 9.612 2.672 -16.770 1.000 40.139 163 PHE B CA 1
ATOM 5498 C C . PHE B 1 162 ? 11.022 2.369 -16.307 1.000 38.318 163 PHE B C 1
ATOM 5499 O O . PHE B 1 162 ? 11.939 2.294 -17.114 1.000 40.325 163 PHE B O 1
ATOM 5507 N N . ASP B 1 163 ? 11.181 2.197 -14.997 1.000 43.925 164 ASP B N 1
ATOM 5508 C CA . ASP B 1 163 ? 12.478 1.903 -14.417 1.000 42.343 164 ASP B CA 1
ATOM 5509 C C . ASP B 1 163 ? 12.460 0.458 -13.939 1.000 38.701 164 ASP B C 1
ATOM 5510 O O . ASP B 1 163 ? 11.857 0.141 -12.913 1.000 40.618 164 ASP B O 1
ATOM 5515 N N . SER B 1 164 ? 13.151 -0.396 -14.692 1.000 39.033 165 SER B N 1
ATOM 5516 C CA . SER B 1 164 ? 13.136 -1.835 -14.493 1.000 41.154 165 SER B CA 1
ATOM 5517 C C . SER B 1 164 ? 13.745 -2.218 -13.148 1.000 45.620 165 SER B C 1
ATOM 5518 O O . SER B 1 164 ? 13.339 -3.219 -12.551 1.000 42.837 165 SER B O 1
ATOM 5521 N N . GLU B 1 165 ? 14.743 -1.432 -12.702 1.000 49.454 166 GLU B N 1
ATOM 5522 C CA . GLU B 1 165 ? 15.362 -1.634 -11.400 1.000 48.828 166 GLU B CA 1
ATOM 5523 C C . GLU B 1 165 ? 14.336 -1.384 -10.291 1.000 41.304 166 GLU B C 1
ATOM 5524 O O . GLU B 1 165 ? 14.221 -2.183 -9.379 1.000 38.302 166 GLU B O 1
ATOM 5530 N N . GLU B 1 166 ? 13.593 -0.277 -10.373 1.000 40.770 167 GLU B N 1
ATOM 5531 C CA . GLU B 1 166 ? 12.625 0.068 -9.343 1.000 44.097 167 GLU B CA 1
ATOM 5532 C C . GLU B 1 166 ? 11.445 -0.901 -9.328 1.000 41.406 167 GLU B C 1
ATOM 5533 O O . GLU B 1 166 ? 10.841 -1.076 -8.278 1.000 41.896 167 GLU B O 1
ATOM 5539 N N . TYR B 1 167 ? 11.097 -1.505 -10.477 1.000 42.630 168 TYR B N 1
ATOM 5540 C CA . TYR B 1 167 ? 10.012 -2.481 -10.529 1.000 41.050 168 TYR B CA 1
ATOM 5541 C C . TYR B 1 167 ? 10.407 -3.756 -9.796 1.000 39.291 168 TYR B C 1
ATOM 5542 O O . TYR B 1 167 ? 9.589 -4.324 -9.078 1.000 38.209 168 TYR B O 1
ATOM 5551 N N . ALA B 1 168 ? 11.656 -4.193 -9.975 1.000 41.328 169 ALA B N 1
ATOM 5552 C CA . ALA B 1 168 ? 12.156 -5.360 -9.263 1.000 42.526 169 ALA B CA 1
ATOM 5553 C C . ALA B 1 168 ? 12.200 -5.064 -7.764 1.000 43.529 169 ALA B C 1
ATOM 5554 O O . ALA B 1 168 ? 11.838 -5.918 -6.960 1.000 39.889 169 ALA B O 1
ATOM 5556 N N . GLU B 1 169 ? 12.614 -3.839 -7.401 1.000 44.240 170 GLU B N 1
ATOM 5557 C CA . GLU B 1 169 ? 12.780 -3.464 -6.004 1.000 45.047 170 GLU B CA 1
ATOM 5558 C C . GLU B 1 169 ? 11.404 -3.360 -5.340 1.000 44.577 170 GLU B C 1
ATOM 5559 O O . GLU B 1 169 ? 11.206 -3.851 -4.234 1.000 42.094 170 GLU B O 1
ATOM 5565 N N . LEU B 1 170 ? 10.439 -2.761 -6.046 1.000 46.709 171 LEU B N 1
ATOM 5566 C CA . LEU B 1 170 ? 9.073 -2.658 -5.560 1.000 44.520 171 LEU B CA 1
ATOM 5567 C C . LEU B 1 170 ? 8.481 -4.042 -5.288 1.000 44.052 171 LEU B C 1
ATOM 5568 O O . LEU B 1 170 ? 7.788 -4.235 -4.291 1.000 45.140 171 LEU B O 1
ATOM 5573 N N . ALA B 1 171 ? 8.749 -5.012 -6.168 1.000 44.282 172 ALA B N 1
ATOM 5574 C CA . ALA B 1 171 ? 8.283 -6.375 -5.960 1.000 43.259 172 ALA B CA 1
ATOM 5575 C C . ALA B 1 171 ? 8.858 -6.947 -4.664 1.000 45.824 172 ALA B C 1
ATOM 5576 O O . ALA B 1 171 ? 8.144 -7.606 -3.902 1.000 48.022 172 ALA B O 1
ATOM 5578 N N . VAL B 1 172 ? 10.161 -6.710 -4.435 1.000 44.437 173 VAL B N 1
ATOM 5579 C CA . VAL B 1 172 ? 10.823 -7.150 -3.216 1.000 43.964 173 VAL B CA 1
ATOM 5580 C C . VAL B 1 172 ? 10.164 -6.483 -2.007 1.000 40.786 173 VAL B C 1
ATOM 5581 O O . VAL B 1 172 ? 9.840 -7.158 -1.043 1.000 37.788 173 VAL B O 1
ATOM 5585 N N . GLN B 1 173 ? 9.952 -5.164 -2.079 1.000 39.325 174 GLN B N 1
ATOM 5586 C CA . GLN B 1 173 ? 9.386 -4.395 -0.982 1.000 40.578 174 GLN B CA 1
ATOM 5587 C C . GLN B 1 173 ? 7.905 -4.725 -0.753 1.000 40.861 174 GLN B C 1
ATOM 5588 O O . GLN B 1 173 ? 7.374 -4.456 0.320 1.000 42.105 174 GLN B O 1
ATOM 5594 N N . ALA B 1 174 ? 7.234 -5.296 -1.756 1.000 40.548 175 ALA B N 1
ATOM 5595 C CA . ALA B 1 174 ? 5.858 -5.749 -1.618 1.000 37.096 175 ALA B CA 1
ATOM 5596 C C . ALA B 1 174 ? 5.804 -7.106 -0.924 1.000 37.640 175 ALA B C 1
ATOM 5597 O O . ALA B 1 174 ? 4.737 -7.542 -0.494 1.000 34.773 175 ALA B O 1
ATOM 5599 N N . GLY B 1 175 ? 6.957 -7.774 -0.828 1.000 37.311 176 GLY B N 1
ATOM 5600 C CA . GLY B 1 175 ? 7.037 -9.099 -0.239 1.000 37.028 176 GLY B CA 1
ATOM 5601 C C . GLY B 1 175 ? 6.931 -10.209 -1.282 1.000 36.720 176 GLY B C 1
ATOM 5602 O O . GLY B 1 175 ? 6.802 -11.372 -0.919 1.000 39.707 176 GLY B O 1
ATOM 5603 N N . ALA B 1 176 ? 6.998 -9.852 -2.571 1.000 37.476 177 ALA B N 1
ATOM 5604 C CA . ALA B 1 176 ? 6.838 -10.834 -3.634 1.000 41.378 177 ALA B CA 1
ATOM 5605 C C . ALA B 1 176 ? 8.106 -11.672 -3.763 1.000 42.311 177 ALA B C 1
ATOM 5606 O O . ALA B 1 176 ? 9.202 -11.162 -3.547 1.000 43.087 177 ALA B O 1
ATOM 5608 N N . LYS B 1 177 ? 7.940 -12.952 -4.127 1.000 44.026 178 LYS B N 1
ATOM 5609 C CA . LYS B 1 177 ? 9.057 -13.863 -4.347 1.000 44.081 178 LYS B CA 1
ATOM 5610 C C . LYS B 1 177 ? 9.216 -14.227 -5.821 1.000 44.444 178 LYS B C 1
ATOM 5611 O O . LYS B 1 177 ? 10.180 -14.892 -6.179 1.000 45.960 178 LYS B O 1
ATOM 5617 N N . TYR B 1 178 ? 8.261 -13.833 -6.673 1.000 43.687 179 TYR B N 1
ATOM 5618 C CA . TYR B 1 178 ? 8.430 -14.009 -8.106 1.000 41.835 179 TYR B CA 1
ATOM 5619 C C . TYR B 1 178 ? 7.824 -12.831 -8.869 1.000 43.428 179 TYR B C 1
ATOM 5620 O O . TYR B 1 178 ? 6.967 -12.108 -8.370 1.000 41.030 179 TYR B O 1
ATOM 5629 N N . MET B 1 179 ? 8.327 -12.664 -10.095 1.000 40.699 180 MET B N 1
ATOM 5630 C CA . MET B 1 179 ? 8.001 -11.557 -10.966 1.000 40.985 180 MET B CA 1
ATOM 5631 C C . MET B 1 179 ? 7.720 -12.137 -12.355 1.000 42.351 180 MET B C 1
ATOM 5632 O O . MET B 1 179 ? 8.568 -12.822 -12.932 1.000 36.937 180 MET B O 1
ATOM 5637 N N . VAL B 1 180 ? 6.502 -11.881 -12.861 1.000 40.898 181 VAL B N 1
ATOM 5638 C CA . VAL B 1 180 ? 6.054 -12.347 -14.160 1.000 41.105 181 VAL B CA 1
ATOM 5639 C C . VAL B 1 180 ? 5.638 -11.134 -14.988 1.000 41.365 181 VAL B C 1
ATOM 5640 O O . VAL B 1 180 ? 4.481 -10.722 -14.945 1.000 44.056 181 VAL B O 1
ATOM 5644 N N . PRO B 1 181 ? 6.552 -10.498 -15.755 1.000 43.493 182 PRO B N 1
ATOM 5645 C CA . PRO B 1 181 ? 6.147 -9.485 -16.732 1.000 42.569 182 PRO B CA 1
ATOM 5646 C C . PRO B 1 181 ? 5.381 -10.110 -17.900 1.000 40.815 182 PRO B C 1
ATOM 5647 O O . PRO B 1 181 ? 5.535 -11.300 -18.187 1.000 38.379 182 PRO B O 1
ATOM 5651 N N . PHE B 1 182 ? 4.551 -9.281 -18.549 1.000 40.174 183 PHE B N 1
ATOM 5652 C CA . PHE B 1 182 ? 3.820 -9.654 -19.750 1.000 41.031 183 PHE B CA 1
ATOM 5653 C C . PHE B 1 182 ? 4.779 -9.656 -20.941 1.000 41.264 183 PHE B C 1
ATOM 5654 O O . PHE B 1 182 ? 4.765 -8.735 -21.761 1.000 43.783 183 PHE B O 1
ATOM 5662 N N . ALA B 1 183 ? 5.593 -10.720 -21.023 1.000 39.179 184 ALA B N 1
ATOM 5663 C CA . ALA B 1 183 ? 6.645 -10.834 -22.020 1.000 38.665 184 ALA B CA 1
ATOM 5664 C C . ALA B 1 183 ? 6.065 -10.715 -23.432 1.000 40.413 184 ALA B C 1
ATOM 5665 O O . ALA B 1 183 ? 6.564 -9.926 -24.235 1.000 38.094 184 ALA B O 1
ATOM 5667 N N . ARG B 1 184 ? 5.011 -11.493 -23.735 1.000 39.263 185 ARG B N 1
ATOM 5668 C CA . ARG B 1 184 ? 4.319 -11.342 -25.010 1.000 39.470 185 ARG B CA 1
ATOM 5669 C C . ARG B 1 184 ? 2.832 -11.678 -24.873 1.000 34.651 185 ARG B C 1
ATOM 5670 O O . ARG B 1 184 ? 2.450 -12.827 -24.663 1.000 30.848 185 ARG B O 1
ATOM 5678 N N . HIS B 1 185 ? 2.005 -10.645 -25.072 1.000 34.387 186 HIS B N 1
ATOM 5679 C CA . HIS B 1 185 ? 0.556 -10.716 -24.974 1.000 34.411 186 HIS B CA 1
ATOM 5680 C C . HIS B 1 185 ? -0.029 -10.985 -26.369 1.000 35.908 186 HIS B C 1
ATOM 5681 O O . HIS B 1 185 ? 0.698 -11.374 -27.285 1.000 38.183 186 HIS B O 1
ATOM 5688 N N . HIS B 1 186 ? -1.343 -10.767 -26.542 1.000 34.939 187 HIS B N 1
ATOM 5689 C CA . HIS B 1 186 ? -2.100 -11.380 -27.622 1.000 34.456 187 HIS B CA 1
ATOM 5690 C C . HIS B 1 186 ? -1.917 -10.684 -28.974 1.000 34.901 187 HIS B C 1
ATOM 5691 O O . HIS B 1 186 ? -2.281 -11.272 -29.990 1.000 32.661 187 HIS B O 1
ATOM 5698 N N . ALA B 1 187 ? -1.385 -9.449 -28.994 1.000 34.227 188 ALA B N 1
ATOM 5699 C CA . ALA B 1 187 ? -1.132 -8.728 -30.236 1.000 33.673 188 ALA B CA 1
ATOM 5700 C C . ALA B 1 187 ? 0.310 -8.912 -30.706 1.000 36.458 188 ALA B C 1
ATOM 5701 O O . ALA B 1 187 ? 0.668 -8.404 -31.771 1.000 39.954 188 ALA B O 1
ATOM 5703 N N . GLY B 1 188 ? 1.138 -9.603 -29.910 1.000 37.093 189 GLY B N 1
ATOM 5704 C CA . GLY B 1 188 ? 2.373 -10.197 -30.406 1.000 35.605 189 GLY B CA 1
ATOM 5705 C C . GLY B 1 188 ? 3.628 -9.354 -30.164 1.000 35.206 189 GLY B C 1
ATOM 5706 O O . GLY B 1 188 ? 4.703 -9.721 -30.637 1.000 37.431 189 GLY B O 1
ATOM 5707 N N . TRP B 1 189 ? 3.506 -8.249 -29.416 1.000 35.768 190 TRP B N 1
ATOM 5708 C CA . TRP B 1 189 ? 4.631 -7.364 -29.128 1.000 34.867 190 TRP B CA 1
ATOM 5709 C C . TRP B 1 189 ? 5.474 -7.958 -28.007 1.000 36.097 190 TRP B C 1
ATOM 5710 O O . TRP B 1 189 ? 4.961 -8.232 -26.924 1.000 37.136 190 TRP B O 1
ATOM 5721 N N . THR B 1 190 ? 6.774 -8.151 -28.279 1.000 37.245 191 THR B N 1
ATOM 5722 C CA . THR B 1 190 ? 7.660 -8.808 -27.333 1.000 36.998 191 THR B CA 1
ATOM 5723 C C . THR B 1 190 ? 8.444 -7.758 -26.549 1.000 37.640 191 THR B C 1
ATOM 5724 O O . THR B 1 190 ? 8.970 -6.792 -27.108 1.000 38.982 191 THR B O 1
ATOM 5728 N N . MET B 1 191 ? 8.490 -7.965 -25.229 1.000 38.925 192 MET B N 1
ATOM 5729 C CA . MET B 1 191 ? 9.251 -7.114 -24.332 1.000 42.081 192 MET B CA 1
ATOM 5730 C C . MET B 1 191 ? 10.752 -7.315 -24.564 1.000 44.041 192 MET B C 1
ATOM 5731 O O . MET B 1 191 ? 11.549 -6.470 -24.164 1.000 43.659 192 MET B O 1
ATOM 5736 N N . TRP B 1 192 ? 11.133 -8.440 -25.190 1.000 45.588 193 TRP B N 1
ATOM 5737 C CA . TRP B 1 192 ? 12.527 -8.687 -25.523 1.000 46.219 193 TRP B CA 1
ATOM 5738 C C . TRP B 1 192 ? 12.795 -8.445 -27.006 1.000 49.272 193 TRP B C 1
ATOM 5739 O O . TRP B 1 192 ? 11.888 -8.512 -27.832 1.000 48.835 193 TRP B O 1
ATOM 5750 N N . GLU B 1 193 ? 14.069 -8.178 -27.316 1.000 51.176 194 GLU B N 1
ATOM 5751 C CA . GLU B 1 193 ? 14.533 -8.070 -28.688 1.000 51.154 194 GLU B CA 1
ATOM 5752 C C . GLU B 1 193 ? 14.642 -9.474 -29.268 1.000 48.350 194 GLU B C 1
ATOM 5753 O O . GLU B 1 193 ? 15.423 -10.279 -28.782 1.000 47.603 194 GLU B O 1
ATOM 5759 N N . SER B 1 194 ? 13.808 -9.754 -30.275 1.000 48.878 195 SER B N 1
ATOM 5760 C CA . SER B 1 194 ? 13.654 -11.081 -30.841 1.000 48.655 195 SER B CA 1
ATOM 5761 C C . SER B 1 194 ? 14.288 -11.115 -32.230 1.000 49.783 195 SER B C 1
ATOM 5762 O O . SER B 1 194 ? 14.427 -10.078 -32.876 1.000 43.166 195 SER B O 1
ATOM 5765 N N . LYS B 1 195 ? 14.650 -12.326 -32.670 1.000 49.230 196 LYS B N 1
ATOM 5766 C CA . LYS B 1 195 ? 15.126 -12.585 -34.020 1.000 55.556 196 LYS B CA 1
ATOM 5767 C C . LYS B 1 195 ? 13.975 -13.090 -34.897 1.000 53.725 196 LYS B C 1
ATOM 5768 O O . LYS B 1 195 ? 14.182 -13.395 -36.069 1.000 51.467 196 LYS B O 1
ATOM 5774 N N . TYR B 1 196 ? 12.762 -13.180 -34.328 1.000 51.488 197 TYR B N 1
ATOM 5775 C CA . TYR B 1 196 ? 11.623 -13.781 -35.009 1.000 49.909 197 TYR B CA 1
ATOM 5776 C C . TYR B 1 196 ? 10.480 -12.779 -35.175 1.000 45.397 197 TYR B C 1
ATOM 5777 O O . TYR B 1 196 ? 9.435 -13.132 -35.722 1.000 51.862 197 TYR B O 1
ATOM 5786 N N . THR B 1 197 ? 10.689 -11.533 -34.735 1.000 39.915 198 THR B N 1
ATOM 5787 C CA . THR B 1 197 ? 9.717 -10.477 -34.948 1.000 39.804 198 THR B CA 1
ATOM 5788 C C . THR B 1 197 ? 10.402 -9.131 -34.762 1.000 37.791 198 THR B C 1
ATOM 5789 O O . THR B 1 197 ? 11.244 -8.981 -33.883 1.000 39.125 198 THR B O 1
ATOM 5793 N N . PHE B 1 198 ? 10.020 -8.163 -35.594 1.000 39.024 199 PHE B N 1
ATOM 5794 C CA . PHE B 1 198 ? 10.415 -6.776 -35.411 1.000 44.316 199 PHE B CA 1
ATOM 5795 C C . PHE B 1 198 ? 9.386 -6.033 -34.557 1.000 42.416 199 PHE B C 1
ATOM 5796 O O . PHE B 1 198 ? 9.554 -4.841 -34.294 1.000 40.045 199 PHE B O 1
ATOM 5804 N N . ARG B 1 199 ? 8.313 -6.726 -34.146 1.000 41.774 200 ARG B N 1
ATOM 5805 C CA . ARG B 1 199 ? 7.353 -6.165 -33.206 1.000 40.614 200 ARG B CA 1
ATOM 5806 C C . ARG B 1 199 ? 7.872 -6.436 -31.798 1.000 39.136 200 ARG B C 1
ATOM 5807 O O . ARG B 1 199 ? 7.361 -7.314 -31.099 1.000 38.863 200 ARG B O 1
ATOM 5815 N N . ASN B 1 200 ? 8.923 -5.693 -31.419 1.000 38.271 201 ASN B N 1
ATOM 5816 C CA . ASN B 1 200 ? 9.639 -5.926 -30.177 1.000 39.962 201 ASN B CA 1
ATOM 5817 C C . ASN B 1 200 ? 10.004 -4.582 -29.551 1.000 42.447 201 ASN B C 1
ATOM 5818 O O . ASN B 1 200 ? 9.903 -3.539 -30.193 1.000 41.424 201 ASN B O 1
ATOM 5823 N N . ALA B 1 201 ? 10.411 -4.625 -28.278 1.000 43.925 202 ALA B N 1
ATOM 5824 C CA . ALA B 1 201 ? 10.526 -3.429 -27.460 1.000 44.895 202 ALA B CA 1
ATOM 5825 C C . ALA B 1 201 ? 11.684 -2.542 -27.925 1.000 43.754 202 ALA B C 1
ATOM 5826 O O . ALA B 1 201 ? 11.652 -1.342 -27.668 1.000 41.868 202 ALA B O 1
ATOM 5828 N N . VAL B 1 202 ? 12.689 -3.112 -28.610 1.000 44.431 203 VAL B N 1
ATOM 5829 C CA . VAL B 1 202 ? 13.800 -2.320 -29.135 1.000 43.615 203 VAL B CA 1
ATOM 5830 C C . VAL B 1 202 ? 13.387 -1.574 -30.401 1.000 43.245 203 VAL B C 1
ATOM 5831 O O . VAL B 1 202 ? 13.755 -0.415 -30.568 1.000 44.856 203 VAL B O 1
ATOM 5835 N N . GLU B 1 203 ? 12.628 -2.232 -31.288 1.000 44.415 204 GLU B N 1
ATOM 5836 C CA . GLU B 1 203 ? 12.196 -1.612 -32.538 1.000 42.408 204 GLU B CA 1
ATOM 5837 C C . GLU B 1 203 ? 11.050 -0.633 -32.312 1.000 43.957 204 GLU B C 1
ATOM 5838 O O . GLU B 1 203 ? 10.915 0.346 -33.038 1.000 46.105 204 GLU B O 1
ATOM 5844 N N . MET B 1 204 ? 10.196 -0.919 -31.327 1.000 45.596 205 MET B N 1
ATOM 5845 C CA . MET B 1 204 ? 8.919 -0.238 -31.231 1.000 47.191 205 MET B CA 1
ATOM 5846 C C . MET B 1 204 ? 8.610 0.110 -29.778 1.000 43.972 205 MET B C 1
ATOM 5847 O O . MET B 1 204 ? 8.553 -0.766 -28.921 1.000 42.199 205 MET B O 1
ATOM 5852 N N . GLY B 1 205 ? 8.381 1.400 -29.535 1.000 43.379 206 GLY B N 1
ATOM 5853 C CA . GLY B 1 205 ? 7.916 1.880 -28.250 1.000 44.987 206 GLY B CA 1
ATOM 5854 C C . GLY B 1 205 ? 9.049 2.486 -27.426 1.000 48.602 206 GLY B C 1
ATOM 5855 O O . GLY B 1 205 ? 9.465 3.616 -27.679 1.000 46.892 206 GLY B O 1
ATOM 5856 N N . PRO B 1 206 ? 9.553 1.777 -26.390 1.000 48.711 207 PRO B N 1
ATOM 5857 C CA . PRO B 1 206 ? 10.573 2.351 -25.513 1.000 47.935 207 PRO B CA 1
ATOM 5858 C C . PRO B 1 206 ? 12.004 2.274 -26.055 1.000 50.522 207 PRO B C 1
ATOM 5859 O O . PRO B 1 206 ? 12.886 2.923 -25.507 1.000 48.966 207 PRO B O 1
ATOM 5863 N N . LYS B 1 207 ? 12.220 1.487 -27.125 1.000 49.837 208 LYS B N 1
ATOM 5864 C CA . LYS B 1 207 ? 13.501 1.384 -27.819 1.000 53.216 208 LYS B CA 1
ATOM 5865 C C . LYS B 1 207 ? 14.586 0.815 -26.899 1.000 54.413 208 LYS B C 1
ATOM 5866 O O . LYS B 1 207 ? 15.744 1.216 -26.981 1.000 54.411 208 LYS B O 1
ATOM 5872 N N . ARG B 1 208 ? 14.207 -0.137 -26.037 1.000 54.833 209 ARG B N 1
ATOM 5873 C CA . ARG B 1 208 ? 15.143 -0.823 -25.158 1.000 51.197 209 ARG B CA 1
ATOM 5874 C C . ARG B 1 208 ? 14.623 -2.233 -24.914 1.000 47.973 209 ARG B C 1
ATOM 5875 O O . ARG B 1 208 ? 13.447 -2.512 -25.124 1.000 45.202 209 ARG B O 1
ATOM 5883 N N . ASP B 1 209 ? 15.526 -3.129 -24.512 1.000 48.313 210 ASP B N 1
ATOM 5884 C CA . ASP B 1 209 ? 15.144 -4.501 -24.233 1.000 48.940 210 ASP B CA 1
ATOM 5885 C C . ASP B 1 209 ? 14.606 -4.521 -22.806 1.000 50.673 210 ASP B C 1
ATOM 5886 O O . ASP B 1 209 ? 15.364 -4.616 -21.843 1.000 53.648 210 ASP B O 1
ATOM 5891 N N . ILE B 1 210 ? 13.284 -4.383 -22.691 1.000 46.642 211 ILE B N 1
ATOM 5892 C CA . ILE B 1 210 ? 12.628 -4.257 -21.404 1.000 41.724 211 ILE B CA 1
ATOM 5893 C C . ILE B 1 210 ? 12.733 -5.573 -20.634 1.000 40.112 211 ILE B C 1
ATOM 5894 O O . ILE B 1 210 ? 13.009 -5.571 -19.432 1.000 41.197 211 ILE B O 1
ATOM 5899 N N . LEU B 1 211 ? 12.546 -6.712 -21.303 1.000 38.160 212 LEU B N 1
ATOM 5900 C CA . LEU B 1 211 ? 12.568 -7.973 -20.569 1.000 40.134 212 LEU B CA 1
ATOM 5901 C C . LEU B 1 211 ? 13.980 -8.263 -20.059 1.000 45.439 212 LEU B C 1
ATOM 5902 O O . LEU B 1 211 ? 14.145 -8.913 -19.028 1.000 47.169 212 LEU B O 1
ATOM 5907 N N . LYS B 1 212 ? 14.998 -7.807 -20.804 1.000 51.813 213 LYS B N 1
ATOM 5908 C CA . LYS B 1 212 ? 16.379 -8.028 -20.408 1.000 51.362 213 LYS B CA 1
ATOM 5909 C C . LYS B 1 212 ? 16.665 -7.212 -19.153 1.000 45.604 213 LYS B C 1
ATOM 5910 O O . LYS B 1 212 ? 17.200 -7.743 -18.189 1.000 46.130 213 LYS B O 1
ATOM 5916 N N . GLU B 1 213 ? 16.262 -5.939 -19.153 1.000 40.395 214 GLU B N 1
ATOM 5917 C CA . GLU B 1 213 ? 16.423 -5.104 -17.975 1.000 42.797 214 GLU B CA 1
ATOM 5918 C C . GLU B 1 213 ? 15.773 -5.764 -16.752 1.000 47.578 214 GLU B C 1
ATOM 5919 O O . GLU B 1 213 ? 16.358 -5.787 -15.670 1.000 51.745 214 GLU B O 1
ATOM 5925 N N . LEU B 1 214 ? 14.564 -6.316 -16.928 1.000 48.720 215 LEU B N 1
ATOM 5926 C CA . LEU B 1 214 ? 13.786 -6.829 -15.809 1.000 48.954 215 LEU B CA 1
ATOM 5927 C C . LEU B 1 214 ? 14.367 -8.135 -15.281 1.000 47.320 215 LEU B C 1
ATOM 5928 O O . LEU B 1 214 ? 14.272 -8.392 -14.083 1.000 46.835 215 LEU B O 1
ATOM 5933 N N . VAL B 1 215 ? 14.918 -8.976 -16.167 1.000 46.456 216 VAL B N 1
ATOM 5934 C CA . VAL B 1 215 ? 15.442 -10.266 -15.738 1.000 48.360 216 VAL B CA 1
ATOM 5935 C C . VAL B 1 215 ? 16.743 -10.050 -14.951 1.000 48.414 216 VAL B C 1
ATOM 5936 O O . VAL B 1 215 ? 17.004 -10.773 -13.988 1.000 46.789 216 VAL B O 1
ATOM 5940 N N . GLU B 1 216 ? 17.552 -9.063 -15.377 1.000 50.148 217 GLU B N 1
ATOM 5941 C CA . GLU B 1 216 ? 18.802 -8.707 -14.713 1.000 55.738 217 GLU B CA 1
ATOM 5942 C C . GLU B 1 216 ? 18.504 -8.120 -13.331 1.000 50.881 217 GLU B C 1
ATOM 5943 O O . GLU B 1 216 ? 19.111 -8.526 -12.339 1.000 52.408 217 GLU B O 1
ATOM 5949 N N . ALA B 1 217 ? 17.540 -7.189 -13.282 1.000 52.935 218 ALA B N 1
ATOM 5950 C CA . ALA B 1 217 ? 17.107 -6.571 -12.038 1.000 49.316 218 ALA B CA 1
ATOM 5951 C C . ALA B 1 217 ? 16.514 -7.602 -11.078 1.000 47.675 218 ALA B C 1
ATOM 5952 O O . ALA B 1 217 ? 16.722 -7.494 -9.869 1.000 50.343 218 ALA B O 1
ATOM 5954 N N . SER B 1 218 ? 15.793 -8.600 -11.610 1.000 48.670 219 SER B N 1
ATOM 5955 C CA . SER B 1 218 ? 15.155 -9.626 -10.793 1.000 50.589 219 SER B CA 1
ATOM 5956 C C . SER B 1 218 ? 16.182 -10.606 -10.222 1.000 51.525 219 SER B C 1
ATOM 5957 O O . SER B 1 218 ? 16.096 -10.975 -9.050 1.000 48.611 219 SER B O 1
ATOM 5960 N N . ARG B 1 219 ? 17.116 -11.071 -11.064 1.000 59.398 220 ARG B N 1
ATOM 5961 C CA . ARG B 1 219 ? 18.047 -12.120 -10.667 1.000 66.032 220 ARG B CA 1
ATOM 5962 C C . ARG B 1 219 ? 18.936 -11.647 -9.515 1.000 68.084 220 ARG B C 1
ATOM 5963 O O . ARG B 1 219 ? 19.194 -12.411 -8.584 1.000 64.344 220 ARG B O 1
ATOM 5971 N N . LYS B 1 220 ? 19.360 -10.375 -9.566 1.000 59.503 221 LYS B N 1
ATOM 5972 C CA . LYS B 1 220 ? 20.232 -9.832 -8.541 1.000 59.044 221 LYS B CA 1
ATOM 5973 C C . LYS B 1 220 ? 19.476 -9.537 -7.243 1.000 57.333 221 LYS B C 1
ATOM 5974 O O . LYS B 1 220 ? 20.092 -9.029 -6.310 1.000 55.797 221 LYS B O 1
ATOM 5980 N N . ARG B 1 221 ? 18.165 -9.849 -7.175 1.000 52.221 222 ARG B N 1
ATOM 5981 C CA . ARG B 1 221 ? 17.399 -9.708 -5.941 1.000 46.435 222 ARG B CA 1
ATOM 5982 C C . ARG B 1 221 ? 16.770 -11.031 -5.502 1.000 47.379 222 ARG B C 1
ATOM 5983 O O . ARG B 1 221 ? 15.971 -11.039 -4.566 1.000 46.470 222 ARG B O 1
ATOM 5991 N N . ASP B 1 222 ? 17.128 -12.138 -6.167 1.000 50.947 223 ASP B N 1
ATOM 5992 C CA . ASP B 1 222 ? 16.638 -13.469 -5.818 1.000 61.017 223 ASP B CA 1
ATOM 5993 C C . ASP B 1 222 ? 15.131 -13.618 -6.063 1.000 59.487 223 ASP B C 1
ATOM 5994 O O . ASP B 1 222 ? 14.516 -14.535 -5.526 1.000 62.943 223 ASP B O 1
ATOM 5999 N N . LEU B 1 223 ? 14.530 -12.737 -6.877 1.000 60.121 224 LEU B N 1
ATOM 6000 C CA . LEU B 1 223 ? 13.184 -12.949 -7.389 1.000 53.340 224 LEU B CA 1
ATOM 6001 C C . LEU B 1 223 ? 13.231 -14.060 -8.429 1.000 47.689 224 LEU B C 1
ATOM 6002 O O . LEU B 1 223 ? 14.000 -13.968 -9.373 1.000 50.114 224 LEU B O 1
ATOM 6007 N N . LYS B 1 224 ? 12.378 -15.074 -8.287 1.000 46.726 225 LYS B N 1
ATOM 6008 C CA . LYS B 1 224 ? 12.136 -16.006 -9.377 1.000 43.858 225 LYS B CA 1
ATOM 6009 C C . LYS B 1 224 ? 11.491 -15.249 -10.539 1.000 44.280 225 LYS B C 1
ATOM 6010 O O . LYS B 1 224 ? 10.803 -14.245 -10.342 1.000 41.760 225 LYS B O 1
ATOM 6016 N N . PHE B 1 225 ? 11.731 -15.731 -11.762 1.000 46.376 226 PHE B N 1
ATOM 6017 C CA . PHE B 1 225 ? 11.314 -15.017 -12.955 1.000 45.615 226 PHE B CA 1
ATOM 6018 C C . PHE B 1 225 ? 10.390 -15.889 -13.798 1.000 44.723 226 PHE B C 1
ATOM 6019 O O . PHE B 1 225 ? 10.711 -17.028 -14.118 1.000 45.417 226 PHE B O 1
ATOM 6027 N N . GLY B 1 226 ? 9.237 -15.322 -14.163 1.000 46.405 227 GLY B N 1
ATOM 6028 C CA . GLY B 1 226 ? 8.233 -16.014 -14.955 1.000 42.731 227 GLY B CA 1
ATOM 6029 C C . GLY B 1 226 ? 8.131 -15.455 -16.373 1.000 38.829 227 GLY B C 1
ATOM 6030 O O . GLY B 1 226 ? 8.233 -14.250 -16.597 1.000 36.248 227 GLY B O 1
ATOM 6031 N N . PHE B 1 227 ? 7.909 -16.373 -17.318 1.000 38.531 228 PHE B N 1
ATOM 6032 C CA . PHE B 1 227 ? 7.829 -16.065 -18.735 1.000 39.170 228 PHE B CA 1
ATOM 6033 C C . PHE B 1 227 ? 6.373 -16.157 -19.165 1.000 35.786 228 PHE B C 1
ATOM 6034 O O . PHE B 1 227 ? 5.840 -17.255 -19.301 1.000 33.805 228 PHE B O 1
ATOM 6042 N N . TYR B 1 228 ? 5.738 -14.990 -19.319 1.000 36.137 229 TYR B N 1
ATOM 6043 C CA . TYR B 1 228 ? 4.362 -14.913 -19.774 1.000 35.535 229 TYR B CA 1
ATOM 6044 C C . TYR B 1 228 ? 4.339 -14.945 -21.299 1.000 34.745 229 TYR B C 1
ATOM 6045 O O . TYR B 1 228 ? 4.873 -14.045 -21.944 1.000 33.805 229 TYR B O 1
ATOM 6054 N N . PHE B 1 229 ? 3.662 -15.950 -21.867 1.000 36.043 230 PHE B N 1
ATOM 6055 C CA . PHE B 1 229 ? 3.710 -16.162 -23.303 1.000 36.754 230 PHE B CA 1
ATOM 6056 C C . PHE B 1 229 ? 2.324 -16.517 -23.838 1.000 35.735 230 PHE B C 1
ATOM 6057 O O . PHE B 1 229 ? 1.819 -17.606 -23.567 1.000 33.026 230 PHE B O 1
ATOM 6065 N N . SER B 1 230 ? 1.739 -15.596 -24.622 1.000 34.917 231 SER B N 1
ATOM 6066 C CA . SER B 1 230 ? 0.496 -15.869 -25.331 1.000 36.597 231 SER B CA 1
ATOM 6067 C C . SER B 1 230 ? 0.754 -16.881 -26.450 1.000 34.905 231 SER B C 1
ATOM 6068 O O . SER B 1 230 ? 1.699 -16.723 -27.222 1.000 35.668 231 SER B O 1
ATOM 6071 N N . ILE B 1 231 ? -0.083 -17.922 -26.509 1.000 32.846 232 ILE B N 1
ATOM 6072 C CA . ILE B 1 231 ? 0.038 -18.984 -27.492 1.000 36.343 232 ILE B CA 1
ATOM 6073 C C . ILE B 1 231 ? -0.452 -18.465 -28.843 1.000 34.774 232 ILE B C 1
ATOM 6074 O O . ILE B 1 231 ? 0.341 -18.321 -29.778 1.000 35.880 232 ILE B O 1
ATOM 6079 N N . ALA B 1 232 ? -1.754 -18.151 -28.920 1.000 34.690 233 ALA B N 1
ATOM 6080 C CA . ALA B 1 232 ? -2.338 -17.543 -30.105 1.000 36.032 233 ALA B CA 1
ATOM 6081 C C . ALA B 1 232 ? -2.173 -16.024 -30.066 1.000 36.652 233 ALA B C 1
ATOM 6082 O O . ALA B 1 232 ? -1.866 -15.436 -29.027 1.000 41.457 233 ALA B O 1
ATOM 6084 N N . GLU B 1 233 ? -2.358 -15.414 -31.235 1.000 35.643 234 GLU B N 1
ATOM 6085 C CA . GLU B 1 233 ? -2.436 -13.972 -31.384 1.000 37.234 234 GLU B CA 1
ATOM 6086 C C . GLU B 1 233 ? -3.729 -13.668 -32.126 1.000 35.158 234 GLU B C 1
ATOM 6087 O O . GLU B 1 233 ? -4.265 -14.534 -32.807 1.000 38.956 234 GLU B O 1
ATOM 6093 N N . TRP B 1 234 ? -4.210 -12.432 -31.995 1.000 35.457 235 TRP B N 1
ATOM 6094 C CA . TRP B 1 234 ? -5.488 -12.049 -32.572 1.000 34.930 235 TRP B CA 1
ATOM 6095 C C . TRP B 1 234 ? -5.448 -12.113 -34.101 1.000 35.560 235 TRP B C 1
ATOM 6096 O O . TRP B 1 234 ? -6.442 -12.482 -34.716 1.000 38.058 235 TRP B O 1
ATOM 6107 N N . GLU B 1 235 ? -4.317 -11.727 -34.703 1.000 36.182 236 GLU B N 1
ATOM 6108 C CA . GLU B 1 235 ? -4.125 -11.760 -36.150 1.000 38.964 236 GLU B CA 1
ATOM 6109 C C . GLU B 1 235 ? -2.673 -12.116 -36.470 1.000 38.680 236 GLU B C 1
ATOM 6110 O O . GLU B 1 235 ? -1.769 -11.583 -35.836 1.000 43.473 236 GLU B O 1
ATOM 6116 N N . TYR B 1 236 ? -2.441 -12.986 -37.461 1.000 38.746 237 TYR B N 1
ATOM 6117 C CA . TYR B 1 236 ? -1.091 -13.196 -37.963 1.000 37.665 237 TYR B CA 1
ATOM 6118 C C . TYR B 1 236 ? -1.125 -13.333 -39.483 1.000 38.917 237 TYR B C 1
ATOM 6119 O O . TYR B 1 236 ? -1.908 -14.127 -40.003 1.000 39.012 237 TYR B O 1
ATOM 6128 N N . PRO B 1 237 ? -0.265 -12.594 -40.233 1.000 41.382 238 PRO B N 1
ATOM 6129 C CA . PRO B 1 237 ? -0.168 -12.753 -41.689 1.000 40.399 238 PRO B CA 1
ATOM 6130 C C . PRO B 1 237 ? 0.491 -14.078 -42.059 1.000 40.028 238 PRO B C 1
ATOM 6131 O O . PRO B 1 237 ? 1.586 -14.359 -41.589 1.000 41.891 238 PRO B O 1
ATOM 6135 N N . VAL B 1 238 ? -0.195 -14.891 -42.881 1.000 40.522 239 VAL B N 1
ATOM 6136 C CA . VAL B 1 238 ? 0.311 -16.197 -43.278 1.000 38.596 239 VAL B CA 1
ATOM 6137 C C . VAL B 1 238 ? 0.402 -16.300 -44.801 1.000 39.867 239 VAL B C 1
ATOM 6138 O O . VAL B 1 238 ? -0.298 -15.594 -45.528 1.000 38.896 239 VAL B O 1
ATOM 6142 N N . ILE B 1 239 ? 1.303 -17.190 -45.248 1.000 39.641 240 ILE B N 1
ATOM 6143 C CA . ILE B 1 239 ? 1.535 -17.477 -46.650 1.000 40.427 240 ILE B CA 1
ATOM 6144 C C . ILE B 1 239 ? 0.695 -18.688 -47.034 1.000 41.383 240 ILE B C 1
ATOM 6145 O O . ILE B 1 239 ? 0.770 -19.719 -46.369 1.000 43.825 240 ILE B O 1
ATOM 6150 N N . THR B 1 240 ? -0.055 -18.555 -48.137 1.000 41.645 241 THR B N 1
ATOM 6151 C CA . THR B 1 240 ? -1.052 -19.533 -48.541 1.000 43.415 241 THR B CA 1
ATOM 6152 C C . THR B 1 240 ? -0.685 -20.124 -49.899 1.000 43.598 241 THR B C 1
ATOM 6153 O O . THR B 1 240 ? 0.153 -19.576 -50.610 1.000 40.689 241 THR B O 1
ATOM 6157 N N . LYS B 1 241 ? -1.343 -21.240 -50.232 1.000 49.182 242 LYS B N 1
ATOM 6158 C CA . LYS B 1 241 ? -1.180 -21.941 -51.495 1.000 53.321 242 LYS B CA 1
ATOM 6159 C C . LYS B 1 241 ? -2.305 -21.592 -52.476 1.000 58.721 242 LYS B C 1
ATOM 6160 O O . LYS B 1 241 ? -2.306 -22.085 -53.604 1.000 60.237 242 LYS B O 1
ATOM 6166 N N . GLU B 1 242 ? -3.301 -20.811 -52.032 1.000 60.431 243 GLU B N 1
ATOM 6167 C CA . GLU B 1 242 ? -4.403 -20.390 -52.885 1.000 59.001 243 GLU B CA 1
ATOM 6168 C C . GLU B 1 242 ? -5.043 -19.122 -52.320 1.000 53.997 243 GLU B C 1
ATOM 6169 O O . GLU B 1 242 ? -4.837 -18.775 -51.157 1.000 52.756 243 GLU B O 1
ATOM 6175 N N . ARG B 1 243 ? -5.813 -18.421 -53.162 1.000 46.611 244 ARG B N 1
ATOM 6176 C CA . ARG B 1 243 ? -6.383 -17.146 -52.762 1.000 46.549 244 ARG B CA 1
ATOM 6177 C C . ARG B 1 243 ? -7.607 -17.428 -51.903 1.000 40.936 244 ARG B C 1
ATOM 6178 O O . ARG B 1 243 ? -8.264 -18.451 -52.068 1.000 38.036 244 ARG B O 1
ATOM 6186 N N . VAL B 1 244 ? -7.896 -16.512 -50.978 1.000 39.936 245 VAL B N 1
ATOM 6187 C CA . VAL B 1 244 ? -9.017 -16.693 -50.073 1.000 37.997 245 VAL B CA 1
ATOM 6188 C C . VAL B 1 244 ? -10.298 -16.282 -50.796 1.000 37.527 245 VAL B C 1
ATOM 6189 O O . VAL B 1 244 ? -11.257 -17.045 -50.779 1.000 39.288 245 VAL B O 1
ATOM 6193 N N . SER B 1 245 ? -10.298 -15.101 -51.439 1.000 36.332 246 SER B N 1
ATOM 6194 C CA . SER B 1 245 ? -11.411 -14.663 -52.271 1.000 36.959 246 SER B CA 1
ATOM 6195 C C . SER B 1 245 ? -10.893 -13.907 -53.489 1.000 37.419 246 SER B C 1
ATOM 6196 O O . SER B 1 245 ? -9.738 -13.497 -53.524 1.000 37.044 246 SER B O 1
ATOM 6199 N N . GLN B 1 246 ? -11.789 -13.693 -54.461 1.000 38.371 247 GLN B N 1
ATOM 6200 C CA . GLN B 1 246 ? -11.463 -12.991 -55.696 1.000 38.827 247 GLN B CA 1
ATOM 6201 C C . GLN B 1 246 ? -11.235 -11.498 -55.463 1.000 37.062 247 GLN B C 1
ATOM 6202 O O . GLN B 1 246 ? -10.739 -10.826 -56.350 1.000 36.410 247 GLN B O 1
ATOM 6208 N N . TRP B 1 247 ? -11.629 -10.968 -54.301 1.000 38.464 248 TRP B N 1
ATOM 6209 C CA . TRP B 1 247 ? -11.504 -9.542 -54.017 1.000 37.288 248 TRP B CA 1
ATOM 6210 C C . TRP B 1 247 ? -10.143 -9.202 -53.401 1.000 36.277 248 TRP B C 1
ATOM 6211 O O . TRP B 1 247 ? -9.847 -8.028 -53.195 1.000 36.313 248 TRP B O 1
ATOM 6222 N N . ASP B 1 248 ? -9.348 -10.228 -53.068 1.000 37.484 249 ASP B N 1
ATOM 6223 C CA . ASP B 1 248 ? -8.070 -10.067 -52.388 1.000 37.501 249 ASP B CA 1
ATOM 6224 C C . ASP B 1 248 ? -7.002 -9.491 -53.323 1.000 38.267 249 ASP B C 1
ATOM 6225 O O . ASP B 1 248 ? -6.820 -9.971 -54.437 1.000 38.937 249 ASP B O 1
ATOM 6230 N N . PRO B 1 249 ? -6.198 -8.491 -52.890 1.000 38.458 250 PRO B N 1
ATOM 6231 C CA . PRO B 1 249 ? -5.080 -8.019 -53.709 1.000 35.571 250 PRO B CA 1
ATOM 6232 C C . PRO B 1 249 ? -3.955 -9.043 -53.884 1.000 36.823 250 PRO B C 1
ATOM 6233 O O . PRO B 1 249 ? -3.296 -9.056 -54.920 1.000 37.454 250 PRO B O 1
ATOM 6237 N N . TYR B 1 250 ? -3.735 -9.899 -52.875 1.000 39.747 251 TYR B N 1
ATOM 6238 C CA . TYR B 1 250 ? -2.700 -10.926 -52.924 1.000 37.930 251 TYR B CA 1
ATOM 6239 C C . TYR B 1 250 ? -3.343 -12.302 -52.867 1.000 37.626 251 TYR B C 1
ATOM 6240 O O . TYR B 1 250 ? -4.288 -12.513 -52.117 1.000 39.720 251 TYR B O 1
ATOM 6249 N N . GLU B 1 251 ? -2.806 -13.226 -53.670 1.000 38.110 252 GLU B N 1
ATOM 6250 C CA . GLU B 1 251 ? -3.355 -14.565 -53.798 1.000 43.065 252 GLU B CA 1
ATOM 6251 C C . GLU B 1 251 ? -2.494 -15.551 -53.021 1.000 42.856 252 GLU B C 1
ATOM 6252 O O . GLU B 1 251 ? -2.802 -16.744 -52.967 1.000 47.451 252 GLU B O 1
ATOM 6258 N N . ASP B 1 252 ? -1.435 -15.027 -52.393 1.000 43.678 253 ASP B N 1
ATOM 6259 C CA . ASP B 1 252 ? -0.441 -15.840 -51.709 1.000 45.717 253 ASP B CA 1
ATOM 6260 C C . ASP B 1 252 ? -0.397 -15.478 -50.221 1.000 44.690 253 ASP B C 1
ATOM 6261 O O . ASP B 1 252 ? 0.544 -15.847 -49.521 1.000 44.718 253 ASP B O 1
ATOM 6266 N N . MET B 1 253 ? -1.411 -14.756 -49.728 1.000 43.269 254 MET B N 1
ATOM 6267 C CA . MET B 1 253 ? -1.345 -14.241 -48.372 1.000 43.843 254 MET B CA 1
ATOM 6268 C C . MET B 1 253 ? -2.755 -14.112 -47.790 1.000 44.355 254 MET B C 1
ATOM 6269 O O . MET B 1 253 ? -3.716 -13.858 -48.516 1.000 44.106 254 MET B O 1
ATOM 6274 N N . ALA B 1 254 ? -2.841 -14.324 -46.467 1.000 43.563 255 ALA B N 1
ATOM 6275 C CA . ALA B 1 254 ? -4.079 -14.271 -45.704 1.000 38.065 255 ALA B CA 1
ATOM 6276 C C . ALA B 1 254 ? -3.776 -13.876 -44.258 1.000 37.048 255 ALA B C 1
ATOM 6277 O O . ALA B 1 254 ? -2.621 -13.679 -43.895 1.000 36.161 255 ALA B O 1
ATOM 6279 N N . ILE B 1 255 ? -4.832 -13.749 -43.442 1.000 37.293 256 ILE B N 1
ATOM 6280 C CA . ILE B 1 255 ? -4.726 -13.474 -42.017 1.000 35.327 256 ILE B CA 1
ATOM 6281 C C . ILE B 1 255 ? -5.216 -14.709 -41.261 1.000 34.470 256 ILE B C 1
ATOM 6282 O O . ILE B 1 255 ? -6.334 -15.166 -41.485 1.000 35.771 256 ILE B O 1
ATOM 6287 N N . PHE B 1 256 ? -4.377 -15.241 -40.366 1.000 32.424 257 PHE B N 1
ATOM 6288 C CA . PHE B 1 256 ? -4.726 -16.413 -39.586 1.000 33.392 257 PHE B CA 1
ATOM 6289 C C . PHE B 1 256 ? -5.341 -16.000 -38.241 1.000 35.753 257 PHE B C 1
ATOM 6290 O O . PHE B 1 256 ? -4.836 -15.102 -37.565 1.000 36.629 257 PHE B O 1
ATOM 6298 N N . HIS B 1 257 ? -6.434 -16.692 -37.877 1.000 40.185 258 HIS B N 1
ATOM 6299 C CA . HIS B 1 257 ? -7.120 -16.586 -36.594 1.000 40.641 258 HIS B CA 1
ATOM 6300 C C . HIS B 1 257 ? -7.376 -17.984 -36.038 1.000 40.501 258 HIS B C 1
ATOM 6301 O O . HIS B 1 257 ? -7.623 -18.901 -36.810 1.000 40.739 258 HIS B O 1
ATOM 6308 N N . ASP B 1 258 ? -7.419 -18.112 -34.707 1.000 42.510 259 ASP B N 1
ATOM 6309 C CA . ASP B 1 258 ? -8.109 -19.222 -34.060 1.000 41.100 259 ASP B CA 1
ATOM 6310 C C . ASP B 1 258 ? -9.269 -18.637 -33.247 1.000 38.910 259 ASP B C 1
ATOM 6311 O O . ASP B 1 258 ? -9.686 -17.511 -33.504 1.000 39.699 259 ASP B O 1
ATOM 6316 N N . GLY B 1 259 ? -9.778 -19.378 -32.255 1.000 34.917 260 GLY B N 1
ATOM 6317 C CA . GLY B 1 259 ? -10.928 -18.928 -31.491 1.000 35.289 260 GLY B CA 1
ATOM 6318 C C . GLY B 1 259 ? -10.567 -18.094 -30.257 1.000 35.437 260 GLY B C 1
ATOM 6319 O O . GLY B 1 259 ? -11.412 -17.882 -29.393 1.000 38.143 260 GLY B O 1
ATOM 6320 N N . MET B 1 260 ? -9.337 -17.579 -30.181 1.000 35.813 261 MET B N 1
ATOM 6321 C CA . MET B 1 260 ? -8.844 -16.970 -28.953 1.000 38.036 261 MET B CA 1
ATOM 6322 C C . MET B 1 260 ? -9.585 -15.658 -28.645 1.000 36.878 261 MET B C 1
ATOM 6323 O O . MET B 1 260 ? -9.845 -15.349 -27.477 1.000 36.080 261 MET B O 1
ATOM 6328 N N . GLY B 1 261 ? -9.948 -14.902 -29.688 1.000 33.484 262 GLY B N 1
ATOM 6329 C CA . GLY B 1 261 ? -10.542 -13.575 -29.540 1.000 32.542 262 GLY B CA 1
ATOM 6330 C C . GLY B 1 261 ? -11.994 -13.620 -29.053 1.000 34.173 262 GLY B C 1
ATOM 6331 O O . GLY B 1 261 ? -12.531 -12.600 -28.611 1.000 31.755 262 GLY B O 1
ATOM 6332 N N . LEU B 1 262 ? -12.622 -14.804 -29.149 1.000 34.536 263 LEU B N 1
ATOM 6333 C CA . LEU B 1 262 ? -13.963 -15.076 -28.639 1.000 36.646 263 LEU B CA 1
ATOM 6334 C C . LEU B 1 262 ? -15.051 -14.515 -29.562 1.000 39.087 263 LEU B C 1
ATOM 6335 O O . LEU B 1 262 ? -16.020 -15.208 -29.842 1.000 39.649 263 LEU B O 1
ATOM 6340 N N . ILE B 1 263 ? -14.922 -13.258 -30.008 1.000 40.304 264 ILE B N 1
ATOM 6341 C CA . ILE B 1 263 ? -15.759 -12.720 -31.070 1.000 39.591 264 ILE B CA 1
ATOM 6342 C C . ILE B 1 263 ? -15.558 -13.572 -32.319 1.000 39.416 264 ILE B C 1
ATOM 6343 O O . ILE B 1 263 ? -14.428 -13.729 -32.751 1.000 39.619 264 ILE B O 1
ATOM 6348 N N . PRO B 1 264 ? -16.611 -14.114 -32.977 1.000 42.285 265 PRO B N 1
ATOM 6349 C CA . PRO B 1 264 ? -16.403 -14.966 -34.147 1.000 42.356 265 PRO B CA 1
ATOM 6350 C C . PRO B 1 264 ? -15.689 -14.206 -35.269 1.000 44.173 265 PRO B C 1
ATOM 6351 O O . PRO B 1 264 ? -16.064 -13.072 -35.595 1.000 38.727 265 PRO B O 1
ATOM 6355 N N . ARG B 1 265 ? -14.635 -14.836 -35.810 1.000 44.727 266 ARG B N 1
ATOM 6356 C CA . ARG B 1 265 ? -13.959 -14.373 -37.013 1.000 46.351 266 ARG B CA 1
ATOM 6357 C C . ARG B 1 265 ? -13.906 -15.514 -38.021 1.000 44.119 266 ARG B C 1
ATOM 6358 O O . ARG B 1 265 ? -14.100 -16.662 -37.649 1.000 41.046 266 ARG B O 1
ATOM 6366 N N . PRO B 1 266 ? -13.592 -15.255 -39.312 1.000 48.125 267 PRO B N 1
ATOM 6367 C CA . PRO B 1 266 ? -13.387 -16.345 -40.270 1.000 48.541 267 PRO B CA 1
ATOM 6368 C C . PRO B 1 266 ? -12.238 -17.233 -39.792 1.000 48.270 267 PRO B C 1
ATOM 6369 O O . PRO B 1 266 ? -11.207 -16.722 -39.360 1.000 48.657 267 PRO B O 1
ATOM 6373 N N . VAL B 1 267 ? -12.443 -18.557 -39.817 1.000 52.286 268 VAL B N 1
ATOM 6374 C CA . VAL B 1 267 ? -11.454 -19.502 -39.311 1.000 58.676 268 VAL B CA 1
ATOM 6375 C C . VAL B 1 267 ? -11.309 -20.638 -40.326 1.000 58.426 268 VAL B C 1
ATOM 6376 O O . VAL B 1 267 ? -12.316 -21.206 -40.739 1.000 55.948 268 VAL B O 1
ATOM 6380 N N . PRO B 1 268 ? -10.069 -21.033 -40.730 1.000 55.498 269 PRO B N 1
ATOM 6381 C CA . PRO B 1 268 ? -8.833 -20.473 -40.170 1.000 50.677 269 PRO B CA 1
ATOM 6382 C C . PRO B 1 268 ? -8.333 -19.172 -40.798 1.000 46.038 269 PRO B C 1
ATOM 6383 O O . PRO B 1 268 ? -7.481 -18.509 -40.206 1.000 46.170 269 PRO B O 1
ATOM 6387 N N . LEU B 1 269 ? -8.859 -18.799 -41.977 1.000 40.983 270 LEU B N 1
ATOM 6388 C CA . LEU B 1 269 ? -8.268 -17.714 -42.752 1.000 39.127 270 LEU B CA 1
ATOM 6389 C C . LEU B 1 269 ? -9.296 -16.639 -43.083 1.000 37.624 270 LEU B C 1
ATOM 6390 O O . LEU B 1 269 ? -10.406 -16.944 -43.503 1.000 35.018 270 LEU B O 1
ATOM 6395 N N . ALA B 1 270 ? -8.860 -15.383 -42.915 1.000 36.457 271 ALA B N 1
ATOM 6396 C CA . ALA B 1 270 ? -9.522 -14.198 -43.422 1.000 34.520 271 ALA B CA 1
ATOM 6397 C C . ALA B 1 270 ? -8.716 -13.603 -44.581 1.000 34.378 271 ALA B C 1
ATOM 6398 O O . ALA B 1 270 ? -7.507 -13.786 -44.671 1.000 33.484 271 ALA B O 1
ATOM 6400 N N . SER B 1 271 ? -9.403 -12.883 -45.469 1.000 36.323 272 SER B N 1
ATOM 6401 C CA . SER B 1 271 ? -8.767 -12.171 -46.566 1.000 36.882 272 SER B CA 1
ATOM 6402 C C . SER B 1 271 ? -7.885 -11.065 -46.002 1.000 35.105 272 SER B C 1
ATOM 6403 O O . SER B 1 271 ? -8.259 -10.426 -45.030 1.000 35.459 272 SER B O 1
ATOM 6406 N N . TYR B 1 272 ? -6.724 -10.849 -46.629 1.000 34.089 273 TYR B N 1
ATOM 6407 C CA . TYR B 1 272 ? -5.771 -9.842 -46.195 1.000 33.604 273 TYR B CA 1
ATOM 6408 C C . TYR B 1 272 ? -5.901 -8.603 -47.081 1.000 32.467 273 TYR B C 1
ATOM 6409 O O . TYR B 1 272 ? -5.913 -8.717 -48.310 1.000 31.747 273 TYR B O 1
ATOM 6418 N N . PHE B 1 273 ? -5.998 -7.431 -46.433 1.000 32.673 274 PHE B N 1
ATOM 6419 C CA . PHE B 1 273 ? -6.037 -6.136 -47.098 1.000 33.007 274 PHE B CA 1
ATOM 6420 C C . PHE B 1 273 ? -5.044 -5.206 -46.401 1.000 33.552 274 PHE B C 1
ATOM 6421 O O . PHE B 1 273 ? -5.231 -4.870 -45.233 1.000 35.189 274 PHE B O 1
ATOM 6429 N N . PRO B 1 274 ? -3.941 -4.788 -47.067 1.000 33.418 275 PRO B N 1
ATOM 6430 C CA . PRO B 1 274 ? -2.957 -3.908 -46.430 1.000 34.132 275 PRO B CA 1
ATOM 6431 C C . PRO B 1 274 ? -3.539 -2.690 -45.702 1.000 32.565 275 PRO B C 1
ATOM 6432 O O . PRO B 1 274 ? -3.165 -2.422 -44.558 1.000 35.109 275 PRO B O 1
ATOM 6436 N N . ALA B 1 275 ? -4.481 -1.974 -46.326 1.000 32.921 276 ALA B N 1
ATOM 6437 C CA . ALA B 1 275 ? -4.996 -0.737 -45.746 1.000 33.983 276 ALA B CA 1
ATOM 6438 C C . ALA B 1 275 ? -5.832 -1.006 -44.492 1.000 36.379 276 ALA B C 1
ATOM 6439 O O . ALA B 1 275 ? -6.173 -0.071 -43.760 1.000 33.409 276 ALA B O 1
ATOM 6441 N N . ARG B 1 276 ? -6.178 -2.284 -44.271 1.000 36.424 277 ARG B N 1
ATOM 6442 C CA . ARG B 1 276 ? -6.948 -2.719 -43.116 1.000 36.091 277 ARG B CA 1
ATOM 6443 C C . ARG B 1 276 ? -6.011 -3.321 -42.076 1.000 36.145 277 ARG B C 1
ATOM 6444 O O . ARG B 1 276 ? -6.100 -2.982 -40.907 1.000 37.082 277 ARG B O 1
ATOM 6452 N N . HIS B 1 277 ? -5.115 -4.221 -42.505 1.000 37.868 278 HIS B N 1
ATOM 6453 C CA . HIS B 1 277 ? -4.426 -5.102 -41.576 1.000 35.550 278 HIS B CA 1
ATOM 6454 C C . HIS B 1 277 ? -3.042 -4.589 -41.205 1.000 39.676 278 HIS B C 1
ATOM 6455 O O . HIS B 1 277 ? -2.627 -4.777 -40.067 1.000 36.790 278 HIS B O 1
ATOM 6462 N N . ASP B 1 278 ? -2.320 -3.973 -42.153 1.000 41.118 279 ASP B N 1
ATOM 6463 C CA . ASP B 1 278 ? -0.898 -3.723 -41.957 1.000 42.132 279 ASP B CA 1
ATOM 6464 C C . ASP B 1 278 ? -0.644 -3.031 -40.621 1.000 38.805 279 ASP B C 1
ATOM 6465 O O . ASP B 1 278 ? 0.286 -3.406 -39.921 1.000 37.623 279 ASP B O 1
ATOM 6470 N N . ARG B 1 279 ? -1.485 -2.056 -40.269 1.000 38.388 280 ARG B N 1
ATOM 6471 C CA . ARG B 1 279 ? -1.232 -1.226 -39.107 1.000 38.062 280 ARG B CA 1
ATOM 6472 C C . ARG B 1 279 ? -1.938 -1.788 -37.876 1.000 37.863 280 ARG B C 1
ATOM 6473 O O . ARG B 1 279 ? -2.256 -1.038 -36.964 1.000 38.790 280 ARG B O 1
ATOM 6481 N N . MET B 1 280 ? -2.172 -3.108 -37.843 1.000 38.893 281 MET B N 1
ATOM 6482 C CA . MET B 1 280 ? -2.404 -3.804 -36.586 1.000 37.872 281 MET B CA 1
ATOM 6483 C C . MET B 1 280 ? -1.440 -4.987 -36.418 1.000 37.399 281 MET B C 1
ATOM 6484 O O . MET B 1 280 ? -1.478 -5.658 -35.379 1.000 35.615 281 MET B O 1
ATOM 6489 N N . ILE B 1 281 ? -0.530 -5.193 -37.394 1.000 33.984 282 ILE B N 1
ATOM 6490 C CA . ILE B 1 281 ? 0.410 -6.309 -37.372 1.000 36.062 282 ILE B CA 1
ATOM 6491 C C . ILE B 1 281 ? 1.827 -5.833 -37.699 1.000 36.902 282 ILE B C 1
ATOM 6492 O O . ILE B 1 281 ? 2.663 -6.663 -38.029 1.000 35.752 282 ILE B O 1
ATOM 6497 N N . SER B 1 282 ? 2.108 -4.524 -37.537 1.000 37.241 283 SER B N 1
ATOM 6498 C CA . SER B 1 282 ? 3.429 -3.970 -37.788 1.000 35.200 283 SER B CA 1
ATOM 6499 C C . SER B 1 282 ? 4.497 -4.852 -37.146 1.000 36.462 283 SER B C 1
ATOM 6500 O O . SER B 1 282 ? 4.402 -5.188 -35.968 1.000 35.372 283 SER B O 1
ATOM 6503 N N . GLY B 1 283 ? 5.498 -5.239 -37.948 1.000 36.328 284 GLY B N 1
ATOM 6504 C CA . GLY B 1 283 ? 6.698 -5.878 -37.444 1.000 34.086 284 GLY B CA 1
ATOM 6505 C C . GLY B 1 283 ? 6.666 -7.393 -37.576 1.000 36.024 284 GLY B C 1
ATOM 6506 O O . GLY B 1 283 ? 7.699 -8.035 -37.401 1.000 37.607 284 GLY B O 1
ATOM 6507 N N . LYS B 1 284 ? 5.492 -7.952 -37.889 1.000 37.576 285 LYS B N 1
ATOM 6508 C CA . LYS B 1 284 ? 5.313 -9.395 -37.906 1.000 41.124 285 LYS B CA 1
ATOM 6509 C C . LYS B 1 284 ? 5.689 -9.935 -39.282 1.000 42.204 285 LYS B C 1
ATOM 6510 O O . LYS B 1 284 ? 5.159 -9.467 -40.289 1.000 41.376 285 LYS B O 1
ATOM 6516 N N . ILE B 1 285 ? 6.583 -10.939 -39.284 1.000 42.034 286 ILE B N 1
ATOM 6517 C CA . ILE B 1 285 ? 7.104 -11.544 -40.499 1.000 39.157 286 ILE B CA 1
ATOM 6518 C C . ILE B 1 285 ? 6.218 -12.727 -40.885 1.000 35.993 286 ILE B C 1
ATOM 6519 O O . ILE B 1 285 ? 6.103 -13.676 -40.115 1.000 34.237 286 ILE B O 1
ATOM 6524 N N . PRO B 1 286 ? 5.565 -12.718 -42.074 1.000 34.305 287 PRO B N 1
ATOM 6525 C CA . PRO B 1 286 ? 4.712 -13.832 -42.492 1.000 34.536 287 PRO B CA 1
ATOM 6526 C C . PRO B 1 286 ? 5.372 -15.207 -42.523 1.000 36.968 287 PRO B C 1
ATOM 6527 O O . PRO B 1 286 ? 6.559 -15.329 -42.826 1.000 40.688 287 PRO B O 1
ATOM 6531 N N . VAL B 1 287 ? 4.566 -16.241 -42.232 1.000 36.805 288 VAL B N 1
ATOM 6532 C CA . VAL B 1 287 ? 5.014 -17.623 -42.255 1.000 38.079 288 VAL B CA 1
ATOM 6533 C C . VAL B 1 287 ? 3.913 -18.498 -42.860 1.000 38.466 288 VAL B C 1
ATOM 6534 O O . VAL B 1 287 ? 2.765 -18.082 -42.958 1.000 38.371 288 VAL B O 1
ATOM 6538 N N . LYS B 1 288 ? 4.261 -19.726 -43.264 1.000 39.399 289 LYS B N 1
ATOM 6539 C CA . LYS B 1 288 ? 3.261 -20.677 -43.727 1.000 40.223 289 LYS B CA 1
ATOM 6540 C C . LYS B 1 288 ? 2.505 -21.279 -42.544 1.000 41.635 289 LYS B C 1
ATOM 6541 O O . LYS B 1 288 ? 1.324 -21.593 -42.654 1.000 37.455 289 LYS B O 1
ATOM 6547 N N . ASP B 1 289 ? 3.211 -21.468 -41.424 1.000 42.559 290 ASP B N 1
ATOM 6548 C CA . ASP B 1 289 ? 2.682 -22.187 -40.278 1.000 42.547 290 ASP B CA 1
ATOM 6549 C C . ASP B 1 289 ? 2.922 -21.355 -39.018 1.000 41.349 290 ASP B C 1
ATOM 6550 O O . ASP B 1 289 ? 4.048 -21.301 -38.526 1.000 43.988 290 ASP B O 1
ATOM 6555 N N . TYR B 1 290 ? 1.853 -20.722 -38.503 1.000 39.710 291 TYR B N 1
ATOM 6556 C CA . TYR B 1 290 ? 1.936 -19.828 -37.353 1.000 37.807 291 TYR B CA 1
ATOM 6557 C C . TYR B 1 290 ? 2.641 -20.511 -36.181 1.000 37.407 291 TYR B C 1
ATOM 6558 O O . TYR B 1 290 ? 3.474 -19.900 -35.530 1.000 37.361 291 TYR B O 1
ATOM 6567 N N . PHE B 1 291 ? 2.273 -21.770 -35.909 1.000 38.379 292 PHE B N 1
ATOM 6568 C CA . PHE B 1 291 ? 2.733 -22.488 -34.738 1.000 38.936 292 PHE B CA 1
ATOM 6569 C C . PHE B 1 291 ? 4.188 -22.917 -34.908 1.000 43.614 292 PHE B C 1
ATOM 6570 O O . PHE B 1 291 ? 5.039 -22.566 -34.088 1.000 40.513 292 PHE B O 1
ATOM 6578 N N . GLY B 1 292 ? 4.454 -23.679 -35.976 1.000 42.744 293 GLY B N 1
ATOM 6579 C CA . GLY B 1 292 ? 5.761 -24.261 -36.219 1.000 38.867 293 GLY B CA 1
ATOM 6580 C C . GLY B 1 292 ? 6.821 -23.221 -36.577 1.000 37.085 293 GLY B C 1
ATOM 6581 O O . GLY B 1 292 ? 7.952 -23.316 -36.112 1.000 40.739 293 GLY B O 1
ATOM 6582 N N . ASP B 1 293 ? 6.458 -22.227 -37.391 1.000 35.023 294 ASP B N 1
ATOM 6583 C CA . ASP B 1 293 ? 7.449 -21.364 -38.017 1.000 37.825 294 ASP B CA 1
ATOM 6584 C C . ASP B 1 293 ? 7.710 -20.094 -37.208 1.000 37.211 294 ASP B C 1
ATOM 6585 O O . ASP B 1 293 ? 8.659 -19.368 -37.508 1.000 37.448 294 ASP B O 1
ATOM 6590 N N . TYR B 1 294 ? 6.848 -19.794 -36.225 1.000 39.500 295 TYR B N 1
ATOM 6591 C CA . TYR B 1 294 ? 6.898 -18.521 -35.515 1.000 39.804 295 TYR B CA 1
ATOM 6592 C C . TYR B 1 294 ? 6.791 -18.735 -34.003 1.000 41.769 295 TYR B C 1
ATOM 6593 O O . TYR B 1 294 ? 7.661 -18.290 -33.254 1.000 38.259 295 TYR B O 1
ATOM 6602 N N . MET B 1 295 ? 5.717 -19.392 -33.548 1.000 40.420 296 MET B N 1
ATOM 6603 C CA . MET B 1 295 ? 5.420 -19.404 -32.125 1.000 45.020 296 MET B CA 1
ATOM 6604 C C . MET B 1 295 ? 6.443 -20.272 -31.388 1.000 46.005 296 MET B C 1
ATOM 6605 O O . MET B 1 295 ? 6.987 -19.858 -30.364 1.000 43.176 296 MET B O 1
ATOM 6610 N N . MET B 1 296 ? 6.661 -21.489 -31.901 1.000 45.467 297 MET B N 1
ATOM 6611 C CA . MET B 1 296 ? 7.552 -22.457 -31.287 1.000 46.084 297 MET B CA 1
ATOM 6612 C C . MET B 1 296 ? 8.957 -21.874 -31.147 1.000 46.079 297 MET B C 1
ATOM 6613 O O . MET B 1 296 ? 9.504 -21.858 -30.049 1.000 49.984 297 MET B O 1
ATOM 6618 N N . PRO B 1 297 ? 9.600 -21.377 -32.225 1.000 46.812 298 PRO B N 1
ATOM 6619 C CA . PRO B 1 297 ? 10.917 -20.745 -32.095 1.000 47.441 298 PRO B CA 1
ATOM 6620 C C . PRO B 1 297 ? 10.978 -19.447 -31.281 1.000 44.557 298 PRO B C 1
ATOM 6621 O O . PRO B 1 297 ? 12.041 -19.106 -30.756 1.000 42.507 298 PRO B O 1
ATOM 6625 N N . LEU B 1 298 ? 9.862 -18.708 -31.201 1.000 42.558 299 LEU B N 1
ATOM 6626 C CA . LEU B 1 298 ? 9.818 -17.495 -30.389 1.000 42.182 299 LEU B CA 1
ATOM 6627 C C . LEU B 1 298 ? 9.819 -17.867 -28.905 1.000 40.601 299 LEU B C 1
ATOM 6628 O O . LEU B 1 298 ? 10.496 -17.226 -28.108 1.000 37.917 299 LEU B O 1
ATOM 6633 N N . PHE B 1 299 ? 9.065 -18.917 -28.555 1.000 40.896 300 PHE B N 1
ATOM 6634 C CA . PHE B 1 299 ? 9.042 -19.444 -27.199 1.000 43.019 300 PHE B CA 1
ATOM 6635 C C . PHE B 1 299 ? 10.443 -19.900 -26.797 1.000 48.479 300 PHE B C 1
ATOM 6636 O O . PHE B 1 299 ? 10.954 -19.511 -25.747 1.000 55.012 300 PHE B O 1
ATOM 6644 N N . LYS B 1 300 ? 11.042 -20.740 -27.649 1.000 49.792 301 LYS B N 1
ATOM 6645 C CA . LYS B 1 300 ? 12.384 -21.259 -27.450 1.000 48.447 301 LYS B CA 1
ATOM 6646 C C . LYS B 1 300 ? 13.364 -20.114 -27.205 1.000 43.009 301 LYS B C 1
ATOM 6647 O O . LYS B 1 300 ? 14.173 -20.170 -26.288 1.000 43.815 301 LYS B O 1
ATOM 6653 N N . GLU B 1 301 ? 13.304 -19.079 -28.040 1.000 42.283 302 GLU B N 1
ATOM 6654 C CA . GLU B 1 301 ? 14.191 -17.938 -27.897 1.000 40.988 302 GLU B CA 1
ATOM 6655 C C . GLU B 1 301 ? 14.070 -17.318 -26.504 1.000 45.866 302 GLU B C 1
ATOM 6656 O O . GLU B 1 301 ? 15.089 -17.031 -25.870 1.000 47.731 302 GLU B O 1
ATOM 6662 N N . GLY B 1 302 ? 12.826 -17.102 -26.036 1.000 44.700 303 GLY B N 1
ATOM 6663 C CA . GLY B 1 302 ? 12.581 -16.542 -24.716 1.000 41.163 303 GLY B CA 1
ATOM 6664 C C . GLY B 1 302 ? 13.183 -17.388 -23.592 1.000 39.649 303 GLY B C 1
ATOM 6665 O O . GLY B 1 302 ? 13.878 -16.872 -22.713 1.000 39.330 303 GLY B O 1
ATOM 6666 N N . VAL B 1 303 ? 12.903 -18.693 -23.632 1.000 39.483 304 VAL B N 1
ATOM 6667 C CA . VAL B 1 303 ? 13.424 -19.640 -22.656 1.000 43.866 304 VAL B CA 1
ATOM 6668 C C . VAL B 1 303 ? 14.958 -19.635 -22.675 1.000 49.359 304 VAL B C 1
ATOM 6669 O O . VAL B 1 303 ? 15.589 -19.555 -21.622 1.000 51.281 304 VAL B O 1
ATOM 6673 N N . ASP B 1 304 ? 15.554 -19.722 -23.872 1.000 46.324 305 ASP B N 1
ATOM 6674 C CA . ASP B 1 304 ? 16.998 -19.844 -24.007 1.000 45.807 305 ASP B CA 1
ATOM 6675 C C . ASP B 1 304 ? 17.695 -18.576 -23.525 1.000 47.734 305 ASP B C 1
ATOM 6676 O O . ASP B 1 304 ? 18.697 -18.671 -22.825 1.000 49.620 305 ASP B O 1
ATOM 6681 N N . LEU B 1 305 ? 17.170 -17.402 -23.904 1.000 45.328 306 LEU B N 1
ATOM 6682 C CA . LEU B 1 305 ? 17.771 -16.135 -23.514 1.000 45.243 306 LEU B CA 1
ATOM 6683 C C . LEU B 1 305 ? 17.624 -15.874 -22.011 1.000 45.945 306 LEU B C 1
ATOM 6684 O O . LEU B 1 305 ? 18.553 -15.384 -21.387 1.000 48.798 306 LEU B O 1
ATOM 6689 N N . PHE B 1 306 ? 16.460 -16.169 -21.426 1.000 49.938 307 PHE B N 1
ATOM 6690 C CA . PHE B 1 306 ? 16.104 -15.613 -20.124 1.000 46.719 307 PHE B CA 1
ATOM 6691 C C . PHE B 1 306 ? 16.099 -16.666 -19.018 1.000 43.304 307 PHE B C 1
ATOM 6692 O O . PHE B 1 306 ? 16.064 -16.302 -17.856 1.000 44.275 307 PHE B O 1
ATOM 6700 N N . ASP B 1 307 ? 16.128 -17.955 -19.364 1.000 43.938 308 ASP B N 1
ATOM 6701 C CA . ASP B 1 307 ? 16.214 -19.031 -18.385 1.000 45.702 308 ASP B CA 1
ATOM 6702 C C . ASP B 1 307 ? 15.163 -18.811 -17.293 1.000 48.928 308 ASP B C 1
ATOM 6703 O O . ASP B 1 307 ? 15.483 -18.747 -16.105 1.000 50.155 308 ASP B O 1
ATOM 6708 N N . PRO B 1 308 ? 13.862 -18.725 -17.651 1.000 51.537 309 PRO B N 1
ATOM 6709 C CA . PRO B 1 308 ? 12.818 -18.467 -16.659 1.000 48.417 309 PRO B CA 1
ATOM 6710 C C . PRO B 1 308 ? 12.624 -19.654 -15.723 1.000 46.811 309 PRO B C 1
ATOM 6711 O O . PRO B 1 308 ? 12.898 -20.790 -16.105 1.000 47.706 309 PRO B O 1
ATOM 6715 N N . ASP B 1 309 ? 12.153 -19.352 -14.504 1.000 44.621 310 ASP B N 1
ATOM 6716 C CA . ASP B 1 309 ? 11.864 -20.340 -13.476 1.000 45.147 310 ASP B CA 1
ATOM 6717 C C . ASP B 1 309 ? 10.444 -20.854 -13.649 1.000 42.421 310 ASP B C 1
ATOM 6718 O O . ASP B 1 309 ? 10.090 -21.898 -13.117 1.000 44.835 310 ASP B O 1
ATOM 6723 N N . LEU B 1 310 ? 9.646 -20.116 -14.421 1.000 42.332 311 LEU B N 1
ATOM 6724 C CA . LEU B 1 310 ? 8.222 -20.369 -14.531 1.000 42.401 311 LEU B CA 1
ATOM 6725 C C . LEU B 1 310 ? 7.757 -19.991 -15.937 1.000 39.689 311 LEU B C 1
ATOM 6726 O O . LEU B 1 310 ? 8.178 -18.971 -16.488 1.000 34.225 311 LEU B O 1
ATOM 6731 N N . VAL B 1 311 ? 6.879 -20.820 -16.509 1.000 39.304 312 VAL B N 1
ATOM 6732 C CA . VAL B 1 311 ? 6.229 -20.474 -17.766 1.000 39.321 312 VAL B CA 1
ATOM 6733 C C . VAL B 1 311 ? 4.734 -20.280 -17.517 1.000 37.587 312 VAL B C 1
ATOM 6734 O O . VAL B 1 311 ? 4.060 -21.155 -16.975 1.000 33.468 312 VAL B O 1
ATOM 6738 N N . TRP B 1 312 ? 4.249 -19.086 -17.892 1.000 38.671 313 TRP B N 1
ATOM 6739 C CA . TRP B 1 312 ? 2.852 -18.706 -17.726 1.000 38.147 313 TRP B CA 1
ATOM 6740 C C . TRP B 1 312 ? 2.230 -18.564 -19.117 1.000 36.355 313 TRP B C 1
ATOM 6741 O O . TRP B 1 312 ? 2.320 -17.514 -19.756 1.000 36.163 313 TRP B O 1
ATOM 6752 N N . TYR B 1 313 ? 1.646 -19.666 -19.597 1.000 37.613 314 TYR B N 1
ATOM 6753 C CA . TYR B 1 313 ? 0.959 -19.665 -20.874 1.000 38.988 314 TYR B CA 1
ATOM 6754 C C . TYR B 1 313 ? -0.306 -18.822 -20.750 1.000 37.133 314 TYR B C 1
ATOM 6755 O O . TYR B 1 313 ? -0.864 -18.695 -19.666 1.000 36.587 314 TYR B O 1
ATOM 6764 N N . ASP B 1 314 ? -0.755 -18.273 -21.881 1.000 36.437 315 ASP B N 1
ATOM 6765 C CA . ASP B 1 314 ? -2.075 -17.676 -21.974 1.000 36.970 315 ASP B CA 1
ATOM 6766 C C . ASP B 1 314 ? -2.547 -17.814 -23.420 1.000 34.932 315 ASP B C 1
ATOM 6767 O O . ASP B 1 314 ? -1.774 -18.176 -24.297 1.000 34.856 315 ASP B O 1
ATOM 6772 N N . GLY B 1 315 ? -3.824 -17.529 -23.668 1.000 35.921 316 GLY B N 1
ATOM 6773 C CA . GLY B 1 315 ? -4.329 -17.403 -25.029 1.000 36.256 316 GLY B CA 1
ATOM 6774 C C . GLY B 1 315 ? -4.336 -18.727 -25.796 1.000 33.451 316 GLY B C 1
ATOM 6775 O O . GLY B 1 315 ? -4.167 -18.729 -27.005 1.000 35.527 316 GLY B O 1
ATOM 6776 N N . GLY B 1 316 ? -4.558 -19.843 -25.094 1.000 32.965 317 GLY B N 1
ATOM 6777 C CA . GLY B 1 316 ? -4.502 -21.161 -25.707 1.000 34.690 317 GLY B CA 1
ATOM 6778 C C . GLY B 1 316 ? -5.863 -21.854 -25.774 1.000 36.278 317 GLY B C 1
ATOM 6779 O O . GLY B 1 316 ? -5.937 -23.025 -26.151 1.000 36.499 317 GLY B O 1
ATOM 6780 N N . TRP B 1 317 ? -6.929 -21.125 -25.407 1.000 36.210 318 TRP B N 1
ATOM 6781 C CA . TRP B 1 317 ? -8.288 -21.644 -25.450 1.000 35.880 318 TRP B CA 1
ATOM 6782 C C . TRP B 1 317 ? -8.843 -21.618 -26.883 1.000 39.022 318 TRP B C 1
ATOM 6783 O O . TRP B 1 317 ? -9.918 -22.165 -27.132 1.000 42.766 318 TRP B O 1
ATOM 6794 N N . GLY B 1 318 ? -8.120 -21.025 -27.841 1.000 35.816 319 GLY B N 1
ATOM 6795 C CA . GLY B 1 318 ? -8.604 -20.956 -29.213 1.000 37.816 319 GLY B CA 1
ATOM 6796 C C . GLY B 1 318 ? -8.192 -22.148 -30.084 1.000 35.559 319 GLY B C 1
ATOM 6797 O O . GLY B 1 318 ? -8.717 -22.323 -31.172 1.000 36.733 319 GLY B O 1
ATOM 6798 N N . THR B 1 319 ? -7.210 -22.924 -29.632 1.000 38.305 320 THR B N 1
ATOM 6799 C CA . THR B 1 319 ? -6.664 -24.052 -30.374 1.000 38.936 320 THR B CA 1
ATOM 6800 C C . THR B 1 319 ? -6.308 -25.139 -29.366 1.000 38.154 320 THR B C 1
ATOM 6801 O O . THR B 1 319 ? -5.692 -24.844 -28.345 1.000 37.016 320 THR B O 1
ATOM 6805 N N . PRO B 1 320 ? -6.669 -26.423 -29.601 1.000 42.098 321 PRO B N 1
ATOM 6806 C CA . PRO B 1 320 ? -6.278 -27.489 -28.678 1.000 42.144 321 PRO B CA 1
ATOM 6807 C C . PRO B 1 320 ? -4.754 -27.577 -28.588 1.000 41.464 321 PRO B C 1
ATOM 6808 O O . PRO B 1 320 ? -4.054 -27.260 -29.547 1.000 39.344 321 PRO B O 1
ATOM 6812 N N . ALA B 1 321 ? -4.247 -27.984 -27.416 1.000 42.857 322 ALA B N 1
ATOM 6813 C CA . ALA B 1 321 ? -2.810 -28.043 -27.170 1.000 46.087 322 ALA B CA 1
ATOM 6814 C C . ALA B 1 321 ? -2.144 -29.031 -28.133 1.000 47.374 322 ALA B C 1
ATOM 6815 O O . ALA B 1 321 ? -0.983 -28.863 -28.502 1.000 48.531 322 ALA B O 1
ATOM 6817 N N . ASN B 1 322 ? -2.902 -30.056 -28.537 1.000 47.474 323 ASN B N 1
ATOM 6818 C CA . ASN B 1 322 ? -2.482 -31.028 -29.535 1.000 50.007 323 ASN B CA 1
ATOM 6819 C C . ASN B 1 322 ? -2.089 -30.342 -30.844 1.000 50.185 323 ASN B C 1
ATOM 6820 O O . ASN B 1 322 ? -1.053 -30.662 -31.417 1.000 60.349 323 ASN B O 1
ATOM 6825 N N . SER B 1 323 ? -2.897 -29.376 -31.299 1.000 48.165 324 SER B N 1
ATOM 6826 C CA . SER B 1 323 ? -2.710 -28.754 -32.604 1.000 46.929 324 SER B CA 1
ATOM 6827 C C . SER B 1 323 ? -1.722 -27.592 -32.554 1.000 45.112 324 SER B C 1
ATOM 6828 O O . SER B 1 323 ? -1.079 -27.302 -33.557 1.000 47.366 324 SER B O 1
ATOM 6831 N N . SER B 1 324 ? -1.622 -26.910 -31.406 1.000 42.792 325 SER B N 1
ATOM 6832 C CA . SER B 1 324 ? -0.713 -25.782 -31.252 1.000 40.957 325 SER B CA 1
ATOM 6833 C C . SER B 1 324 ? 0.721 -26.244 -30.995 1.000 41.510 325 SER B C 1
ATOM 6834 O O . SER B 1 324 ? 1.648 -25.446 -31.153 1.000 42.519 325 SER B O 1
ATOM 6837 N N . ARG B 1 325 ? 0.879 -27.497 -30.530 1.000 44.836 326 ARG B N 1
ATOM 6838 C CA . ARG B 1 325 ? 2.169 -28.144 -30.295 1.000 47.464 326 ARG B CA 1
ATOM 6839 C C . ARG B 1 325 ? 2.857 -27.622 -29.026 1.000 49.747 326 ARG B C 1
ATOM 6840 O O . ARG B 1 325 ? 4.078 -27.754 -28.865 1.000 49.468 326 ARG B O 1
ATOM 6848 N N . VAL B 1 326 ? 2.055 -27.114 -28.080 1.000 46.411 327 VAL B N 1
ATOM 6849 C CA . VAL B 1 326 ? 2.571 -26.591 -26.826 1.000 43.642 327 VAL B CA 1
ATOM 6850 C C . VAL B 1 326 ? 3.165 -27.725 -25.981 1.000 40.820 327 VAL B C 1
ATOM 6851 O O . VAL B 1 326 ? 4.151 -27.497 -25.287 1.000 39.903 327 VAL B O 1
ATOM 6855 N N . PRO B 1 327 ? 2.635 -28.975 -26.002 1.000 39.665 328 PRO B N 1
ATOM 6856 C CA . PRO B 1 327 ? 3.266 -30.084 -25.277 1.000 40.671 328 PRO B CA 1
ATOM 6857 C C . PRO B 1 327 ? 4.766 -30.236 -25.530 1.000 41.684 328 PRO B C 1
ATOM 6858 O O . PRO B 1 327 ? 5.508 -30.625 -24.629 1.000 48.087 328 PRO B O 1
ATOM 6862 N N . GLU B 1 328 ? 5.202 -29.927 -26.754 1.000 43.735 329 GLU B N 1
ATOM 6863 C CA . GLU B 1 328 ? 6.608 -30.013 -27.135 1.000 47.971 329 GLU B CA 1
ATOM 6864 C C . GLU B 1 328 ? 7.396 -28.869 -26.500 1.000 48.512 329 GLU B C 1
ATOM 6865 O O . GLU B 1 328 ? 8.587 -29.008 -26.215 1.000 52.916 329 GLU B O 1
ATOM 6871 N N . LEU B 1 329 ? 6.732 -27.719 -26.333 1.000 46.213 330 LEU B N 1
ATOM 6872 C CA . LEU B 1 329 ? 7.347 -26.560 -25.707 1.000 44.382 330 LEU B CA 1
ATOM 6873 C C . LEU B 1 329 ? 7.478 -26.793 -24.205 1.000 42.502 330 LEU B C 1
ATOM 6874 O O . LEU B 1 329 ? 8.460 -26.372 -23.597 1.000 40.763 330 LEU B O 1
ATOM 6879 N N . SER B 1 330 ? 6.479 -27.467 -23.625 1.000 42.572 331 SER B N 1
ATOM 6880 C CA . SER B 1 330 ? 6.478 -27.777 -22.208 1.000 46.639 331 SER B CA 1
ATOM 6881 C C . SER B 1 330 ? 7.587 -28.781 -21.888 1.000 49.410 331 SER B C 1
ATOM 6882 O O . SER B 1 330 ? 8.351 -28.584 -20.944 1.000 57.004 331 SER B O 1
ATOM 6885 N N . ALA B 1 331 ? 7.689 -29.844 -22.690 1.000 48.266 332 ALA B N 1
ATOM 6886 C CA . ALA B 1 331 ? 8.770 -30.807 -22.552 1.000 45.695 332 ALA B CA 1
ATOM 6887 C C . ALA B 1 331 ? 10.119 -30.103 -22.702 1.000 46.242 332 ALA B C 1
ATOM 6888 O O . ALA B 1 331 ? 11.024 -30.337 -21.907 1.000 49.949 332 ALA B O 1
ATOM 6890 N N . TYR B 1 332 ? 10.261 -29.239 -23.715 1.000 43.361 333 TYR B N 1
ATOM 6891 C CA . TYR B 1 332 ? 11.510 -28.524 -23.930 1.000 44.417 333 TYR B CA 1
ATOM 6892 C C . TYR B 1 332 ? 11.908 -27.742 -22.679 1.000 49.078 333 TYR B C 1
ATOM 6893 O O . TYR B 1 332 ? 13.065 -27.795 -22.253 1.000 50.588 333 TYR B O 1
ATOM 6902 N N . PHE B 1 333 ? 10.943 -26.999 -22.117 1.000 49.972 334 PHE B N 1
ATOM 6903 C CA . PHE B 1 333 ? 11.204 -26.112 -20.997 1.000 45.461 334 PHE B CA 1
ATOM 6904 C C . PHE B 1 333 ? 11.677 -26.930 -19.796 1.000 42.157 334 PHE B C 1
ATOM 6905 O O . PHE B 1 333 ? 12.689 -26.597 -19.175 1.000 43.114 334 PHE B O 1
ATOM 6913 N N . TYR B 1 334 ? 10.929 -27.990 -19.470 1.000 37.829 335 TYR B N 1
ATOM 6914 C CA . TYR B 1 334 ? 11.345 -28.927 -18.440 1.000 40.402 335 TYR B CA 1
ATOM 6915 C C . TYR B 1 334 ? 12.757 -29.442 -18.738 1.000 44.011 335 TYR B C 1
ATOM 6916 O O . TYR B 1 334 ? 13.617 -29.397 -17.869 1.000 48.290 335 TYR B O 1
ATOM 6925 N N . ASN B 1 335 ? 13.015 -29.906 -19.969 1.000 44.208 336 ASN B N 1
ATOM 6926 C CA . ASN B 1 335 ? 14.244 -30.633 -20.269 1.000 42.643 336 ASN B CA 1
ATOM 6927 C C . ASN B 1 335 ? 15.475 -29.726 -20.225 1.000 42.474 336 ASN B C 1
ATOM 6928 O O . ASN B 1 335 ? 16.530 -30.162 -19.780 1.000 47.862 336 ASN B O 1
ATOM 6933 N N . GLN B 1 336 ? 15.369 -28.472 -20.672 1.000 45.364 337 GLN B N 1
ATOM 6934 C CA . GLN B 1 336 ? 16.520 -27.577 -20.650 1.000 47.537 337 GLN B CA 1
ATOM 6935 C C . GLN B 1 336 ? 16.823 -27.111 -19.222 1.000 51.115 337 GLN B C 1
ATOM 6936 O O . GLN B 1 336 ? 17.809 -26.406 -18.998 1.000 51.063 337 GLN B O 1
ATOM 6942 N N . ALA B 1 337 ? 15.972 -27.481 -18.258 1.000 54.167 338 ALA B N 1
ATOM 6943 C CA . ALA B 1 337 ? 16.158 -27.083 -16.873 1.000 54.362 338 ALA B CA 1
ATOM 6944 C C . ALA B 1 337 ? 16.648 -28.246 -16.014 1.000 52.669 338 ALA B C 1
ATOM 6945 O O . ALA B 1 337 ? 17.211 -27.988 -14.952 1.000 53.141 338 ALA B O 1
ATOM 6947 N N . GLU B 1 338 ? 16.405 -29.496 -16.447 1.000 54.547 339 GLU B N 1
ATOM 6948 C CA . GLU B 1 338 ? 16.688 -30.680 -15.645 1.000 60.635 339 GLU B CA 1
ATOM 6949 C C . GLU B 1 338 ? 18.140 -30.705 -15.177 1.000 60.945 339 GLU B C 1
ATOM 6950 O O . GLU B 1 338 ? 19.038 -30.609 -16.005 1.000 64.630 339 GLU B O 1
ATOM 6956 N N . GLY B 1 339 ? 18.334 -30.831 -13.850 1.000 61.812 340 GLY B N 1
ATOM 6957 C CA . GLY B 1 339 ? 19.647 -30.837 -13.217 1.000 56.598 340 GLY B CA 1
ATOM 6958 C C . GLY B 1 339 ? 20.313 -29.459 -13.114 1.000 57.864 340 GLY B C 1
ATOM 6959 O O . GLY B 1 339 ? 21.480 -29.381 -12.746 1.000 67.902 340 GLY B O 1
ATOM 6960 N N . ARG B 1 340 ? 19.600 -28.372 -13.451 1.000 55.580 341 ARG B N 1
ATOM 6961 C CA . ARG B 1 340 ? 20.101 -27.021 -13.219 1.000 55.455 341 ARG B CA 1
ATOM 6962 C C . ARG B 1 340 ? 19.251 -26.303 -12.168 1.000 54.348 341 ARG B C 1
ATOM 6963 O O . ARG B 1 340 ? 19.795 -25.661 -11.280 1.000 54.196 341 ARG B O 1
ATOM 6971 N N . LYS B 1 341 ? 17.919 -26.385 -12.300 1.000 56.642 342 LYS B N 1
ATOM 6972 C CA . LYS B 1 341 ? 16.992 -25.651 -11.453 1.000 51.690 342 LYS B CA 1
ATOM 6973 C C . LYS B 1 341 ? 15.613 -26.286 -11.575 1.000 50.978 342 LYS B C 1
ATOM 6974 O O . LYS B 1 341 ? 15.330 -26.978 -12.553 1.000 50.390 342 LYS B O 1
ATOM 6980 N N . GLU B 1 342 ? 14.774 -26.051 -10.562 1.000 52.938 343 GLU B N 1
ATOM 6981 C CA . GLU B 1 342 ? 13.399 -26.523 -10.570 1.000 53.966 343 GLU B CA 1
ATOM 6982 C C . GLU B 1 342 ? 12.502 -25.424 -11.131 1.000 52.567 343 GLU B C 1
ATOM 6983 O O . GLU B 1 342 ? 12.657 -24.253 -10.784 1.000 51.128 343 GLU B O 1
ATOM 6989 N N . VAL B 1 343 ? 11.587 -25.831 -12.022 1.000 52.687 344 VAL B N 1
ATOM 6990 C CA . VAL B 1 343 ? 10.769 -24.915 -12.804 1.000 47.797 344 VAL B CA 1
ATOM 6991 C C . VAL B 1 343 ? 9.317 -25.383 -12.750 1.000 45.470 344 VAL B C 1
ATOM 6992 O O . VAL B 1 343 ? 9.031 -26.500 -12.317 1.000 45.734 344 VAL B O 1
ATOM 6996 N N . VAL B 1 344 ? 8.403 -24.506 -13.195 1.000 45.323 345 VAL B N 1
ATOM 6997 C CA . VAL B 1 344 ? 6.973 -24.773 -13.090 1.000 43.299 345 VAL B CA 1
ATOM 6998 C C . VAL B 1 344 ? 6.254 -24.136 -14.281 1.000 40.717 345 VAL B C 1
ATOM 6999 O O . VAL B 1 344 ? 6.732 -23.152 -14.834 1.000 42.884 345 VAL B O 1
ATOM 7003 N N . ILE B 1 345 ? 5.111 -24.725 -14.670 1.000 41.430 346 ILE B N 1
ATOM 7004 C CA . ILE B 1 345 ? 4.262 -24.218 -15.741 1.000 41.915 346 ILE B CA 1
ATOM 7005 C C . ILE B 1 345 ? 2.823 -24.148 -15.228 1.000 41.824 346 ILE B C 1
ATOM 7006 O O . ILE B 1 345 ? 2.383 -25.045 -14.510 1.000 38.393 346 ILE B O 1
ATOM 7011 N N . ASN B 1 346 ? 2.084 -23.101 -15.634 1.000 40.910 347 ASN B N 1
ATOM 7012 C CA . ASN B 1 346 ? 0.652 -23.018 -15.354 1.000 40.855 347 ASN B CA 1
ATOM 7013 C C . ASN B 1 346 ? -0.096 -23.997 -16.267 1.000 40.214 347 ASN B C 1
ATOM 7014 O O . ASN B 1 346 ? 0.524 -24.768 -17.000 1.000 39.144 347 ASN B O 1
ATOM 7019 N N . ASN B 1 347 ? -1.435 -23.930 -16.231 1.000 39.476 348 ASN B N 1
ATOM 7020 C CA . ASN B 1 347 ? -2.313 -24.917 -16.838 1.000 38.509 348 ASN B CA 1
ATOM 7021 C C . ASN B 1 347 ? -2.939 -24.420 -18.147 1.000 36.969 348 ASN B C 1
ATOM 7022 O O . ASN B 1 347 ? -3.870 -25.053 -18.636 1.000 35.576 348 ASN B O 1
ATOM 7027 N N . ARG B 1 348 ? -2.411 -23.331 -18.740 1.000 35.106 349 ARG B N 1
ATOM 7028 C CA . ARG B 1 348 ? -3.107 -22.605 -19.796 1.000 36.397 349 ARG B CA 1
ATOM 7029 C C . ARG B 1 348 ? -2.601 -22.977 -21.196 1.000 38.678 349 ARG B C 1
ATOM 7030 O O . ARG B 1 348 ? -2.777 -22.208 -22.142 1.000 38.429 349 ARG B O 1
ATOM 7038 N N . ALA B 1 349 ? -2.035 -24.181 -21.348 1.000 38.737 350 ALA B N 1
ATOM 7039 C CA . ALA B 1 349 ? -1.553 -24.660 -22.639 1.000 39.119 350 ALA B CA 1
ATOM 7040 C C . ALA B 1 349 ? -2.706 -24.877 -23.621 1.000 37.597 350 ALA B C 1
ATOM 7041 O O . ALA B 1 349 ? -2.481 -24.875 -24.829 1.000 41.670 350 ALA B O 1
ATOM 7043 N N . GLY B 1 350 ? -3.921 -25.070 -23.091 1.000 32.741 351 GLY B N 1
ATOM 7044 C CA . GLY B 1 350 ? -5.107 -25.298 -23.888 1.000 36.046 351 GLY B CA 1
ATOM 7045 C C . GLY B 1 350 ? -5.702 -26.674 -23.614 1.000 39.291 351 GLY B C 1
ATOM 7046 O O . GLY B 1 350 ? -5.132 -27.455 -22.866 1.000 43.185 351 GLY B O 1
ATOM 7047 N N . ALA B 1 351 ? -6.840 -26.959 -24.253 1.000 43.269 352 ALA B N 1
ATOM 7048 C CA . ALA B 1 351 ? -7.512 -28.243 -24.144 1.000 45.714 352 ALA B CA 1
ATOM 7049 C C . ALA B 1 351 ? -6.617 -29.361 -24.676 1.000 48.570 352 ALA B C 1
ATOM 7050 O O . ALA B 1 351 ? -6.124 -29.276 -25.799 1.000 51.625 352 ALA B O 1
ATOM 7052 N N . TYR B 1 352 ? -6.405 -30.397 -23.857 1.000 49.667 353 TYR B N 1
ATOM 7053 C CA . TYR B 1 352 ? -5.654 -31.577 -24.263 1.000 51.489 353 TYR B CA 1
ATOM 7054 C C . TYR B 1 352 ? -6.648 -32.696 -24.569 1.000 52.941 353 TYR B C 1
ATOM 7055 O O . TYR B 1 352 ? -7.331 -33.181 -23.667 1.000 54.678 353 TYR B O 1
ATOM 7064 N N . LEU B 1 353 ? -6.720 -33.089 -25.846 1.000 57.747 354 LEU B N 1
ATOM 7065 C CA . LEU B 1 353 ? -7.696 -34.060 -26.318 1.000 63.391 354 LEU B CA 1
ATOM 7066 C C . LEU B 1 353 ? -6.979 -35.327 -26.778 1.000 70.571 354 LEU B C 1
ATOM 7067 O O . LEU B 1 353 ? -5.750 -35.360 -26.822 1.000 71.101 354 LEU B O 1
ATOM 7072 N N . ASP B 1 354 ? -7.763 -36.372 -27.082 1.000 82.556 355 ASP B N 1
ATOM 7073 C CA . ASP B 1 354 ? -7.260 -37.564 -27.758 1.000 92.293 355 ASP B CA 1
ATOM 7074 C C . ASP B 1 354 ? -8.341 -38.087 -28.708 1.000 98.411 355 ASP B C 1
ATOM 7075 O O . ASP B 1 354 ? -8.859 -39.194 -28.542 1.000 100.552 355 ASP B O 1
ATOM 7080 N N . ASP B 1 355 ? -8.678 -37.255 -29.704 1.000 101.084 356 ASP B N 1
ATOM 7081 C CA . ASP B 1 355 ? -9.611 -37.619 -30.765 1.000 93.325 356 ASP B CA 1
ATOM 7082 C C . ASP B 1 355 ? -8.909 -38.525 -31.780 1.000 85.682 356 ASP B C 1
ATOM 7083 O O . ASP B 1 355 ? -8.789 -39.721 -31.475 1.000 84.372 356 ASP B O 1
ATOM 7088 N N . LYS B 1 379 ? -15.809 -31.257 -20.673 1.000 77.660 380 LYS B N 1
ATOM 7089 C CA . LYS B 1 379 ? -14.762 -30.566 -21.476 1.000 80.990 380 LYS B CA 1
ATOM 7090 C C . LYS B 1 379 ? -13.569 -31.512 -21.652 1.000 82.127 380 LYS B C 1
ATOM 7091 O O . LYS B 1 379 ? -13.697 -32.727 -21.497 1.000 78.747 380 LYS B O 1
ATOM 7097 N N . ALA B 1 380 ? -12.418 -30.940 -22.027 1.000 76.890 381 ALA B N 1
ATOM 7098 C CA . ALA B 1 380 ? -11.189 -31.675 -22.259 1.000 67.978 381 ALA B CA 1
ATOM 7099 C C . ALA B 1 380 ? -10.375 -31.745 -20.969 1.000 62.443 381 ALA B C 1
ATOM 7100 O O . ALA B 1 380 ? -10.803 -31.255 -19.929 1.000 60.270 381 ALA B O 1
ATOM 7102 N N . GLU B 1 381 ? -9.170 -32.311 -21.057 1.000 57.915 382 GLU B N 1
ATOM 7103 C CA . GLU B 1 381 ? -8.239 -32.296 -19.944 1.000 59.420 382 GLU B CA 1
ATOM 7104 C C . GLU B 1 381 ? -7.227 -31.171 -20.140 1.000 56.313 382 GLU B C 1
ATOM 7105 O O . GLU B 1 381 ? -7.328 -30.404 -21.094 1.000 57.835 382 GLU B O 1
ATOM 7111 N N . GLN B 1 382 ? -6.258 -31.083 -19.220 1.000 51.343 383 GLN B N 1
ATOM 7112 C CA . GLN B 1 382 ? -5.247 -30.043 -19.249 1.000 47.038 383 GLN B CA 1
ATOM 7113 C C . GLN B 1 382 ? -3.871 -30.651 -18.999 1.000 46.036 383 GLN B C 1
ATOM 7114 O O . GLN B 1 382 ? -3.752 -31.798 -18.571 1.000 44.823 383 GLN B O 1
ATOM 7120 N N . ILE B 1 383 ? -2.845 -29.850 -19.309 1.000 45.481 384 ILE B N 1
ATOM 7121 C CA . ILE B 1 383 ? -1.480 -30.086 -18.872 1.000 46.648 384 ILE B CA 1
ATOM 7122 C C . ILE B 1 383 ? -1.007 -28.820 -18.152 1.000 50.223 384 ILE B C 1
ATOM 7123 O O . ILE B 1 383 ? -1.550 -27.728 -18.365 1.000 48.673 384 ILE B O 1
ATOM 7128 N N . GLY B 1 384 ? 0.020 -28.977 -17.305 1.000 47.522 385 GLY B N 1
ATOM 7129 C CA . GLY B 1 384 ? 0.536 -27.882 -16.505 1.000 45.906 385 GLY B CA 1
ATOM 7130 C C . GLY B 1 384 ? 0.466 -28.229 -15.024 1.000 43.797 385 GLY B C 1
ATOM 7131 O O . GLY B 1 384 ? -0.180 -29.200 -14.652 1.000 40.281 385 GLY B O 1
ATOM 7132 N N . ASP B 1 385 ? 1.124 -27.415 -14.197 1.000 44.910 386 ASP B N 1
ATOM 7133 C CA . ASP B 1 385 ? 1.434 -27.802 -12.832 1.000 44.685 386 ASP B CA 1
ATOM 7134 C C . ASP B 1 385 ? 0.405 -27.256 -11.847 1.000 44.620 386 ASP B C 1
ATOM 7135 O O . ASP B 1 385 ? 0.251 -27.828 -10.776 1.000 46.567 386 ASP B O 1
ATOM 7140 N N . TYR B 1 386 ? -0.300 -26.170 -12.198 1.000 45.145 387 TYR B N 1
ATOM 7141 C CA . TYR B 1 386 ? -1.230 -25.562 -11.257 1.000 42.737 387 TYR B CA 1
ATOM 7142 C C . TYR B 1 386 ? -2.318 -24.777 -11.986 1.000 41.696 387 TYR B C 1
ATOM 7143 O O . TYR B 1 386 ? -2.096 -24.280 -13.092 1.000 42.094 387 TYR B O 1
ATOM 7152 N N . LEU B 1 387 ? -3.486 -24.684 -11.328 1.000 40.448 388 LEU B N 1
ATOM 7153 C CA . LEU B 1 387 ? -4.654 -23.969 -11.822 1.000 40.637 388 LEU B CA 1
ATOM 7154 C C . LEU B 1 387 ? -4.478 -22.461 -11.633 1.000 40.124 388 LEU B C 1
ATOM 7155 O O . LEU B 1 387 ? -3.802 -22.019 -10.703 1.000 38.490 388 LEU B O 1
ATOM 7160 N N . THR B 1 388 ? -5.135 -21.685 -12.507 1.000 39.600 389 THR B N 1
ATOM 7161 C CA . THR B 1 388 ? -4.978 -20.240 -12.536 1.000 38.041 389 THR B CA 1
ATOM 7162 C C . THR B 1 388 ? -6.339 -19.547 -12.580 1.000 36.617 389 THR B C 1
ATOM 7163 O O . THR B 1 388 ? -6.620 -18.799 -13.514 1.000 36.506 389 THR B O 1
ATOM 7167 N N . PRO B 1 389 ? -7.198 -19.696 -11.546 1.000 35.883 390 PRO B N 1
ATOM 7168 C CA . PRO B 1 389 ? -8.447 -18.935 -11.489 1.000 36.355 390 PRO B CA 1
ATOM 7169 C C . PRO B 1 389 ? -8.141 -17.444 -11.640 1.000 34.898 390 PRO B C 1
ATOM 7170 O O . PRO B 1 389 ? -7.130 -16.962 -11.134 1.000 36.422 390 PRO B O 1
ATOM 7174 N N . GLU B 1 390 ? -8.999 -16.735 -12.378 1.000 35.190 391 GLU B N 1
ATOM 7175 C CA . GLU B 1 390 ? -8.728 -15.378 -12.828 1.000 36.152 391 GLU B CA 1
ATOM 7176 C C . GLU B 1 390 ? -9.749 -14.419 -12.216 1.000 35.170 391 GLU B C 1
ATOM 7177 O O . GLU B 1 390 ? -10.947 -14.593 -12.391 1.000 35.642 391 GLU B O 1
ATOM 7183 N N . TYR B 1 391 ? -9.242 -13.410 -11.500 1.000 39.461 392 TYR B N 1
ATOM 7184 C CA . TYR B 1 391 ? -10.022 -12.381 -10.818 1.000 41.792 392 TYR B CA 1
ATOM 7185 C C . TYR B 1 391 ? -10.829 -12.952 -9.654 1.000 42.438 392 TYR B C 1
ATOM 7186 O O . TYR B 1 391 ? -10.658 -12.539 -8.514 1.000 43.499 392 TYR B O 1
ATOM 7195 N N . SER B 1 392 ? -11.748 -13.863 -9.965 1.000 45.927 393 SER B N 1
ATOM 7196 C CA . SER B 1 392 ? -12.568 -14.505 -8.956 1.000 48.646 393 SER B CA 1
ATOM 7197 C C . SER B 1 392 ? -11.958 -15.859 -8.602 1.000 49.386 393 SER B C 1
ATOM 7198 O O . SER B 1 392 ? -11.606 -16.634 -9.489 1.000 51.157 393 SER B O 1
ATOM 7201 N N . ILE B 1 393 ? -11.840 -16.125 -7.298 1.000 50.445 394 ILE B N 1
ATOM 7202 C CA . ILE B 1 393 ? -11.166 -17.311 -6.789 1.000 53.000 394 ILE B CA 1
ATOM 7203 C C . ILE B 1 393 ? -11.981 -18.562 -7.125 1.000 51.970 394 ILE B C 1
ATOM 7204 O O . ILE B 1 393 ? -11.418 -19.553 -7.587 1.000 52.826 394 ILE B O 1
ATOM 7209 N N . GLY B 1 394 ? -13.303 -18.507 -6.906 1.000 50.184 395 GLY B N 1
ATOM 7210 C CA . GLY B 1 394 ? -14.181 -19.631 -7.199 1.000 51.735 395 GLY B CA 1
ATOM 7211 C C . GLY B 1 394 ? -14.017 -20.752 -6.176 1.000 57.575 395 GLY B C 1
ATOM 7212 O O . GLY B 1 394 ? -13.517 -20.516 -5.080 1.000 60.740 395 GLY B O 1
ATOM 7213 N N . ASN B 1 395 ? -14.458 -21.964 -6.541 1.000 64.514 396 ASN B N 1
ATOM 7214 C CA . ASN B 1 395 ? -14.247 -23.158 -5.737 1.000 66.574 396 ASN B CA 1
ATOM 7215 C C . ASN B 1 395 ? -12.885 -23.763 -6.058 1.000 67.458 396 ASN B C 1
ATOM 7216 O O . ASN B 1 395 ? -12.680 -24.327 -7.132 1.000 70.225 396 ASN B O 1
ATOM 7221 N N . VAL B 1 396 ? -11.977 -23.674 -5.084 1.000 67.356 397 VAL B N 1
ATOM 7222 C CA . VAL B 1 396 ? -10.606 -24.118 -5.263 1.000 65.447 397 VAL B CA 1
ATOM 7223 C C . VAL B 1 396 ? -10.443 -25.480 -4.599 1.000 61.124 397 VAL B C 1
ATOM 7224 O O . VAL B 1 396 ? -11.097 -25.764 -3.603 1.000 59.968 397 VAL B O 1
ATOM 7228 N N . ASP B 1 397 ? -9.558 -26.308 -5.163 1.000 63.420 398 ASP B N 1
ATOM 7229 C CA . ASP B 1 397 ? -9.148 -27.539 -4.518 1.000 63.701 398 ASP B CA 1
ATOM 7230 C C . ASP B 1 397 ? -7.983 -27.216 -3.586 1.000 62.123 398 ASP B C 1
ATOM 7231 O O . ASP B 1 397 ? -6.880 -26.933 -4.041 1.000 71.180 398 ASP B O 1
ATOM 7236 N N . ILE B 1 398 ? -8.246 -27.295 -2.279 1.000 64.569 399 ILE B N 1
ATOM 7237 C CA . ILE B 1 398 ? -7.295 -26.920 -1.242 1.000 65.014 399 ILE B CA 1
ATOM 7238 C C . ILE B 1 398 ? -6.144 -27.929 -1.178 1.000 63.599 399 ILE B C 1
ATOM 7239 O O . ILE B 1 398 ? -5.118 -27.630 -0.571 1.000 61.721 399 ILE B O 1
ATOM 7244 N N . ASN B 1 399 ? -6.305 -29.105 -1.809 1.000 65.508 400 ASN B N 1
ATOM 7245 C CA . ASN B 1 399 ? -5.316 -30.176 -1.757 1.000 63.420 400 ASN B CA 1
ATOM 7246 C C . ASN B 1 399 ? -4.125 -29.910 -2.675 1.000 61.568 400 ASN B C 1
ATOM 7247 O O . ASN B 1 399 ? -3.041 -30.431 -2.416 1.000 69.922 400 ASN B O 1
ATOM 7252 N N . GLU B 1 400 ? -4.328 -29.141 -3.753 1.000 61.155 401 GLU B N 1
ATOM 7253 C CA . GLU B 1 400 ? -3.260 -28.851 -4.699 1.000 57.450 401 GLU B CA 1
ATOM 7254 C C . GLU B 1 400 ? -3.002 -27.347 -4.770 1.000 56.363 401 GLU B C 1
ATOM 7255 O O . GLU B 1 400 ? -3.935 -26.547 -4.807 1.000 58.125 401 GLU B O 1
ATOM 7261 N N . PRO B 1 401 ? -1.726 -26.905 -4.789 1.000 53.772 402 PRO B N 1
ATOM 7262 C CA . PRO B 1 401 ? -1.419 -25.484 -4.917 1.000 50.953 402 PRO B CA 1
ATOM 7263 C C . PRO B 1 401 ? -1.955 -24.903 -6.226 1.000 49.778 402 PRO B C 1
ATOM 7264 O O . PRO B 1 401 ? -1.887 -25.523 -7.288 1.000 49.688 402 PRO B O 1
ATOM 7268 N N . TRP B 1 402 ? -2.509 -23.696 -6.107 1.000 45.454 403 TRP B N 1
ATOM 7269 C CA . TRP B 1 402 ? -3.141 -22.983 -7.205 1.000 42.484 403 TRP B CA 1
ATOM 7270 C C . TRP B 1 402 ? -2.752 -21.515 -7.082 1.000 40.532 403 TRP B C 1
ATOM 7271 O O . TRP B 1 402 ? -2.122 -21.133 -6.099 1.000 38.352 403 TRP B O 1
ATOM 7282 N N . GLU B 1 403 ? -3.147 -20.711 -8.066 1.000 39.543 404 GLU B N 1
ATOM 7283 C CA . GLU B 1 403 ? -2.728 -19.326 -8.134 1.000 39.419 404 GLU B CA 1
ATOM 7284 C C . GLU B 1 403 ? -3.857 -18.493 -8.727 1.000 40.287 404 GLU B C 1
ATOM 7285 O O . GLU B 1 403 ? -4.340 -18.802 -9.812 1.000 41.529 404 GLU B O 1
ATOM 7291 N N . VAL B 1 404 ? -4.254 -17.427 -8.017 1.000 42.452 405 VAL B N 1
ATOM 7292 C CA . VAL B 1 404 ? -5.238 -16.483 -8.527 1.000 38.846 405 VAL B CA 1
ATOM 7293 C C . VAL B 1 404 ? -4.504 -15.233 -8.990 1.000 36.392 405 VAL B C 1
ATOM 7294 O O . VAL B 1 404 ? -3.572 -14.790 -8.327 1.000 39.196 405 VAL B O 1
ATOM 7298 N N . CYS B 1 405 ? -4.917 -14.699 -10.147 1.000 36.812 406 CYS B N 1
ATOM 7299 C CA . CYS B 1 405 ? -4.350 -13.465 -10.672 1.000 35.021 406 CYS B CA 1
ATOM 7300 C C . CYS B 1 405 ? -5.416 -12.373 -10.686 1.000 32.953 406 CYS B C 1
ATOM 7301 O O . CYS B 1 405 ? -6.544 -12.611 -11.116 1.000 33.396 406 CYS B O 1
ATOM 7304 N N . ARG B 1 406 ? -5.039 -11.188 -10.188 1.000 33.180 407 ARG B N 1
ATOM 7305 C CA . ARG B 1 406 ? -5.871 -9.995 -10.247 1.000 31.331 407 ARG B CA 1
ATOM 7306 C C . ARG B 1 406 ? -5.075 -8.798 -9.735 1.000 34.004 407 ARG B C 1
ATOM 7307 O O . ARG B 1 406 ? -4.051 -8.973 -9.070 1.000 31.811 407 ARG B O 1
ATOM 7315 N N . SER B 1 407 ? -5.563 -7.590 -10.067 1.000 34.536 408 SER B N 1
ATOM 7316 C CA . SER B 1 407 ? -5.000 -6.356 -9.552 1.000 34.614 408 SER B CA 1
ATOM 7317 C C . SER B 1 407 ? -5.812 -5.897 -8.342 1.000 35.297 408 SER B C 1
ATOM 7318 O O . SER B 1 407 ? -6.708 -6.600 -7.879 1.000 36.988 408 SER B O 1
ATOM 7321 N N . ILE B 1 408 ? -5.496 -4.702 -7.833 1.000 36.182 409 ILE B N 1
ATOM 7322 C CA . ILE B 1 408 ? -6.221 -4.148 -6.700 1.000 37.158 409 ILE B CA 1
ATOM 7323 C C . ILE B 1 408 ? -7.571 -3.595 -7.149 1.000 37.086 409 ILE B C 1
ATOM 7324 O O . ILE B 1 408 ? -8.358 -3.188 -6.301 1.000 38.202 409 ILE B O 1
ATOM 7329 N N . SER B 1 409 ? -7.818 -3.545 -8.472 1.000 37.356 410 SER B N 1
ATOM 7330 C CA . SER B 1 409 ? -9.122 -3.181 -9.011 1.000 34.509 410 SER B CA 1
ATOM 7331 C C . SER B 1 409 ? -9.626 -4.312 -9.904 1.000 36.255 410 SER B C 1
ATOM 7332 O O . SER B 1 409 ? -9.000 -5.375 -9.963 1.000 39.943 410 SER B O 1
ATOM 7335 N N . PRO B 1 410 ? -10.786 -4.170 -10.590 1.000 37.721 411 PRO B N 1
ATOM 7336 C CA . PRO B 1 410 ? -11.194 -5.161 -11.598 1.000 37.714 411 PRO B CA 1
ATOM 7337 C C . PRO B 1 410 ? -10.247 -5.279 -12.798 1.000 38.282 411 PRO B C 1
ATOM 7338 O O . PRO B 1 410 ? -10.273 -6.288 -13.504 1.000 37.089 411 PRO B O 1
ATOM 7342 N N . ALA B 1 411 ? -9.370 -4.278 -12.969 1.000 38.320 412 ALA B N 1
ATOM 7343 C CA . ALA B 1 411 ? -8.636 -4.054 -14.204 1.000 37.922 412 ALA B CA 1
ATOM 7344 C C . ALA B 1 411 ? -7.457 -5.013 -14.368 1.000 36.526 412 ALA B C 1
ATOM 7345 O O . ALA B 1 411 ? -6.610 -5.140 -13.488 1.000 37.888 412 ALA B O 1
ATOM 7347 N N . PHE B 1 412 ? -7.411 -5.651 -15.540 1.000 36.263 413 PHE B N 1
ATOM 7348 C CA . PHE B 1 412 ? -6.197 -6.220 -16.101 1.000 33.011 413 PHE B CA 1
ATOM 7349 C C . PHE B 1 412 ? -5.716 -5.252 -17.177 1.000 32.136 413 PHE B C 1
ATOM 7350 O O . PHE B 1 412 ? -6.314 -5.157 -18.245 1.000 33.390 413 PHE B O 1
ATOM 7358 N N . GLY B 1 413 ? -4.644 -4.515 -16.867 1.000 34.163 414 GLY B N 1
ATOM 7359 C CA . GLY B 1 413 ? -4.202 -3.390 -17.676 1.000 33.148 414 GLY B CA 1
ATOM 7360 C C . GLY B 1 413 ? -4.672 -2.067 -17.070 1.000 34.137 414 GLY B C 1
ATOM 7361 O O . GLY B 1 413 ? -5.749 -1.983 -16.494 1.000 35.951 414 GLY B O 1
ATOM 7362 N N . PHE B 1 414 ? -3.844 -1.038 -17.217 1.000 34.522 415 PHE B N 1
ATOM 7363 C CA . PHE B 1 414 ? -4.119 0.296 -16.711 1.000 34.781 415 PHE B CA 1
ATOM 7364 C C . PHE B 1 414 ? -5.499 0.771 -17.161 1.000 35.419 415 PHE B C 1
ATOM 7365 O O . PHE B 1 414 ? -5.863 0.640 -18.328 1.000 34.295 415 PHE B O 1
ATOM 7373 N N . ASN B 1 415 ? -6.274 1.280 -16.194 1.000 37.416 416 ASN B N 1
ATOM 7374 C CA . ASN B 1 415 ? -7.477 2.053 -16.457 1.000 37.254 416 ASN B CA 1
ATOM 7375 C C . ASN B 1 415 ? -7.299 3.414 -15.788 1.000 39.462 416 ASN B C 1
ATOM 7376 O O . ASN B 1 415 ? -7.195 3.498 -14.558 1.000 34.923 416 ASN B O 1
ATOM 7381 N N . TRP B 1 416 ? -7.260 4.472 -16.610 1.000 37.755 417 TRP B N 1
ATOM 7382 C CA . TRP B 1 416 ? -6.925 5.800 -16.124 1.000 37.647 417 TRP B CA 1
ATOM 7383 C C . TRP B 1 416 ? -8.003 6.337 -15.177 1.000 39.664 417 TRP B C 1
ATOM 7384 O O . TRP B 1 416 ? -7.734 7.255 -14.417 1.000 41.866 417 TRP B O 1
ATOM 7395 N N . THR B 1 417 ? -9.218 5.772 -15.210 1.000 44.562 418 THR B N 1
ATOM 7396 C CA . THR B 1 417 ? -10.304 6.208 -14.340 1.000 42.033 418 THR B CA 1
ATOM 7397 C C . THR B 1 417 ? -10.266 5.496 -12.986 1.000 44.271 418 THR B C 1
ATOM 7398 O O . THR B 1 417 ? -11.006 5.882 -12.090 1.000 44.365 418 THR B O 1
ATOM 7402 N N . ASP B 1 418 ? -9.445 4.446 -12.834 1.000 46.693 419 ASP B N 1
ATOM 7403 C CA . ASP B 1 418 ? -9.302 3.769 -11.551 1.000 46.088 419 ASP B CA 1
ATOM 7404 C C . ASP B 1 418 ? -8.709 4.740 -10.521 1.000 46.966 419 ASP B C 1
ATOM 7405 O O . ASP B 1 418 ? -7.893 5.592 -10.865 1.000 39.769 419 ASP B O 1
ATOM 7410 N N . ASN B 1 419 ? -9.118 4.594 -9.250 1.000 48.541 420 ASN B N 1
ATOM 7411 C CA . ASN B 1 419 ? -8.636 5.443 -8.168 1.000 47.979 420 ASN B CA 1
ATOM 7412 C C . ASN B 1 419 ? -8.854 4.717 -6.839 1.000 50.013 420 ASN B C 1
ATOM 7413 O O . ASN B 1 419 ? -9.182 3.533 -6.834 1.000 51.896 420 ASN B O 1
ATOM 7418 N N . GLU B 1 420 ? -8.668 5.421 -5.713 1.000 53.431 421 GLU B N 1
ATOM 7419 C CA . GLU B 1 420 ? -8.780 4.817 -4.392 1.000 54.594 421 GLU B CA 1
ATOM 7420 C C . GLU B 1 420 ? -10.144 4.162 -4.187 1.000 52.245 421 GLU B C 1
ATOM 7421 O O . GLU B 1 420 ? -10.225 3.100 -3.572 1.000 54.582 421 GLU B O 1
ATOM 7427 N N . GLU B 1 421 ? -11.206 4.794 -4.695 1.000 53.566 422 GLU B N 1
ATOM 7428 C CA . GLU B 1 421 ? -12.562 4.434 -4.308 1.000 55.836 422 GLU B CA 1
ATOM 7429 C C . GLU B 1 421 ? -13.044 3.165 -5.004 1.000 53.104 422 GLU B C 1
ATOM 7430 O O . GLU B 1 421 ? -14.031 2.588 -4.557 1.000 56.497 422 GLU B O 1
ATOM 7436 N N . ASN B 1 422 ? -12.401 2.746 -6.105 1.000 47.670 423 ASN B N 1
ATOM 7437 C CA . ASN B 1 422 ? -12.833 1.539 -6.799 1.000 45.507 423 ASN B CA 1
ATOM 7438 C C . ASN B 1 422 ? -11.768 0.445 -6.694 1.000 44.401 423 ASN B C 1
ATOM 7439 O O . ASN B 1 422 ? -11.912 -0.616 -7.305 1.000 42.400 423 ASN B O 1
ATOM 7444 N N . SER B 1 423 ? -10.719 0.708 -5.901 1.000 43.801 424 SER B N 1
ATOM 7445 C CA . SER B 1 423 ? -9.643 -0.243 -5.658 1.000 43.050 424 SER B CA 1
ATOM 7446 C C . SER B 1 423 ? -9.756 -0.813 -4.243 1.000 41.935 424 SER B C 1
ATOM 7447 O O . SER B 1 423 ? -10.309 -0.167 -3.360 1.000 44.362 424 SER B O 1
ATOM 7450 N N . LEU B 1 424 ? -9.228 -2.030 -4.041 1.000 42.738 425 LEU B N 1
ATOM 7451 C CA . LEU B 1 424 ? -9.032 -2.590 -2.711 1.000 42.357 425 LEU B CA 1
ATOM 7452 C C . LEU B 1 424 ? -8.258 -1.600 -1.843 1.000 42.195 425 LEU B C 1
ATOM 7453 O O . LEU B 1 424 ? -7.273 -1.013 -2.296 1.000 40.510 425 LEU B O 1
ATOM 7458 N N . SER B 1 425 ? -8.708 -1.455 -0.589 1.000 40.324 426 SER B N 1
ATOM 7459 C CA . SER B 1 425 ? -7.904 -0.865 0.472 1.000 41.705 426 SER B CA 1
ATOM 7460 C C . SER B 1 425 ? -6.761 -1.815 0.844 1.000 40.985 426 SER B C 1
ATOM 7461 O O . SER B 1 425 ? -6.799 -3.011 0.536 1.000 41.535 426 SER B O 1
ATOM 7464 N N . SER B 1 426 ? -5.758 -1.277 1.546 1.000 40.326 427 SER B N 1
ATOM 7465 C CA . SER B 1 426 ? -4.654 -2.079 2.047 1.000 42.262 427 SER B CA 1
ATOM 7466 C C . SER B 1 426 ? -5.164 -3.184 2.969 1.000 41.854 427 SER B C 1
ATOM 7467 O O . SER B 1 426 ? -4.687 -4.313 2.912 1.000 42.435 427 SER B O 1
ATOM 7470 N N . LYS B 1 427 ? -6.155 -2.843 3.797 1.000 41.317 428 LYS B N 1
ATOM 7471 C CA . LYS B 1 427 ? -6.775 -3.788 4.701 1.000 42.810 428 LYS B CA 1
ATOM 7472 C C . LYS B 1 427 ? -7.431 -4.932 3.928 1.000 41.835 428 LYS B C 1
ATOM 7473 O O . LYS B 1 427 ? -7.276 -6.092 4.292 1.000 39.225 428 LYS B O 1
ATOM 7479 N N . GLU B 1 428 ? -8.185 -4.603 2.875 1.000 42.078 429 GLU B N 1
ATOM 7480 C CA . GLU B 1 428 ? -8.883 -5.617 2.099 1.000 42.879 429 GLU B CA 1
ATOM 7481 C C . GLU B 1 428 ? -7.892 -6.513 1.355 1.000 40.974 429 GLU B C 1
ATOM 7482 O O . GLU B 1 428 ? -8.153 -7.704 1.184 1.000 40.050 429 GLU B O 1
ATOM 7488 N N . LEU B 1 429 ? -6.766 -5.934 0.915 1.000 35.937 430 LEU B N 1
ATOM 7489 C CA . LEU B 1 429 ? -5.764 -6.664 0.153 1.000 37.741 430 LEU B CA 1
ATOM 7490 C C . LEU B 1 429 ? -5.080 -7.708 1.036 1.000 38.445 430 LEU B C 1
ATOM 7491 O O . LEU B 1 429 ? -4.917 -8.861 0.628 1.000 36.753 430 LEU B O 1
ATOM 7496 N N . VAL B 1 430 ? -4.687 -7.285 2.245 1.000 39.175 431 VAL B N 1
ATOM 7497 C CA . VAL B 1 430 ? -4.076 -8.171 3.229 1.000 36.280 431 VAL B CA 1
ATOM 7498 C C . VAL B 1 430 ? -5.035 -9.317 3.534 1.000 36.854 431 VAL B C 1
ATOM 7499 O O . VAL B 1 430 ? -4.653 -10.487 3.487 1.000 35.746 431 VAL B O 1
ATOM 7503 N N . LYS B 1 431 ? -6.286 -8.963 3.841 1.000 37.886 432 LYS B N 1
ATOM 7504 C CA . LYS B 1 431 ? -7.303 -9.938 4.192 1.000 41.152 432 LYS B CA 1
ATOM 7505 C C . LYS B 1 431 ? -7.483 -10.946 3.060 1.000 42.350 432 LYS B C 1
ATOM 7506 O O . LYS B 1 431 ? -7.614 -12.142 3.307 1.000 42.526 432 LYS B O 1
ATOM 7512 N N . MET B 1 432 ? -7.521 -10.445 1.820 1.000 41.351 433 MET B N 1
ATOM 7513 C CA . MET B 1 432 ? -7.769 -11.293 0.666 1.000 38.947 433 MET B CA 1
ATOM 7514 C C . MET B 1 432 ? -6.576 -12.223 0.463 1.000 37.883 433 MET B C 1
ATOM 7515 O O . MET B 1 432 ? -6.753 -13.400 0.174 1.000 38.459 433 MET B O 1
ATOM 7520 N N . PHE B 1 433 ? -5.361 -11.685 0.634 1.000 38.190 434 PHE B N 1
ATOM 7521 C CA . PHE B 1 433 ? -4.130 -12.442 0.461 1.000 36.982 434 PHE B CA 1
ATOM 7522 C C . PHE B 1 433 ? -4.060 -13.614 1.442 1.000 38.449 434 PHE B C 1
ATOM 7523 O O . PHE B 1 433 ? -3.744 -14.739 1.050 1.000 38.363 434 PHE B O 1
ATOM 7531 N N . VAL B 1 434 ? -4.335 -13.338 2.720 1.000 37.658 435 VAL B N 1
ATOM 7532 C CA . VAL B 1 434 ? -4.214 -14.339 3.769 1.000 36.031 435 VAL B CA 1
ATOM 7533 C C . VAL B 1 434 ? -5.211 -15.464 3.511 1.000 37.814 435 VAL B C 1
ATOM 7534 O O . VAL B 1 434 ? -4.893 -16.637 3.698 1.000 40.403 435 VAL B O 1
ATOM 7538 N N . GLY B 1 435 ? -6.427 -15.097 3.085 1.000 39.719 436 GLY B N 1
ATOM 7539 C CA . GLY B 1 435 ? -7.451 -16.065 2.713 1.000 36.768 436 GLY B CA 1
ATOM 7540 C C . GLY B 1 435 ? -6.981 -16.985 1.590 1.000 34.778 436 GLY B C 1
ATOM 7541 O O . GLY B 1 435 ? -7.230 -18.187 1.610 1.000 37.571 436 GLY B O 1
ATOM 7542 N N . ILE B 1 436 ? -6.279 -16.409 0.618 1.000 35.973 437 ILE B N 1
ATOM 7543 C CA . ILE B 1 436 ? -5.708 -17.175 -0.480 1.000 37.798 437 ILE B CA 1
ATOM 7544 C C . ILE B 1 436 ? -4.673 -18.155 0.066 1.000 37.268 437 ILE B C 1
ATOM 7545 O O . ILE B 1 436 ? -4.705 -19.344 -0.243 1.000 39.605 437 ILE B O 1
ATOM 7550 N N . VAL B 1 437 ? -3.766 -17.650 0.901 1.000 38.711 438 VAL B N 1
ATOM 7551 C CA . VAL B 1 437 ? -2.641 -18.446 1.370 1.000 40.966 438 VAL B CA 1
ATOM 7552 C C . VAL B 1 437 ? -3.143 -19.602 2.236 1.000 41.190 438 VAL B C 1
ATOM 7553 O O . VAL B 1 437 ? -2.655 -20.725 2.108 1.000 42.332 438 VAL B O 1
ATOM 7557 N N . ALA B 1 438 ? -4.134 -19.323 3.092 1.000 40.802 439 ALA B N 1
ATOM 7558 C CA . ALA B 1 438 ? -4.691 -20.318 4.000 1.000 40.670 439 ALA B CA 1
ATOM 7559 C C . ALA B 1 438 ? -5.355 -21.469 3.240 1.000 41.747 439 ALA B C 1
ATOM 7560 O O . ALA B 1 438 ? -5.485 -22.568 3.784 1.000 43.264 439 ALA B O 1
ATOM 7562 N N . ASN B 1 439 ? -5.771 -21.210 1.986 1.000 42.847 440 ASN B N 1
ATOM 7563 C CA . ASN B 1 439 ? -6.457 -22.197 1.163 1.000 41.401 440 ASN B CA 1
ATOM 7564 C C . ASN B 1 439 ? -5.522 -22.799 0.109 1.000 43.389 440 ASN B C 1
ATOM 7565 O O . ASN B 1 439 ? -5.998 -23.398 -0.854 1.000 44.280 440 ASN B O 1
ATOM 7570 N N . ASN B 1 440 ? -4.201 -22.661 0.311 1.000 42.605 441 ASN B N 1
ATOM 7571 C CA . ASN B 1 440 ? -3.176 -23.358 -0.456 1.000 42.214 441 ASN B CA 1
ATOM 7572 C C . ASN B 1 440 ? -2.866 -22.614 -1.754 1.000 41.949 441 ASN B C 1
ATOM 7573 O O . ASN B 1 440 ? -2.229 -23.163 -2.653 1.000 41.070 441 ASN B O 1
ATOM 7578 N N . GLY B 1 441 ? -3.254 -21.336 -1.828 1.000 41.196 442 GLY B N 1
ATOM 7579 C CA . GLY B 1 441 ? -3.081 -20.564 -3.043 1.000 37.680 442 GLY B CA 1
ATOM 7580 C C . GLY B 1 441 ? -1.903 -19.603 -2.952 1.000 38.363 442 GLY B C 1
ATOM 7581 O O . GLY B 1 441 ? -1.459 -19.269 -1.853 1.000 38.273 442 GLY B O 1
ATOM 7582 N N . ASN B 1 442 ? -1.395 -19.207 -4.131 1.000 37.293 443 ASN B N 1
ATOM 7583 C CA . ASN B 1 442 ? -0.565 -18.025 -4.286 1.000 39.284 443 ASN B CA 1
ATOM 7584 C C . ASN B 1 442 ? -1.403 -16.910 -4.909 1.000 38.754 443 ASN B C 1
ATOM 7585 O O . ASN B 1 442 ? -2.361 -17.188 -5.632 1.000 36.165 443 ASN B O 1
ATOM 7590 N N . LEU B 1 443 ? -1.019 -15.656 -4.630 1.000 35.894 444 LEU B N 1
ATOM 7591 C CA . LEU B 1 443 ? -1.589 -14.501 -5.303 1.000 35.707 444 LEU B CA 1
ATOM 7592 C C . LEU B 1 443 ? -0.559 -13.972 -6.289 1.000 36.386 444 LEU B C 1
ATOM 7593 O O . LEU B 1 443 ? 0.544 -13.610 -5.893 1.000 38.195 444 LEU B O 1
ATOM 7598 N N . LEU B 1 444 ? -0.945 -13.945 -7.566 1.000 36.906 445 LEU B N 1
ATOM 7599 C CA . LEU B 1 444 ? -0.171 -13.298 -8.608 1.000 35.949 445 LEU B CA 1
ATOM 7600 C C . LEU B 1 444 ? -0.793 -11.921 -8.823 1.000 36.363 445 LEU B C 1
ATOM 7601 O O . LEU B 1 444 ? -1.756 -11.756 -9.577 1.000 36.308 445 LEU B O 1
ATOM 7606 N N . LEU B 1 445 ? -0.251 -10.947 -8.089 1.000 35.166 446 LEU B N 1
ATOM 7607 C CA . LEU B 1 445 ? -0.826 -9.617 -7.989 1.000 34.921 446 LEU B CA 1
ATOM 7608 C C . LEU B 1 445 ? -0.437 -8.789 -9.211 1.000 34.659 446 LEU B C 1
ATOM 7609 O O . LEU B 1 445 ? 0.725 -8.430 -9.379 1.000 37.158 446 LEU B O 1
ATOM 7614 N N . VAL B 1 446 ? -1.437 -8.481 -10.043 1.000 34.928 447 VAL B N 1
ATOM 7615 C CA . VAL B 1 446 ? -1.281 -7.673 -11.243 1.000 34.260 447 VAL B CA 1
ATOM 7616 C C . VAL B 1 446 ? -1.040 -6.221 -10.836 1.000 34.751 447 VAL B C 1
ATOM 7617 O O . VAL B 1 446 ? -1.742 -5.696 -9.971 1.000 36.736 447 VAL B O 1
ATOM 7621 N N . ILE B 1 447 ? -0.043 -5.590 -11.473 1.000 35.115 448 ILE B N 1
ATOM 7622 C CA . ILE B 1 447 ? 0.176 -4.156 -11.373 1.000 35.710 448 ILE B CA 1
ATOM 7623 C C . ILE B 1 447 ? 0.128 -3.568 -12.779 1.000 34.336 448 ILE B C 1
ATOM 7624 O O . ILE B 1 447 ? 0.545 -4.204 -13.737 1.000 37.308 448 ILE B O 1
ATOM 7629 N N . ASN B 1 448 ? -0.370 -2.334 -12.875 1.000 35.322 449 ASN B N 1
ATOM 7630 C CA . ASN B 1 448 ? -0.921 -1.788 -14.104 1.000 34.345 449 ASN B CA 1
ATOM 7631 C C . ASN B 1 448 ? -0.348 -0.398 -14.359 1.000 35.242 449 ASN B C 1
ATOM 7632 O O . ASN B 1 448 ? -0.985 0.601 -14.016 1.000 35.895 449 ASN B O 1
ATOM 7637 N N . PRO B 1 449 ? 0.871 -0.291 -14.937 1.000 34.720 450 PRO B N 1
ATOM 7638 C CA . PRO B 1 449 ? 1.456 1.004 -15.271 1.000 34.769 450 PRO B CA 1
ATOM 7639 C C . PRO B 1 449 ? 0.820 1.661 -16.491 1.000 37.991 450 PRO B C 1
ATOM 7640 O O . PRO B 1 449 ? 0.286 0.977 -17.359 1.000 38.137 450 PRO B O 1
ATOM 7644 N N . ASP B 1 450 ? 0.929 2.998 -16.562 1.000 40.856 451 ASP B N 1
ATOM 7645 C CA . ASP B 1 450 ? 0.422 3.768 -17.685 1.000 40.274 451 ASP B CA 1
ATOM 7646 C C . ASP B 1 450 ? 1.412 3.665 -18.848 1.000 40.063 451 ASP B C 1
ATOM 7647 O O . ASP B 1 450 ? 2.378 2.911 -18.786 1.000 38.854 451 ASP B O 1
ATOM 7652 N N . GLY B 1 451 ? 1.138 4.402 -19.930 1.000 41.708 452 GLY B N 1
ATOM 7653 C CA . GLY B 1 451 ? 1.931 4.326 -21.147 1.000 43.591 452 GLY B CA 1
ATOM 7654 C C . GLY B 1 451 ? 3.354 4.863 -20.996 1.000 45.642 452 GLY B C 1
ATOM 7655 O O . GLY B 1 451 ? 4.205 4.554 -21.826 1.000 43.876 452 GLY B O 1
ATOM 7656 N N . SER B 1 452 ? 3.610 5.663 -19.949 1.000 46.493 453 SER B N 1
ATOM 7657 C CA . SER B 1 452 ? 4.962 6.112 -19.631 1.000 47.385 453 SER B CA 1
ATOM 7658 C C . SER B 1 452 ? 5.728 5.060 -18.824 1.000 46.059 453 SER B C 1
ATOM 7659 O O . SER B 1 452 ? 6.942 5.165 -18.666 1.000 46.528 453 SER B O 1
ATOM 7662 N N . GLY B 1 453 ? 5.018 4.040 -18.322 1.000 47.718 454 GLY B N 1
ATOM 7663 C CA . GLY B 1 453 ? 5.614 2.999 -17.496 1.000 44.886 454 GLY B CA 1
ATOM 7664 C C . GLY B 1 453 ? 5.528 3.315 -16.000 1.000 45.543 454 GLY B C 1
ATOM 7665 O O . GLY B 1 453 ? 6.125 2.616 -15.183 1.000 41.920 454 GLY B O 1
ATOM 7666 N N . LYS B 1 454 ? 4.781 4.368 -15.646 1.000 43.925 455 LYS B N 1
ATOM 7667 C CA . LYS B 1 454 ? 4.663 4.803 -14.266 1.000 45.655 455 LYS B CA 1
ATOM 7668 C C . LYS B 1 454 ? 3.492 4.085 -13.603 1.000 44.635 455 LYS B C 1
ATOM 7669 O O . LYS B 1 454 ? 2.420 3.959 -14.189 1.000 41.654 455 LYS B O 1
ATOM 7675 N N . LEU B 1 455 ? 3.703 3.646 -12.360 1.000 42.049 456 LEU B N 1
ATOM 7676 C CA . LEU B 1 455 ? 2.657 3.015 -11.579 1.000 41.239 456 LEU B CA 1
ATOM 7677 C C . LEU B 1 455 ? 1.989 4.071 -10.698 1.000 42.483 456 LEU B C 1
ATOM 7678 O O . LEU B 1 455 ? 2.662 4.940 -10.147 1.000 49.561 456 LEU B O 1
ATOM 7683 N N . SER B 1 456 ? 0.658 4.002 -10.582 1.000 42.094 457 SER B N 1
ATOM 7684 C CA . SER B 1 456 ? -0.096 4.943 -9.766 1.000 41.621 457 SER B CA 1
ATOM 7685 C C . SER B 1 456 ? 0.289 4.792 -8.293 1.000 43.709 457 SER B C 1
ATOM 7686 O O . SER B 1 456 ? 0.720 3.721 -7.859 1.000 43.596 457 SER B O 1
ATOM 7689 N N . ASN B 1 457 ? 0.116 5.878 -7.529 1.000 44.900 458 ASN B N 1
ATOM 7690 C CA . ASN B 1 457 ? 0.446 5.884 -6.112 1.000 45.573 458 ASN B CA 1
ATOM 7691 C C . ASN B 1 457 ? -0.467 4.920 -5.359 1.000 43.852 458 ASN B C 1
ATOM 7692 O O . ASN B 1 457 ? -0.011 4.225 -4.457 1.000 44.778 458 ASN B O 1
ATOM 7697 N N . VAL B 1 458 ? -1.741 4.869 -5.752 1.000 41.536 459 VAL B N 1
ATOM 7698 C CA . VAL B 1 458 ? -2.697 3.964 -5.142 1.000 45.703 459 VAL B CA 1
ATOM 7699 C C . VAL B 1 458 ? -2.154 2.531 -5.181 1.000 45.996 459 VAL B C 1
ATOM 7700 O O . VAL B 1 458 ? -2.227 1.819 -4.180 1.000 44.932 459 VAL B O 1
ATOM 7704 N N . GLN B 1 459 ? -1.586 2.125 -6.325 1.000 42.588 460 GLN B N 1
ATOM 7705 C CA . GLN B 1 459 ? -1.073 0.774 -6.492 1.000 43.249 460 GLN B CA 1
ATOM 7706 C C . GLN B 1 459 ? 0.225 0.602 -5.706 1.000 43.156 460 GLN B C 1
ATOM 7707 O O . GLN B 1 459 ? 0.428 -0.434 -5.071 1.000 47.766 460 GLN B O 1
ATOM 7713 N N . LYS B 1 460 ? 1.105 1.607 -5.755 1.000 44.096 461 LYS B N 1
ATOM 7714 C CA . LYS B 1 460 ? 2.348 1.573 -4.998 1.000 47.618 461 LYS B CA 1
ATOM 7715 C C . LYS B 1 460 ? 2.077 1.404 -3.505 1.000 44.876 461 LYS B C 1
ATOM 7716 O O . LYS B 1 460 ? 2.745 0.608 -2.849 1.000 48.095 461 LYS B O 1
ATOM 7722 N N . ASP B 1 461 ? 1.127 2.185 -2.978 1.000 42.030 462 ASP B N 1
ATOM 7723 C CA . ASP B 1 461 ? 0.847 2.228 -1.552 1.000 42.781 462 ASP B CA 1
ATOM 7724 C C . ASP B 1 461 ? 0.296 0.887 -1.084 1.000 41.423 462 ASP B C 1
ATOM 7725 O O . ASP B 1 461 ? 0.667 0.417 -0.016 1.000 43.093 462 ASP B O 1
ATOM 7730 N N . ARG B 1 462 ? -0.576 0.268 -1.882 1.000 41.404 463 ARG B N 1
ATOM 7731 C CA . ARG B 1 462 ? -1.124 -1.033 -1.526 1.000 45.053 463 ARG B CA 1
ATOM 7732 C C . ARG B 1 462 ? -0.018 -2.078 -1.438 1.000 41.195 463 ARG B C 1
ATOM 7733 O O . ARG B 1 462 ? 0.005 -2.858 -0.493 1.000 43.499 463 ARG B O 1
ATOM 7741 N N . LEU B 1 463 ? 0.886 -2.082 -2.422 1.000 42.630 464 LEU B N 1
ATOM 7742 C CA . LEU B 1 463 ? 1.991 -3.030 -2.457 1.000 42.327 464 LEU B CA 1
ATOM 7743 C C . LEU B 1 463 ? 2.927 -2.824 -1.264 1.000 38.916 464 LEU B C 1
ATOM 7744 O O . LEU B 1 463 ? 3.327 -3.790 -0.622 1.000 36.156 464 LEU B O 1
ATOM 7749 N N . LEU B 1 464 ? 3.257 -1.570 -0.952 1.000 39.046 465 LEU B N 1
ATOM 7750 C CA . LEU B 1 464 ? 4.164 -1.278 0.149 1.000 40.661 465 LEU B CA 1
ATOM 7751 C C . LEU B 1 464 ? 3.513 -1.600 1.492 1.000 37.229 465 LEU B C 1
ATOM 7752 O O . LEU B 1 464 ? 4.203 -2.024 2.413 1.000 41.148 465 LEU B O 1
ATOM 7757 N N . ASP B 1 465 ? 2.195 -1.418 1.612 1.000 38.820 466 ASP B N 1
ATOM 7758 C CA . ASP B 1 465 ? 1.507 -1.745 2.855 1.000 38.688 466 ASP B CA 1
ATOM 7759 C C . ASP B 1 465 ? 1.491 -3.258 3.039 1.000 37.785 466 ASP B C 1
ATOM 7760 O O . ASP B 1 465 ? 1.763 -3.745 4.129 1.000 37.360 466 ASP B O 1
ATOM 7765 N N . LEU B 1 466 ? 1.212 -3.999 1.962 1.000 39.313 467 LEU B N 1
ATOM 7766 C CA . LEU B 1 466 ? 1.229 -5.455 2.017 1.000 40.467 467 LEU B CA 1
ATOM 7767 C C . LEU B 1 466 ? 2.623 -5.950 2.402 1.000 39.406 467 LEU B C 1
ATOM 7768 O O . LEU B 1 466 ? 2.764 -6.863 3.206 1.000 41.853 467 LEU B O 1
ATOM 7773 N N . GLY B 1 467 ? 3.656 -5.355 1.805 1.000 39.855 468 GLY B N 1
ATOM 7774 C CA . GLY B 1 467 ? 5.025 -5.777 2.051 1.000 41.548 468 GLY B CA 1
ATOM 7775 C C . GLY B 1 467 ? 5.478 -5.498 3.481 1.000 42.108 468 GLY B C 1
ATOM 7776 O O . GLY B 1 467 ? 6.256 -6.258 4.048 1.000 41.929 468 GLY B O 1
ATOM 7777 N N . GLN B 1 468 ? 4.980 -4.397 4.045 1.000 46.199 469 GLN B N 1
ATOM 7778 C CA . GLN B 1 468 ? 5.295 -3.993 5.403 1.000 45.775 469 GLN B CA 1
ATOM 7779 C C . GLN B 1 468 ? 4.570 -4.921 6.381 1.000 43.452 469 GLN B C 1
ATOM 7780 O O . GLN B 1 468 ? 5.118 -5.271 7.418 1.000 44.092 469 GLN B O 1
ATOM 7786 N N . TRP B 1 469 ? 3.350 -5.346 6.040 1.000 41.195 470 TRP B N 1
ATOM 7787 C CA . TRP B 1 469 ? 2.650 -6.361 6.820 1.000 40.364 470 TRP B CA 1
ATOM 7788 C C . TRP B 1 469 ? 3.386 -7.704 6.735 1.000 39.486 470 TRP B C 1
ATOM 7789 O O . TRP B 1 469 ? 3.500 -8.410 7.734 1.000 39.802 470 TRP B O 1
ATOM 7800 N N . LEU B 1 470 ? 3.899 -8.048 5.546 1.000 40.020 471 LEU B N 1
ATOM 7801 C CA . LEU B 1 470 ? 4.628 -9.298 5.340 1.000 38.791 471 LEU B CA 1
ATOM 7802 C C . LEU B 1 470 ? 5.999 -9.265 6.016 1.000 39.662 471 LEU B C 1
ATOM 7803 O O . LEU B 1 470 ? 6.526 -10.315 6.391 1.000 34.464 471 LEU B O 1
ATOM 7808 N N . LYS B 1 471 ? 6.590 -8.068 6.146 1.000 37.769 472 LYS B N 1
ATOM 7809 C CA . LYS B 1 471 ? 7.873 -7.949 6.818 1.000 42.304 472 LYS B CA 1
ATOM 7810 C C . LYS B 1 471 ? 7.735 -8.444 8.260 1.000 43.159 472 LYS B C 1
ATOM 7811 O O . LYS B 1 471 ? 8.628 -9.097 8.783 1.000 41.751 472 LYS B O 1
ATOM 7817 N N . VAL B 1 472 ? 6.597 -8.136 8.890 1.000 44.652 473 VAL B N 1
ATOM 7818 C CA . VAL B 1 472 ? 6.349 -8.503 10.270 1.000 41.723 473 VAL B CA 1
ATOM 7819 C C . VAL B 1 472 ? 5.885 -9.958 10.323 1.000 42.763 473 VAL B C 1
ATOM 7820 O O . VAL B 1 472 ? 6.409 -10.739 11.118 1.000 44.015 473 VAL B O 1
ATOM 7824 N N . ASN B 1 473 ? 4.922 -10.324 9.460 1.000 40.318 474 ASN B N 1
ATOM 7825 C CA . ASN B 1 473 ? 4.133 -11.532 9.656 1.000 38.854 474 ASN B CA 1
ATOM 7826 C C . ASN B 1 473 ? 4.517 -12.625 8.663 1.000 38.202 474 ASN B C 1
ATOM 7827 O O . ASN B 1 473 ? 3.891 -13.685 8.669 1.000 37.131 474 ASN B O 1
ATOM 7832 N N . GLY B 1 474 ? 5.571 -12.383 7.866 1.000 36.562 475 GLY B N 1
ATOM 7833 C CA . GLY B 1 474 ? 5.945 -13.246 6.754 1.000 37.639 475 GLY B CA 1
ATOM 7834 C C . GLY B 1 474 ? 6.242 -14.689 7.167 1.000 38.694 475 GLY B C 1
ATOM 7835 O O . GLY B 1 474 ? 6.037 -15.617 6.391 1.000 42.052 475 GLY B O 1
ATOM 7836 N N . GLU B 1 475 ? 6.722 -14.885 8.396 1.000 42.071 476 GLU B N 1
ATOM 7837 C CA . GLU B 1 475 ? 6.985 -16.225 8.900 1.000 43.436 476 GLU B CA 1
ATOM 7838 C C . GLU B 1 475 ? 5.704 -17.066 8.907 1.000 44.622 476 GLU B C 1
ATOM 7839 O O . GLU B 1 475 ? 5.762 -18.287 8.752 1.000 47.192 476 GLU B O 1
ATOM 7845 N N . GLY B 1 476 ? 4.548 -16.412 9.087 1.000 41.431 477 GLY B N 1
ATOM 7846 C CA . GLY B 1 476 ? 3.265 -17.096 9.057 1.000 40.681 477 GLY B CA 1
ATOM 7847 C C . GLY B 1 476 ? 2.691 -17.246 7.646 1.000 40.153 477 GLY B C 1
ATOM 7848 O O . GLY B 1 476 ? 1.544 -17.666 7.506 1.000 39.898 477 GLY B O 1
ATOM 7849 N N . ILE B 1 477 ? 3.500 -16.955 6.614 1.000 39.429 478 ILE B N 1
ATOM 7850 C CA . ILE B 1 477 ? 3.040 -16.947 5.229 1.000 38.119 478 ILE B CA 1
ATOM 7851 C C . ILE B 1 477 ? 4.004 -17.769 4.375 1.000 37.358 478 ILE B C 1
ATOM 7852 O O . ILE B 1 477 ? 3.640 -18.832 3.878 1.000 38.503 478 ILE B O 1
ATOM 7857 N N . TYR B 1 478 ? 5.245 -17.294 4.234 1.000 38.497 479 TYR B N 1
ATOM 7858 C CA . TYR B 1 478 ? 6.227 -17.965 3.392 1.000 38.564 479 TYR B CA 1
ATOM 7859 C C . TYR B 1 478 ? 6.466 -19.373 3.922 1.000 39.931 479 TYR B C 1
ATOM 7860 O O . TYR B 1 478 ? 6.523 -19.579 5.130 1.000 43.937 479 TYR B O 1
ATOM 7869 N N . SER B 1 479 ? 6.558 -20.344 3.007 1.000 41.624 480 SER B N 1
ATOM 7870 C CA . SER B 1 479 ? 6.902 -21.719 3.349 1.000 41.965 480 SER B CA 1
ATOM 7871 C C . SER B 1 479 ? 5.886 -22.344 4.305 1.000 42.544 480 SER B C 1
ATOM 7872 O O . SER B 1 479 ? 6.234 -23.263 5.047 1.000 44.974 480 SER B O 1
ATOM 7875 N N . THR B 1 480 ? 4.633 -21.863 4.282 1.000 43.162 481 THR B N 1
ATOM 7876 C CA . THR B 1 480 ? 3.568 -22.459 5.082 1.000 42.001 481 THR B CA 1
ATOM 7877 C C . THR B 1 480 ? 2.690 -23.353 4.206 1.000 42.853 481 THR B C 1
ATOM 7878 O O . THR B 1 480 ? 2.781 -23.338 2.979 1.000 43.201 481 THR B O 1
ATOM 7882 N N . ARG B 1 481 ? 1.851 -24.150 4.877 1.000 46.052 482 ARG B N 1
ATOM 7883 C CA . ARG B 1 481 ? 0.883 -25.021 4.232 1.000 45.757 482 ARG B CA 1
ATOM 7884 C C . ARG B 1 481 ? -0.454 -24.844 4.943 1.000 50.251 482 ARG B C 1
ATOM 7885 O O . ARG B 1 481 ? -0.503 -24.270 6.030 1.000 51.462 482 ARG B O 1
ATOM 7893 N N . PRO B 1 482 ? -1.585 -25.299 4.352 1.000 51.761 483 PRO B N 1
ATOM 7894 C CA . PRO B 1 482 ? -2.876 -25.219 5.033 1.000 48.109 483 PRO B CA 1
ATOM 7895 C C . PRO B 1 482 ? -2.883 -26.070 6.302 1.000 46.579 483 PRO B C 1
ATOM 7896 O O . PRO B 1 482 ? -2.183 -27.072 6.391 1.000 47.722 483 PRO B O 1
ATOM 7900 N N . TRP B 1 483 ? -3.675 -25.638 7.285 1.000 47.711 484 TRP B N 1
ATOM 7901 C CA . TRP B 1 483 ? -3.923 -26.406 8.491 1.000 49.901 484 TRP B CA 1
ATOM 7902 C C . TRP B 1 483 ? -5.308 -27.045 8.367 1.000 50.731 484 TRP B C 1
ATOM 7903 O O . TRP B 1 483 ? -6.014 -26.774 7.401 1.000 44.839 484 TRP B O 1
ATOM 7914 N N . GLU B 1 484 ? -5.679 -27.911 9.325 1.000 53.155 485 GLU B N 1
ATOM 7915 C CA . GLU B 1 484 ? -6.962 -28.602 9.307 1.000 53.998 485 GLU B CA 1
ATOM 7916 C C . GLU B 1 484 ? -8.120 -27.602 9.379 1.000 55.966 485 GLU B C 1
ATOM 7917 O O . GLU B 1 484 ? -9.237 -27.945 9.007 1.000 59.673 485 GLU B O 1
ATOM 7923 N N . ILE B 1 485 ? -7.861 -26.389 9.894 1.000 56.369 486 ILE B N 1
ATOM 7924 C CA . ILE B 1 485 ? -8.767 -25.252 9.786 1.000 53.452 486 ILE B CA 1
ATOM 7925 C C . ILE B 1 485 ? -8.063 -24.167 8.970 1.000 56.069 486 ILE B C 1
ATOM 7926 O O . ILE B 1 485 ? -6.871 -23.926 9.168 1.000 53.561 486 ILE B O 1
ATOM 7931 N N . GLN B 1 486 ? -8.818 -23.500 8.083 1.000 51.215 487 GLN B N 1
ATOM 7932 C CA . GLN B 1 486 ? -8.271 -22.457 7.233 1.000 52.036 487 GLN B CA 1
ATOM 7933 C C . GLN B 1 486 ? -8.769 -21.088 7.689 1.000 53.360 487 GLN B C 1
ATOM 7934 O O . GLN B 1 486 ? -7.971 -20.171 7.875 1.000 48.605 487 GLN B O 1
ATOM 7940 N N . GLU B 1 487 ? -10.096 -20.965 7.834 1.000 56.475 488 GLU B N 1
ATOM 7941 C CA . GLU B 1 487 ? -10.748 -19.728 8.241 1.000 58.547 488 GLU B CA 1
ATOM 7942 C C . GLU B 1 487 ? -11.813 -20.069 9.282 1.000 55.948 488 GLU B C 1
ATOM 7943 O O . GLU B 1 487 ? -12.581 -21.007 9.101 1.000 54.479 488 GLU B O 1
ATOM 7949 N N . SER B 1 488 ? -11.841 -19.310 10.381 1.000 54.112 489 SER B N 1
ATOM 7950 C CA . SER B 1 488 ? -12.828 -19.501 11.430 1.000 52.464 489 SER B CA 1
ATOM 7951 C C . SER B 1 488 ? -12.997 -18.210 12.221 1.000 50.615 489 SER B C 1
ATOM 7952 O O . SER B 1 488 ? -12.045 -17.744 12.834 1.000 50.092 489 SER B O 1
ATOM 7955 N N . GLU B 1 489 ? -14.211 -17.644 12.177 1.000 53.795 490 GLU B N 1
ATOM 7956 C CA . GLU B 1 489 ? -14.574 -16.461 12.944 1.000 54.744 490 GLU B CA 1
ATOM 7957 C C . GLU B 1 489 ? -13.745 -15.257 12.497 1.000 52.186 490 GLU B C 1
ATOM 7958 O O . GLU B 1 489 ? -13.427 -14.398 13.316 1.000 57.002 490 GLU B O 1
ATOM 7964 N N . GLY B 1 490 ? -13.381 -15.208 11.206 1.000 50.608 491 GLY B N 1
ATOM 7965 C CA . GLY B 1 490 ? -12.615 -14.103 10.647 1.000 46.194 491 GLY B CA 1
ATOM 7966 C C . GLY B 1 490 ? -11.106 -14.214 10.887 1.000 46.351 491 GLY B C 1
ATOM 7967 O O . GLY B 1 490 ? -10.364 -13.305 10.504 1.000 42.351 491 GLY B O 1
ATOM 7968 N N . ASN B 1 491 ? -10.664 -15.317 11.521 1.000 41.754 492 ASN B N 1
ATOM 7969 C CA . ASN B 1 491 ? -9.252 -15.581 11.771 1.000 42.874 492 ASN B CA 1
ATOM 7970 C C . ASN B 1 491 ? -8.760 -16.620 10.762 1.000 43.818 492 ASN B C 1
ATOM 7971 O O . ASN B 1 491 ? -9.497 -17.532 10.403 1.000 47.053 492 ASN B O 1
ATOM 7976 N N . PHE B 1 492 ? -7.499 -16.493 10.324 1.000 43.799 493 PHE B N 1
ATOM 7977 C CA . PHE B 1 492 ? -6.942 -17.356 9.294 1.000 42.151 493 PHE B CA 1
ATOM 7978 C C . PHE B 1 492 ? -5.767 -18.149 9.861 1.000 43.617 493 PHE B C 1
ATOM 7979 O O . PHE B 1 492 ? -4.993 -17.614 10.649 1.000 45.650 493 PHE B O 1
ATOM 7987 N N . PHE B 1 493 ? -5.631 -19.411 9.424 1.000 41.840 494 PHE B N 1
ATOM 7988 C CA . PHE B 1 493 ? -4.636 -20.328 9.955 1.000 46.541 494 PHE B CA 1
ATOM 7989 C C . PHE B 1 493 ? -3.713 -20.827 8.846 1.000 48.537 494 PHE B C 1
ATOM 7990 O O . PHE B 1 493 ? -4.161 -21.079 7.727 1.000 53.573 494 PHE B O 1
ATOM 7998 N N . THR B 1 494 ? -2.425 -20.967 9.193 1.000 48.535 495 THR B N 1
ATOM 7999 C CA . THR B 1 494 ? -1.432 -21.674 8.396 1.000 45.811 495 THR B CA 1
ATOM 8000 C C . THR B 1 494 ? -0.582 -22.516 9.348 1.000 44.249 495 THR B C 1
ATOM 8001 O O . THR B 1 494 ? -0.650 -22.347 10.566 1.000 42.858 495 THR B O 1
ATOM 8005 N N . LYS B 1 495 ? 0.202 -23.442 8.794 1.000 42.323 496 LYS B N 1
ATOM 8006 C CA . LYS B 1 495 ? 1.210 -24.145 9.567 1.000 44.932 496 LYS B CA 1
ATOM 8007 C C . LYS B 1 495 ? 2.530 -24.126 8.806 1.000 45.404 496 LYS B C 1
ATOM 8008 O O . LYS B 1 495 ? 2.541 -24.087 7.573 1.000 46.871 496 LYS B O 1
ATOM 8014 N N . SER B 1 496 ? 3.638 -24.143 9.557 1.000 45.187 497 SER B N 1
ATOM 8015 C CA . SER B 1 496 ? 4.952 -24.315 8.964 1.000 45.075 497 SER B CA 1
ATOM 8016 C C . SER B 1 496 ? 4.973 -25.677 8.273 1.000 45.981 497 SER B C 1
ATOM 8017 O O . SER B 1 496 ? 4.258 -26.595 8.690 1.000 42.984 497 SER B O 1
ATOM 8020 N N . LYS B 1 497 ? 5.744 -25.785 7.181 1.000 49.830 498 LYS B N 1
ATOM 8021 C CA . LYS B 1 497 ? 5.679 -26.981 6.354 1.000 54.724 498 LYS B CA 1
ATOM 8022 C C . LYS B 1 497 ? 6.200 -28.194 7.128 1.000 56.666 498 LYS B C 1
ATOM 8023 O O . LYS B 1 497 ? 5.796 -29.312 6.815 1.000 55.605 498 LYS B O 1
ATOM 8029 N N . ASN B 1 498 ? 7.040 -27.973 8.159 1.000 61.365 499 ASN B N 1
ATOM 8030 C CA . ASN B 1 498 ? 7.528 -29.061 9.004 1.000 59.844 499 ASN B CA 1
ATOM 8031 C C . ASN B 1 498 ? 6.524 -29.453 10.096 1.000 56.916 499 ASN B C 1
ATOM 8032 O O . ASN B 1 498 ? 6.660 -30.523 10.683 1.000 61.891 499 ASN B O 1
ATOM 8037 N N . GLY B 1 499 ? 5.528 -28.602 10.381 1.000 54.378 500 GLY B N 1
ATOM 8038 C CA . GLY B 1 499 ? 4.437 -28.960 11.282 1.000 51.640 500 GLY B CA 1
ATOM 8039 C C . GLY B 1 499 ? 4.672 -28.549 12.739 1.000 50.999 500 GLY B C 1
ATOM 8040 O O . GLY B 1 499 ? 3.854 -28.851 13.606 1.000 52.730 500 GLY B O 1
ATOM 8041 N N . GLU B 1 500 ? 5.769 -27.830 13.005 1.000 52.885 501 GLU B N 1
ATOM 8042 C CA . GLU B 1 500 ? 6.138 -27.441 14.359 1.000 54.470 501 GLU B CA 1
ATOM 8043 C C . GLU B 1 500 ? 5.300 -26.272 14.861 1.000 51.390 501 GLU B C 1
ATOM 8044 O O . GLU B 1 500 ? 5.115 -26.134 16.066 1.000 50.865 501 GLU B O 1
ATOM 8050 N N . PHE B 1 501 ? 4.890 -25.392 13.937 1.000 50.105 502 PHE B N 1
ATOM 8051 C CA . PHE B 1 501 ? 4.248 -24.141 14.296 1.000 46.720 502 PHE B CA 1
ATOM 8052 C C . PHE B 1 501 ? 2.918 -24.007 13.561 1.000 47.216 502 PHE B C 1
ATOM 8053 O O . PHE B 1 501 ? 2.806 -24.375 12.393 1.000 46.778 502 PHE B O 1
ATOM 8061 N N . ILE B 1 502 ? 1.910 -23.502 14.287 1.000 46.824 503 ILE B N 1
ATOM 8062 C CA . ILE B 1 502 ? 0.656 -23.043 13.714 1.000 43.366 503 ILE B CA 1
ATOM 8063 C C . ILE B 1 502 ? 0.650 -21.519 13.830 1.000 43.956 503 ILE B C 1
ATOM 8064 O O . ILE B 1 502 ? 1.053 -20.970 14.850 1.000 44.546 503 ILE B O 1
ATOM 8069 N N . TYR B 1 503 ? 0.223 -20.833 12.761 1.000 43.010 504 TYR B N 1
ATOM 8070 C CA . TYR B 1 503 ? 0.105 -19.386 12.776 1.000 40.445 504 TYR B CA 1
ATOM 8071 C C . TYR B 1 503 ? -1.369 -19.008 12.666 1.000 40.703 504 TYR B C 1
ATOM 8072 O O . TYR B 1 503 ? -2.130 -19.656 11.954 1.000 45.555 504 TYR B O 1
ATOM 8081 N N . ILE B 1 504 ? -1.755 -17.959 13.398 1.000 38.323 505 ILE B N 1
ATOM 8082 C CA . ILE B 1 504 ? -3.121 -17.488 13.418 1.000 35.419 505 ILE B CA 1
ATOM 8083 C C . ILE B 1 504 ? -3.100 -15.998 13.120 1.000 36.418 505 ILE B C 1
ATOM 8084 O O . ILE B 1 504 ? -2.629 -15.212 13.937 1.000 37.527 505 ILE B O 1
ATOM 8089 N N . HIS B 1 505 ? -3.625 -15.629 11.948 1.000 36.097 506 HIS B N 1
ATOM 8090 C CA . HIS B 1 505 ? -3.653 -14.244 11.520 1.000 36.803 506 HIS B CA 1
ATOM 8091 C C . HIS B 1 505 ? -4.944 -13.593 11.995 1.000 36.263 506 HIS B C 1
ATOM 8092 O O . HIS B 1 505 ? -6.025 -14.086 11.694 1.000 38.027 506 HIS B O 1
ATOM 8099 N N . ILE B 1 506 ? -4.786 -12.513 12.769 1.000 38.596 507 ILE B N 1
ATOM 8100 C CA . ILE B 1 506 ? -5.879 -11.760 13.360 1.000 39.159 507 ILE B CA 1
ATOM 8101 C C . ILE B 1 506 ? -5.904 -10.396 12.675 1.000 38.197 507 ILE B C 1
ATOM 8102 O O . ILE B 1 506 ? -4.935 -9.648 12.763 1.000 37.316 507 ILE B O 1
ATOM 8107 N N . LEU B 1 507 ? -7.023 -10.075 12.016 1.000 41.249 508 LEU B N 1
ATOM 8108 C CA . LEU B 1 507 ? -7.116 -8.885 11.183 1.000 42.274 508 LEU B CA 1
ATOM 8109 C C . LEU B 1 507 ? -8.089 -7.855 11.766 1.000 44.313 508 LEU B C 1
ATOM 8110 O O . LEU B 1 507 ? -8.095 -6.712 11.310 1.000 42.147 508 LEU B O 1
ATOM 8115 N N . ASP B 1 508 ? -8.914 -8.256 12.749 1.000 50.639 509 ASP B N 1
ATOM 8116 C CA . ASP B 1 508 ? -9.995 -7.407 13.239 1.000 54.352 509 ASP B CA 1
ATOM 8117 C C . ASP B 1 508 ? -9.699 -6.983 14.674 1.000 53.000 509 ASP B C 1
ATOM 8118 O O . ASP B 1 508 ? -9.468 -7.831 15.528 1.000 55.252 509 ASP B O 1
ATOM 8123 N N . LYS B 1 509 ? -9.763 -5.670 14.926 1.000 53.337 510 LYS B N 1
ATOM 8124 C CA . LYS B 1 509 ? -9.445 -5.103 16.224 1.000 60.643 510 LYS B CA 1
ATOM 8125 C C . LYS B 1 509 ? -10.563 -5.354 17.239 1.000 62.255 510 LYS B C 1
ATOM 8126 O O . LYS B 1 509 ? -10.321 -5.219 18.437 1.000 67.884 510 LYS B O 1
ATOM 8132 N N . GLU B 1 510 ? -11.772 -5.703 16.770 1.000 69.645 511 GLU B N 1
ATOM 8133 C CA . GLU B 1 510 ? -12.848 -6.148 17.650 1.000 78.511 511 GLU B CA 1
ATOM 8134 C C . GLU B 1 510 ? -12.664 -7.630 17.966 1.000 79.474 511 GLU B C 1
ATOM 8135 O O . GLU B 1 510 ? -13.404 -8.468 17.456 1.000 90.195 511 GLU B O 1
ATOM 8141 N N . LYS B 1 511 ? -11.670 -7.946 18.797 1.000 75.990 512 LYS B N 1
ATOM 8142 C CA . LYS B 1 511 ? -11.447 -9.318 19.222 1.000 71.905 512 LYS B CA 1
ATOM 8143 C C . LYS B 1 511 ? -10.764 -9.296 20.578 1.000 65.944 512 LYS B C 1
ATOM 8144 O O . LYS B 1 511 ? -9.950 -8.419 20.843 1.000 69.839 512 LYS B O 1
ATOM 8150 N N . THR B 1 512 ? -11.138 -10.260 21.423 1.000 61.631 513 THR B N 1
ATOM 8151 C CA . THR B 1 512 ? -10.643 -10.334 22.787 1.000 66.086 513 THR B CA 1
ATOM 8152 C C . THR B 1 512 ? -10.243 -11.776 23.087 1.000 65.291 513 THR B C 1
ATOM 8153 O O . THR B 1 512 ? -9.243 -12.008 23.757 1.000 63.676 513 THR B O 1
ATOM 8157 N N . THR B 1 513 ? -11.040 -12.730 22.594 1.000 67.853 514 THR B N 1
ATOM 8158 C CA . THR B 1 513 ? -10.785 -14.145 22.796 1.000 67.422 514 THR B CA 1
ATOM 8159 C C . THR B 1 513 ? -10.743 -14.836 21.433 1.000 66.156 514 THR B C 1
ATOM 8160 O O . THR B 1 513 ? -11.455 -14.440 20.511 1.000 72.584 514 THR B O 1
ATOM 8164 N N . ILE B 1 514 ? -9.879 -15.853 21.318 1.000 59.270 515 ILE B N 1
ATOM 8165 C CA . ILE B 1 514 ? -9.806 -16.716 20.152 1.000 55.577 515 ILE B CA 1
ATOM 8166 C C . ILE B 1 514 ? -9.947 -18.144 20.656 1.000 55.418 515 ILE B C 1
ATOM 8167 O O . ILE B 1 514 ? -9.154 -18.573 21.490 1.000 61.857 515 ILE B O 1
ATOM 8172 N N . GLU B 1 515 ? -10.939 -18.874 20.144 1.000 56.074 516 GLU B N 1
ATOM 8173 C CA . GLU B 1 515 ? -11.126 -20.261 20.532 1.000 55.892 516 GLU B CA 1
ATOM 8174 C C . GLU B 1 515 ? -10.731 -21.153 19.363 1.000 50.852 516 GLU B C 1
ATOM 8175 O O . GLU B 1 515 ? -11.313 -21.041 18.291 1.000 49.574 516 GLU B O 1
ATOM 8181 N N . VAL B 1 516 ? -9.743 -22.027 19.581 1.000 48.388 517 VAL B N 1
ATOM 8182 C CA . VAL B 1 516 ? -9.201 -22.858 18.519 1.000 47.249 517 VAL B CA 1
ATOM 8183 C C . VAL B 1 516 ? -9.278 -24.320 18.943 1.000 48.904 517 VAL B C 1
ATOM 8184 O O . VAL B 1 516 ? -8.504 -24.756 19.792 1.000 43.685 517 VAL B O 1
ATOM 8188 N N . PRO B 1 517 ? -10.179 -25.136 18.346 1.000 54.666 518 PRO B N 1
ATOM 8189 C CA . PRO B 1 517 ? -10.184 -26.581 18.603 1.000 54.145 518 PRO B CA 1
ATOM 8190 C C . PRO B 1 517 ? -8.957 -27.322 18.059 1.000 53.811 518 PRO B C 1
ATOM 8191 O O . PRO B 1 517 ? -8.581 -27.133 16.911 1.000 62.523 518 PRO B O 1
ATOM 8195 N N . ASN B 1 518 ? -8.338 -28.147 18.913 1.000 53.232 519 ASN B N 1
ATOM 8196 C CA . ASN B 1 518 ? -7.291 -29.094 18.554 1.000 54.750 519 ASN B CA 1
ATOM 8197 C C . ASN B 1 518 ? -6.021 -28.371 18.120 1.000 54.939 519 ASN B C 1
ATOM 8198 O O . ASN B 1 518 ? -5.256 -28.911 17.323 1.000 54.972 519 ASN B O 1
ATOM 8203 N N . LEU B 1 519 ? -5.757 -27.209 18.733 1.000 54.723 520 LEU B N 1
ATOM 8204 C CA . LEU B 1 519 ? -4.505 -26.491 18.513 1.000 52.481 520 LEU B CA 1
ATOM 8205 C C . LEU B 1 519 ? -3.325 -27.161 19.234 1.000 50.119 520 LEU B C 1
ATOM 8206 O O . LEU B 1 519 ? -2.257 -27.295 18.648 1.000 53.921 520 LEU B O 1
ATOM 8211 N N . ASN B 1 520 ? -3.504 -27.555 20.500 1.000 50.375 521 ASN B N 1
ATOM 8212 C CA . ASN B 1 520 ? -2.532 -28.326 21.267 1.000 52.943 521 ASN B CA 1
ATOM 8213 C C . ASN B 1 520 ? -1.168 -27.639 21.362 1.000 53.627 521 ASN B C 1
ATOM 8214 O O . ASN B 1 520 ? -0.171 -28.143 20.838 1.000 57.767 521 ASN B O 1
ATOM 8219 N N . PRO B 1 521 ? -1.055 -26.499 22.081 1.000 51.406 522 PRO B N 1
ATOM 8220 C CA . PRO B 1 521 ? 0.248 -25.869 22.300 1.000 53.979 522 PRO B CA 1
ATOM 8221 C C . PRO B 1 521 ? 1.175 -26.760 23.134 1.000 55.707 522 PRO B C 1
ATOM 8222 O O . PRO B 1 521 ? 0.720 -27.503 24.000 1.000 54.683 522 PRO B O 1
ATOM 8226 N N . LYS B 1 522 ? 2.481 -26.648 22.859 1.000 56.440 523 LYS B N 1
ATOM 8227 C CA . LYS B 1 522 ? 3.533 -27.487 23.416 1.000 55.599 523 LYS B CA 1
ATOM 8228 C C . LYS B 1 522 ? 3.578 -27.343 24.938 1.000 55.694 523 LYS B C 1
ATOM 8229 O O . LYS B 1 522 ? 3.683 -28.329 25.661 1.000 52.020 523 LYS B O 1
ATOM 8235 N N . ASN B 1 523 ? 3.513 -26.090 25.406 1.000 54.467 524 ASN B N 1
ATOM 8236 C CA . ASN B 1 523 ? 3.631 -25.758 26.815 1.000 51.275 524 ASN B CA 1
ATOM 8237 C C . ASN B 1 523 ? 3.005 -24.382 27.015 1.000 51.684 524 ASN B C 1
ATOM 8238 O O . ASN B 1 523 ? 2.517 -23.793 26.049 1.000 49.602 524 ASN B O 1
ATOM 8243 N N . LYS B 1 524 ? 3.044 -23.856 28.250 1.000 48.721 525 LYS B N 1
ATOM 8244 C CA . LYS B 1 524 ? 2.265 -22.669 28.577 1.000 49.010 525 LYS B CA 1
ATOM 8245 C C . LYS B 1 524 ? 2.930 -21.414 28.006 1.000 48.178 525 LYS B C 1
ATOM 8246 O O . LYS B 1 524 ? 2.312 -20.352 27.991 1.000 46.332 525 LYS B O 1
ATOM 8252 N N . GLY B 1 525 ? 4.175 -21.535 27.520 1.000 47.422 526 GLY B N 1
ATOM 8253 C CA . GLY B 1 525 ? 4.838 -20.432 26.840 1.000 44.519 526 GLY B CA 1
ATOM 8254 C C . GLY B 1 525 ? 4.906 -20.620 25.322 1.000 41.012 526 GLY B C 1
ATOM 8255 O O . GLY B 1 525 ? 5.663 -19.921 24.662 1.000 39.896 526 GLY B O 1
ATOM 8256 N N . ALA B 1 526 ? 4.078 -21.514 24.762 1.000 39.193 527 ALA B N 1
ATOM 8257 C CA . ALA B 1 526 ? 4.198 -21.887 23.361 1.000 39.546 527 ALA B CA 1
ATOM 8258 C C . ALA B 1 526 ? 3.551 -20.877 22.415 1.000 39.864 527 ALA B C 1
ATOM 8259 O O . ALA B 1 526 ? 3.729 -21.022 21.208 1.000 39.953 527 ALA B O 1
ATOM 8261 N N . ILE B 1 527 ? 2.815 -19.878 22.930 1.000 39.465 528 ILE B N 1
ATOM 8262 C CA . ILE B 1 527 ? 2.157 -18.923 22.048 1.000 40.494 528 ILE B CA 1
ATOM 8263 C C . ILE B 1 527 ? 2.777 -17.535 22.191 1.000 40.202 528 ILE B C 1
ATOM 8264 O O . ILE B 1 527 ? 2.928 -17.018 23.294 1.000 41.550 528 ILE B O 1
ATOM 8269 N N . SER B 1 528 ? 3.086 -16.928 21.042 1.000 40.231 529 SER B N 1
ATOM 8270 C CA . SER B 1 528 ? 3.697 -15.610 20.986 1.000 38.966 529 SER B CA 1
ATOM 8271 C C . SER B 1 528 ? 3.076 -14.835 19.828 1.000 37.843 529 SER B C 1
ATOM 8272 O O . SER B 1 528 ? 2.232 -15.369 19.112 1.000 36.572 529 SER B O 1
ATOM 8275 N N . ILE B 1 529 ? 3.488 -13.571 19.686 1.000 38.536 530 ILE B N 1
ATOM 8276 C CA . ILE B 1 529 ? 3.043 -12.701 18.613 1.000 37.771 530 ILE B CA 1
ATOM 8277 C C . ILE B 1 529 ? 4.264 -12.286 17.801 1.000 36.266 530 ILE B C 1
ATOM 8278 O O . ILE B 1 529 ? 5.209 -11.716 18.351 1.000 36.983 530 ILE B O 1
ATOM 8283 N N . LEU B 1 530 ? 4.199 -12.537 16.490 1.000 34.688 531 LEU B N 1
ATOM 8284 C CA . LEU B 1 530 ? 5.256 -12.159 15.566 1.000 35.702 531 LEU B CA 1
ATOM 8285 C C . LEU B 1 530 ? 5.506 -10.658 15.677 1.000 36.282 531 LEU B C 1
ATOM 8286 O O . LEU B 1 530 ? 4.560 -9.869 15.657 1.000 36.846 531 LEU B O 1
ATOM 8291 N N . GLY B 1 531 ? 6.787 -10.297 15.842 1.000 38.943 532 GLY B N 1
ATOM 8292 C CA . GLY B 1 531 ? 7.229 -8.909 15.861 1.000 38.525 532 GLY B CA 1
ATOM 8293 C C . GLY B 1 531 ? 6.966 -8.197 17.188 1.000 38.308 532 GLY B C 1
ATOM 8294 O O . GLY B 1 531 ? 7.023 -6.965 17.248 1.000 40.653 532 GLY B O 1
ATOM 8295 N N . SER B 1 532 ? 6.703 -8.963 18.254 1.000 37.165 533 SER B N 1
ATOM 8296 C CA . SER B 1 532 ? 6.316 -8.371 19.527 1.000 37.859 533 SER B CA 1
ATOM 8297 C C . SER B 1 532 ? 6.832 -9.216 20.686 1.000 38.676 533 SER B C 1
ATOM 8298 O O . SER B 1 532 ? 6.954 -10.437 20.582 1.000 38.018 533 SER B O 1
ATOM 8301 N N . LYS B 1 533 ? 7.072 -8.544 21.809 1.000 38.279 534 LYS B N 1
ATOM 8302 C CA . LYS B 1 533 ? 7.495 -9.188 23.039 1.000 40.708 534 LYS B CA 1
ATOM 8303 C C . LYS B 1 533 ? 6.298 -9.444 23.959 1.000 41.711 534 LYS B C 1
ATOM 8304 O O . LYS B 1 533 ? 6.453 -10.067 25.008 1.000 44.101 534 LYS B O 1
ATOM 8310 N N . GLU B 1 534 ? 5.116 -8.942 23.580 1.000 44.296 535 GLU B N 1
ATOM 8311 C CA . GLU B 1 534 ? 3.955 -8.977 24.452 1.000 49.155 535 GLU B CA 1
ATOM 8312 C C . GLU B 1 534 ? 3.566 -10.433 24.705 1.000 51.000 535 GLU B C 1
ATOM 8313 O O . GLU B 1 534 ? 3.467 -11.214 23.766 1.000 49.650 535 GLU B O 1
ATOM 8319 N N . LYS B 1 535 ? 3.367 -10.786 25.983 1.000 56.850 536 LYS B N 1
ATOM 8320 C CA . LYS B 1 535 ? 3.117 -12.163 26.377 1.000 56.530 536 LYS B CA 1
ATOM 8321 C C . LYS B 1 535 ? 1.657 -12.491 26.087 1.000 54.105 536 LYS B C 1
ATOM 8322 O O . LYS B 1 535 ? 0.775 -11.662 26.297 1.000 52.940 536 LYS B O 1
ATOM 8328 N N . VAL B 1 536 ? 1.422 -13.712 25.592 1.000 52.283 537 VAL B N 1
ATOM 8329 C CA . VAL B 1 536 ? 0.077 -14.171 25.300 1.000 57.053 537 VAL B CA 1
ATOM 8330 C C . VAL B 1 536 ? -0.320 -15.220 26.332 1.000 63.496 537 VAL B C 1
ATOM 8331 O O . VAL B 1 536 ? 0.310 -16.275 26.421 1.000 61.083 537 VAL B O 1
ATOM 8335 N N . LEU B 1 537 ? -1.393 -14.909 27.065 1.000 70.205 538 LEU B N 1
ATOM 8336 C CA . LEU B 1 537 ? -1.935 -15.779 28.094 1.000 77.309 538 LEU B CA 1
ATOM 8337 C C . LEU B 1 537 ? -3.086 -16.585 27.487 1.000 78.461 538 LEU B C 1
ATOM 8338 O O . LEU B 1 537 ? -3.901 -16.062 26.725 1.000 79.275 538 LEU B O 1
ATOM 8343 N N . TRP B 1 538 ? -3.146 -17.871 27.840 1.000 70.969 539 TRP B N 1
ATOM 8344 C CA . TRP B 1 538 ? -4.149 -18.766 27.291 1.000 65.129 539 TRP B CA 1
ATOM 8345 C C . TRP B 1 538 ? -4.374 -19.950 28.228 1.000 64.875 539 TRP B C 1
ATOM 8346 O O . TRP B 1 538 ? -3.544 -20.217 29.098 1.000 60.680 539 TRP B O 1
ATOM 8357 N N . GLU B 1 539 ? -5.491 -20.662 28.007 1.000 66.061 540 GLU B N 1
ATOM 8358 C CA . GLU B 1 539 ? -5.863 -21.836 28.785 1.000 63.141 540 GLU B CA 1
ATOM 8359 C C . GLU B 1 539 ? -6.570 -22.841 27.877 1.000 59.979 540 GLU B C 1
ATOM 8360 O O . GLU B 1 539 ? -7.289 -22.460 26.957 1.000 52.117 540 GLU B O 1
ATOM 8366 N N . ASN B 1 540 ? -6.364 -24.132 28.155 1.000 65.525 541 ASN B N 1
ATOM 8367 C CA . ASN B 1 540 ? -7.093 -25.195 27.484 1.000 70.080 541 ASN B CA 1
ATOM 8368 C C . ASN B 1 540 ? -8.405 -25.443 28.224 1.000 71.928 541 ASN B C 1
ATOM 8369 O O . ASN B 1 540 ? -8.520 -25.178 29.420 1.000 73.292 541 ASN B O 1
ATOM 8374 N N . SER B 1 541 ? -9.391 -25.938 27.474 1.000 67.804 542 SER B N 1
ATOM 8375 C CA . SER B 1 541 ? -10.711 -26.241 27.994 1.000 66.543 542 SER B CA 1
ATOM 8376 C C . SER B 1 541 ? -11.248 -27.460 27.250 1.000 64.668 542 SER B C 1
ATOM 8377 O O . SER B 1 541 ? -12.002 -27.328 26.289 1.000 60.797 542 SER B O 1
ATOM 8380 N N . GLY B 1 542 ? -10.822 -28.644 27.702 1.000 65.876 543 GLY B N 1
ATOM 8381 C CA . GLY B 1 542 ? -11.009 -29.871 26.954 1.000 67.774 543 GLY B CA 1
ATOM 8382 C C . GLY B 1 542 ? -10.194 -29.836 25.664 1.000 69.076 543 GLY B C 1
ATOM 8383 O O . GLY B 1 542 ? -8.983 -29.624 25.697 1.000 66.823 543 GLY B O 1
ATOM 8384 N N . PRO B 1 543 ? -10.834 -30.004 24.485 1.000 70.511 544 PRO B N 1
ATOM 8385 C CA . PRO B 1 543 ? -10.110 -29.942 23.214 1.000 67.884 544 PRO B CA 1
ATOM 8386 C C . PRO B 1 543 ? -9.776 -28.516 22.760 1.000 62.671 544 PRO B C 1
ATOM 8387 O O . PRO B 1 543 ? -8.897 -28.340 21.923 1.000 60.038 544 PRO B O 1
ATOM 8391 N N . ILE B 1 544 ? -10.456 -27.504 23.323 1.000 57.835 545 ILE B N 1
ATOM 8392 C CA . ILE B 1 544 ? -10.384 -26.140 22.820 1.000 57.290 545 ILE B CA 1
ATOM 8393 C C . ILE B 1 544 ? -9.304 -25.363 23.569 1.000 55.925 545 ILE B C 1
ATOM 8394 O O . ILE B 1 544 ? -9.212 -25.436 24.789 1.000 59.982 545 ILE B O 1
ATOM 8399 N N . THR B 1 545 ? -8.490 -24.621 22.806 1.000 52.690 546 THR B N 1
ATOM 8400 C CA . THR B 1 545 ? -7.541 -23.673 23.358 1.000 51.764 546 THR B CA 1
ATOM 8401 C C . THR B 1 545 ? -8.165 -22.287 23.286 1.000 53.168 546 THR B C 1
ATOM 8402 O O . THR B 1 545 ? -8.640 -21.871 22.226 1.000 50.713 546 THR B O 1
ATOM 8406 N N . ARG B 1 546 ? -8.149 -21.583 24.424 1.000 56.229 547 ARG B N 1
ATOM 8407 C CA . ARG B 1 546 ? -8.784 -20.281 24.527 1.000 56.414 547 ARG B CA 1
ATOM 8408 C C . ARG B 1 546 ? -7.703 -19.242 24.800 1.000 54.249 547 ARG B C 1
ATOM 8409 O O . ARG B 1 546 ? -7.026 -19.284 25.829 1.000 53.040 547 ARG B O 1
ATOM 8417 N N . ILE B 1 547 ? -7.555 -18.320 23.847 1.000 51.889 548 ILE B N 1
ATOM 8418 C CA . ILE B 1 547 ? -6.491 -17.337 23.872 1.000 53.269 548 ILE B CA 1
ATOM 8419 C C . ILE B 1 547 ? -7.124 -15.989 24.182 1.000 52.837 548 ILE B C 1
ATOM 8420 O O . ILE B 1 547 ? -8.092 -15.606 23.528 1.000 50.582 548 ILE B O 1
ATOM 8425 N N . THR B 1 548 ? -6.577 -15.286 25.177 1.000 54.310 549 THR B N 1
ATOM 8426 C CA . THR B 1 548 ? -6.995 -13.915 25.423 1.000 57.504 549 THR B CA 1
ATOM 8427 C C . THR B 1 548 ? -5.966 -12.975 24.799 1.000 53.964 549 THR B C 1
ATOM 8428 O O . THR B 1 548 ? -4.765 -13.126 25.016 1.000 56.115 549 THR B O 1
ATOM 8432 N N . ILE B 1 549 ? -6.472 -12.029 24.002 1.000 51.159 550 ILE B N 1
ATOM 8433 C CA . ILE B 1 549 ? -5.653 -11.015 23.373 1.000 53.326 550 ILE B CA 1
ATOM 8434 C C . ILE B 1 549 ? -5.158 -10.082 24.473 1.000 54.878 550 ILE B C 1
ATOM 8435 O O . ILE B 1 549 ? -5.942 -9.633 25.305 1.000 54.476 550 ILE B O 1
ATOM 8440 N N . PRO B 1 550 ? -3.836 -9.810 24.536 1.000 56.085 551 PRO B N 1
ATOM 8441 C CA . PRO B 1 550 ? -3.288 -8.822 25.462 1.000 57.235 551 PRO B CA 1
ATOM 8442 C C . PRO B 1 550 ? -4.035 -7.495 25.411 1.000 56.124 551 PRO B C 1
ATOM 8443 O O . PRO B 1 550 ? -4.536 -7.105 24.363 1.000 50.623 551 PRO B O 1
ATOM 8447 N N . GLU B 1 551 ? -4.051 -6.799 26.552 1.000 61.038 552 GLU B N 1
ATOM 8448 C CA . GLU B 1 551 ? -4.788 -5.556 26.705 1.000 64.193 552 GLU B CA 1
ATOM 8449 C C . GLU B 1 551 ? -4.351 -4.547 25.639 1.000 61.038 552 GLU B C 1
ATOM 8450 O O . GLU B 1 551 ? -5.194 -3.944 24.980 1.000 52.751 552 GLU B O 1
ATOM 8456 N N . SER B 1 552 ? -3.035 -4.377 25.452 1.000 63.759 553 SER B N 1
ATOM 8457 C CA . SER B 1 552 ? -2.521 -3.375 24.526 1.000 66.490 553 SER B CA 1
ATOM 8458 C C . SER B 1 552 ? -3.013 -3.622 23.097 1.000 73.194 553 SER B C 1
ATOM 8459 O O . SER B 1 552 ? -3.193 -2.665 22.342 1.000 81.224 553 SER B O 1
ATOM 8462 N N . PHE B 1 553 ? -3.275 -4.891 22.741 1.000 71.270 554 PHE B N 1
ATOM 8463 C CA . PHE B 1 553 ? -3.605 -5.257 21.369 1.000 67.294 554 PHE B CA 1
ATOM 8464 C C . PHE B 1 553 ? -5.086 -5.041 21.059 1.000 68.548 554 PHE B C 1
ATOM 8465 O O . PHE B 1 553 ? -5.525 -5.385 19.967 1.000 66.727 554 PHE B O 1
ATOM 8473 N N . LYS B 1 554 ? -5.854 -4.448 21.985 1.000 76.675 555 LYS B N 1
ATOM 8474 C CA . LYS B 1 554 ? -7.255 -4.141 21.723 1.000 82.506 555 LYS B CA 1
ATOM 8475 C C . LYS B 1 554 ? -7.352 -3.000 20.708 1.000 77.086 555 LYS B C 1
ATOM 8476 O O . LYS B 1 554 ? -8.282 -2.953 19.902 1.000 75.858 555 LYS B O 1
ATOM 8482 N N . ASP B 1 555 ? -6.355 -2.109 20.750 1.000 77.310 556 ASP B N 1
ATOM 8483 C CA . ASP B 1 555 ? -6.215 -1.001 19.821 1.000 76.530 556 ASP B CA 1
ATOM 8484 C C . ASP B 1 555 ? -5.119 -1.336 18.806 1.000 71.318 556 ASP B C 1
ATOM 8485 O O . ASP B 1 555 ? -4.003 -1.668 19.193 1.000 70.581 556 ASP B O 1
ATOM 8490 N N . GLU B 1 556 ? -5.431 -1.205 17.507 1.000 69.911 557 GLU B N 1
ATOM 8491 C CA . GLU B 1 556 ? -4.587 -1.740 16.448 1.000 69.728 557 GLU B CA 1
ATOM 8492 C C . GLU B 1 556 ? -3.391 -0.831 16.161 1.000 64.549 557 GLU B C 1
ATOM 8493 O O . GLU B 1 556 ? -2.561 -1.155 15.319 1.000 61.670 557 GLU B O 1
ATOM 8499 N N . ARG B 1 557 ? -3.284 0.293 16.874 1.000 64.426 558 ARG B N 1
ATOM 8500 C CA . ARG B 1 557 ? -2.143 1.180 16.728 1.000 59.247 558 ARG B CA 1
ATOM 8501 C C . ARG B 1 557 ? -0.957 0.642 17.527 1.000 52.157 558 ARG B C 1
ATOM 8502 O O . ARG B 1 557 ? 0.165 1.070 17.300 1.000 48.424 558 ARG B O 1
ATOM 8510 N N . ASN B 1 558 ? -1.192 -0.327 18.422 1.000 53.082 559 ASN B N 1
ATOM 8511 C CA . ASN B 1 558 ? -0.110 -0.978 19.156 1.000 53.464 559 ASN B CA 1
ATOM 8512 C C . ASN B 1 558 ? 0.360 -2.253 18.448 1.000 50.276 559 ASN B C 1
ATOM 8513 O O . ASN B 1 558 ? 1.286 -2.910 18.919 1.000 51.245 559 ASN B O 1
ATOM 8518 N N . TRP B 1 559 ? -0.293 -2.633 17.344 1.000 47.389 560 TRP B N 1
ATOM 8519 C CA . TRP B 1 559 ? 0.139 -3.782 16.564 1.000 45.800 560 TRP B CA 1
ATOM 8520 C C . TRP B 1 559 ? 1.484 -3.472 15.911 1.000 40.446 560 TRP B C 1
ATOM 8521 O O . TRP B 1 559 ? 1.729 -2.333 15.534 1.000 40.931 560 TRP B O 1
ATOM 8532 N N . PRO B 1 560 ? 2.404 -4.453 15.769 1.000 40.703 561 PRO B N 1
ATOM 8533 C CA . PRO B 1 560 ? 3.599 -4.259 14.943 1.000 42.057 561 PRO B CA 1
ATOM 8534 C C . PRO B 1 560 ? 3.245 -3.753 13.542 1.000 44.060 561 PRO B C 1
ATOM 8535 O O . PRO B 1 560 ? 3.943 -2.903 12.990 1.000 45.073 561 PRO B O 1
ATOM 8539 N N . ASN B 1 561 ? 2.148 -4.273 12.973 1.000 42.122 562 ASN B N 1
ATOM 8540 C CA . ASN B 1 561 ? 1.617 -3.762 11.719 1.000 42.290 562 ASN B CA 1
ATOM 8541 C C . ASN B 1 561 ? 0.109 -3.568 11.846 1.000 42.159 562 ASN B C 1
ATOM 8542 O O . ASN B 1 561 ? -0.594 -4.457 12.332 1.000 43.065 562 ASN B O 1
ATOM 8547 N N . LYS B 1 562 ? -0.383 -2.418 11.368 1.000 38.926 563 LYS B N 1
ATOM 8548 C CA . LYS B 1 562 ? -1.746 -2.015 11.665 1.000 43.309 563 LYS B CA 1
ATOM 8549 C C . LYS B 1 562 ? -2.783 -2.855 10.913 1.000 41.605 563 LYS B C 1
ATOM 8550 O O . LYS B 1 562 ? -3.944 -2.823 11.295 1.000 41.440 563 LYS B O 1
ATOM 8556 N N . TYR B 1 563 ? -2.396 -3.611 9.873 1.000 40.739 564 TYR B N 1
ATOM 8557 C CA . TYR B 1 563 ? -3.368 -4.377 9.093 1.000 40.146 564 TYR B CA 1
ATOM 8558 C C . TYR B 1 563 ? -3.522 -5.803 9.623 1.000 42.175 564 TYR B C 1
ATOM 8559 O O . TYR B 1 563 ? -4.347 -6.554 9.117 1.000 42.900 564 TYR B O 1
ATOM 8568 N N . GLY B 1 564 ? -2.759 -6.178 10.656 1.000 44.943 565 GLY B N 1
ATOM 8569 C CA . GLY B 1 564 ? -2.979 -7.456 11.317 1.000 42.050 565 GLY B CA 1
ATOM 8570 C C . GLY B 1 564 ? -1.764 -7.919 12.110 1.000 41.882 565 GLY B C 1
ATOM 8571 O O . GLY B 1 564 ? -0.633 -7.543 11.802 1.000 42.085 565 GLY B O 1
ATOM 8572 N N . PHE B 1 565 ? -2.029 -8.733 13.139 1.000 38.874 566 PHE B N 1
ATOM 8573 C CA . PHE B 1 565 ? -0.984 -9.396 13.892 1.000 36.479 566 PHE B CA 1
ATOM 8574 C C . PHE B 1 565 ? -1.222 -10.897 13.800 1.000 37.335 566 PHE B C 1
ATOM 8575 O O . PHE B 1 565 ? -2.299 -11.337 13.419 1.000 39.829 566 PHE B O 1
ATOM 8583 N N . THR B 1 566 ? -0.188 -11.667 14.134 1.000 37.771 567 THR B N 1
ATOM 8584 C CA . THR B 1 566 ? -0.164 -13.099 13.897 1.000 37.074 567 THR B CA 1
ATOM 8585 C C . THR B 1 566 ? 0.347 -13.794 15.152 1.000 38.322 567 THR B C 1
ATOM 8586 O O . THR B 1 566 ? 1.391 -13.428 15.700 1.000 38.237 567 THR B O 1
ATOM 8590 N N . LEU B 1 567 ? -0.417 -14.790 15.607 1.000 40.017 568 LEU B N 1
ATOM 8591 C CA . LEU B 1 567 ? 0.010 -15.619 16.720 1.000 43.089 568 LEU B CA 1
ATOM 8592 C C . LEU B 1 567 ? 0.875 -16.742 16.161 1.000 43.487 568 LEU B C 1
ATOM 8593 O O . LEU B 1 567 ? 0.512 -17.367 15.168 1.000 38.836 568 LEU B O 1
ATOM 8598 N N . LYS B 1 568 ? 2.017 -16.975 16.819 1.000 46.193 569 LYS B N 1
ATOM 8599 C CA . LYS B 1 568 ? 2.863 -18.121 16.538 1.000 43.654 569 LYS B CA 1
ATOM 8600 C C . LYS B 1 568 ? 2.704 -19.119 17.675 1.000 39.968 569 LYS B C 1
ATOM 8601 O O . LYS B 1 568 ? 2.892 -18.766 18.836 1.000 41.335 569 LYS B O 1
ATOM 8607 N N . VAL B 1 569 ? 2.337 -20.353 17.318 1.000 41.941 570 VAL B N 1
ATOM 8608 C CA . VAL B 1 569 ? 2.014 -21.391 18.282 1.000 43.860 570 VAL B CA 1
ATOM 8609 C C . VAL B 1 569 ? 2.939 -22.581 18.050 1.000 46.566 570 VAL B C 1
ATOM 8610 O O . VAL B 1 569 ? 2.789 -23.280 17.055 1.000 44.311 570 VAL B O 1
ATOM 8614 N N . ALA B 1 570 ? 3.879 -22.812 18.979 1.000 47.474 571 ALA B N 1
ATOM 8615 C CA . ALA B 1 570 ? 4.646 -24.044 18.985 1.000 49.650 571 ALA B CA 1
ATOM 8616 C C . ALA B 1 570 ? 3.713 -25.170 19.425 1.000 53.054 571 ALA B C 1
ATOM 8617 O O . ALA B 1 570 ? 3.097 -25.087 20.486 1.000 55.745 571 ALA B O 1
ATOM 8619 N N . VAL B 1 571 ? 3.569 -26.191 18.570 1.000 57.490 572 VAL B N 1
ATOM 8620 C CA . VAL B 1 571 ? 2.669 -27.308 18.836 1.000 63.695 572 VAL B CA 1
ATOM 8621 C C . VAL B 1 571 ? 3.508 -28.563 19.065 1.000 65.789 572 VAL B C 1
ATOM 8622 O O . VAL B 1 571 ? 4.729 -28.522 18.901 1.000 62.461 572 VAL B O 1
ATOM 8626 N N . LYS B 1 572 ? 2.821 -29.658 19.423 1.000 72.094 573 LYS B N 1
ATOM 8627 C CA . LYS B 1 572 ? 3.424 -30.913 19.852 1.000 78.592 573 LYS B CA 1
ATOM 8628 C C . LYS B 1 572 ? 3.326 -31.016 21.382 1.000 76.522 573 LYS B C 1
ATOM 8629 O O . LYS B 1 572 ? 2.204 -30.805 21.900 1.000 66.638 573 LYS B O 1
#

Solvent-accessible surface area: 43040 Å² total; per-residue (Å²): 145,144,24,85,26,98,135,3,42,88,10,179,131,37,171,67,40,144,26,133,64,72,2,40,68,0,52,126,118,52,0,107,75,0,28,128,69,0,45,93,27,60,147,65,2,116,97,24,8,121,41,21,112,12,77,40,112,38,122,23,6,65,135,23,132,31,8,89,38,0,56,23,2,2,0,0,0,4,0,0,0,0,1,4,0,0,0,0,27,5,28,120,72,22,90,31,167,51,34,0,12,29,0,4,27,0,1,1,20,7,56,85,76,2,84,84,34,5,36,91,64,0,15,129,82,3,64,6,0,3,0,0,60,12,0,49,0,120,81,5,55,6,74,115,12,0,69,20,1,54,87,0,10,4,93,1,0,0,0,8,0,0,6,2,2,0,7,0,0,0,69,9,136,18,2,42,0,2,0,44,52,2,8,11,132,66,29,0,0,110,54,0,2,85,0,0,123,147,58,131,10,64,5,0,0,1,0,0,1,1,6,1,9,1,0,9,24,25,205,135,120,59,38,110,195,14,75,72,110,43,1,0,0,34,6,15,38,1,4,130,55,129,49,78,97,78,57,12,24,2,68,43,86,156,15,20,34,29,0,10,0,0,4,0,0,136,59,7,22,0,12,0,0,0,1,0,0,20,20,0,0,49,102,9,28,0,13,0,0,2,0,13,0,1,121,20,16,47,0,66,68,0,74,0,8,44,0,5,0,10,0,4,16,25,1,61,17,51,64,114,4,0,3,0,20,38,1,12,41,30,61,148,171,255,40,102,88,5,33,24,7,90,11,32,35,47,63,63,58,166,45,71,51,112,112,10,5,0,0,1,27,0,6,4,42,2,8,0,20,14,73,64,44,68,101,150,71,15,33,46,7,118,90,0,0,98,35,0,0,14,2,1,0,42,4,0,2,0,0,0,1,2,6,0,6,0,4,0,84,3,44,100,31,14,73,65,23,1,81,40,1,6,87,0,4,164,35,0,4,53,0,0,48,44,2,21,26,26,112,54,45,90,37,137,21,5,13,5,0,65,12,69,56,27,35,5,5,3,0,0,0,11,50,99,137,38,78,62,4,89,1,60,78,2,80,11,43,68,188,59,10,10,48,4,16,64,31,207,72,159,6,113,37,126,85,60,73,88,64,0,104,0,77,2,17,144,42,7,64,73,56,198,82,17,48,11,116,46,0,3,0,0,32,0,23,16,127,141,137,25,85,26,94,130,3,42,90,12,174,119,35,165,60,40,143,25,134,65,71,2,43,64,1,55,120,118,50,2,98,74,0,35,119,68,0,30,95,27,60,132,81,2,111,126,48,8,125,148,20,135,11,77,48,125,47,152,25,6,68,130,22,131,32,6,91,38,0,57,23,3,2,0,0,1,4,0,0,0,0,0,5,0,0,0,0,26,4,27,120,73,22,89,30,167,52,34,0,12,27,0,4,28,0,1,1,21,8,58,86,77,2,83,85,33,6,38,90,64,0,14,128,84,2,66,6,0,3,0,0,60,13,0,48,0,118,83,6,54,7,72,115,11,0,68,21,1,52,88,0,10,3,88,0,0,0,0,8,0,0,7,2,2,0,7,0,0,0,79,6,134,18,2,43,0,2,0,44,50,2,8,11,135,67,29,0,0,87,51,0,4,71,0,0,32,72,57,77,9,66,3,0,0,1,0,0,0,2,8,2,8,1,0,8,23,24,211,133,124,58,37,112,195,13,75,71,112,45,1,0,0,36,7,14,40,1,4,131,55,130,47,76,97,79,57,13,23,2,70,42,86,155,16,20,34,31,0,10,0,0,3,0,0,144,61,7,20,0,12,0,0,1,1,0,0,19,18,0,0,66,84,8,15,0,14,0,0,2,1,12,0,1,120,20,15,47,0,66,68,0,74,0,8,44,0,4,0,8,0,4,17,37,1,87,90,118,55,113,3,0,2,0,21,38,1,11,32,30,61,145,169,242,31,103,85,5,32,25,7,90,11,33,35,48,63,61,58,166,40,69,61,122,110,9,4,0,0,1,27,1,6,4,42,1,7,0,19,14,74,65,42,69,102,150,72,15,33,47,8,107,89,0,1,88,35,0,0,14,3,2,0,36,4,0,2,0,0,0,1,2,6,0,6,0,2,0,77,3,42,95,30,14,73,66,24,0,82,41,0,6,81,0,4,164,30,0,5,71,0,0,48,40,1,23,25,25,113,56,43,89,37,138,22,5,14,4,0,68,15,98,104,22,64,35,5,4,0,0,0,7,40,102,138,41,97,63,4,88,0,59,76,3,88,14,120,42,158,35,8,9,40,2,1,35,21,98,74,143,11,111,35,128,82,61,72,85,60,0,105,0,68,13,12,137,41,6,120,39,47,198,84,17,47,12,124,36,0,4,0,0,17,0,22,16,146

Sequence (1054 aa):
VQYNPEKPARPEDHKPFFYKYNTRQLYEKFSDDLMQRAANDRKEIEKINQLGKYKPKKQSLDEHEVPEWFRDAKLGIFLDWGPWSVPGYAPPGSEGDTGGSYPDWYEFLMDFTYKAYHDSIWGEDFRRDDFLPLLHGNNFDSEEYAELAVQAGAKYMVPFARHHAGWTMWESKYTFRNAVEMGPKRDILKELVEASRKRDLKFGFYFSIAEWEYPVITKERVSQWDPYEDMAIFHDGMGLIPRPVPLASYFPARHDRMISGKIPVKDYFGDYMMPLFKEGVDLFDPDLVWYDGGWGTPANSSRVPELSAYFYNQAEGRKEVVINNRAGAYLDDKAEQIGDYLTPEYSIGNVDINEPWEVCRSISPAFGFNWTDNEENSLSSKELVKMFVGIVANNGNLLLVINPDGSGKLSNVQKDRLLDLGQWLKVNGEGIYSTRPWEIQESEGNFFTKSKNGEFIYIHILDKEKTTIEVPNLNPKNKGAISILGSKEKVLWENSGPITRITIPESFKDERNWPNKYGFTLKVAVKVQYNPEKPARPEDHKPFFYKYNTRQLYEKFSDDLMQRAANDRKEIEKINQLGKYKPKKQSLDEHEVPEWFRDAKLGIFLDWGPWSVPGYAPPGSEGDTGGSYPDWYEFLMDFTYKAYHDSIWGEDFRRDDFLPLLHGNNFDSEEYAELAVQAGAKYMVPFARHHAGWTMWESKYTFRNAVEMGPKRDILKELVEASRKRDLKFGFYFSIAEWEYPVITKERVSQWDPYEDMAIFHDGMGLIPRPVPLASYFPARHDRMISGKIPVKDYFGDYMMPLFKEGVDLFDPDLVWYDGGWGTPANSSRVPELSAYFYNQAEGRKEVVINNRAGAYLDDKAEQIGDYLTPEYSIGNVDINEPWEVCRSISPAFGFNWTDNEENSLSSKELVKMFVGIVANNGNLLLVINPDGSGKLSNVQKDRLLDLGQWLKVNGEGIYSTRPWEIQESEGNFFTKSKNGEFIYIHILDKEKTTIEVPNLNPKNKGAISILGSKEKVLWENSGPITRITIPESFKDERNWPNKYGFTLKVAVK

Secondary structure (DSSP, 8-state):
----TTS----TT------SS-HHHHHHHHHHHHHHHHHHHHHHHHHHHHHSS--SSHHHHTTS---HHHHHH-EEEEE--SGGGTT----TT---TTS-B-GGGHHHHTTTTTHHHHHHHT-TT--GGGGTTT---TT--HHHHHHHHHHTT-SEEEE-SB-TT--BSS--SS-S-BTTTSSS-S-HHHHHHHHHHTTT-EEEEEEESS-S-EEEE-SS-S-TT-S-SSEEEE--STTSS---SSEEE--HHHHGGGSTTPPPBS-HIIIIIHHHHHHHHHHH--SEEEEES-TTS-HHHHTHHHHHHHHHHTTTTT---EEBSTT--B-----B--SSB---BSS--S--TTS-EEEEE-SSSBSS--TT--GGGS--HHHHHHHHHHHHHTTEEEEEEE---TTSPPPHHHHHHHHHHHHHHHHHGGGTTTEE--S--EETTEEEEEETTSSEEEEEE--SS-SEEEEET--BSSTT-EEETT-----EEEEETTEEEEEPPGGGGSGGGSSSTT-EEEEEEB-/----TTS----TT------SS-HHHHHHHHHHHHHHHHHHHHHHHHHHHHHSS--SSHHHHTTS---HHHHHH-EEEEE--SGGGTT----TT---TTS-B-GGGHHHHTTTTTHHHHHHHT-TT--GGGGTTT---TT--HHHHHHHHHHTT-SEEEE-SB-TT--BSS--SS-S-BTTTSSS-S-HHHHHHHHHHTTT-EEEEEEESS-S-EEEE-SS-S-TT-S-SSEEEE--STTSS---SSEEE--HHHHGGGSTTPPPBS-HIIIIIHHHHHHHHHHH--SEEEEES-TTS-HHHHTHHHHHHHHHHTTTTT---EEBSTT--B-----B--SSB---BSS--S--TTS-EEEEE-SSSBSS--TT--GGGS--HHHHHHHHHHHHHTTEEEEEEE---TTSPPPHHHHHHHHHHHHHHHHHGGGTTTEE--S-SEETTEEEEEETTSSEEEEEE--SS-SEEEEET--BSSTT-EEETT-----EEEEETTEEEEEPPGGGGSGGGSSSTT-EEEEEEB-

B-factor: mean 46.05, std 12.05, range [27.58, 117.24]

InterPro domains:
  IPR000933 Glycoside hydrolase, family 29 [PTHR10030] (70-519)
  IPR000933 Glycoside hydrolase, family 29 [SM00812] (76-520)
  IPR013780 Glycosyl hydrolase, all-beta [G3DSA:2.60.40.1180] (480-570)
  IPR017853 Glycoside hydrolase superfamily [SSF51445] (76-479)
  IPR057739 Glycoside hydrolase family 29, N-terminal [PF01120] (71-476)

Nearest PDB structures (foldseek):
  7xsf-assembly1_B-2  TM=1.002E+00  e=0.000E+00  Cecembia lonarensis LW9
  7xsh-assembly1_A  TM=9.699E-01  e=6.735E-85  Cecembia lonarensis LW9
  7xsg-assembly1_B-2  TM=9.715E-01  e=4.286E-84  Cecembia lonarensis LW9
  2wsp-assembly1_A  TM=8.353E-01  e=1.972E-38  Thermotoga maritima MSB8
  1odu-assembly1_B-2  TM=8.473E-01  e=3.766E-37  Thermotoga maritima MSB8

Organism: Cecembia lonarensis (strain CCUG 58316 / KCTC 22772 / LW9) (NCBI:txid1225176)

Foldseek 3Di:
DDADLLQAFADDDQDDDDAPDFQVRLQVPPAVVLQVVLVVVVVVLVVLLVPFQAHLDQVRQVPAADDLQVLQQQEEAEEQDDLLLRNQADDPPPADPLRFTESVCCLPCCVPRCVVVCCVGHNPLCHSLSSFQLLQQQVAQLLVVLVLCVLLSGQAYEYQQADQLGQGLADDPQWCSYNLNTHNNDNSVVSNLVSNVVVNRAYEYEAELHHAWAKEFQPAAPDPVAPDGGIWIAHFCLSVPDDDPGTDGDDSVPPRSSNPTHRYYHDCQSSHRLVRLVVCCVVRVGQEYEYASQQRDALVVSVCSSVSSSSCSVCVPPHHHFYEFHSYFHDDVVGDTGTHEYESEPDPPDDDLVGEHEYEDEQASYSAGHSPDDLVRGHDLLRVLLVSLLQQLSSYHYHYYFYHHSNNDGDPSRSVSSSLSSQVCVQCVVQGRQWGHDPDADDPSKGWTAHVVRQKIKIKDQDLPDFKDKAFQQAFPDQQQKDKGPDPDGWGWDDDVRIIMTTDDPQSSQLVSESRSRIIMMIGGGD/DDADLLQFFADPDQDDDDAPDFAVRLQVPPAVVLQVVLVVVVVVLVVLLVPFQAHLDQVRQVPAADDLQVLQQQEEAEEQDDLLLRNQADDPPPADPLRFTESVCCLPCCVPRCVVVCCVGHNPLCHSLSSFQLLQQQVAQLLVVLVLCVLLSGQAYEYQQADQLGQGLADDPQWCSYNLNTHNNDNSVVSNLVSNVVVNRAYEYEAELHHAWAKEFDPAAPDPVAPDGGIWIAHFCLSVPDDDPGTDGDDSVPPRSSNPTHRYYHDCQSSHRLVRLVVCCVVRVGQEYEYASQQRDALVVSVCSSVSSSNVSVCPPPHHHFYEFHSYFHDDVVGDTGTHEYESEPDPPDDQLVGEHEYEDEQASYSAGHSPDDLVRGHDLLRVLLVSLLQQLSSYHYHYYFYHHSNNDGDVSRSVSSSLSSLVCVQCVVQGRQWGHDPDADDPSWGWTAHVVRQKIKIKDQDLPDFKDKDFQQAFPDQQQKDKGPDPDGWGWDDDVRIIMTTDDPQSSQLVSESRSRIIMMIGGHD